Protein AF-0000000072552944 (afdb_homodimer)

Foldseek 3Di:
DDLDFDDQAFFDPVLPPVLLVVLVVVLVVLLVVLVVLLVVQAFPFQCPPPHVDNPDGNLNSLLVSLQSSLVSLLRLLQQLLFLLLVVCVVVDDDPVLSVVSVVCLVPLVVCVVCVVSNDLSSVLSVLSVVLNVVLSVLSSVQKDKDKDKDDQDKDKKKFFAFDQADFFQAFFFWQAFQAGDDTDPLLVVLVVCVVVVPFDFGDMPQAQWKKKFKHKYKFWFKDKDKDKDWAAQPPADQVVFDKDWAWWWAKDADGDQDCVRQFKIKIWIWHFAFQDNTDIIMIMIMIIGIFIFMWTWMAHNRTIDTDQDDPVDGRGDGGDDDDGSVRAWDDDSHVGTIGGRCNRVSVVLRQAAGKIWMWHQDDPDPARTDIDIDHDNVPVQWPDDPVCPRHSRTGGDDCVSVSRRSRVSSRVSSSSSVLPDDPPDPRDIDITMIGIMHIGIGMHGRVVSSCVSVVSSVVSVVSSCVSNPPSSVGSDHTHPDPQLVCLCVPPPQQVSHHSPDDSVVSCVVVVVFDKDWAWFDPDDPPPPCPPPPPPDDPDPDPDDDDDDDDDPPDPPPPPCPVPVPQTDIDIDGPVGHDHHDPPDGD/DDLDFDDQAFFDVVLPPVLLVVLVVVLVVLLVVLVVLLVVQAFPFQCPPPHVDNPDGNLNSLLVSLQSSLVSLLRLLQQLLFLLLVVCVVVDDDPVLSVVSVVCLVPLVVCVVCVVSNDLSSVLSVLSVVLNVVLSVLSSVQKDKDKDKDDQDKDKKKFFAFDQADFFQAFFFWQAFQAGDDTDPLLVVLVVCVVVVPFDFGDMPQAQWKKKFKHKYKFWFKDKDKDKDWAAPPPADQVVFDKDWAWWWAKDADGDQDCVRAFKIKIWIWHFAFQDNTDIIMIMIMIIGIFIFMWTWMAHNRTIDTDQDDPVDGGGDGGDDDDGSVRAWDDDSHVGTIGGRCNRVSVVLRQAAGKIWMWHQDDPDPARTDIDIDHDNVPVQWPDDPVCPRHSRTGGDDCVSVSRRSRVSSRVSSSSSVLPDDPPPPRDIDITMIGIMHIGIGMHGRVVSSCVSVVSSVVSVVSSCVSNPPSSVGSDHTHPDPQLVCLCVPPPQQVPHHSPDDSVVSCVVVVVFDKDWAWFAPDDPPPPCPPPPPPDDDDPDPPDDDDDDDPDPPPPPPPCPVPVPQTDIDIDGPVGHDHHDPPDGD

Secondary structure (DSSP, 8-state):
---PPPB----TTTT--HHHHHHHHHHHHHHHHHHHHHHHHBT-BTTTSS-S-TT--HHHHHHHHHHHHHHHHHHHHHHHHHHHHHHHHHH-EEHHHHHHHHHHHH-TTHHHH-GGG--HHHHHHHHHHHHHHHHHHHHHHTEEEEEEEEEEEEEEEEEEPPPSS--TTSSEEESSTTS--EE-HHHHHHHHHHHHTPPEE---S--SSEEEEEEEEEEEEEEEEEEEEEEEGGG--GGGT-EEEEEEEEEE----SSHHHHTEEEEEEEE--S--SEEEEEEEEEEEEEEEEEEEEEEETTEEEEPPPPTT---EEEE---S-GGGTEEEETTTEEEEESSHHHHHHHHHHH-EEEEEEEPSSSSSSEEEEEESSHHHHTB---GGGTTSTT--B---HHHHHHHHHHHHHHHHHHHHHSBTB----EEEEEEEEEEEEEEEEE-HHHHHHHHHHHHHHHHHHHHHTTTGGG-SS-----HHHHHHHTT-GGG-SS-TT--HHHHHHHHTT-EEEEEEE------------------------------------------------EEEEEGGGEEPPPTT-B-/---PPPB----TTTT--HHHHHHHHHHHHHHHHHHHHHHHHBT-BTTTSS-S-TT--HHHHHHHHHHHHHHHHHHHHHHHHHHHHHHHHHH-EEHHHHHHHHHHHH-TTHHHH-GGG--HHHHHHHHHHHHHHHHHHHHHHTEEEEEEEEEEEEEEEEEEPPPSS--TTSSEEESSSSS--EE-HHHHHHHHHHHHTPPEE---S--SSEEEEEEEEEEEEEEEEEEEEEEEGGG--GGGT-EEEEEEEEEE----SSHHHHSEEEEEEEE--S--SEEEEEEEEEEEEEEEEEEEEEEETTEEEEPPPPTT---EEEE---S-GGGTEEEETTTEEEEESSHHHHHHHHHHH-EEEEEEE-SSSSSSEEEEEESSHHHHTB---GGGTTSTT--B---HHHHHHHHHHHHHHHHHHHHHSBTB----EEEEEEEEEEEEEEEEE-HHHHHHHHHHHHHHHHHHHHHTTTGGG-SS-----HHHHHHHTT-GGG-SS-TT--HHHHHHHHTT-EEEEEEE------------------------------------------------EEEEEGGGEEPPPTT-B-

Solvent-accessible surface area (backbone atoms only — not comparable to full-atom values): 61539 Å² total; per-residue (Å²): 131,80,86,67,46,39,55,33,51,55,27,67,78,83,37,48,64,59,68,39,54,51,23,51,50,51,29,53,50,42,52,50,49,52,52,48,51,44,62,68,38,43,76,29,41,62,66,50,39,81,38,73,47,89,78,54,38,67,62,28,50,51,26,36,50,41,35,50,32,43,49,27,51,50,53,23,39,55,51,16,48,27,48,36,51,53,51,43,33,52,72,42,40,40,47,42,56,58,50,47,60,58,46,33,78,77,36,60,70,54,47,74,76,42,60,90,72,63,46,71,68,52,52,49,52,51,50,50,54,49,46,56,32,45,37,39,21,37,47,41,63,16,52,40,80,40,82,42,76,44,68,78,43,81,45,77,36,43,34,65,61,44,50,51,63,74,57,22,60,38,15,10,29,4,35,51,39,52,55,61,31,37,43,24,63,71,36,18,51,41,48,44,35,57,75,66,56,50,78,43,70,57,79,52,67,50,66,78,26,34,33,38,36,70,46,63,24,31,36,62,37,78,50,73,46,81,47,75,44,79,50,56,62,82,74,58,43,58,92,72,64,41,67,47,75,49,33,34,32,40,59,48,68,57,64,47,102,35,47,88,37,55,50,41,39,35,40,38,38,37,30,22,70,50,55,52,51,58,51,65,26,47,30,40,43,29,41,34,32,44,11,25,21,54,43,48,34,38,34,46,67,41,34,52,43,74,57,80,70,54,92,85,58,84,45,62,75,45,75,60,82,75,92,46,41,67,61,40,20,44,76,31,51,83,32,27,50,21,22,19,34,50,43,26,57,48,50,55,48,29,71,54,38,34,17,37,32,34,41,25,61,38,82,87,37,84,30,63,25,34,39,49,40,41,48,59,41,56,26,54,34,44,69,44,54,80,89,27,62,34,42,66,39,42,26,30,55,83,58,63,61,59,54,50,45,49,50,48,49,54,35,45,48,45,34,50,48,58,43,64,35,91,83,46,67,76,75,49,69,40,81,36,72,22,41,34,34,34,75,42,52,20,32,42,61,36,62,67,35,43,51,50,32,51,46,53,50,48,52,50,50,53,47,33,54,58,34,42,64,68,46,37,74,35,37,59,89,75,65,76,46,36,64,42,51,13,38,32,33,50,9,64,82,59,60,69,66,40,52,57,53,50,56,66,60,40,34,72,74,48,28,81,44,49,28,18,39,15,32,57,57,85,72,76,74,75,66,82,68,71,72,78,69,73,76,81,71,83,77,83,81,78,86,72,88,81,75,84,78,75,77,83,71,78,74,66,84,65,79,69,74,66,76,73,75,78,53,38,44,30,45,37,46,49,90,44,32,41,80,69,57,77,71,45,54,26,130,80,88,67,46,38,54,33,51,54,26,66,77,84,36,48,64,59,66,39,54,52,24,51,51,50,30,53,50,43,53,51,49,52,53,47,51,46,61,67,38,43,75,30,40,62,67,51,39,80,38,74,48,88,78,54,37,68,65,27,52,50,24,35,49,39,36,50,33,44,49,27,51,50,54,23,40,55,51,17,49,28,47,37,51,52,52,43,35,52,72,42,38,39,48,43,55,57,51,48,60,58,44,34,79,77,37,58,68,54,46,74,75,42,62,92,72,62,47,71,68,51,52,49,51,51,49,50,54,49,45,58,32,46,37,40,20,36,45,42,63,16,52,43,80,41,81,42,77,42,68,78,45,79,45,77,36,44,34,65,60,44,50,52,63,74,58,23,62,37,14,10,28,4,34,51,38,56,54,59,32,37,41,25,62,70,36,18,50,40,48,45,37,55,76,67,56,49,80,42,69,59,80,52,66,50,67,80,26,33,33,38,37,70,46,63,24,31,37,63,36,78,50,73,47,81,47,73,46,79,49,58,61,83,74,58,42,58,92,72,65,42,69,47,77,49,32,34,32,40,58,50,68,60,64,48,101,34,47,88,36,54,52,43,39,35,39,38,38,36,30,22,70,51,57,51,52,57,51,66,26,46,31,41,43,31,42,34,31,45,12,26,22,54,43,48,35,37,34,46,68,41,34,52,43,74,58,80,68,53,92,85,57,82,47,62,74,45,74,61,83,73,92,47,41,68,61,40,20,43,75,30,50,84,31,26,50,23,22,19,34,50,43,26,56,47,51,54,48,28,71,54,39,33,18,36,30,32,40,24,60,38,83,85,38,83,30,64,24,33,38,50,39,42,50,59,40,56,27,51,34,44,69,45,55,79,89,26,61,34,43,65,41,44,26,30,56,84,59,62,60,59,54,51,44,49,49,49,50,52,35,45,47,44,34,50,48,58,43,62,36,91,84,46,66,75,74,48,68,39,82,37,70,21,42,32,34,33,75,43,54,21,32,42,60,36,65,66,36,42,50,50,34,51,47,53,50,47,52,50,49,52,48,34,54,58,34,42,63,68,46,36,75,34,37,61,89,77,66,75,45,36,63,41,51,13,37,33,34,49,9,63,84,59,61,69,65,42,50,59,52,49,55,67,59,41,32,71,73,47,30,83,42,47,28,18,39,16,31,58,58,90,73,75,75,76,66,80,67,72,71,77,70,71,79,80,74,81,78,80,78,78,80,71,89,82,74,85,76,78,75,83,70,79,78,66,83,66,78,66,73,64,75,71,75,77,53,38,43,32,45,38,47,50,91,44,32,41,79,70,57,78,71,44,55,27

Organism: Hypocrea jecorina (strain QM6a) (NCBI:txid431241)

InterPro domains:
  IPR021514 Protein of unknown function DUF3176 [PF11374] (36-143)

Structure (mmCIF, N/CA/C/O backbone):
data_AF-0000000072552944-model_v1
#
loop_
_entity.id
_entity.type
_entity.pdbx_description
1 polymer 'Predicted protein'
#
loop_
_atom_site.group_PDB
_atom_site.id
_atom_site.type_symbol
_atom_site.label_atom_id
_atom_site.label_alt_id
_atom_site.label_comp_id
_atom_site.label_asym_id
_atom_site.label_entity_id
_atom_site.label_seq_id
_atom_site.pdbx_PDB_ins_code
_atom_site.Cartn_x
_atom_site.Cartn_y
_atom_site.Cartn_z
_atom_site.occupancy
_atom_site.B_iso_or_equiv
_atom_site.auth_seq_id
_atom_site.auth_comp_id
_atom_site.auth_asym_id
_atom_site.auth_atom_id
_atom_site.pdbx_PDB_model_num
ATOM 1 N N . MET A 1 1 ? 17.531 75.188 23.922 1 30.64 1 MET A N 1
ATOM 2 C CA . MET A 1 1 ? 16.5 74.688 23.031 1 30.64 1 MET A CA 1
ATOM 3 C C . MET A 1 1 ? 15.266 75.562 23.047 1 30.64 1 MET A C 1
ATOM 5 O O . MET A 1 1 ? 14.688 75.812 24.109 1 30.64 1 MET A O 1
ATOM 9 N N . SER A 1 2 ? 15.227 76.438 22.25 1 36.94 2 SER A N 1
ATOM 10 C CA . SER A 1 2 ? 14.32 77.562 22.094 1 36.94 2 SER A CA 1
ATOM 11 C C . SER A 1 2 ? 12.867 77.125 22.188 1 36.94 2 SER A C 1
ATOM 13 O O . SER A 1 2 ? 12.516 76 21.75 1 36.94 2 SER A O 1
ATOM 15 N N . ILE A 1 3 ? 12.094 77.562 23.156 1 46.94 3 ILE A N 1
ATOM 16 C CA . ILE A 1 3 ? 10.695 77.562 23.562 1 46.94 3 ILE A CA 1
ATOM 17 C C . ILE A 1 3 ? 9.812 77.812 22.328 1 46.94 3 ILE A C 1
ATOM 19 O O . ILE A 1 3 ? 8.672 78.25 22.453 1 46.94 3 ILE A O 1
ATOM 23 N N . ASP A 1 4 ? 10.234 77.75 21.094 1 53.94 4 ASP A N 1
ATOM 24 C CA . ASP A 1 4 ? 9.445 78.25 19.969 1 53.94 4 ASP A CA 1
ATOM 25 C C . ASP A 1 4 ? 8.336 77.25 19.625 1 53.94 4 ASP A C 1
ATOM 27 O O . ASP A 1 4 ? 8.477 76.062 19.844 1 53.94 4 ASP A O 1
ATOM 31 N N . GLY A 1 5 ? 7.043 77.562 19.422 1 71.69 5 GLY A N 1
ATOM 32 C CA . GLY A 1 5 ? 5.82 76.875 19.047 1 71.69 5 GLY A CA 1
ATOM 33 C C . GLY A 1 5 ? 5.984 76 17.812 1 71.69 5 GLY A C 1
ATOM 34 O O . GLY A 1 5 ? 6.812 76.312 16.953 1 71.69 5 GLY A O 1
ATOM 35 N N . ILE A 1 6 ? 5.633 74.625 17.766 1 78.44 6 ILE A N 1
ATOM 36 C CA . ILE A 1 6 ? 5.637 73.75 16.641 1 78.44 6 ILE A CA 1
ATOM 37 C C . ILE A 1 6 ? 4.402 74 15.766 1 78.44 6 ILE A C 1
ATOM 39 O O . ILE A 1 6 ? 3.283 74.062 16.281 1 78.44 6 ILE A O 1
ATOM 43 N N . PRO A 1 7 ? 4.664 74.25 14.477 1 82.06 7 PRO A N 1
ATOM 44 C CA . PRO A 1 7 ? 3.527 74.562 13.602 1 82.06 7 PRO A CA 1
ATOM 45 C C . PRO A 1 7 ? 2.684 73.312 13.289 1 82.06 7 PRO A C 1
ATOM 47 O O . PRO A 1 7 ? 3.195 72.188 13.305 1 82.06 7 PRO A O 1
ATOM 50 N N . TRP A 1 8 ? 1.377 73.562 13.164 1 86.62 8 TRP A N 1
ATOM 51 C CA . TRP A 1 8 ? 0.45 72.562 12.656 1 86.62 8 TRP A CA 1
ATOM 52 C C . TRP A 1 8 ? 0.541 72.438 11.141 1 86.62 8 TRP A C 1
ATOM 54 O O . TRP A 1 8 ? 0.13 73.312 10.422 1 86.62 8 TRP A O 1
ATOM 64 N N . GLN A 1 9 ? 1.118 71.312 10.617 1 86.12 9 GL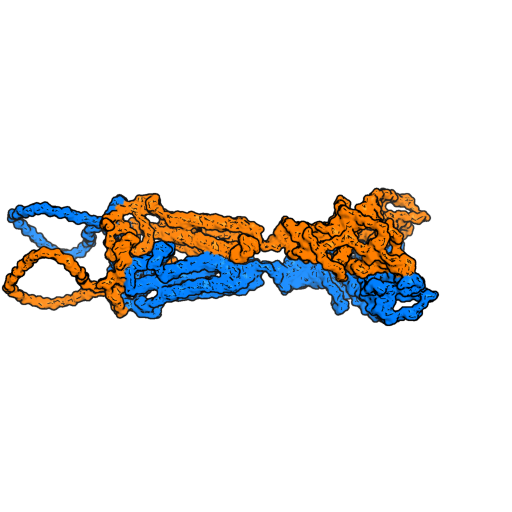N A N 1
ATOM 65 C CA . GLN A 1 9 ? 1.342 71.188 9.18 1 86.12 9 GLN A CA 1
ATOM 66 C C . GLN A 1 9 ? 0.601 70 8.625 1 86.12 9 GLN A C 1
ATOM 68 O O . GLN A 1 9 ? 1.136 68.875 8.609 1 86.12 9 GLN A O 1
ATOM 73 N N . PRO A 1 10 ? -0.652 70.312 8.047 1 85.81 10 PRO A N 1
ATOM 74 C CA . PRO A 1 10 ? -1.352 69.25 7.379 1 85.81 10 PRO A CA 1
ATOM 75 C C . PRO A 1 10 ? -0.775 68.938 5.996 1 85.81 10 PRO A C 1
ATOM 77 O O . PRO A 1 10 ? -0.087 69.75 5.406 1 85.81 10 PRO A O 1
ATOM 80 N N . GLY A 1 11 ? -0.59 67.688 5.598 1 84.5 11 GLY A N 1
ATOM 81 C CA . GLY A 1 11 ? -0.086 67.312 4.285 1 84.5 11 GLY A CA 1
ATOM 82 C C . GLY A 1 11 ? -0.27 65.812 3.975 1 84.5 11 GLY A C 1
ATOM 83 O O . GLY A 1 11 ? -0.297 65 4.883 1 84.5 11 GLY A O 1
ATOM 84 N N . LEU A 1 12 ? -0.442 65.625 2.75 1 85.44 12 LEU A N 1
ATOM 85 C CA . LEU A 1 12 ? -0.64 64.25 2.271 1 85.44 12 LEU A CA 1
ATOM 86 C C . LEU A 1 12 ? 0.637 63.406 2.422 1 85.44 12 LEU A C 1
ATOM 88 O O . LEU A 1 12 ? 0.595 62.281 2.885 1 85.44 12 LEU A O 1
ATOM 92 N N . TRP A 1 13 ? 1.773 63.938 2.115 1 84.31 13 TRP A N 1
ATOM 93 C CA . TRP A 1 13 ? 3.021 63.188 2.117 1 84.31 13 TRP A CA 1
ATOM 94 C C . TRP A 1 13 ? 3.748 63.344 3.449 1 84.31 13 TRP A C 1
ATOM 96 O O . TRP A 1 13 ? 4.422 62.406 3.904 1 84.31 13 TRP A O 1
ATOM 106 N N . LYS A 1 14 ? 3.588 64.438 4.145 1 81.38 14 LYS A N 1
ATOM 107 C CA . LYS A 1 14 ? 4.32 64.688 5.383 1 81.38 14 LYS A CA 1
ATOM 108 C C . LYS A 1 14 ? 3.711 63.938 6.551 1 81.38 14 LYS A C 1
ATOM 110 O O . LYS A 1 14 ? 4.426 63.5 7.449 1 81.38 14 LYS A O 1
ATOM 115 N N . GLN A 1 15 ? 2.391 63.688 6.414 1 85.56 15 GLN A N 1
ATOM 116 C CA . GLN A 1 15 ? 1.74 63 7.531 1 85.56 15 GLN A CA 1
ATOM 117 C C . GLN A 1 15 ? 1.237 61.625 7.117 1 85.56 15 GLN A C 1
ATOM 119 O O . GLN A 1 15 ? 0.345 61.062 7.758 1 85.56 15 GLN A O 1
ATOM 124 N N . ALA A 1 16 ? 1.884 61.125 6.027 1 87.81 16 ALA A N 1
ATOM 125 C CA . ALA A 1 16 ? 1.456 59.812 5.578 1 87.81 16 ALA A CA 1
ATOM 126 C C . ALA A 1 16 ? 1.763 58.75 6.629 1 87.81 16 ALA A C 1
ATOM 128 O O . ALA A 1 16 ? 2.824 58.75 7.258 1 87.81 16 ALA A O 1
ATOM 129 N N . PRO A 1 17 ? 0.76 57.906 6.926 1 89.69 17 PRO A N 1
ATOM 130 C CA . PRO A 1 17 ? 1.001 56.844 7.895 1 89.69 17 PRO A CA 1
ATOM 131 C C . PRO A 1 17 ? 1.959 55.781 7.371 1 89.69 17 PRO A C 1
ATOM 133 O O . PRO A 1 17 ? 1.526 54.688 7 1 89.69 17 PRO A O 1
ATOM 136 N N . TRP A 1 18 ? 3.232 55.969 7.457 1 88.75 18 TRP A N 1
ATOM 137 C CA . TRP A 1 18 ? 4.266 55.094 6.898 1 88.75 18 TRP A CA 1
ATOM 138 C C . TRP A 1 18 ? 4.289 53.75 7.609 1 88.75 18 TRP A C 1
ATOM 140 O O . TRP A 1 18 ? 4.621 52.719 7.008 1 88.75 18 TRP A O 1
ATOM 150 N N . ARG A 1 19 ? 3.979 53.625 8.828 1 87.69 19 ARG A N 1
ATOM 151 C CA . ARG A 1 19 ? 3.924 52.344 9.562 1 87.69 19 ARG A CA 1
ATOM 152 C C . ARG A 1 19 ? 2.809 51.469 9.023 1 87.69 19 ARG A C 1
ATOM 154 O O . ARG A 1 19 ? 2.977 50.25 8.922 1 87.69 19 ARG A O 1
ATOM 161 N N . THR A 1 20 ? 1.733 52.094 8.742 1 92.94 20 THR A N 1
ATOM 162 C CA . THR A 1 20 ? 0.617 51.344 8.188 1 92.94 20 THR A CA 1
ATOM 163 C C . THR A 1 20 ? 0.942 50.875 6.773 1 92.94 20 THR A C 1
ATOM 165 O O . THR A 1 20 ? 0.685 49.719 6.434 1 92.94 20 THR A O 1
ATOM 168 N N . ILE A 1 21 ? 1.557 51.688 5.977 1 93.94 21 ILE A N 1
ATOM 169 C CA . ILE A 1 21 ? 1.894 51.344 4.602 1 93.94 21 ILE A CA 1
ATOM 170 C C . ILE A 1 21 ? 2.939 50.219 4.602 1 93.94 21 ILE A C 1
ATOM 172 O O . ILE A 1 21 ? 2.826 49.25 3.846 1 93.94 21 ILE A O 1
ATOM 176 N N . ALA A 1 22 ? 3.877 50.312 5.441 1 94.19 22 ALA A N 1
ATOM 177 C CA . ALA A 1 22 ? 4.914 49.312 5.535 1 94.19 22 ALA A CA 1
ATOM 178 C C . ALA A 1 22 ? 4.336 47.969 6.016 1 94.19 22 ALA A C 1
ATOM 180 O O . ALA A 1 22 ? 4.734 46.906 5.543 1 94.19 22 ALA A O 1
ATOM 181 N N . SER A 1 23 ? 3.443 48 6.957 1 95.06 23 SER A N 1
ATOM 182 C CA . SER A 1 23 ? 2.828 46.781 7.477 1 95.06 23 SER A CA 1
ATOM 183 C C . SER A 1 23 ? 1.952 46.125 6.422 1 95.06 23 SER A C 1
ATOM 185 O O . SER A 1 23 ? 1.919 44.906 6.328 1 95.06 23 SER A O 1
ATOM 187 N N . LEU A 1 24 ? 1.271 46.938 5.676 1 96.5 24 LEU A N 1
ATOM 188 C CA . LEU A 1 24 ? 0.428 46.375 4.625 1 96.5 24 LEU A CA 1
ATOM 189 C C . LEU A 1 24 ? 1.276 45.781 3.506 1 96.5 24 LEU A C 1
ATOM 191 O O . LEU A 1 24 ? 0.912 44.75 2.916 1 96.5 24 LEU A O 1
ATOM 195 N N . ALA A 1 25 ? 2.389 46.406 3.221 1 96.88 25 ALA A N 1
ATOM 196 C CA . ALA A 1 25 ? 3.312 45.844 2.236 1 96.88 25 ALA A CA 1
ATOM 197 C C . ALA A 1 25 ? 3.898 44.531 2.723 1 96.88 25 ALA A C 1
ATOM 199 O O . ALA A 1 25 ? 4.004 43.562 1.956 1 96.88 25 ALA A O 1
ATOM 200 N N . ALA A 1 26 ? 4.254 44.5 3.969 1 96.5 26 ALA A N 1
ATOM 201 C CA . ALA A 1 26 ? 4.785 43.25 4.551 1 96.5 26 ALA A CA 1
ATOM 202 C C . ALA A 1 26 ? 3.734 42.156 4.547 1 96.5 26 ALA A C 1
ATOM 204 O O . ALA A 1 26 ? 4.059 40.969 4.34 1 96.5 26 ALA A O 1
ATOM 205 N N . TRP A 1 27 ? 2.527 42.5 4.816 1 97.12 27 TRP A N 1
ATOM 206 C CA . TRP A 1 27 ? 1.42 41.562 4.762 1 97.12 27 TRP A CA 1
ATOM 207 C C . TRP A 1 27 ? 1.268 41 3.357 1 97.12 27 TRP A C 1
ATOM 209 O O . TRP A 1 27 ? 1.083 39.781 3.195 1 97.12 27 TRP A O 1
ATOM 219 N N . THR A 1 28 ? 1.385 41.812 2.312 1 97.38 28 THR A N 1
ATOM 220 C CA . THR A 1 28 ? 1.264 41.344 0.934 1 97.38 28 THR A CA 1
ATOM 221 C C . THR A 1 28 ? 2.404 40.406 0.577 1 97.38 28 THR A C 1
ATOM 223 O O . THR A 1 28 ? 2.191 39.375 -0.1 1 97.38 28 THR A O 1
ATOM 226 N N . VAL A 1 29 ? 3.551 40.688 1.098 1 97.25 29 VAL A N 1
ATOM 227 C CA . VAL A 1 29 ? 4.707 39.844 0.845 1 97.25 29 VAL A CA 1
ATOM 228 C C . VAL A 1 29 ? 4.52 38.5 1.538 1 97.25 29 VAL A C 1
ATOM 230 O O . VAL A 1 29 ? 4.84 37.438 0.97 1 97.25 29 VAL A O 1
ATOM 233 N N . THR A 1 30 ? 4.004 38.531 2.68 1 97 30 THR A N 1
ATOM 234 C CA . THR A 1 30 ? 3.783 37.281 3.414 1 97 30 THR A CA 1
ATOM 235 C C . THR A 1 30 ? 2.736 36.406 2.717 1 97 30 THR A C 1
ATOM 237 O O . THR A 1 30 ? 2.863 35.188 2.676 1 97 30 THR A O 1
ATOM 240 N N . CYS A 1 31 ? 1.723 37.094 2.244 1 96.69 31 CYS A N 1
ATOM 241 C CA . CYS A 1 31 ? 0.719 36.344 1.49 1 96.69 31 CYS A CA 1
ATOM 242 C C . CYS A 1 31 ? 1.327 35.719 0.24 1 96.69 31 CYS A C 1
ATOM 244 O O . CYS A 1 31 ? 1.007 34.594 -0.109 1 96.69 31 CYS A O 1
ATOM 246 N N . GLY A 1 32 ? 2.186 36.438 -0.37 1 96.56 32 GLY A N 1
ATOM 247 C CA . GLY A 1 32 ? 2.896 35.875 -1.511 1 96.56 32 GLY A CA 1
ATOM 248 C C . GLY A 1 32 ? 3.777 34.719 -1.146 1 96.56 32 GLY A C 1
ATOM 249 O O . GLY A 1 32 ? 3.848 33.719 -1.89 1 96.56 32 GLY A O 1
ATOM 250 N N . MET A 1 33 ? 4.391 34.781 -0.001 1 96.75 33 MET A N 1
ATOM 251 C CA . MET A 1 33 ? 5.238 33.719 0.47 1 96.75 33 MET A CA 1
ATOM 252 C C . MET A 1 33 ? 4.406 32.469 0.771 1 96.75 33 MET A C 1
ATOM 254 O O . MET A 1 33 ? 4.848 31.344 0.514 1 96.75 33 MET A O 1
ATOM 258 N N . ILE A 1 34 ? 3.279 32.656 1.345 1 96.75 34 ILE A N 1
ATOM 259 C CA . ILE A 1 34 ? 2.385 31.547 1.619 1 96.75 34 ILE A CA 1
ATOM 260 C C . ILE A 1 34 ? 1.989 30.859 0.31 1 96.75 34 ILE A C 1
ATOM 262 O O . ILE A 1 34 ? 2.012 29.641 0.208 1 96.75 34 ILE A O 1
ATOM 266 N N . ALA A 1 35 ? 1.666 31.672 -0.654 1 96.62 35 ALA A N 1
ATOM 267 C CA . ALA A 1 35 ? 1.312 31.141 -1.967 1 96.62 35 ALA A CA 1
ATOM 268 C C . ALA A 1 35 ? 2.48 30.375 -2.58 1 96.62 35 ALA A C 1
ATOM 270 O O . ALA A 1 35 ? 2.287 29.312 -3.197 1 96.62 35 ALA A O 1
ATOM 271 N N . LEU A 1 36 ? 3.627 30.859 -2.365 1 95.94 36 LEU A N 1
ATOM 272 C CA . LEU A 1 36 ? 4.82 30.203 -2.893 1 95.94 36 LEU A CA 1
ATOM 273 C C . LEU A 1 36 ? 5.047 28.859 -2.213 1 95.94 36 LEU A C 1
ATOM 275 O O . LEU A 1 36 ? 5.418 27.875 -2.867 1 95.94 36 LEU A O 1
ATOM 279 N N . VAL A 1 37 ? 4.859 28.781 -0.997 1 94.31 37 VAL A N 1
ATOM 280 C CA . VAL A 1 37 ? 5.035 27.547 -0.247 1 94.31 37 VAL A CA 1
ATOM 281 C C . VAL A 1 37 ? 4.02 26.5 -0.725 1 94.31 37 VAL A C 1
ATOM 283 O O . VAL A 1 37 ? 4.363 25.328 -0.91 1 94.31 37 VAL A O 1
ATOM 286 N N . LEU A 1 38 ? 2.799 26.938 -0.914 1 95.19 38 LEU A N 1
ATOM 287 C CA . LEU A 1 38 ? 1.758 26.031 -1.376 1 95.19 38 LEU A CA 1
ATOM 288 C C . LEU A 1 38 ? 2.062 25.516 -2.783 1 95.19 38 LEU A C 1
ATOM 290 O O . LEU A 1 38 ? 1.897 24.328 -3.072 1 95.19 38 LEU A O 1
ATOM 294 N N . ALA A 1 39 ? 2.582 26.375 -3.611 1 94.81 39 ALA A N 1
ATOM 295 C CA . ALA A 1 39 ? 2.881 26.016 -4.992 1 94.81 39 ALA A CA 1
ATOM 296 C C . ALA A 1 39 ? 4.098 25.094 -5.059 1 94.81 39 ALA A C 1
ATOM 298 O O . ALA A 1 39 ? 4.109 24.125 -5.816 1 94.81 39 ALA A O 1
ATOM 299 N N . MET A 1 40 ? 5.055 25.375 -4.266 1 92.94 40 MET A N 1
ATOM 300 C CA . MET A 1 40 ? 6.293 24.594 -4.309 1 92.94 40 MET A CA 1
ATOM 301 C C . MET A 1 40 ? 6.113 23.25 -3.611 1 92.94 40 MET A C 1
ATOM 303 O O . MET A 1 40 ? 6.805 22.281 -3.936 1 92.94 40 MET A O 1
ATOM 307 N N . SER A 1 41 ? 5.254 23.172 -2.713 1 91.81 41 SER A N 1
ATOM 308 C CA . SER A 1 41 ? 5.066 21.953 -1.948 1 91.81 41 SER A CA 1
ATOM 309 C C . SER A 1 41 ? 4.117 20.984 -2.664 1 91.81 41 SER A C 1
ATOM 311 O O . SER A 1 41 ? 4.082 19.797 -2.354 1 91.81 41 SER A O 1
ATOM 313 N N . GLU A 1 42 ? 3.455 21.469 -3.611 1 91.62 42 GLU A N 1
ATOM 314 C CA . GLU A 1 42 ? 2.471 20.641 -4.305 1 91.62 42 GLU A CA 1
ATOM 315 C C . GLU A 1 42 ? 3.133 19.438 -4.969 1 91.62 42 GLU A C 1
ATOM 317 O O . GLU A 1 42 ? 4.129 19.578 -5.68 1 91.62 42 GLU A O 1
ATOM 322 N N . ASP A 1 43 ? 2.711 18.297 -4.637 1 88.19 43 ASP A N 1
ATOM 323 C CA . ASP A 1 43 ? 3.115 17.016 -5.219 1 88.19 43 ASP A CA 1
ATOM 324 C C . ASP A 1 43 ? 4.504 16.609 -4.73 1 88.19 43 ASP A C 1
ATOM 326 O O . ASP A 1 43 ? 5.145 15.734 -5.324 1 88.19 43 ASP A O 1
ATOM 330 N N . LYS A 1 44 ? 4.934 17.312 -3.67 1 87.62 44 LYS A N 1
ATOM 331 C CA . LYS A 1 44 ? 6.203 16.922 -3.064 1 87.62 44 LYS A CA 1
ATOM 332 C C . LYS A 1 44 ? 5.98 16.031 -1.847 1 87.62 44 LYS A C 1
ATOM 334 O O . LYS A 1 44 ? 4.969 16.156 -1.154 1 87.62 44 LYS A O 1
ATOM 339 N N . GLU A 1 45 ? 6.984 15.25 -1.638 1 86 45 GLU A N 1
ATOM 340 C CA . GLU A 1 45 ? 6.871 14.305 -0.533 1 86 45 GLU A CA 1
ATOM 341 C C . GLU A 1 45 ? 7.07 15 0.812 1 86 45 GLU A C 1
ATOM 343 O O . GLU A 1 45 ? 7.91 15.891 0.938 1 86 45 GLU A O 1
ATOM 348 N N . THR A 1 46 ? 6.297 14.445 1.806 1 82.12 46 THR A N 1
ATOM 349 C CA . THR A 1 46 ? 6.324 15.062 3.129 1 82.12 46 THR A CA 1
ATOM 350 C C . THR A 1 46 ? 7.688 14.867 3.787 1 82.12 46 THR A C 1
ATOM 352 O O . THR A 1 46 ? 8.094 15.672 4.625 1 82.12 46 THR A O 1
ATOM 355 N N . ASN A 1 47 ? 8.398 13.867 3.428 1 75.56 47 ASN A N 1
ATOM 356 C CA . ASN A 1 47 ? 9.695 13.586 4.047 1 75.56 47 ASN A CA 1
ATOM 357 C C . ASN A 1 47 ? 10.82 14.336 3.348 1 75.56 47 ASN A C 1
ATOM 359 O O . ASN A 1 47 ? 11.914 14.484 3.902 1 75.56 47 ASN A O 1
ATOM 363 N N . HIS A 1 48 ? 10.531 14.945 2.236 1 75.88 48 HIS A N 1
ATOM 364 C CA . HIS A 1 48 ? 11.617 15.547 1.47 1 75.88 48 HIS A CA 1
ATOM 365 C C . HIS A 1 48 ? 11.484 17.062 1.416 1 75.88 48 HIS A C 1
ATOM 367 O O . HIS A 1 48 ? 12.484 17.781 1.283 1 75.88 48 HIS A O 1
ATOM 373 N N . TRP A 1 49 ? 10.297 17.5 1.387 1 76.94 49 TRP A N 1
ATOM 374 C CA . TRP A 1 49 ? 10.094 18.938 1.264 1 76.94 49 TRP A CA 1
ATOM 375 C C . TRP A 1 49 ? 9.625 19.547 2.586 1 76.94 49 TRP A C 1
ATOM 377 O O . TRP A 1 49 ? 8.727 19 3.234 1 76.94 49 TRP A O 1
ATOM 387 N N . PRO A 1 50 ? 10.172 20.688 2.928 1 68.38 50 PRO A N 1
ATOM 388 C CA . PRO A 1 50 ? 11.227 21.469 2.273 1 68.38 50 PRO A CA 1
ATOM 389 C C . PRO A 1 50 ? 12.625 20.922 2.564 1 68.38 50 PRO A C 1
ATOM 391 O O . PRO A 1 50 ? 13.547 21.156 1.781 1 68.38 50 PRO A O 1
ATOM 394 N N . THR A 1 51 ? 12.812 20.453 3.775 1 68.19 51 THR A N 1
ATOM 395 C CA . THR A 1 51 ? 14.078 19.844 4.133 1 68.19 51 THR A CA 1
ATOM 396 C C . THR A 1 51 ? 13.867 18.406 4.613 1 68.19 51 THR A C 1
ATOM 398 O O . THR A 1 51 ? 12.742 18 4.891 1 68.19 51 THR A O 1
ATOM 401 N N . HIS A 1 52 ? 14.914 17.688 4.469 1 64.25 52 HIS A N 1
ATOM 402 C CA . HIS A 1 52 ? 14.875 16.328 4.977 1 64.25 52 HIS A CA 1
ATOM 403 C C . HIS A 1 52 ? 14.656 16.297 6.484 1 64.25 52 HIS A C 1
ATOM 405 O O . HIS A 1 52 ? 14.43 15.234 7.07 1 64.25 52 HIS A O 1
ATOM 411 N N . ASN A 1 53 ? 14.672 17.578 6.859 1 60.56 53 ASN A N 1
ATOM 412 C CA . ASN A 1 53 ? 14.492 17.656 8.305 1 60.56 53 ASN A CA 1
ATOM 413 C C . ASN A 1 53 ? 13.016 17.594 8.688 1 60.56 53 ASN A C 1
ATOM 415 O O . ASN A 1 53 ? 12.188 18.297 8.102 1 60.56 53 ASN A O 1
ATOM 419 N N . LYS A 1 54 ? 12.656 16.719 9.516 1 64.56 54 LYS A N 1
ATOM 420 C CA . LYS A 1 54 ? 11.312 16.359 9.977 1 64.56 54 LYS A CA 1
ATOM 421 C C . LYS A 1 54 ? 10.695 17.5 10.789 1 64.56 54 LYS A C 1
ATOM 423 O O . LYS A 1 54 ? 9.492 17.469 11.086 1 64.56 54 LYS A O 1
ATOM 428 N N . TYR A 1 55 ? 11.484 18.609 10.859 1 71.81 55 TYR A N 1
ATOM 429 C CA . TYR A 1 55 ? 10.977 19.594 11.797 1 71.81 55 TYR A CA 1
ATOM 430 C C . TYR A 1 55 ? 10.219 20.703 11.07 1 71.81 55 TYR A C 1
ATOM 432 O O . TYR A 1 55 ? 9.336 21.344 11.648 1 71.81 55 TYR A O 1
ATOM 440 N N . PHE A 1 56 ? 10.547 20.938 9.797 1 82.5 56 PHE A N 1
ATOM 441 C CA . PHE A 1 56 ? 9.859 21.984 9.055 1 82.5 56 PHE A CA 1
ATOM 442 C C . PHE A 1 56 ? 8.914 21.391 8.023 1 82.5 56 PHE A C 1
ATOM 444 O O . PHE A 1 56 ? 9.328 21.094 6.898 1 82.5 56 PHE A O 1
ATOM 451 N N . THR A 1 57 ? 7.688 21.297 8.453 1 88.06 57 THR A N 1
ATOM 452 C CA . THR A 1 57 ? 6.652 20.781 7.562 1 88.06 57 THR A CA 1
ATOM 453 C C . THR A 1 57 ? 5.777 21.922 7.043 1 88.06 57 THR A C 1
ATOM 455 O O . THR A 1 57 ? 5.883 23.062 7.504 1 88.06 57 THR A O 1
ATOM 458 N N . VAL A 1 58 ? 5.043 21.641 6.055 1 90.69 58 VAL A N 1
ATOM 459 C CA . VAL A 1 58 ? 4.215 22.672 5.414 1 90.69 58 VAL A CA 1
ATOM 460 C C . VAL A 1 58 ? 3.215 23.234 6.422 1 90.69 58 VAL A C 1
ATOM 462 O O . VAL A 1 58 ? 3.051 24.438 6.535 1 90.69 58 VAL A O 1
ATOM 465 N N . PRO A 1 59 ? 2.598 22.375 7.312 1 89.44 59 PRO A N 1
ATOM 466 C CA . PRO A 1 59 ? 1.687 22.938 8.312 1 89.44 59 PRO A CA 1
ATOM 467 C C . PRO A 1 59 ? 2.393 23.875 9.297 1 89.44 59 PRO A C 1
ATOM 469 O O . PRO A 1 59 ? 1.817 24.875 9.719 1 89.44 59 PRO A O 1
ATOM 472 N N . VAL A 1 60 ? 3.615 23.578 9.625 1 90.44 60 VAL A N 1
ATOM 473 C CA . VAL A 1 60 ? 4.395 24.422 10.523 1 90.44 60 VAL A CA 1
ATOM 474 C C . VAL A 1 60 ? 4.691 25.766 9.844 1 90.44 60 VAL A C 1
ATOM 476 O O . VAL A 1 60 ? 4.508 26.828 10.445 1 90.44 60 VAL A O 1
ATOM 479 N N . LEU A 1 61 ? 5.062 25.734 8.594 1 92.44 61 LEU A N 1
ATOM 480 C CA . LEU A 1 61 ? 5.379 26.938 7.848 1 92.44 61 LEU A CA 1
ATOM 481 C C . LEU A 1 61 ? 4.133 27.797 7.645 1 92.44 61 LEU A C 1
ATOM 483 O O . LEU A 1 61 ? 4.188 29.016 7.766 1 92.44 61 LEU A O 1
ATOM 487 N N . LEU A 1 62 ? 3.066 27.156 7.359 1 93.81 62 LEU A N 1
ATOM 488 C CA . LEU A 1 62 ? 1.818 27.891 7.164 1 93.81 62 LEU A CA 1
ATOM 489 C C . LEU A 1 62 ? 1.367 28.547 8.461 1 93.81 62 LEU A C 1
ATOM 491 O O . LEU A 1 62 ? 0.853 29.672 8.445 1 93.81 62 LEU A O 1
ATOM 495 N N . SER A 1 63 ? 1.584 27.844 9.562 1 92.75 63 SER A N 1
ATOM 496 C CA . SER A 1 63 ? 1.219 28.406 10.859 1 92.75 63 SER A CA 1
ATOM 497 C C . SER A 1 63 ? 2.092 29.609 11.195 1 92.75 63 SER A C 1
ATOM 499 O O . SER A 1 63 ? 1.59 30.641 11.648 1 92.75 63 SER A O 1
ATOM 501 N N . LEU A 1 64 ? 3.32 29.516 10.93 1 93.19 64 LEU A N 1
ATOM 502 C CA . LEU A 1 64 ? 4.25 30.609 11.203 1 93.19 64 LEU A CA 1
ATOM 503 C C . LEU A 1 64 ? 3.947 31.812 10.32 1 93.19 64 LEU A C 1
ATOM 505 O O . LEU A 1 64 ? 3.838 32.938 10.812 1 93.19 64 LEU A O 1
ATOM 509 N N . MET A 1 65 ? 3.77 31.641 9.102 1 95.06 65 MET A N 1
ATOM 510 C CA . MET A 1 65 ? 3.518 32.719 8.164 1 95.06 65 MET A CA 1
ATOM 511 C C . MET A 1 65 ? 2.137 33.312 8.391 1 95.06 65 MET A C 1
ATOM 513 O O . MET A 1 65 ? 1.95 34.531 8.234 1 95.06 65 MET A O 1
ATOM 517 N N . GLY A 1 66 ? 1.215 32.438 8.703 1 94.12 66 GLY A N 1
ATOM 518 C CA . GLY A 1 66 ? -0.099 32.938 9.047 1 94.12 66 GLY A CA 1
ATOM 519 C C . GLY A 1 66 ? -0.082 33.844 10.266 1 94.12 66 GLY A C 1
ATOM 520 O O . GLY A 1 66 ? -0.71 34.906 10.258 1 94.12 66 GLY A O 1
ATOM 521 N N . ALA A 1 67 ? 0.688 33.406 11.242 1 93.62 67 ALA A N 1
ATOM 522 C CA . ALA A 1 67 ? 0.807 34.219 12.453 1 93.62 67 ALA A CA 1
ATOM 523 C C . ALA A 1 67 ? 1.509 35.531 12.164 1 93.62 67 ALA A C 1
ATOM 525 O O . ALA A 1 67 ? 1.121 36.594 12.695 1 93.62 67 ALA A O 1
ATOM 526 N N . VAL A 1 68 ? 2.441 35.562 11.344 1 94.31 68 VAL A N 1
ATOM 527 C CA . VAL A 1 68 ? 3.18 36.781 10.977 1 94.31 68 VAL A CA 1
ATOM 528 C C . VAL A 1 68 ? 2.277 37.719 10.18 1 94.31 68 VAL A C 1
ATOM 530 O O . VAL A 1 68 ? 2.303 38.938 10.375 1 94.31 68 VAL A O 1
ATOM 533 N N . ALA A 1 69 ? 1.521 37.188 9.297 1 95.94 69 ALA A N 1
ATOM 534 C CA . ALA A 1 69 ? 0.588 38 8.523 1 95.94 69 ALA A CA 1
ATOM 535 C C . ALA A 1 69 ? -0.406 38.688 9.438 1 95.94 69 ALA A C 1
ATOM 537 O O . ALA A 1 69 ? -0.658 39.906 9.273 1 95.94 69 ALA A O 1
ATOM 538 N N . VAL A 1 70 ? -0.856 37.969 10.398 1 94.06 70 VAL A N 1
ATOM 539 C CA . VAL A 1 70 ? -1.832 38.531 11.32 1 94.06 70 VAL A CA 1
ATOM 540 C C . VAL A 1 70 ? -1.163 39.594 12.188 1 94.06 70 VAL A C 1
ATOM 542 O O . VAL A 1 70 ? -1.783 40.594 12.539 1 94.06 70 VAL A O 1
ATOM 545 N N . LEU A 1 71 ? 0.037 39.375 12.516 1 91.94 71 LEU A N 1
ATOM 546 C CA . LEU A 1 71 ? 0.78 40.375 13.297 1 91.94 71 LEU A CA 1
ATOM 547 C C . LEU A 1 71 ? 0.919 41.688 12.539 1 91.94 71 LEU A C 1
ATOM 549 O O . LEU A 1 71 ? 0.724 42.75 13.109 1 91.94 71 LEU A O 1
ATOM 553 N N . PHE A 1 72 ? 1.19 41.656 11.312 1 94.81 72 PHE A N 1
ATOM 554 C CA . PHE A 1 72 ? 1.311 42.875 10.508 1 94.81 72 PHE A CA 1
ATOM 555 C C . PHE A 1 72 ? -0.032 43.562 10.398 1 94.81 72 PHE A C 1
ATOM 557 O O . PHE A 1 72 ? -0.094 44.812 10.445 1 94.81 72 PHE A O 1
ATOM 564 N N . LEU A 1 73 ? -1.044 42.844 10.273 1 95.12 73 LEU A N 1
ATOM 565 C CA . LEU A 1 73 ? -2.373 43.438 10.203 1 95.12 73 LEU A CA 1
ATOM 566 C C . LEU A 1 73 ? -2.756 44.094 11.531 1 95.12 73 LEU A C 1
ATOM 568 O O . LEU A 1 73 ? -3.418 45.125 11.555 1 95.12 73 LEU A O 1
ATOM 572 N N . SER A 1 74 ? -2.283 43.438 12.594 1 91.38 74 SER A N 1
ATOM 573 C CA . SER A 1 74 ? -2.586 43.969 13.906 1 91.38 74 SER A CA 1
ATOM 574 C C . SER A 1 74 ? -1.876 45.312 14.125 1 91.38 74 SER A C 1
ATOM 576 O O . SER A 1 74 ? -2.447 46.25 14.703 1 91.38 74 SER A O 1
ATOM 578 N N . VAL A 1 75 ? -0.726 45.438 13.656 1 89.94 75 VAL A N 1
ATOM 579 C CA . VAL A 1 75 ? 0.025 46.656 13.766 1 89.94 75 VAL A CA 1
ATOM 580 C C . VAL A 1 75 ? -0.634 47.75 12.906 1 89.94 75 VAL A C 1
ATOM 582 O O . VAL A 1 75 ? -0.793 48.875 13.352 1 89.94 75 VAL A O 1
ATOM 585 N N . ALA A 1 76 ? -1.005 47.375 11.742 1 93.5 76 ALA A N 1
ATOM 586 C CA . ALA A 1 76 ? -1.685 48.312 10.859 1 93.5 76 ALA A CA 1
ATOM 587 C C . ALA A 1 76 ? -3.018 48.781 11.453 1 93.5 76 ALA A C 1
ATOM 589 O O . ALA A 1 76 ? -3.385 49.938 11.359 1 93.5 76 ALA A O 1
ATOM 590 N N . ASN A 1 77 ? -3.668 47.875 12.039 1 92.06 77 ASN A N 1
ATOM 591 C CA . ASN A 1 77 ? -4.957 48.188 12.648 1 92.06 77 ASN A CA 1
ATOM 592 C C . ASN A 1 77 ? -4.797 49.156 13.828 1 92.06 77 ASN A C 1
ATOM 594 O O . ASN A 1 77 ? -5.621 50.062 14.023 1 92.06 77 ASN A O 1
ATOM 598 N N . ALA A 1 78 ? -3.797 48.938 14.656 1 89.12 78 ALA A N 1
ATOM 599 C CA . ALA A 1 78 ? -3.545 49.781 15.805 1 89.12 78 ALA A CA 1
ATOM 600 C C . ALA A 1 78 ? -3.285 51.219 15.359 1 89.12 78 ALA A C 1
ATOM 602 O O . ALA A 1 78 ? -3.77 52.188 15.977 1 89.12 78 ALA A O 1
ATOM 603 N N . GLU A 1 79 ? -2.578 51.375 14.312 1 90.12 79 GLU A N 1
ATOM 604 C CA . GLU A 1 79 ? -2.32 52.719 13.781 1 90.12 79 GLU A CA 1
ATOM 605 C C . GLU A 1 79 ? -3.58 53.312 13.164 1 90.12 79 GLU A C 1
ATOM 607 O O . GLU A 1 79 ? -3.803 54.531 13.25 1 90.12 79 GLU A O 1
ATOM 612 N N . GLY A 1 80 ? -4.293 52.469 12.539 1 90.81 80 GLY A N 1
ATOM 613 C CA . GLY A 1 80 ? -5.559 52.938 12 1 90.81 80 GLY A CA 1
ATOM 614 C C . GLY A 1 80 ? -6.504 53.469 13.07 1 90.81 80 GLY A C 1
ATOM 615 O O . GLY A 1 80 ? -7.184 54.469 12.867 1 90.81 80 GLY A O 1
ATOM 616 N N . PHE A 1 81 ? -6.492 52.875 14.18 1 91.56 81 PHE A N 1
ATOM 617 C CA . PHE A 1 81 ? -7.309 53.312 15.297 1 91.56 81 PHE A CA 1
ATOM 618 C C . PHE A 1 81 ? -6.852 54.688 15.789 1 91.56 81 PHE A C 1
ATOM 620 O O . PHE A 1 81 ? -7.676 55.531 16.109 1 91.56 81 PHE A O 1
ATOM 627 N N . ALA A 1 82 ? -5.562 54.844 15.875 1 90.56 82 ALA A N 1
ATOM 628 C CA . ALA A 1 82 ? -5.004 56.094 16.344 1 90.56 82 ALA A CA 1
ATOM 629 C C . ALA A 1 82 ? -5.41 57.25 15.43 1 90.56 82 ALA A C 1
ATOM 631 O O . ALA A 1 82 ? -5.859 58.312 15.898 1 90.56 82 ALA A O 1
ATOM 632 N N . ILE A 1 83 ? -5.32 57.062 14.211 1 92 83 ILE A N 1
ATOM 633 C CA . ILE A 1 83 ? -5.637 58.094 13.242 1 92 83 ILE A CA 1
ATOM 634 C C . ILE A 1 83 ? -7.133 58.406 13.289 1 92 83 ILE A C 1
ATOM 636 O O . ILE A 1 83 ? -7.535 59.562 13.312 1 92 83 ILE A O 1
ATOM 640 N N . SER A 1 84 ? -7.918 57.375 13.336 1 92.56 84 SER A N 1
ATOM 641 C CA . SER A 1 84 ? -9.367 57.562 13.367 1 92.56 84 SER A CA 1
ATOM 642 C C . SER A 1 84 ? -9.805 58.281 14.633 1 92.56 84 SER A C 1
ATOM 644 O O . SER A 1 84 ? -10.711 59.125 14.594 1 92.56 84 SER A O 1
ATOM 646 N N . TRP A 1 85 ? -9.195 57.969 15.727 1 92.44 85 TRP A N 1
ATOM 647 C CA . TRP A 1 85 ? -9.531 58.594 17 1 92.44 85 TRP A CA 1
ATOM 648 C C . TRP A 1 85 ? -9.219 60.094 16.953 1 92.44 85 TRP A C 1
ATOM 650 O O . TRP A 1 85 ? -10.047 60.906 17.359 1 92.44 85 TRP A O 1
ATOM 660 N N . TRP A 1 86 ? -8.062 60.5 16.469 1 92.06 86 TRP A N 1
ATOM 661 C CA . TRP A 1 86 ? -7.652 61.875 16.422 1 92.06 86 TRP A CA 1
ATOM 662 C C . TRP A 1 86 ? -8.469 62.656 15.398 1 92.06 86 TRP A C 1
ATOM 664 O O . TRP A 1 86 ? -8.766 63.844 15.594 1 92.06 86 TRP A O 1
ATOM 674 N N . LEU A 1 87 ? -8.844 62.062 14.336 1 92.06 87 LEU A N 1
ATOM 675 C CA . LEU A 1 87 ? -9.703 62.719 13.359 1 92.06 87 LEU A CA 1
ATOM 676 C C . LEU A 1 87 ? -11.078 63 13.945 1 92.06 87 LEU A C 1
ATOM 678 O O . LEU A 1 87 ? -11.664 64.062 13.695 1 92.06 87 LEU A O 1
ATOM 682 N N . LYS A 1 88 ? -11.516 62.094 14.672 1 91.62 88 LYS A N 1
ATOM 683 C CA . LYS A 1 88 ? -12.797 62.281 15.344 1 91.62 88 LYS A CA 1
ATOM 684 C C . LYS A 1 88 ? -12.703 63.406 16.375 1 91.62 88 LYS A C 1
ATOM 686 O O . LYS A 1 88 ? -13.641 64.188 16.547 1 91.62 88 LYS A O 1
ATOM 691 N N . ALA A 1 89 ? -11.586 63.438 17.078 1 91.94 89 ALA A N 1
ATOM 692 C CA . ALA A 1 89 ? -11.352 64.5 18.062 1 91.94 89 ALA A CA 1
ATOM 693 C C . ALA A 1 89 ? -11.266 65.875 17.406 1 91.94 89 ALA A C 1
ATOM 695 O O . ALA A 1 89 ? -11.703 66.875 17.969 1 91.94 89 ALA A O 1
ATOM 696 N N . LEU A 1 90 ? -10.758 65.938 16.203 1 91.19 90 LEU A N 1
ATOM 697 C CA . LEU A 1 90 ? -10.633 67.188 15.469 1 91.19 90 LEU A CA 1
ATOM 698 C C . LEU A 1 90 ? -11.992 67.625 14.977 1 91.19 90 LEU A C 1
ATOM 700 O O . LEU A 1 90 ? -12.242 68.875 14.93 1 91.19 90 LEU A O 1
ATOM 704 N N . LYS A 1 91 ? -12.758 66.812 14.555 1 90 91 LYS A N 1
ATOM 705 C CA . LYS A 1 91 ? -14.094 67.125 14.07 1 90 91 LYS A CA 1
ATOM 706 C C . LYS A 1 91 ? -15.023 67.5 15.227 1 90 91 LYS A C 1
ATOM 708 O O . LYS A 1 91 ? -15.914 68.312 15.07 1 90 91 LYS A O 1
ATOM 713 N N . GLY A 1 92 ? -14.836 66.938 16.359 1 90.56 92 GLY A N 1
ATOM 714 C CA . GLY A 1 92 ? -15.672 67.188 17.516 1 90.56 92 GLY A CA 1
ATOM 715 C C . GLY A 1 92 ? -16.703 66.125 17.734 1 90.56 92 GLY A C 1
ATOM 716 O O . GLY A 1 92 ? -17.375 65.688 16.797 1 90.56 92 GLY A O 1
ATOM 717 N N . THR A 1 93 ? -16.688 65.625 18.859 1 90.06 93 THR A N 1
ATOM 718 C CA . THR A 1 93 ? -17.641 64.562 19.203 1 90.06 93 THR A CA 1
ATOM 719 C C . THR A 1 93 ? -17.906 64.562 20.719 1 90.06 93 THR A C 1
ATOM 721 O O . THR A 1 93 ? -17.359 65.375 21.453 1 90.06 93 THR A O 1
ATOM 724 N N . LYS A 1 94 ? -18.766 63.656 21.062 1 89.75 94 LYS A N 1
ATOM 725 C CA . LYS A 1 94 ? -19.047 63.531 22.5 1 89.75 94 LYS A CA 1
ATOM 726 C C . LYS A 1 94 ? -17.891 62.844 23.219 1 89.75 94 LYS A C 1
ATOM 728 O O . LYS A 1 94 ? -17.25 61.938 22.688 1 89.75 94 LYS A O 1
ATOM 733 N N . ILE A 1 95 ? -17.609 63.312 24.375 1 88.69 95 ILE A N 1
ATOM 734 C CA . ILE A 1 95 ? -16.5 62.781 25.172 1 88.69 95 ILE A CA 1
ATOM 735 C C . ILE A 1 95 ? -16.734 61.312 25.438 1 88.69 95 ILE A C 1
ATOM 737 O O . ILE A 1 95 ? -15.773 60.531 25.484 1 88.69 95 ILE A O 1
ATOM 741 N N . LYS A 1 96 ? -17.938 60.875 25.562 1 86.38 96 LYS A N 1
ATOM 742 C CA . LYS A 1 96 ? -18.266 59.469 25.812 1 86.38 96 LYS A CA 1
ATOM 743 C C . LYS A 1 96 ? -17.891 58.594 24.609 1 86.38 96 LYS A C 1
ATOM 745 O O . LYS A 1 96 ? -17.453 57.469 24.766 1 86.38 96 LYS A O 1
ATOM 750 N N . GLU A 1 97 ? -18.016 59.156 23.453 1 88.31 97 GLU A N 1
ATOM 751 C CA . GLU A 1 97 ? -17.672 58.406 22.234 1 88.31 97 GLU A CA 1
ATOM 752 C C . GLU A 1 97 ? -16.156 58.281 22.094 1 88.31 97 GLU A C 1
ATOM 754 O O . GLU A 1 97 ? -15.664 57.25 21.625 1 88.31 97 GLU A O 1
ATOM 759 N N . LEU A 1 98 ? -15.461 59.281 22.453 1 89.62 98 LEU A N 1
ATOM 760 C CA . LEU A 1 98 ? -14 59.219 22.391 1 89.62 98 LEU A CA 1
ATOM 761 C C . LEU A 1 98 ? -13.461 58.219 23.391 1 89.62 98 LEU A C 1
ATOM 763 O O . LEU A 1 98 ? -12.492 57.5 23.109 1 89.62 98 LEU A O 1
ATOM 767 N N . HIS A 1 99 ? -14.055 58.188 24.5 1 88.56 99 HIS A N 1
ATOM 768 C CA . HIS A 1 99 ? -13.633 57.219 25.5 1 88.56 99 HIS A CA 1
ATOM 769 C C . HIS A 1 99 ? -13.984 55.812 25.078 1 88.56 99 HIS A C 1
ATOM 771 O O . HIS A 1 99 ? -13.219 54.875 25.312 1 88.56 99 HIS A O 1
ATOM 777 N N . TYR A 1 100 ? -15.109 55.656 24.516 1 87.12 100 TYR A N 1
ATOM 778 C CA . TYR A 1 100 ? -15.547 54.375 24.031 1 87.12 100 TYR A CA 1
ATOM 779 C C . TYR A 1 100 ? -14.57 53.812 23 1 87.12 100 TYR A C 1
ATOM 781 O O . TYR A 1 100 ? -14.258 52.625 23.016 1 87.12 100 TYR A O 1
ATOM 789 N N . ASP A 1 101 ? -14.109 54.625 22.078 1 88.31 101 ASP A N 1
ATOM 790 C CA . ASP A 1 101 ? -13.18 54.188 21.047 1 88.31 101 ASP A CA 1
ATOM 791 C C . ASP A 1 101 ? -11.875 53.688 21.656 1 88.31 101 ASP A C 1
ATOM 793 O O . ASP A 1 101 ? -11.258 52.781 21.141 1 88.31 101 ASP A O 1
ATOM 797 N N . LEU A 1 102 ? -11.484 54.281 22.75 1 87.62 102 LEU A N 1
ATOM 798 C CA . LEU A 1 102 ? -10.25 53.875 23.406 1 87.62 102 LEU A CA 1
ATOM 799 C C . LEU A 1 102 ? -10.469 52.594 24.203 1 87.62 102 LEU A C 1
ATOM 801 O O . LEU A 1 102 ? -9.586 51.719 24.25 1 87.62 102 LEU A O 1
ATOM 805 N N . GLU A 1 103 ? -11.602 52.438 24.75 1 83.75 103 GLU A N 1
ATOM 806 C CA . GLU A 1 103 ? -11.914 51.281 25.562 1 83.75 103 GLU A CA 1
ATOM 807 C C . GLU A 1 103 ? -12.062 50.031 24.688 1 83.75 103 GLU A C 1
ATOM 809 O O . GLU A 1 103 ? -11.711 48.938 25.109 1 83.75 103 GLU A O 1
ATOM 814 N N . ILE A 1 104 ? -12.578 50.156 23.531 1 82.81 104 ILE A N 1
ATOM 815 C CA . ILE A 1 104 ? -12.836 49.031 22.641 1 82.81 104 ILE A CA 1
ATOM 816 C C . ILE A 1 104 ? -11.508 48.438 22.172 1 82.81 104 ILE A C 1
ATOM 818 O O . ILE A 1 104 ? -11.414 47.219 21.938 1 82.81 104 ILE A O 1
ATOM 822 N N . THR A 1 105 ? -10.469 49.25 22.016 1 76.31 105 THR A N 1
ATOM 823 C CA . THR A 1 105 ? -9.172 48.781 21.562 1 76.31 105 THR A CA 1
ATOM 824 C C . THR A 1 105 ? -8.547 47.844 22.609 1 76.31 105 THR A C 1
ATOM 826 O O . THR A 1 105 ? -7.781 46.938 22.266 1 76.31 105 THR A O 1
ATOM 829 N N . SER A 1 106 ? -8.961 48.031 23.875 1 73.56 106 SER A N 1
ATOM 830 C CA . SER A 1 106 ? -8.406 47.219 24.953 1 73.56 106 SER A CA 1
ATOM 831 C C . SER A 1 106 ? -9.328 46.031 25.281 1 73.56 106 SER A C 1
ATOM 833 O O . SER A 1 106 ? -8.852 44.938 25.609 1 73.56 106 SER A O 1
ATOM 835 N N . ASN A 1 107 ? -10.609 46.344 25.234 1 75.88 107 ASN A N 1
ATOM 836 C CA . ASN A 1 107 ? -11.609 45.344 25.547 1 75.88 107 ASN A CA 1
ATOM 837 C C . ASN A 1 107 ? -12.766 45.375 24.547 1 75.88 107 ASN A C 1
ATOM 839 O O . ASN A 1 107 ? -13.734 46.094 24.734 1 75.88 107 ASN A O 1
ATOM 843 N N . VAL A 1 108 ? -12.695 44.438 23.641 1 70.38 108 VAL A N 1
ATOM 844 C CA . VAL A 1 108 ? -13.68 44.438 22.562 1 70.38 108 VAL A CA 1
ATOM 845 C C . VAL A 1 108 ? -15.031 43.969 23.09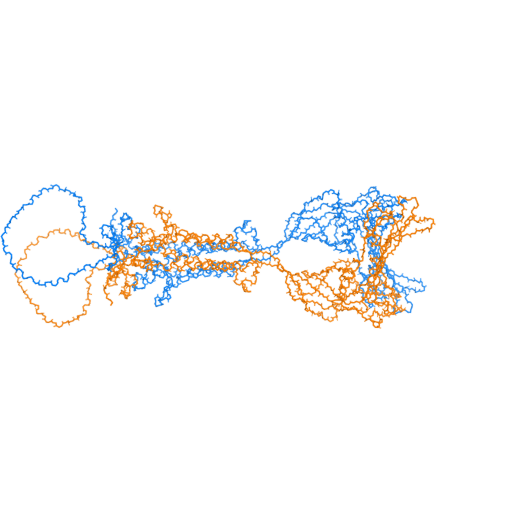4 1 70.38 108 VAL A C 1
ATOM 847 O O . VAL A 1 108 ? -16.078 44.344 22.547 1 70.38 108 VAL A O 1
ATOM 850 N N . LEU A 1 109 ? -15.047 43.312 24.234 1 72.19 109 LEU A N 1
ATOM 851 C CA . LEU A 1 109 ? -16.297 42.781 24.766 1 72.19 109 LEU A CA 1
ATOM 852 C C . LEU A 1 109 ? -17.219 43.906 25.234 1 72.19 109 LEU A C 1
ATOM 854 O O . LEU A 1 109 ? -18.422 43.719 25.344 1 72.19 109 LEU A O 1
ATOM 858 N N . ILE A 1 110 ? -16.594 45.062 25.469 1 71.06 110 ILE A N 1
ATOM 859 C CA . ILE A 1 110 ? -17.375 46.219 25.938 1 71.06 110 ILE A CA 1
ATOM 860 C C . ILE A 1 110 ? -18.297 46.688 24.812 1 71.06 110 ILE A C 1
ATOM 862 O O . ILE A 1 110 ? -19.344 47.281 25.062 1 71.06 110 ILE A O 1
ATOM 866 N N . GLY A 1 111 ? -17.969 46.344 23.594 1 67.62 111 GLY A N 1
ATOM 867 C CA . GLY A 1 111 ? -18.797 46.688 22.453 1 67.62 111 GLY A CA 1
ATOM 868 C C . GLY A 1 111 ? -20.172 46.062 22.484 1 67.62 111 GLY A C 1
ATOM 869 O O . GLY A 1 111 ? -21.156 46.656 22.062 1 67.62 111 GLY A O 1
ATOM 870 N N . PHE A 1 112 ? -20.172 44.938 23.125 1 70.94 112 PHE A N 1
ATOM 871 C CA . PHE A 1 112 ? -21.453 44.219 23.172 1 70.94 112 PHE A CA 1
ATOM 872 C C . PHE A 1 112 ? -22.312 44.75 24.312 1 70.94 112 PHE A C 1
ATOM 874 O O . PHE A 1 112 ? -23.531 44.625 24.281 1 70.94 112 PHE A O 1
ATOM 881 N N . SER A 1 113 ? -21.656 45.375 25.266 1 74.38 113 SER A N 1
ATOM 882 C CA . SER A 1 113 ? -22.391 45.844 26.438 1 74.38 113 SER A CA 1
ATOM 883 C C . SER A 1 113 ? -22.984 47.25 26.156 1 74.38 113 SER A C 1
ATOM 885 O O . SER A 1 113 ? -23.969 47.625 26.797 1 74.38 113 SER A O 1
ATOM 887 N N . ARG A 1 114 ? -22.406 48.031 25.266 1 79.12 114 ARG A N 1
ATOM 888 C CA . ARG A 1 114 ? -22.922 49.344 24.906 1 79.12 114 ARG A CA 1
ATOM 889 C C . ARG A 1 114 ? -23.172 49.469 23.406 1 79.12 114 ARG A C 1
ATOM 891 O O . ARG A 1 114 ? -22.422 50.125 22.703 1 79.12 114 ARG A O 1
ATOM 898 N N . PRO A 1 115 ? -24.25 48.938 22.906 1 78.94 115 PRO A N 1
ATOM 899 C CA . PRO A 1 115 ? -24.5 48.875 21.453 1 78.94 115 PRO A CA 1
ATOM 900 C C . PRO A 1 115 ? -24.797 50.25 20.844 1 78.94 115 PRO A C 1
ATOM 902 O O . PRO A 1 115 ? -24.578 50.438 19.656 1 78.94 115 PRO A O 1
ATOM 905 N N . LYS A 1 116 ? -25.234 51.219 21.672 1 78.81 116 LYS A N 1
ATOM 906 C CA . LYS A 1 116 ? -25.578 52.531 21.141 1 78.81 116 LYS A CA 1
ATOM 907 C C . LYS A 1 116 ? -24.344 53.281 20.672 1 78.81 116 LYS A C 1
ATOM 909 O O . LYS A 1 116 ? -24.438 54.188 19.844 1 78.81 116 LYS A O 1
ATOM 914 N N . LEU A 1 117 ? -23.219 52.875 21.141 1 80.44 117 LEU A N 1
ATOM 915 C CA . LEU A 1 117 ? -21.984 53.562 20.781 1 80.44 117 LEU A CA 1
ATOM 916 C C . LEU A 1 117 ? -21.172 52.781 19.766 1 80.44 117 LEU A C 1
ATOM 918 O O . LEU A 1 117 ? -20.062 53.156 19.406 1 80.44 117 LEU A O 1
ATOM 922 N N . PHE A 1 118 ? -21.922 51.75 19.141 1 79.25 118 PHE A N 1
ATOM 923 C CA . PHE A 1 118 ? -21.234 50.844 18.219 1 79.25 118 PHE A CA 1
ATOM 924 C C . PHE A 1 118 ? -20.906 51.562 16.906 1 79.25 118 PHE A C 1
ATOM 926 O O . PHE A 1 118 ? -21.781 52.156 16.297 1 79.25 118 PHE A O 1
ATOM 933 N N . ASN A 1 119 ? -19.578 51.625 16.562 1 85.62 119 ASN A N 1
ATOM 934 C CA . ASN A 1 119 ? -19.109 52.375 15.398 1 85.62 119 ASN A CA 1
ATOM 935 C C . ASN A 1 119 ? -18.141 51.562 14.562 1 85.62 119 ASN A C 1
ATOM 937 O O . ASN A 1 119 ? -18 50.344 14.773 1 85.62 119 ASN A O 1
ATOM 941 N N . TRP A 1 120 ? -17.5 52.219 13.664 1 83.69 120 TRP A N 1
ATOM 942 C CA . TRP A 1 120 ? -16.609 51.562 12.719 1 83.69 120 TRP A CA 1
ATOM 943 C C . TRP A 1 120 ? -15.336 51.062 13.414 1 83.69 120 TRP A C 1
ATOM 945 O O . TRP A 1 120 ? -14.758 50.062 13.016 1 83.69 120 TRP A O 1
ATOM 955 N N . VAL A 1 121 ? -14.992 51.688 14.461 1 86.81 121 VAL A N 1
ATOM 956 C CA . VAL A 1 121 ? -13.82 51.281 15.211 1 86.81 121 VAL A CA 1
ATOM 957 C C . VAL A 1 121 ? -14.102 49.938 15.922 1 86.81 121 VAL A C 1
ATOM 959 O O . VAL A 1 121 ? -13.242 49.062 15.961 1 86.81 121 VAL A O 1
ATOM 962 N N . ALA A 1 122 ? -15.305 49.781 16.406 1 88 122 ALA A N 1
ATOM 963 C CA . ALA A 1 122 ? -15.703 48.531 17.078 1 88 122 ALA A CA 1
ATOM 964 C C . ALA A 1 122 ? -15.766 47.375 16.094 1 88 122 ALA A C 1
ATOM 966 O O . ALA A 1 122 ? -15.336 46.281 16.406 1 88 122 ALA A O 1
ATOM 967 N N . ILE A 1 123 ? -16.25 47.625 14.914 1 88.5 123 ILE A N 1
ATOM 968 C CA . ILE A 1 123 ? -16.344 46.594 13.891 1 88.5 123 ILE A CA 1
ATOM 969 C C . ILE A 1 123 ? -14.945 46.156 13.469 1 88.5 123 ILE A C 1
ATOM 971 O O . ILE A 1 123 ? -14.688 44.969 13.312 1 88.5 123 ILE A O 1
ATOM 975 N N . SER A 1 124 ? -14.109 47.094 13.25 1 90.25 124 SER A N 1
ATOM 976 C CA . SER A 1 124 ? -12.742 46.781 12.852 1 90.25 124 SER A CA 1
ATOM 977 C C . SER A 1 124 ? -12.031 45.969 13.922 1 90.25 124 SER A C 1
ATOM 979 O O . SER A 1 124 ? -11.281 45.031 13.609 1 90.25 124 SER A O 1
ATOM 981 N N . ALA A 1 125 ? -12.281 46.281 15.18 1 90.06 125 ALA A N 1
ATOM 982 C CA . ALA A 1 125 ? -11.672 45.531 16.266 1 90.06 125 ALA A CA 1
ATOM 983 C C . ALA A 1 125 ? -12.211 44.094 16.312 1 90.06 125 ALA A C 1
ATOM 985 O O . ALA A 1 125 ? -11.453 43.156 16.531 1 90.06 125 ALA A O 1
ATOM 986 N N . LEU A 1 126 ? -13.445 43.969 16.078 1 89.12 126 LEU A N 1
ATOM 987 C CA . LEU A 1 126 ? -14.07 42.625 16.078 1 89.12 126 LEU A CA 1
ATOM 988 C C . LEU A 1 126 ? -13.531 41.781 14.914 1 89.12 126 LEU A C 1
ATOM 990 O O . LEU A 1 126 ? -13.211 40.625 15.094 1 89.12 126 LEU A O 1
ATOM 994 N N . ILE A 1 127 ? -13.43 42.344 13.758 1 91.44 127 ILE A N 1
ATOM 995 C CA . ILE A 1 127 ? -12.93 41.656 12.586 1 91.44 127 ILE A CA 1
ATOM 996 C C . ILE A 1 127 ? -11.477 41.25 12.805 1 91.44 127 ILE A C 1
ATOM 998 O O . ILE A 1 127 ? -11.047 40.156 12.375 1 91.44 127 ILE A O 1
ATOM 1002 N N . SER A 1 128 ? -10.742 42.094 13.453 1 91.62 128 SER A N 1
ATOM 1003 C CA . SER A 1 128 ? -9.336 41.781 13.711 1 91.62 128 SER A CA 1
ATOM 1004 C C . SER A 1 128 ? -9.195 40.562 14.594 1 91.62 128 SER A C 1
ATOM 1006 O O . SER A 1 128 ? -8.305 39.719 14.375 1 91.62 128 SER A O 1
ATOM 1008 N N . ILE A 1 129 ? -10.047 40.375 15.586 1 90 129 ILE A N 1
ATOM 1009 C CA . ILE A 1 129 ? -9.992 39.219 16.469 1 90 129 ILE A CA 1
ATOM 1010 C C . ILE A 1 129 ? -10.406 37.969 15.703 1 90 129 ILE A C 1
ATOM 1012 O O . ILE A 1 129 ? -9.758 36.938 15.812 1 90 129 ILE A O 1
ATOM 1016 N N . ILE A 1 130 ? -11.367 38.094 14.891 1 91.25 130 ILE A N 1
ATOM 1017 C CA . ILE A 1 130 ? -11.867 36.969 14.117 1 91.25 130 ILE A CA 1
ATOM 1018 C C . ILE A 1 130 ? -10.797 36.5 13.125 1 91.25 130 ILE A C 1
ATOM 1020 O O . ILE A 1 130 ? -10.523 35.312 13 1 91.25 130 ILE A O 1
ATOM 1024 N N . VAL A 1 131 ? -10.234 37.469 12.453 1 93.81 131 VAL A N 1
ATOM 1025 C CA . VAL A 1 131 ? -9.188 37.156 11.484 1 93.81 131 VAL A CA 1
ATOM 1026 C C . VAL A 1 131 ? -7.992 36.531 12.203 1 93.81 131 VAL A C 1
ATOM 1028 O O . VAL A 1 131 ? -7.391 35.562 11.711 1 93.81 131 VAL A O 1
ATOM 1031 N N . GLY A 1 132 ? -7.676 36.969 13.344 1 91.19 132 GLY A N 1
ATOM 1032 C CA . GLY A 1 132 ? -6.562 36.438 14.117 1 91.19 132 GLY A CA 1
ATOM 1033 C C . GLY A 1 132 ? -6.758 34.969 14.5 1 91.19 132 GLY A C 1
ATOM 1034 O O . GLY A 1 132 ? -5.797 34.219 14.523 1 91.19 132 GLY A O 1
ATOM 1035 N N . ILE A 1 133 ? -7.965 34.531 14.656 1 90.5 133 ILE A N 1
ATOM 1036 C CA . ILE A 1 133 ? -8.258 33.188 15.094 1 90.5 133 ILE A CA 1
ATOM 1037 C C . ILE A 1 133 ? -8.492 32.281 13.883 1 90.5 133 ILE A C 1
ATOM 1039 O O . ILE A 1 133 ? -8 31.156 13.836 1 90.5 133 ILE A O 1
ATOM 1043 N N . ALA A 1 134 ? -9.133 32.812 12.867 1 92.06 134 ALA A N 1
ATOM 1044 C CA . ALA A 1 134 ? -9.664 31.984 11.781 1 92.06 134 ALA A CA 1
ATOM 1045 C C . ALA A 1 134 ? -8.602 31.75 10.703 1 92.06 134 ALA A C 1
ATOM 1047 O O . ALA A 1 134 ? -8.594 30.703 10.039 1 92.06 134 ALA A O 1
ATOM 1048 N N . VAL A 1 135 ? -7.727 32.688 10.531 1 93.81 135 VAL A N 1
ATOM 1049 C CA . VAL A 1 135 ? -6.809 32.625 9.406 1 93.81 135 VAL A CA 1
ATOM 1050 C C . VAL A 1 135 ? -5.906 31.406 9.547 1 93.81 135 VAL A C 1
ATOM 1052 O O . VAL A 1 135 ? -5.703 30.656 8.586 1 93.81 135 VAL A O 1
ATOM 1055 N N . GLY A 1 136 ? -5.422 31.141 10.75 1 91.75 136 GLY A N 1
ATOM 1056 C CA . GLY A 1 136 ? -4.574 29.969 10.953 1 91.75 136 GLY A CA 1
ATOM 1057 C C . GLY A 1 136 ? -5.27 28.672 10.641 1 91.75 136 GLY A C 1
ATOM 1058 O O . GLY A 1 136 ? -4.688 27.781 10.008 1 91.75 136 GLY A O 1
ATOM 1059 N N . ALA A 1 137 ? -6.496 28.562 11.008 1 91.94 137 ALA A N 1
ATOM 1060 C CA . ALA A 1 137 ? -7.27 27.344 10.812 1 91.94 137 ALA A CA 1
ATOM 1061 C C . ALA A 1 137 ? -7.586 27.125 9.336 1 91.94 137 ALA A C 1
ATOM 1063 O O . ALA A 1 137 ? -7.477 26 8.828 1 91.94 137 ALA A O 1
ATOM 1064 N N . VAL A 1 138 ? -7.949 28.172 8.633 1 94.06 138 VAL A N 1
ATOM 1065 C CA . VAL A 1 138 ? -8.328 28.062 7.223 1 94.06 138 VAL A CA 1
ATOM 1066 C C . VAL A 1 138 ? -7.098 27.734 6.383 1 94.06 138 VAL A C 1
ATOM 1068 O O . VAL A 1 138 ? -7.176 26.969 5.422 1 94.06 138 VAL A O 1
ATOM 1071 N N . LEU A 1 139 ? -5.988 28.328 6.762 1 94.56 139 LEU A N 1
ATOM 1072 C CA . LEU A 1 139 ? -4.758 28.078 6.02 1 94.56 139 LEU A CA 1
ATOM 1073 C C . LEU A 1 139 ? -4.328 26.625 6.168 1 94.56 139 LEU A C 1
ATOM 1075 O O . LEU A 1 139 ? -3.734 26.047 5.25 1 94.56 139 LEU A O 1
ATOM 1079 N N . GLN A 1 140 ? -4.645 26.094 7.285 1 92 140 GLN A N 1
ATOM 1080 C CA . GLN A 1 140 ? -4.273 24.688 7.496 1 92 140 GLN A CA 1
ATOM 1081 C C . GLN A 1 140 ? -5.074 23.766 6.59 1 92 140 GLN A C 1
ATOM 1083 O O . GLN A 1 140 ? -4.602 22.688 6.215 1 92 140 GLN A O 1
ATOM 1088 N N . LYS A 1 141 ? -6.172 24.172 6.16 1 91.69 141 LYS A N 1
ATOM 1089 C CA . LYS A 1 141 ? -6.988 23.391 5.246 1 91.69 141 LYS A CA 1
ATOM 1090 C C . LYS A 1 141 ? -6.5 23.531 3.807 1 91.69 141 LYS A C 1
ATOM 1092 O O . LYS A 1 141 ? -6.867 22.734 2.939 1 91.69 141 LYS A O 1
ATOM 1097 N N . ALA A 1 142 ? -5.637 24.406 3.604 1 93.06 142 ALA A N 1
ATOM 1098 C CA . ALA A 1 142 ? -5.137 24.641 2.254 1 93.06 142 ALA A CA 1
ATOM 1099 C C . ALA A 1 142 ? -4.094 23.594 1.86 1 93.06 142 ALA A C 1
ATOM 1101 O O . ALA A 1 142 ? -3.766 23.453 0.681 1 93.06 142 ALA A O 1
ATOM 1102 N N . SER A 1 143 ? -3.639 22.891 2.807 1 90.06 143 SER A N 1
ATOM 1103 C CA . SER A 1 143 ? -2.676 21.828 2.51 1 90.06 143 SER A CA 1
ATOM 1104 C C . SER A 1 143 ? -3.096 20.516 3.135 1 90.06 143 SER A C 1
ATOM 1106 O O . SER A 1 143 ? -3.412 20.453 4.324 1 90.06 143 SER A O 1
ATOM 1108 N N . GLU A 1 144 ? -3.17 19.547 2.297 1 85.5 144 GLU A N 1
ATOM 1109 C CA . GLU A 1 144 ? -3.535 18.203 2.764 1 85.5 144 GLU A CA 1
ATOM 1110 C C . GLU A 1 144 ? -2.52 17.172 2.309 1 85.5 144 GLU A C 1
ATOM 1112 O O . GLU A 1 144 ? -1.799 17.375 1.331 1 85.5 144 GLU A O 1
ATOM 1117 N N . THR A 1 145 ? -2.441 16.125 3.117 1 82.69 145 THR A N 1
ATOM 1118 C CA . THR A 1 145 ? -1.553 15.023 2.74 1 82.69 145 THR A CA 1
ATOM 1119 C C . THR A 1 145 ? -2.344 13.875 2.129 1 82.69 145 THR A C 1
ATOM 1121 O O . THR A 1 145 ? -3.369 13.461 2.674 1 82.69 145 THR A O 1
ATOM 1124 N N . VAL A 1 146 ? -1.886 13.531 0.915 1 82.38 146 VAL A N 1
ATOM 1125 C CA . VAL A 1 146 ? -2.553 12.438 0.205 1 82.38 146 VAL A CA 1
ATOM 1126 C C . VAL A 1 146 ? -1.526 11.398 -0.222 1 82.38 146 VAL A C 1
ATOM 1128 O O . VAL A 1 146 ? -0.331 11.688 -0.307 1 82.38 146 VAL A O 1
ATOM 1131 N N . THR A 1 147 ? -2.076 10.227 -0.416 1 80.81 147 THR A N 1
ATOM 1132 C CA . THR A 1 147 ? -1.226 9.156 -0.932 1 80.81 147 THR A CA 1
ATOM 1133 C C . THR A 1 147 ? -1.176 9.195 -2.457 1 80.81 147 THR A C 1
ATOM 1135 O O . THR A 1 147 ? -2.211 9.328 -3.113 1 80.81 147 THR A O 1
ATOM 1138 N N . LYS A 1 148 ? 0.025 9.203 -3.023 1 82.81 148 LYS A N 1
ATOM 1139 C CA . LYS A 1 148 ? 0.198 9.211 -4.473 1 82.81 148 LYS A CA 1
ATOM 1140 C C . LYS A 1 148 ? 1.344 8.297 -4.895 1 82.81 148 LYS A C 1
ATOM 1142 O O . LYS A 1 148 ? 2.262 8.039 -4.113 1 82.81 148 LYS A O 1
ATOM 1147 N N . THR A 1 149 ? 1.156 7.707 -6.117 1 84.75 149 THR A N 1
ATOM 1148 C CA . THR A 1 149 ? 2.234 6.918 -6.703 1 84.75 149 THR A CA 1
ATOM 1149 C C . THR A 1 149 ? 3.314 7.824 -7.285 1 84.75 149 THR A C 1
ATOM 1151 O O . THR A 1 149 ? 3.023 8.695 -8.109 1 84.75 149 THR A O 1
ATOM 1154 N N . ILE A 1 150 ? 4.465 7.695 -6.758 1 84.38 150 ILE A N 1
ATOM 1155 C CA . ILE A 1 150 ? 5.598 8.492 -7.211 1 84.38 150 ILE A CA 1
ATOM 1156 C C . ILE A 1 150 ? 6.41 7.703 -8.234 1 84.38 150 ILE A C 1
ATOM 1158 O O . ILE A 1 150 ? 6.797 6.562 -7.98 1 84.38 150 ILE A O 1
ATOM 1162 N N . GLY A 1 151 ? 6.73 8.445 -9.375 1 82.38 151 GLY A N 1
ATOM 1163 C CA . GLY A 1 151 ? 7.48 7.781 -10.43 1 82.38 151 GLY A CA 1
ATOM 1164 C C . GLY A 1 151 ? 6.688 7.602 -11.711 1 82.38 151 GLY A C 1
ATOM 1165 O O . GLY A 1 151 ? 5.559 8.078 -11.812 1 82.38 151 GLY A O 1
ATOM 1166 N N . PRO A 1 152 ? 7.316 6.922 -12.664 1 89.06 152 PRO A N 1
ATOM 1167 C CA . PRO A 1 152 ? 8.555 6.133 -12.664 1 89.06 152 PRO A CA 1
ATOM 1168 C C . PRO A 1 152 ? 9.805 7 -12.781 1 89.06 152 PRO A C 1
ATOM 1170 O O . PRO A 1 152 ? 9.789 8.023 -13.469 1 89.06 152 PRO A O 1
ATOM 1173 N N . TYR A 1 153 ? 10.852 6.766 -11.922 1 89.62 153 TYR A N 1
ATOM 1174 C CA . TYR A 1 153 ? 12.164 7.398 -12.031 1 89.62 153 TYR A CA 1
ATOM 1175 C C . TYR A 1 153 ? 13.273 6.352 -12.07 1 89.62 153 TYR A C 1
ATOM 1177 O O . TYR A 1 153 ? 13.055 5.195 -11.703 1 89.62 153 TYR A O 1
ATOM 1185 N N . THR A 1 154 ? 14.469 6.664 -12.633 1 92.62 154 THR A N 1
ATOM 1186 C CA . THR A 1 154 ? 15.57 5.719 -12.773 1 92.62 154 THR A CA 1
ATOM 1187 C C . THR A 1 154 ? 16.469 5.738 -11.539 1 92.62 154 THR A C 1
ATOM 1189 O O . THR A 1 154 ? 16.781 6.809 -11.016 1 92.62 154 THR A O 1
ATOM 1192 N N . ASP A 1 155 ? 16.656 4.68 -10.953 1 91.12 155 ASP A N 1
ATOM 1193 C CA . ASP A 1 155 ? 17.578 4.531 -9.828 1 91.12 155 ASP A CA 1
ATOM 1194 C C . ASP A 1 155 ? 18.328 3.207 -9.898 1 91.12 155 ASP A C 1
ATOM 1196 O O . ASP A 1 155 ? 18.109 2.406 -10.812 1 91.12 155 ASP A O 1
ATOM 1200 N N . ILE A 1 156 ? 19.344 3.031 -9.039 1 92.25 156 ILE A N 1
ATOM 1201 C CA . ILE A 1 156 ? 20.188 1.84 -9.031 1 92.25 156 ILE A CA 1
ATOM 1202 C C . ILE A 1 156 ? 19.688 0.86 -7.973 1 92.25 156 ILE A C 1
ATOM 1204 O O . ILE A 1 156 ? 19.375 1.257 -6.848 1 92.25 156 ILE A O 1
ATOM 1208 N N . VAL A 1 157 ? 19.484 -0.292 -8.406 1 91.19 157 VAL A N 1
ATOM 1209 C CA . VAL A 1 157 ? 19.094 -1.358 -7.496 1 91.19 157 VAL A CA 1
ATOM 1210 C C . VAL A 1 157 ? 20.141 -2.465 -7.496 1 91.19 157 VAL A C 1
ATOM 1212 O O . VAL A 1 157 ? 20.719 -2.777 -8.539 1 91.19 157 VAL A O 1
ATOM 1215 N N . ASN A 1 158 ? 20.375 -2.98 -6.352 1 91.25 158 ASN A N 1
ATOM 1216 C CA . ASN A 1 158 ? 21.297 -4.109 -6.219 1 91.25 158 ASN A CA 1
ATOM 1217 C C . ASN A 1 158 ? 20.578 -5.441 -6.402 1 91.25 158 ASN A C 1
ATOM 1219 O O . ASN A 1 158 ? 19.609 -5.738 -5.688 1 91.25 158 ASN A O 1
ATOM 1223 N N . VAL A 1 159 ? 21.047 -6.191 -7.375 1 89.62 159 VAL A N 1
ATOM 1224 C CA . VAL A 1 159 ? 20.484 -7.512 -7.633 1 89.62 159 VAL A CA 1
ATOM 1225 C C . VAL A 1 159 ? 21.609 -8.547 -7.68 1 89.62 159 VAL A C 1
ATOM 1227 O O . VAL A 1 159 ? 22.766 -8.219 -7.945 1 89.62 159 VAL A O 1
ATOM 1230 N N . PRO A 1 160 ? 21.234 -9.789 -7.328 1 88.94 160 PRO A N 1
ATOM 1231 C CA . PRO A 1 160 ? 22.25 -10.836 -7.391 1 88.94 160 PRO A CA 1
ATOM 1232 C C . PRO A 1 160 ? 22.734 -11.102 -8.812 1 88.94 160 PRO A C 1
ATOM 1234 O O . PRO A 1 160 ? 21.984 -10.953 -9.773 1 88.94 160 PRO A O 1
ATOM 1237 N N . ILE A 1 161 ? 24.047 -11.508 -8.891 1 85.69 161 ILE A N 1
ATOM 1238 C CA . ILE A 1 161 ? 24.625 -11.898 -10.18 1 85.69 161 ILE A CA 1
ATOM 1239 C C . ILE A 1 161 ? 24.312 -13.375 -10.445 1 85.69 161 ILE A C 1
ATOM 1241 O O . ILE A 1 161 ? 24.656 -14.234 -9.625 1 85.69 161 ILE A O 1
ATOM 1245 N N . LEU A 1 162 ? 23.625 -13.562 -11.508 1 87.38 162 LEU A N 1
ATOM 1246 C CA . LEU A 1 162 ? 23.328 -14.938 -11.891 1 87.38 162 LEU A CA 1
ATOM 1247 C C . LEU A 1 162 ? 24.391 -15.484 -12.844 1 87.38 162 LEU A C 1
ATOM 1249 O O . LEU A 1 162 ? 24.875 -14.758 -13.711 1 87.38 162 LEU A O 1
ATOM 1253 N N . ASN A 1 163 ? 24.703 -16.688 -12.578 1 81.62 163 ASN A N 1
ATOM 1254 C CA . ASN A 1 163 ? 25.594 -17.344 -13.539 1 81.62 163 ASN A CA 1
ATOM 1255 C C . ASN A 1 163 ? 24.938 -17.484 -14.906 1 81.62 163 ASN A C 1
ATOM 1257 O O . ASN A 1 163 ? 23.719 -17.719 -14.992 1 81.62 163 ASN A O 1
ATOM 1261 N N . THR A 1 164 ? 25.781 -17.422 -15.883 1 82.19 164 THR A N 1
ATOM 1262 C CA . THR A 1 164 ? 25.219 -17.5 -17.234 1 82.19 164 THR A CA 1
ATOM 1263 C C . THR A 1 164 ? 25.062 -18.969 -17.656 1 82.19 164 THR A C 1
ATOM 1265 O O . THR A 1 164 ? 24.438 -19.25 -18.688 1 82.19 164 THR A O 1
ATOM 1268 N N . THR A 1 165 ? 25.641 -19.844 -16.812 1 87.81 165 THR A N 1
ATOM 1269 C CA . THR A 1 165 ? 25.469 -21.266 -17.094 1 87.81 165 THR A CA 1
ATOM 1270 C C . THR A 1 165 ? 25.125 -22.031 -15.828 1 87.81 165 THR A C 1
ATOM 1272 O O . THR A 1 165 ? 25.484 -21.625 -14.727 1 87.81 165 THR A O 1
ATOM 1275 N N . LEU A 1 166 ? 24.422 -23.094 -16.047 1 92.19 166 LEU A N 1
ATOM 1276 C CA . LEU A 1 166 ? 24.094 -23.969 -14.938 1 92.19 166 LEU A CA 1
ATOM 1277 C C . LEU A 1 166 ? 25.172 -25.031 -14.742 1 92.19 166 LEU A C 1
ATOM 1279 O O . LEU A 1 166 ? 25.953 -25.297 -15.648 1 92.19 166 LEU A O 1
ATOM 1283 N N . PRO A 1 167 ? 25.234 -25.562 -13.539 1 91 167 PRO A N 1
ATOM 1284 C CA . PRO A 1 167 ? 26.188 -26.672 -13.328 1 91 167 PRO A CA 1
ATOM 1285 C C . PRO A 1 167 ? 25.891 -27.875 -14.203 1 91 167 PRO A C 1
ATOM 1287 O O . PRO A 1 167 ? 24.734 -28.109 -14.562 1 91 167 PRO A O 1
ATOM 1290 N N . SER A 1 168 ? 26.875 -28.688 -14.523 1 91 168 SER A N 1
ATOM 1291 C CA . SER A 1 168 ? 26.75 -29.828 -15.43 1 91 168 SER A CA 1
ATOM 1292 C C . SER A 1 168 ? 25.828 -30.906 -14.859 1 91 168 SER A C 1
ATOM 1294 O O . SER A 1 168 ? 25.203 -31.656 -15.609 1 91 168 SER A O 1
ATOM 1296 N N . ASN A 1 169 ? 25.703 -31.016 -13.594 1 89.94 169 ASN A N 1
ATOM 1297 C CA . ASN A 1 169 ? 24.859 -32 -12.945 1 89.94 169 ASN A CA 1
ATOM 1298 C C . ASN A 1 169 ? 23.641 -31.359 -12.289 1 89.94 169 ASN A C 1
ATOM 1300 O O . ASN A 1 169 ? 23.234 -31.766 -11.203 1 89.94 169 ASN A O 1
ATOM 1304 N N . PHE A 1 170 ? 23.094 -30.484 -12.945 1 92.06 170 PHE A N 1
ATOM 1305 C CA . PHE A 1 170 ? 22.109 -29.641 -12.266 1 92.06 170 PHE A CA 1
ATOM 1306 C C . PHE A 1 170 ? 20.75 -30.328 -12.234 1 92.06 170 PHE A C 1
ATOM 1308 O O . PHE A 1 170 ? 20.062 -30.312 -11.211 1 92.06 170 PHE A O 1
ATOM 1315 N N . SER A 1 171 ? 20.328 -30.953 -13.328 1 93.56 171 SER A N 1
ATOM 1316 C CA . SER A 1 171 ? 18.891 -31.141 -13.414 1 93.56 171 SER A CA 1
ATOM 1317 C C . SER A 1 171 ? 18.547 -32.625 -13.469 1 93.56 171 SER A C 1
ATOM 1319 O O . SER A 1 171 ? 17.672 -33.094 -12.727 1 93.56 171 SER A O 1
ATOM 1321 N N . GLY A 1 172 ? 19.266 -33.438 -14.273 1 92.5 172 GLY A N 1
ATOM 1322 C CA . GLY A 1 172 ? 18.781 -34.812 -14.523 1 92.5 172 GLY A CA 1
ATOM 1323 C C . GLY A 1 172 ? 19.719 -35.875 -14 1 92.5 172 GLY A C 1
ATOM 1324 O O . GLY A 1 172 ? 20.938 -35.719 -14.07 1 92.5 172 GLY A O 1
ATOM 1325 N N . TRP A 1 173 ? 19.094 -36.969 -13.484 1 90.5 173 TRP A N 1
ATOM 1326 C CA . TRP A 1 173 ? 19.797 -38.188 -13.039 1 90.5 173 TRP A CA 1
ATOM 1327 C C . TRP A 1 173 ? 19.219 -39.406 -13.703 1 90.5 173 TRP A C 1
ATOM 1329 O O . TRP A 1 173 ? 18.016 -39.656 -13.641 1 90.5 173 TRP A O 1
ATOM 1339 N N . ALA A 1 174 ? 20.109 -40.062 -14.352 1 86.19 174 ALA A N 1
ATOM 1340 C CA . ALA A 1 174 ? 19.688 -41.312 -14.984 1 86.19 174 ALA A CA 1
ATOM 1341 C C . ALA A 1 174 ? 20.156 -42.5 -14.172 1 86.19 174 ALA A C 1
ATOM 1343 O O . ALA A 1 174 ? 21.344 -42.688 -13.914 1 86.19 174 ALA A O 1
ATOM 1344 N N . GLY A 1 175 ? 19.172 -43.281 -13.688 1 75.75 175 GLY A N 1
ATOM 1345 C CA . GLY A 1 175 ? 19.516 -44.5 -12.945 1 75.75 175 GLY A CA 1
ATOM 1346 C C . GLY A 1 175 ? 20.078 -45.594 -13.812 1 75.75 175 GLY A C 1
ATOM 1347 O O . GLY A 1 175 ? 20.906 -46.375 -13.359 1 75.75 175 GLY A O 1
ATOM 1348 N N . SER A 1 176 ? 19.469 -45.719 -14.922 1 74.38 176 SER A N 1
ATOM 1349 C CA . SER A 1 176 ? 19.953 -46.656 -15.922 1 74.38 176 SER A CA 1
ATOM 1350 C C . SER A 1 176 ? 19.875 -46.094 -17.328 1 74.38 176 SER A C 1
ATOM 1352 O O . SER A 1 176 ? 18.875 -45.438 -17.688 1 74.38 176 SER A O 1
ATOM 1354 N N . GLY A 1 177 ? 20.969 -46.219 -17.984 1 75.25 177 GLY A N 1
ATOM 1355 C CA . GLY A 1 177 ? 20.969 -45.688 -19.328 1 75.25 177 GLY A CA 1
ATOM 1356 C C . GLY A 1 177 ? 21.141 -44.156 -19.375 1 75.25 177 GLY A C 1
ATOM 1357 O O . GLY A 1 177 ? 21.859 -43.594 -18.547 1 75.25 177 GLY A O 1
ATOM 1358 N N . THR A 1 178 ? 20.516 -43.625 -20.422 1 78.81 178 THR A N 1
ATOM 1359 C CA . THR A 1 178 ? 20.719 -42.188 -20.609 1 78.81 178 THR A CA 1
ATOM 1360 C C . THR A 1 178 ? 19.422 -41.406 -20.328 1 78.81 178 THR A C 1
ATOM 1362 O O . THR A 1 178 ? 19.438 -40.188 -20.219 1 78.81 178 THR A O 1
ATOM 1365 N N . GLU A 1 179 ? 18.391 -42.188 -20.094 1 81.62 179 GLU A N 1
ATOM 1366 C CA . GLU A 1 179 ? 17.109 -41.5 -19.891 1 81.62 179 GLU A CA 1
ATOM 1367 C C . GLU A 1 179 ? 16.953 -41.031 -18.438 1 81.62 179 GLU A C 1
ATOM 1369 O O . GLU A 1 179 ? 17.234 -41.781 -17.516 1 81.62 179 GLU A O 1
ATOM 1374 N N . THR A 1 180 ? 16.531 -39.781 -18.312 1 87.69 180 THR A N 1
ATOM 1375 C CA . THR A 1 180 ? 16.375 -39.188 -16.984 1 87.69 180 THR A CA 1
ATOM 1376 C C . THR A 1 180 ? 15.289 -39.938 -16.203 1 87.69 180 THR A C 1
ATOM 1378 O O . THR A 1 180 ? 14.156 -40.031 -16.656 1 87.69 180 THR A O 1
ATOM 1381 N N . SER A 1 181 ? 15.664 -40.406 -15.055 1 86.75 181 SER A N 1
ATOM 1382 C CA . SER A 1 181 ? 14.711 -41.125 -14.195 1 86.75 181 SER A CA 1
ATOM 1383 C C . SER A 1 181 ? 14.273 -40.219 -13.031 1 86.75 181 SER A C 1
ATOM 1385 O O . SER A 1 181 ? 13.102 -40.219 -12.648 1 86.75 181 SER A O 1
ATOM 1387 N N . LEU A 1 182 ? 15.242 -39.5 -12.516 1 91.69 182 LEU A N 1
ATOM 1388 C CA . LEU A 1 182 ? 14.969 -38.625 -11.383 1 91.69 182 LEU A CA 1
ATOM 1389 C C . LEU A 1 182 ? 15.602 -37.25 -11.594 1 91.69 182 LEU A C 1
ATOM 1391 O O . LEU A 1 182 ? 16.531 -37.094 -12.383 1 91.69 182 LEU A O 1
ATOM 1395 N N . LEU A 1 183 ? 15.016 -36.375 -10.898 1 93.88 183 LEU A N 1
ATOM 1396 C CA . LEU A 1 183 ? 15.562 -35.031 -10.922 1 93.88 183 LEU A CA 1
ATOM 1397 C C . LEU A 1 183 ? 16.578 -34.844 -9.797 1 93.88 183 LEU A C 1
ATOM 1399 O O . LEU A 1 183 ? 16.453 -35.438 -8.727 1 93.88 183 LEU A O 1
ATOM 1403 N N . MET A 1 184 ? 17.5 -34 -10.148 1 92.81 184 MET A N 1
ATOM 1404 C CA . MET A 1 184 ? 18.438 -33.625 -9.102 1 92.81 184 MET A CA 1
ATOM 1405 C C . MET A 1 184 ? 17.75 -32.844 -7.996 1 92.81 184 MET A C 1
ATOM 1407 O O . MET A 1 184 ? 16.797 -32.125 -8.258 1 92.81 184 MET A O 1
ATOM 1411 N N . PRO A 1 185 ? 18.203 -32.906 -6.77 1 88.75 185 PRO A N 1
ATOM 1412 C CA . PRO A 1 185 ? 17.5 -32.312 -5.637 1 88.75 185 PRO A CA 1
ATOM 1413 C C . PRO A 1 185 ? 17.281 -30.812 -5.824 1 88.75 185 PRO A C 1
ATOM 1415 O O . PRO A 1 185 ? 16.188 -30.297 -5.551 1 88.75 185 PRO A O 1
ATOM 1418 N N . THR A 1 186 ? 18.266 -30.094 -6.281 1 90.19 186 THR A N 1
ATOM 1419 C CA . THR A 1 186 ? 18.125 -28.656 -6.465 1 90.19 186 THR A CA 1
ATOM 1420 C C . THR A 1 186 ? 17.047 -28.344 -7.5 1 90.19 186 THR A C 1
ATOM 1422 O O . THR A 1 186 ? 16.219 -27.469 -7.293 1 90.19 186 THR A O 1
ATOM 1425 N N . PHE A 1 187 ? 17.078 -29.078 -8.531 1 93.88 187 PHE A N 1
ATOM 1426 C CA . PHE A 1 187 ? 16.109 -28.828 -9.57 1 93.88 187 PHE A CA 1
ATOM 1427 C C . PHE A 1 187 ? 14.727 -29.328 -9.156 1 93.88 187 PHE A C 1
ATOM 1429 O O . PHE A 1 187 ? 13.703 -28.75 -9.539 1 93.88 187 PHE A O 1
ATOM 1436 N N . ALA A 1 188 ? 14.672 -30.359 -8.445 1 92 188 ALA A N 1
ATOM 1437 C CA . ALA A 1 188 ? 13.391 -30.859 -7.945 1 92 188 ALA A CA 1
ATOM 1438 C C . ALA A 1 188 ? 12.695 -29.781 -7.105 1 92 188 ALA A C 1
ATOM 1440 O O . ALA A 1 188 ? 11.477 -29.625 -7.195 1 92 188 ALA A O 1
ATOM 1441 N N . GLU A 1 189 ? 13.484 -29.172 -6.344 1 89.12 189 GLU A N 1
ATOM 1442 C CA . GLU A 1 189 ? 12.922 -28.094 -5.543 1 89.12 189 GLU A CA 1
ATOM 1443 C C . GLU A 1 189 ? 12.445 -26.938 -6.43 1 89.12 189 GLU A C 1
ATOM 1445 O O . GLU A 1 189 ? 11.383 -26.359 -6.18 1 89.12 189 GLU A O 1
ATOM 1450 N N . VAL A 1 190 ? 13.242 -26.625 -7.395 1 92.5 190 VAL A N 1
ATOM 1451 C CA . VAL A 1 190 ? 12.859 -25.578 -8.344 1 92.5 190 VAL A CA 1
ATOM 1452 C C . VAL A 1 190 ? 11.539 -25.953 -9.016 1 92.5 190 VAL A C 1
ATOM 1454 O O . VAL A 1 190 ? 10.625 -25.141 -9.102 1 92.5 190 VAL A O 1
ATOM 1457 N N . TYR A 1 191 ? 11.477 -27.141 -9.453 1 92.31 191 TYR A N 1
ATOM 1458 C CA . TYR A 1 191 ? 10.266 -27.594 -10.133 1 92.31 191 TYR A CA 1
ATOM 1459 C C . TYR A 1 191 ? 9.07 -27.578 -9.18 1 92.31 191 TYR A C 1
ATOM 1461 O O . TYR A 1 191 ? 7.957 -27.234 -9.578 1 92.31 191 TYR A O 1
ATOM 1469 N N . ARG A 1 192 ? 9.328 -27.984 -7.984 1 85.44 192 ARG A N 1
ATOM 1470 C CA . ARG A 1 192 ? 8.25 -27.938 -6.996 1 85.44 192 ARG A CA 1
ATOM 1471 C C . ARG A 1 192 ? 7.73 -26.516 -6.816 1 85.44 192 ARG A C 1
ATOM 1473 O O . ARG A 1 192 ? 6.516 -26.297 -6.785 1 85.44 192 ARG A O 1
ATOM 1480 N N . GLN A 1 193 ? 8.633 -25.641 -6.715 1 84.88 193 GLN A N 1
ATOM 1481 C CA . GLN A 1 193 ? 8.242 -24.234 -6.582 1 84.88 193 GLN A CA 1
ATOM 1482 C C . GLN A 1 193 ? 7.512 -23.75 -7.828 1 84.88 193 GLN A C 1
ATOM 1484 O O . GLN A 1 193 ? 6.555 -22.969 -7.73 1 84.88 193 GLN A O 1
ATOM 1489 N N . TYR A 1 194 ? 8.023 -24.172 -8.867 1 87.44 194 TYR A N 1
ATOM 1490 C CA . TYR A 1 194 ? 7.41 -23.797 -10.141 1 87.44 194 TYR A CA 1
ATOM 1491 C C . TYR A 1 194 ? 6.004 -24.375 -10.25 1 87.44 194 TYR A C 1
ATOM 1493 O O . TYR A 1 194 ? 5.066 -23.656 -10.625 1 87.44 194 TYR A O 1
ATOM 1501 N N . SER A 1 195 ? 5.977 -25.625 -9.953 1 79 195 SER A N 1
ATOM 1502 C CA . SER A 1 195 ? 4.695 -26.312 -10.062 1 79 195 SER A CA 1
ATOM 1503 C C . SER A 1 195 ? 3.686 -25.75 -9.062 1 79 195 SER A C 1
ATOM 1505 O O . SER A 1 195 ? 2.49 -25.703 -9.352 1 79 195 SER A O 1
ATOM 1507 N N . ASN A 1 196 ? 4.262 -25.312 -7.91 1 69.62 196 ASN A N 1
ATOM 1508 C CA . ASN A 1 196 ? 3.391 -24.734 -6.891 1 69.62 196 ASN A CA 1
ATOM 1509 C C . ASN A 1 196 ? 3.191 -23.234 -7.109 1 69.62 196 ASN A C 1
ATOM 1511 O O . ASN A 1 196 ? 2.438 -22.594 -6.379 1 69.62 196 ASN A O 1
ATOM 1515 N N . ARG A 1 197 ? 3.951 -22.688 -8.062 1 70.69 197 ARG A N 1
ATOM 1516 C CA . ARG A 1 197 ? 3.924 -21.266 -8.406 1 70.69 197 ARG A CA 1
ATOM 1517 C C . ARG A 1 197 ? 4.246 -20.406 -7.191 1 70.69 197 ARG A C 1
ATOM 1519 O O . ARG A 1 197 ? 3.555 -19.422 -6.926 1 70.69 197 ARG A O 1
ATOM 1526 N N . SER A 1 198 ? 5.117 -20.953 -6.555 1 75.81 198 SER A N 1
ATOM 1527 C CA . SER A 1 198 ? 5.598 -20.156 -5.434 1 75.81 198 SER A CA 1
ATOM 1528 C C . SER A 1 198 ? 6.137 -18.812 -5.902 1 75.81 198 SER A C 1
ATOM 1530 O O . SER A 1 198 ? 6.641 -18.688 -7.02 1 75.81 198 SER A O 1
ATOM 1532 N N . VAL A 1 199 ? 5.844 -17.875 -5.078 1 81.12 199 VAL A N 1
ATOM 1533 C CA . VAL A 1 199 ? 6.367 -16.547 -5.387 1 81.12 199 VAL A CA 1
ATOM 1534 C C . VAL A 1 199 ? 7.887 -16.609 -5.527 1 81.12 199 VAL A C 1
ATOM 1536 O O . VAL A 1 199 ? 8.562 -17.25 -4.727 1 81.12 199 VAL A O 1
ATOM 1539 N N . ILE A 1 200 ? 8.258 -16.031 -6.633 1 88.25 200 ILE A N 1
ATOM 1540 C CA . ILE A 1 200 ? 9.695 -15.945 -6.82 1 88.25 200 ILE A CA 1
ATOM 1541 C C . ILE A 1 200 ? 10.25 -14.789 -5.988 1 88.25 200 ILE A C 1
ATOM 1543 O O . ILE A 1 200 ? 9.773 -13.656 -6.094 1 88.25 200 ILE A O 1
ATOM 1547 N N . THR A 1 201 ? 11.164 -15.094 -5.086 1 87.25 201 THR A N 1
ATOM 1548 C CA . THR A 1 201 ? 11.781 -14.055 -4.262 1 87.25 201 THR A CA 1
ATOM 1549 C C . THR A 1 201 ? 13.281 -13.977 -4.523 1 87.25 201 THR A C 1
ATOM 1551 O O . THR A 1 201 ? 13.914 -14.984 -4.84 1 87.25 201 THR A O 1
ATOM 1554 N N . MET A 1 202 ? 13.727 -12.844 -4.566 1 86.62 202 MET A N 1
ATOM 1555 C CA . MET A 1 202 ? 15.156 -12.57 -4.707 1 86.62 202 MET A CA 1
ATOM 1556 C C . MET A 1 202 ? 15.594 -11.469 -3.752 1 86.62 202 MET A C 1
ATOM 1558 O O . MET A 1 202 ? 14.883 -10.484 -3.566 1 86.62 202 MET A O 1
ATOM 1562 N N . PRO A 1 203 ? 16.688 -11.75 -3.102 1 84.56 203 PRO A N 1
ATOM 1563 C CA . PRO A 1 203 ? 17.203 -10.648 -2.287 1 84.56 203 PRO A CA 1
ATOM 1564 C C . PRO A 1 203 ? 17.594 -9.43 -3.121 1 84.56 203 PRO A C 1
ATOM 1566 O O . PRO A 1 203 ? 18.328 -9.555 -4.105 1 84.56 203 PRO A O 1
ATOM 1569 N N . SER A 1 204 ? 16.953 -8.406 -2.904 1 88.06 204 SER A N 1
ATOM 1570 C CA . SER A 1 204 ? 17.25 -7.16 -3.602 1 88.06 204 SER A CA 1
ATOM 1571 C C . SER A 1 204 ? 17.062 -5.953 -2.691 1 88.06 204 SER A C 1
ATOM 1573 O O . SER A 1 204 ? 16.578 -6.086 -1.569 1 88.06 204 SER A O 1
ATOM 1575 N N . SER A 1 205 ? 17.594 -4.793 -3.211 1 87.12 205 SER A N 1
ATOM 1576 C CA . SER A 1 205 ? 17.422 -3.551 -2.461 1 87.12 205 SER A CA 1
ATOM 1577 C C . SER A 1 205 ? 16.078 -2.906 -2.754 1 87.12 205 SER A C 1
ATOM 1579 O O . SER A 1 205 ? 15.75 -1.85 -2.207 1 87.12 205 SER A O 1
ATOM 1581 N N . CYS A 1 206 ? 15.359 -3.543 -3.615 1 87.12 206 CYS A N 1
ATOM 1582 C CA . CYS A 1 206 ? 14.031 -3.035 -3.941 1 87.12 206 CYS A CA 1
ATOM 1583 C C . CYS A 1 206 ? 13.031 -3.387 -2.846 1 87.12 206 CYS A C 1
ATOM 1585 O O . CYS A 1 206 ? 12.352 -4.41 -2.926 1 87.12 206 CYS A O 1
ATOM 1587 N N . VAL A 1 207 ? 12.977 -2.562 -1.85 1 81 207 VAL A N 1
ATOM 1588 C CA . VAL A 1 207 ? 12.086 -2.828 -0.721 1 81 207 VAL A CA 1
ATOM 1589 C C . VAL A 1 207 ? 10.984 -1.775 -0.67 1 81 207 VAL A C 1
ATOM 1591 O O . VAL A 1 207 ? 11.258 -0.576 -0.766 1 81 207 VAL A O 1
ATOM 1594 N N . ASN A 1 208 ? 9.68 -2.109 -0.592 1 76.69 208 ASN A N 1
ATOM 1595 C CA . ASN A 1 208 ? 8.508 -1.248 -0.492 1 76.69 208 ASN A CA 1
ATOM 1596 C C . ASN A 1 208 ? 8.352 -0.371 -1.729 1 76.69 208 ASN A C 1
ATOM 1598 O O . ASN A 1 208 ? 7.945 0.79 -1.626 1 76.69 208 ASN A O 1
ATOM 1602 N N . GLN A 1 209 ? 8.938 -0.875 -2.789 1 86.62 209 GLN A N 1
ATOM 1603 C CA . GLN A 1 209 ? 8.836 -0.207 -4.082 1 86.62 209 GLN A CA 1
ATOM 1604 C C . GLN A 1 209 ? 8.695 -1.22 -5.215 1 86.62 209 GLN A C 1
ATOM 1606 O O . GLN A 1 209 ? 8.766 -2.43 -4.984 1 86.62 209 GLN A O 1
ATOM 1611 N N . THR A 1 210 ? 8.289 -0.771 -6.352 1 89.56 210 THR A N 1
ATOM 1612 C CA . THR A 1 210 ? 8.258 -1.59 -7.559 1 89.56 210 THR A CA 1
ATOM 1613 C C . THR A 1 210 ? 9.398 -1.219 -8.5 1 89.56 210 THR A C 1
ATOM 1615 O O . THR A 1 210 ? 9.555 -0.052 -8.859 1 89.56 210 THR A O 1
ATOM 1618 N N . CYS A 1 211 ? 10.188 -2.139 -8.82 1 93.94 211 CYS A N 1
ATOM 1619 C CA . CYS A 1 211 ? 11.367 -1.924 -9.656 1 93.94 211 CYS A CA 1
ATOM 1620 C C . CYS A 1 211 ? 11.266 -2.707 -10.961 1 93.94 211 CYS A C 1
ATOM 1622 O O . CYS A 1 211 ? 10.977 -3.906 -10.945 1 93.94 211 CYS A O 1
ATOM 1624 N N . TRP A 1 212 ? 11.445 -2.057 -12.07 1 94.12 212 TRP A N 1
ATOM 1625 C CA . TRP A 1 212 ? 11.57 -2.701 -13.375 1 94.12 212 TRP A CA 1
ATOM 1626 C C . TRP A 1 212 ? 13.023 -2.74 -13.828 1 94.12 212 TRP A C 1
ATOM 1628 O O . TRP A 1 212 ? 13.688 -1.703 -13.906 1 94.12 212 TRP A O 1
ATOM 1638 N N . LEU A 1 213 ? 13.516 -3.85 -13.984 1 93.44 213 LEU A N 1
ATOM 1639 C CA . LEU A 1 213 ? 14.922 -3.947 -14.375 1 93.44 213 LEU A CA 1
ATOM 1640 C C . LEU A 1 213 ? 15.133 -5.109 -15.344 1 93.44 213 LEU A C 1
ATOM 1642 O O . LEU A 1 213 ? 14.25 -5.961 -15.5 1 93.44 213 LEU A O 1
ATOM 1646 N N . ARG A 1 214 ? 16.328 -5.051 -16.031 1 92.81 214 ARG A N 1
ATOM 1647 C CA . ARG A 1 214 ? 16.812 -6.094 -16.938 1 92.81 214 ARG A CA 1
ATOM 1648 C C . ARG A 1 214 ? 18.094 -6.723 -16.406 1 92.81 214 ARG A C 1
ATOM 1650 O O . ARG A 1 214 ? 19.031 -6.012 -16.031 1 92.81 214 ARG A O 1
ATOM 1657 N N . MET A 1 215 ? 18.062 -8.086 -16.312 1 91.31 215 MET A N 1
ATOM 1658 C CA . MET A 1 215 ? 19.266 -8.734 -15.82 1 91.31 215 MET A CA 1
ATOM 1659 C C . MET A 1 215 ? 19.625 -9.945 -16.672 1 91.31 215 MET A C 1
ATOM 1661 O O . MET A 1 215 ? 18.75 -10.664 -17.141 1 91.31 215 MET A O 1
ATOM 1665 N N . PRO A 1 216 ? 20.922 -10.164 -16.828 1 92.75 216 PRO A N 1
ATOM 1666 C CA . PRO A 1 216 ? 21.344 -11.344 -17.578 1 92.75 216 PRO A CA 1
ATOM 1667 C C . PRO A 1 216 ? 21.297 -12.625 -16.734 1 92.75 216 PRO A C 1
ATOM 1669 O O . PRO A 1 216 ? 21.484 -12.578 -15.523 1 92.75 216 PRO A O 1
ATOM 1672 N N . GLY A 1 217 ? 21.016 -13.633 -17.328 1 93.06 217 GLY A N 1
ATOM 1673 C CA . GLY A 1 217 ? 20.969 -14.953 -16.719 1 93.06 217 GLY A CA 1
ATOM 1674 C C . GLY A 1 217 ? 21.047 -16.078 -17.734 1 93.06 217 GLY A C 1
ATOM 1675 O O . GLY A 1 217 ? 21.125 -15.836 -18.938 1 93.06 217 GLY A O 1
ATOM 1676 N N . PRO A 1 218 ? 21.109 -17.281 -17.188 1 94.69 218 PRO A N 1
ATOM 1677 C CA . PRO A 1 218 ? 21.109 -18.422 -18.125 1 94.69 218 PRO A CA 1
ATOM 1678 C C . PRO A 1 218 ? 19.75 -18.656 -18.766 1 94.69 218 PRO A C 1
ATOM 1680 O O . PRO A 1 218 ? 18.719 -18.469 -18.125 1 94.69 218 PRO A O 1
ATOM 1683 N N . GLY A 1 219 ? 19.75 -18.938 -20 1 94.31 219 GLY A N 1
ATOM 1684 C CA . GLY A 1 219 ? 18.547 -19.234 -20.766 1 94.31 219 GLY A CA 1
ATOM 1685 C C . GLY A 1 219 ? 18.844 -19.906 -22.094 1 94.31 219 GLY A C 1
ATOM 1686 O O . GLY A 1 219 ? 19.797 -20.703 -22.188 1 94.31 219 GLY A O 1
ATOM 1687 N N . PHE A 1 220 ? 17.891 -19.734 -22.984 1 94.12 220 PHE A N 1
ATOM 1688 C CA . PHE A 1 220 ? 18.047 -20.375 -24.281 1 94.12 220 PHE A CA 1
ATOM 1689 C C . PHE A 1 220 ? 17.906 -19.375 -25.406 1 94.12 220 PHE A C 1
ATOM 1691 O O . PHE A 1 220 ? 17.094 -18.438 -25.328 1 94.12 220 PHE A O 1
ATOM 1698 N N . ASP A 1 221 ? 18.781 -19.625 -26.391 1 94.06 221 ASP A N 1
ATOM 1699 C CA . ASP A 1 221 ? 18.562 -18.984 -27.688 1 94.06 221 ASP A CA 1
ATOM 1700 C C . ASP A 1 221 ? 17.562 -19.766 -28.516 1 94.06 221 ASP A C 1
ATOM 1702 O O . ASP A 1 221 ? 17.75 -20.969 -28.75 1 94.06 221 ASP A O 1
ATOM 1706 N N . ILE A 1 222 ? 16.547 -19.094 -28.969 1 93.25 222 ILE A N 1
ATOM 1707 C CA . ILE A 1 222 ? 15.461 -19.797 -29.656 1 93.25 222 ILE A CA 1
ATOM 1708 C C . ILE A 1 222 ? 15.445 -19.422 -31.125 1 93.25 222 ILE A C 1
ATOM 1710 O O . ILE A 1 222 ? 15.367 -18.25 -31.484 1 93.25 222 ILE A O 1
ATOM 1714 N N . SER A 1 223 ? 15.617 -20.453 -31.953 1 92.19 223 SER A N 1
ATOM 1715 C CA . SER A 1 223 ? 15.477 -20.312 -33.406 1 92.19 223 SER A CA 1
ATOM 1716 C C . SER A 1 223 ? 14.391 -21.234 -33.938 1 92.19 223 SER A C 1
ATOM 1718 O O . SER A 1 223 ? 14.484 -22.453 -33.812 1 92.19 223 SER A O 1
ATOM 1720 N N . CYS A 1 224 ? 13.367 -20.578 -34.531 1 93 224 CYS A N 1
ATOM 1721 C CA . CYS A 1 224 ? 12.242 -21.375 -35 1 93 224 CYS A CA 1
ATOM 1722 C C . CYS A 1 224 ? 12.133 -21.328 -36.531 1 93 224 CYS A C 1
ATOM 1724 O O . CYS A 1 224 ? 12.383 -20.281 -37.125 1 93 224 CYS A O 1
ATOM 1726 N N . THR A 1 225 ? 11.836 -22.453 -37.094 1 94.88 225 THR A N 1
ATOM 1727 C CA . THR A 1 225 ? 11.508 -22.562 -38.5 1 94.88 225 THR A CA 1
ATOM 1728 C C . THR A 1 225 ? 10.055 -22.969 -38.688 1 94.88 225 THR A C 1
ATOM 1730 O O . THR A 1 225 ? 9.555 -23.859 -38 1 94.88 225 THR A O 1
ATOM 1733 N N . ASP A 1 226 ? 9.414 -22.281 -39.656 1 94.5 226 ASP A N 1
ATOM 1734 C CA . ASP A 1 226 ? 7.996 -22.547 -39.906 1 94.5 226 ASP A CA 1
ATOM 1735 C C . ASP A 1 226 ? 7.785 -23.297 -41.219 1 94.5 226 ASP A C 1
ATOM 1737 O O . ASP A 1 226 ? 8.492 -23.062 -42.188 1 94.5 226 ASP A O 1
ATOM 1741 N N . SER A 1 227 ? 6.965 -24.281 -41.125 1 96.31 227 SER A N 1
ATOM 1742 C CA . SER A 1 227 ? 6.543 -25.031 -42.281 1 96.31 227 SER A CA 1
ATOM 1743 C C . SER A 1 227 ? 5.047 -25.312 -42.25 1 96.31 227 SER A C 1
ATOM 1745 O O . SER A 1 227 ? 4.371 -25 -41.281 1 96.31 227 SER A O 1
ATOM 1747 N N . VAL A 1 228 ? 4.559 -25.734 -43.406 1 96.5 228 VAL A N 1
ATOM 1748 C CA . VAL A 1 228 ? 3.139 -26.047 -43.5 1 96.5 228 VAL A CA 1
ATOM 1749 C C . VAL A 1 228 ? 2.957 -27.5 -43.906 1 96.5 228 VAL A C 1
ATOM 1751 O O . VAL A 1 228 ? 3.791 -28.062 -44.625 1 96.5 228 VAL A O 1
ATOM 1754 N N . VAL A 1 229 ? 1.968 -28.125 -43.375 1 96.19 229 VAL A N 1
ATOM 1755 C CA . VAL A 1 229 ? 1.608 -29.5 -43.719 1 96.19 229 VAL A CA 1
ATOM 1756 C C . VAL A 1 229 ? 0.17 -29.547 -44.219 1 96.19 229 VAL A C 1
ATOM 1758 O O . VAL A 1 229 ? -0.755 -29.109 -43.531 1 96.19 229 VAL A O 1
ATOM 1761 N N . ASP A 1 230 ? -0.005 -30.188 -45.375 1 95.25 230 ASP A N 1
ATOM 1762 C CA . ASP A 1 230 ? -1.338 -30.281 -45.969 1 95.25 230 ASP A CA 1
ATOM 1763 C C . ASP A 1 230 ? -2.168 -31.375 -45.312 1 95.25 230 ASP A C 1
ATOM 1765 O O . ASP A 1 230 ? -1.63 -32.406 -44.875 1 95.25 230 ASP A O 1
ATOM 1769 N N . TYR A 1 231 ? -3.418 -31.094 -45.156 1 94.31 231 TYR A N 1
ATOM 1770 C CA . TYR A 1 231 ? -4.363 -32.094 -44.688 1 94.31 231 TYR A CA 1
ATOM 1771 C C . TYR A 1 231 ? -5.633 -32.094 -45.531 1 94.31 231 TYR A C 1
ATOM 1773 O O . TYR A 1 231 ? -6.016 -31.047 -46.094 1 94.31 231 TYR A O 1
ATOM 1781 N N . ASP A 1 232 ? -6.27 -33.344 -45.719 1 93.56 232 ASP A N 1
ATOM 1782 C CA . ASP A 1 232 ? -7.516 -33.5 -46.469 1 93.56 232 ASP A CA 1
ATOM 1783 C C . ASP A 1 232 ? -8.367 -34.625 -45.875 1 93.56 232 ASP A C 1
ATOM 1785 O O . ASP A 1 232 ? -8.094 -35.812 -46.094 1 93.56 232 ASP A O 1
ATOM 1789 N N . PHE A 1 233 ? -9.391 -34.219 -45.156 1 93.12 233 PHE A N 1
ATOM 1790 C CA . PHE A 1 233 ? -10.266 -35.156 -44.5 1 93.12 233 PHE A CA 1
ATOM 1791 C C . PHE A 1 233 ? -11.148 -35.875 -45.5 1 93.12 233 PHE A C 1
ATOM 1793 O O . PHE A 1 233 ? -11.688 -36.969 -45.219 1 93.12 233 PHE A O 1
ATOM 1800 N N . THR A 1 234 ? -11.312 -35.344 -46.656 1 88.56 234 THR A N 1
ATOM 1801 C CA . THR A 1 234 ? -12.203 -35.906 -47.656 1 88.56 234 THR A CA 1
ATOM 1802 C C . THR A 1 234 ? -11.57 -37.156 -48.312 1 88.56 234 THR A C 1
ATOM 1804 O O . THR A 1 234 ? -12.273 -37.969 -48.875 1 88.56 234 THR A O 1
ATOM 1807 N N . LYS A 1 235 ? -10.359 -37.219 -48.219 1 88.44 235 LYS A N 1
ATOM 1808 C CA . LYS A 1 235 ? -9.664 -38.344 -48.844 1 88.44 235 LYS A CA 1
ATOM 1809 C C . LYS A 1 235 ? -9.461 -39.5 -47.875 1 88.44 235 LYS A C 1
ATOM 1811 O O . LYS A 1 235 ? -8.883 -40.531 -48.25 1 88.44 235 LYS A O 1
ATOM 1816 N N . MET A 1 236 ? -9.914 -39.344 -46.688 1 88.06 236 MET A N 1
ATOM 1817 C CA . MET A 1 236 ? -9.719 -40.375 -45.688 1 88.06 236 MET A CA 1
ATOM 1818 C C . MET A 1 236 ? -10.656 -41.531 -45.938 1 88.06 236 MET A C 1
ATOM 1820 O O . MET A 1 236 ? -11.789 -41.375 -46.406 1 88.06 236 MET A O 1
ATOM 1824 N N . ALA A 1 237 ? -10.086 -42.75 -45.719 1 78.94 237 ALA A N 1
ATOM 1825 C CA . ALA A 1 237 ? -10.883 -43.969 -45.812 1 78.94 237 ALA A CA 1
ATOM 1826 C C . ALA A 1 237 ? -10.742 -44.812 -44.562 1 78.94 237 ALA A C 1
ATOM 1828 O O . ALA A 1 237 ? -9.633 -45.062 -44.094 1 78.94 237 ALA A O 1
ATOM 1829 N N . ALA A 1 238 ? -11.859 -45.188 -43.938 1 74 238 ALA A N 1
ATOM 1830 C CA . ALA A 1 238 ? -11.859 -46 -42.719 1 74 238 ALA A CA 1
ATOM 1831 C C . ALA A 1 238 ? -11.148 -47.312 -42.969 1 74 238 ALA A C 1
ATOM 1833 O O . ALA A 1 238 ? -10.422 -47.781 -42.062 1 74 238 ALA A O 1
ATOM 1834 N N . ALA A 1 239 ? -11.359 -47.875 -44.062 1 69.94 239 ALA A N 1
ATOM 1835 C CA . ALA A 1 239 ? -10.82 -49.188 -44.406 1 69.94 239 ALA A CA 1
ATOM 1836 C C . ALA A 1 239 ? -9.289 -49.188 -44.375 1 69.94 239 ALA A C 1
ATOM 1838 O O . ALA A 1 239 ? -8.664 -50.219 -44.094 1 69.94 239 ALA A O 1
ATOM 1839 N N . ARG A 1 240 ? -8.727 -48.031 -44.562 1 71.94 240 ARG A N 1
ATOM 1840 C CA . ARG A 1 240 ? -7.27 -47.938 -44.625 1 71.94 240 ARG A CA 1
ATOM 1841 C C . ARG A 1 240 ? -6.68 -47.594 -43.25 1 71.94 240 ARG A C 1
ATOM 1843 O O . ARG A 1 240 ? -5.461 -47.594 -43.094 1 71.94 240 ARG A O 1
ATOM 1850 N N . GLY A 1 241 ? -7.559 -47.438 -42.344 1 76.56 241 GLY A N 1
ATOM 1851 C CA . GLY A 1 241 ? -7.07 -47.031 -41.062 1 76.56 241 GLY A CA 1
ATOM 1852 C C . GLY A 1 241 ? -6.398 -45.656 -41.062 1 76.56 241 GLY A C 1
ATOM 1853 O O . GLY A 1 241 ? -5.461 -45.406 -40.312 1 76.56 241 GLY A O 1
ATOM 1854 N N . ASP A 1 242 ? -6.922 -44.844 -41.969 1 85.75 242 ASP A N 1
ATOM 1855 C CA . ASP A 1 242 ? -6.312 -43.531 -42.125 1 85.75 242 ASP A CA 1
ATOM 1856 C C . ASP A 1 242 ? -6.5 -42.688 -40.875 1 85.75 242 ASP A C 1
ATOM 1858 O O . ASP A 1 242 ? -7.551 -42.719 -40.25 1 85.75 242 ASP A O 1
ATOM 1862 N N . LYS A 1 243 ? -5.355 -42.062 -40.438 1 92.12 243 LYS A N 1
ATOM 1863 C CA . LYS A 1 243 ? -5.414 -41.125 -39.344 1 92.12 243 LYS A CA 1
ATOM 1864 C C . LYS A 1 243 ? -4.715 -39.812 -39.688 1 92.12 243 LYS A C 1
ATOM 1866 O O . LYS A 1 243 ? -3.734 -39.812 -40.438 1 92.12 243 LYS A O 1
ATOM 1871 N N . ILE A 1 244 ? -5.309 -38.719 -39.281 1 94.19 244 ILE A N 1
ATOM 1872 C CA . ILE A 1 244 ? -4.691 -37.406 -39.469 1 94.19 244 ILE A CA 1
ATOM 1873 C C . ILE A 1 244 ? -4.352 -36.781 -38.094 1 94.19 244 ILE A C 1
ATOM 1875 O O . ILE A 1 244 ? -5.199 -36.75 -37.188 1 94.19 244 ILE A O 1
ATOM 1879 N N . THR A 1 245 ? -3.098 -36.469 -37.938 1 95.94 245 THR A N 1
ATOM 1880 C CA . THR A 1 245 ? -2.674 -35.75 -36.75 1 95.94 245 THR A CA 1
ATOM 1881 C C . THR A 1 245 ? -2.994 -34.25 -36.844 1 95.94 245 THR A C 1
ATOM 1883 O O . THR A 1 245 ? -2.471 -33.562 -37.719 1 95.94 245 THR A O 1
ATOM 1886 N N . THR A 1 246 ? -3.875 -33.75 -35.969 1 96.06 246 THR A N 1
ATOM 1887 C CA . THR A 1 246 ? -4.32 -32.375 -36.031 1 96.06 246 THR A CA 1
ATOM 1888 C C . THR A 1 246 ? -3.58 -31.5 -35.031 1 96.06 246 THR A C 1
ATOM 1890 O O . THR A 1 246 ? -3.58 -30.266 -35.156 1 96.06 246 THR A O 1
ATOM 1893 N N . PHE A 1 247 ? -3.035 -32.094 -34.062 1 97.06 247 PHE A N 1
ATOM 1894 C CA . PHE A 1 247 ? -2.266 -31.375 -33.031 1 97.06 247 PHE A CA 1
ATOM 1895 C C . PHE A 1 247 ? -1.148 -32.25 -32.469 1 97.06 247 PHE A C 1
ATOM 1897 O O . PHE A 1 247 ? -1.375 -33.406 -32.125 1 97.06 247 PHE A O 1
ATOM 1904 N N . ARG A 1 248 ? 0.022 -31.719 -32.406 1 97.62 248 ARG A N 1
ATOM 1905 C CA . ARG A 1 248 ? 1.157 -32.438 -31.812 1 97.62 248 ARG A CA 1
ATOM 1906 C C . ARG A 1 248 ? 2.191 -31.469 -31.266 1 97.62 248 ARG A C 1
ATOM 1908 O O . ARG A 1 248 ? 2.588 -30.516 -31.953 1 97.62 248 ARG A O 1
ATOM 1915 N N . THR A 1 249 ? 2.494 -31.625 -30.047 1 97.19 249 THR A N 1
ATOM 1916 C CA . THR A 1 249 ? 3.619 -30.938 -29.422 1 97.19 249 THR A CA 1
ATOM 1917 C C . THR A 1 249 ? 4.621 -31.938 -28.844 1 97.19 249 THR A C 1
ATOM 1919 O O . THR A 1 249 ? 4.23 -32.938 -28.266 1 97.19 249 THR A O 1
ATOM 1922 N N . SER A 1 250 ? 5.836 -31.719 -29.094 1 96.31 250 SER A N 1
ATOM 1923 C CA . SER A 1 250 ? 6.859 -32.625 -28.578 1 96.31 250 SER A CA 1
ATOM 1924 C C . SER A 1 250 ? 8.133 -31.875 -28.219 1 96.31 250 SER A C 1
ATOM 1926 O O . SER A 1 250 ? 8.5 -30.906 -28.906 1 96.31 250 SER A O 1
ATOM 1928 N N . VAL A 1 251 ? 8.633 -32.219 -27.125 1 95.19 251 VAL A N 1
ATOM 1929 C CA . VAL A 1 251 ? 9.969 -31.797 -26.703 1 95.19 251 VAL A CA 1
ATOM 1930 C C . VAL A 1 251 ? 10.961 -32.938 -26.922 1 95.19 251 VAL A C 1
ATOM 1932 O O . VAL A 1 251 ? 10.82 -34 -26.328 1 95.19 251 VAL A O 1
ATOM 1935 N N . ASP A 1 252 ? 11.891 -32.688 -27.75 1 93.12 252 ASP A N 1
ATOM 1936 C CA . ASP A 1 252 ? 12.867 -33.719 -28.078 1 93.12 252 ASP A CA 1
ATOM 1937 C C . ASP A 1 252 ? 14.227 -33.406 -27.469 1 93.12 252 ASP A C 1
ATOM 1939 O O . ASP A 1 252 ? 14.797 -32.344 -27.719 1 93.12 252 ASP A O 1
ATOM 1943 N N . TRP A 1 253 ? 14.656 -34.281 -26.609 1 90.56 253 TRP A N 1
ATOM 1944 C CA . TRP A 1 253 ? 15.977 -34.25 -26 1 90.56 253 TRP A CA 1
ATOM 1945 C C . TRP A 1 253 ? 16.562 -35.656 -25.859 1 90.56 253 TRP A C 1
ATOM 1947 O O . TRP A 1 253 ? 15.945 -36.5 -25.219 1 90.56 253 TRP A O 1
ATOM 1957 N N . GLU A 1 254 ? 17.625 -35.969 -26.516 1 80.12 254 GLU A N 1
ATOM 1958 C CA . GLU A 1 254 ? 18.25 -37.281 -26.469 1 80.12 254 GLU A CA 1
ATOM 1959 C C . GLU A 1 254 ? 19.547 -37.25 -25.672 1 80.12 254 GLU A C 1
ATOM 1961 O O . GLU A 1 254 ? 20.562 -36.688 -26.125 1 80.12 254 GLU A O 1
ATOM 1966 N N . PRO A 1 255 ? 19.422 -37.844 -24.453 1 82.56 255 PRO A N 1
ATOM 1967 C CA . PRO A 1 255 ? 20.656 -37.812 -23.656 1 82.56 255 PRO A CA 1
ATOM 1968 C C . PRO A 1 255 ? 21.719 -38.75 -24.188 1 82.56 255 PRO A C 1
ATOM 1970 O O . PRO A 1 255 ? 21.5 -39.969 -24.281 1 82.56 255 PRO A O 1
ATOM 1973 N N . SER A 1 256 ? 22.781 -38.25 -24.906 1 82.38 256 SER A N 1
ATOM 1974 C CA . SER A 1 256 ? 23.969 -39 -25.328 1 82.38 256 SER A CA 1
ATOM 1975 C C . SER A 1 256 ? 25.25 -38.281 -24.953 1 82.38 256 SER A C 1
ATOM 1977 O O . SER A 1 256 ? 25.25 -37.062 -24.75 1 82.38 256 SER A O 1
ATOM 1979 N N . GLN A 1 257 ? 26.25 -39.219 -24.797 1 83.31 257 GLN A N 1
ATOM 1980 C CA . GLN A 1 257 ? 27.531 -38.656 -24.391 1 83.31 257 GLN A CA 1
ATOM 1981 C C . GLN A 1 257 ? 28.188 -37.906 -25.562 1 83.31 257 GLN A C 1
ATOM 1983 O O . GLN A 1 257 ? 29.141 -38.375 -26.156 1 83.31 257 GLN A O 1
ATOM 1988 N N . GLY A 1 258 ? 27.672 -36.781 -25.859 1 85.88 258 GLY A N 1
ATOM 1989 C CA . GLY A 1 258 ? 28.172 -35.906 -26.906 1 85.88 258 GLY A CA 1
ATOM 1990 C C . GLY A 1 258 ? 27.656 -34.469 -26.781 1 85.88 258 GLY A C 1
ATOM 1991 O O . GLY A 1 258 ? 26.5 -34.25 -26.391 1 85.88 258 GLY A O 1
ATOM 1992 N N . VAL A 1 259 ? 28.531 -33.594 -27.062 1 88.44 259 VAL A N 1
ATOM 1993 C CA . VAL A 1 259 ? 28.203 -32.188 -26.953 1 88.44 259 VAL A CA 1
ATOM 1994 C C . VAL A 1 259 ? 27.047 -31.844 -27.906 1 88.44 259 VAL A C 1
ATOM 1996 O O . VAL A 1 259 ? 26.156 -31.078 -27.547 1 88.44 259 VAL A O 1
ATOM 1999 N N . GLU A 1 260 ? 26.984 -32.5 -29.062 1 85.31 260 GLU A N 1
ATOM 2000 C CA . GLU A 1 260 ? 26 -32.188 -30.109 1 85.31 260 GLU A CA 1
ATOM 2001 C C . GLU A 1 260 ? 24.594 -32.594 -29.672 1 85.31 260 GLU A C 1
ATOM 2003 O O . GLU A 1 260 ? 23.609 -32.062 -30.172 1 85.31 260 GLU A O 1
ATOM 2008 N N . PHE A 1 261 ? 24.531 -33.438 -28.703 1 85.5 261 PHE A N 1
ATOM 2009 C CA . PHE A 1 261 ? 23.219 -33.938 -28.266 1 85.5 261 PHE A CA 1
ATOM 2010 C C . PHE A 1 261 ? 22.781 -33.25 -26.984 1 85.5 261 PHE A C 1
ATOM 2012 O O . PHE A 1 261 ? 21.594 -32.969 -26.797 1 85.5 261 PHE A O 1
ATOM 2019 N N . LEU A 1 262 ? 23.734 -32.844 -26.188 1 89.5 262 LEU A N 1
ATOM 2020 C CA . LEU A 1 262 ? 23.422 -32.375 -24.828 1 89.5 262 LEU A CA 1
ATOM 2021 C C . LEU A 1 262 ? 23.25 -30.875 -24.797 1 89.5 262 LEU A C 1
ATOM 2023 O O . LEU A 1 262 ? 22.672 -30.328 -23.844 1 89.5 262 LEU A O 1
ATOM 2027 N N . ASN A 1 263 ? 23.641 -30.219 -25.844 1 88.25 263 ASN A N 1
ATOM 2028 C CA . ASN A 1 263 ? 23.734 -28.766 -25.75 1 88.25 263 ASN A CA 1
ATOM 2029 C C . ASN A 1 263 ? 22.469 -28.078 -26.25 1 88.25 263 ASN A C 1
ATOM 2031 O O . ASN A 1 263 ? 22.359 -26.859 -26.219 1 88.25 263 ASN A O 1
ATOM 2035 N N . HIS A 1 264 ? 21.5 -28.875 -26.75 1 91.31 264 HIS A N 1
ATOM 2036 C CA . HIS A 1 264 ? 20.297 -28.25 -27.266 1 91.31 264 HIS A CA 1
ATOM 2037 C C . HIS A 1 264 ? 19.062 -29.141 -27.078 1 91.31 264 HIS A C 1
ATOM 2039 O O . HIS A 1 264 ? 19.203 -30.328 -26.812 1 91.31 264 HIS A O 1
ATOM 2045 N N . MET A 1 265 ? 17.906 -28.484 -27.094 1 93.81 265 MET A N 1
ATOM 2046 C CA . MET A 1 265 ? 16.609 -29.141 -27.109 1 93.81 265 MET A CA 1
ATOM 2047 C C . MET A 1 265 ? 15.758 -28.641 -28.281 1 93.81 265 MET A C 1
ATOM 2049 O O . MET A 1 265 ? 15.898 -27.5 -28.719 1 93.81 265 MET A O 1
ATOM 2053 N N . ASN A 1 266 ? 14.922 -29.562 -28.75 1 95.69 266 ASN A N 1
ATOM 2054 C CA . ASN A 1 266 ? 14.078 -29.188 -29.891 1 95.69 266 ASN A CA 1
ATOM 2055 C C . ASN A 1 266 ? 12.594 -29.25 -29.531 1 95.69 266 ASN A C 1
ATOM 2057 O O . ASN A 1 266 ? 12.148 -30.203 -28.875 1 95.69 266 ASN A O 1
ATOM 2061 N N . PHE A 1 267 ? 11.898 -28.172 -29.922 1 96.31 267 PHE A N 1
ATOM 2062 C CA . PHE A 1 267 ? 10.445 -28.141 -29.828 1 96.31 267 PHE A CA 1
ATOM 2063 C C . PHE A 1 267 ? 9.805 -28.328 -31.188 1 96.31 267 PHE A C 1
ATOM 2065 O O . PHE A 1 267 ? 10.227 -27.719 -32.188 1 96.31 267 PHE A O 1
ATOM 2072 N N . SER A 1 268 ? 8.906 -29.219 -31.234 1 97 268 SER A N 1
ATOM 2073 C CA . SER A 1 268 ? 8.109 -29.391 -32.438 1 97 268 SER A CA 1
ATOM 2074 C C . SER A 1 268 ? 6.621 -29.188 -32.156 1 97 268 SER A C 1
ATOM 2076 O O . SER A 1 268 ? 6.074 -29.797 -31.234 1 97 268 SER A O 1
ATOM 2078 N N . VAL A 1 269 ? 6.047 -28.281 -32.906 1 97.19 269 VAL A N 1
ATOM 2079 C CA . VAL A 1 269 ? 4.637 -27.969 -32.719 1 97.19 269 VAL A CA 1
ATOM 2080 C C . VAL A 1 269 ? 3.895 -28.078 -34.062 1 97.19 269 VAL A C 1
ATOM 2082 O O . VAL A 1 269 ? 4.336 -27.531 -35.062 1 97.19 269 VAL A O 1
ATOM 2085 N N . LEU A 1 270 ? 2.889 -28.844 -34.094 1 98.06 270 LEU A N 1
ATOM 2086 C CA . LEU A 1 270 ? 1.951 -28.969 -35.219 1 98.06 270 LEU A CA 1
ATOM 2087 C C . LEU A 1 270 ? 0.522 -28.703 -34.75 1 98.06 270 LEU A C 1
ATOM 2089 O O . LEU A 1 270 ? 0.068 -29.281 -33.75 1 98.06 270 LEU A O 1
ATOM 2093 N N . TYR A 1 271 ? -0.145 -27.734 -35.406 1 97.62 271 TYR A N 1
ATOM 2094 C CA . TYR A 1 271 ? -1.522 -27.484 -35 1 97.62 271 TYR A CA 1
ATOM 2095 C C . TYR A 1 271 ? -2.369 -27.047 -36.219 1 97.62 271 TYR A C 1
ATOM 2097 O O . TYR A 1 271 ? -1.846 -26.531 -37.188 1 97.62 271 TYR A O 1
ATOM 2105 N N . LYS A 1 272 ? -3.578 -27.359 -36.094 1 97.5 272 LYS A N 1
ATOM 2106 C CA . LYS A 1 272 ? -4.574 -26.938 -37.062 1 97.5 272 LYS A CA 1
ATOM 2107 C C . LYS A 1 272 ? -5.242 -25.625 -36.656 1 97.5 272 LYS A C 1
ATOM 2109 O O . LYS A 1 272 ? -6.078 -25.609 -35.75 1 97.5 272 LYS A O 1
ATOM 2114 N N . PRO A 1 273 ? -5.02 -24.516 -37.438 1 95.38 273 PRO A N 1
ATOM 2115 C CA . PRO A 1 273 ? -5.516 -23.203 -37 1 95.38 273 PRO A CA 1
ATOM 2116 C C . PRO A 1 273 ? -6.922 -22.906 -37.531 1 95.38 273 PRO A C 1
ATOM 2118 O O . PRO A 1 273 ? -7.625 -22.062 -36.969 1 95.38 273 PRO A O 1
ATOM 2121 N N . THR A 1 274 ? -7.367 -23.641 -38.594 1 95 274 THR A N 1
ATOM 2122 C CA . THR A 1 274 ? -8.641 -23.297 -39.219 1 95 274 THR A CA 1
ATOM 2123 C C . THR A 1 274 ? -9.648 -24.422 -39.062 1 95 274 THR A C 1
ATOM 2125 O O . THR A 1 274 ? -9.258 -25.578 -38.875 1 95 274 THR A O 1
ATOM 2128 N N . ASN A 1 275 ? -10.945 -24.078 -39.156 1 94.69 275 ASN A N 1
ATOM 2129 C CA . ASN A 1 275 ? -12.008 -25.062 -39 1 94.69 275 ASN A CA 1
ATOM 2130 C C . ASN A 1 275 ? -12.359 -25.75 -40.344 1 94.69 275 ASN A C 1
ATOM 2132 O O . ASN A 1 275 ? -13.328 -26.5 -40.406 1 94.69 275 ASN A O 1
ATOM 2136 N N . ALA A 1 276 ? -11.531 -25.547 -41.281 1 94.94 276 ALA A N 1
ATOM 2137 C CA . ALA A 1 276 ? -11.789 -26.156 -42.594 1 94.94 276 ALA A CA 1
ATOM 2138 C C . ALA A 1 276 ? -11.383 -27.641 -42.594 1 94.94 276 ALA A C 1
ATOM 2140 O O . ALA A 1 276 ? -10.469 -28.031 -41.875 1 94.94 276 ALA A O 1
ATOM 2141 N N . CYS A 1 277 ? -12.109 -28.422 -43.375 1 95.06 277 CYS A N 1
ATOM 2142 C CA . CYS A 1 277 ? -11.836 -29.844 -43.469 1 95.06 277 CYS A CA 1
ATOM 2143 C C . CYS A 1 277 ? -10.711 -30.141 -44.438 1 95.06 277 CYS A C 1
ATOM 2145 O O . CYS A 1 277 ? -10.227 -31.266 -44.531 1 95.06 277 CYS A O 1
ATOM 2147 N N . THR A 1 278 ? -10.445 -29.156 -45.25 1 95.31 278 THR A N 1
ATOM 2148 C CA . THR A 1 278 ? -9.273 -29.203 -46.094 1 95.31 278 THR A CA 1
ATOM 2149 C C . THR A 1 278 ? -8.461 -27.922 -45.969 1 95.31 278 THR A C 1
ATOM 2151 O O . THR A 1 278 ? -9.023 -26.828 -45.844 1 95.31 278 THR A O 1
ATOM 2154 N N . GLY A 1 279 ? -7.102 -28.109 -45.812 1 94.94 279 GLY A N 1
ATOM 2155 C CA . GLY A 1 279 ? -6.266 -26.922 -45.656 1 94.94 279 GLY A CA 1
ATOM 2156 C C . GLY A 1 279 ? -4.836 -27.25 -45.281 1 94.94 279 GLY A C 1
ATOM 2157 O O . GLY A 1 279 ? -4.289 -28.281 -45.688 1 94.94 279 GLY A O 1
ATOM 2158 N N . GLN A 1 280 ? -4.281 -26.281 -44.594 1 95.94 280 GLN A N 1
ATOM 2159 C CA . GLN A 1 280 ? -2.885 -26.438 -44.188 1 95.94 280 GLN A CA 1
ATOM 2160 C C . GLN A 1 280 ? -2.717 -26.234 -42.688 1 95.94 280 GLN A C 1
ATOM 2162 O O . GLN A 1 280 ? -3.307 -25.328 -42.094 1 95.94 280 GLN A O 1
ATOM 2167 N N . MET A 1 281 ? -1.954 -27.172 -42.156 1 97 281 MET A N 1
ATOM 2168 C CA . MET A 1 281 ? -1.552 -27.031 -40.75 1 97 281 MET A CA 1
ATOM 2169 C C . MET A 1 281 ? -0.215 -26.312 -40.625 1 97 281 MET A C 1
ATOM 2171 O O . MET A 1 281 ? 0.569 -26.297 -41.594 1 97 281 MET A O 1
ATOM 2175 N N . ILE A 1 282 ? -0.034 -25.688 -39.531 1 97.31 282 ILE A N 1
ATOM 2176 C CA . ILE A 1 282 ? 1.206 -24.953 -39.312 1 97.31 282 ILE A CA 1
ATOM 2177 C C . ILE A 1 282 ? 2.135 -25.781 -38.406 1 97.31 282 ILE A C 1
ATOM 2179 O O . ILE A 1 282 ? 1.71 -26.312 -37.375 1 97.31 282 ILE A O 1
ATOM 2183 N N . GLN A 1 283 ? 3.34 -25.984 -38.844 1 97.25 283 GLN A N 1
ATOM 2184 C CA . GLN A 1 283 ? 4.359 -26.703 -38.062 1 97.25 283 GLN A CA 1
ATOM 2185 C C . GLN A 1 283 ? 5.539 -25.797 -37.75 1 97.25 283 GLN A C 1
ATOM 2187 O O . GLN A 1 283 ? 6.086 -25.125 -38.625 1 97.25 283 GLN A O 1
ATOM 2192 N N . HIS A 1 284 ? 5.816 -25.703 -36.469 1 96.12 284 HIS A N 1
ATOM 2193 C CA . HIS A 1 284 ? 6.992 -24.984 -36 1 96.12 284 HIS A CA 1
ATOM 2194 C C . HIS A 1 284 ? 8.047 -25.953 -35.469 1 96.12 284 HIS A C 1
ATOM 2196 O O . HIS A 1 284 ? 7.723 -26.891 -34.75 1 96.12 284 HIS A O 1
ATOM 2202 N N . ASN A 1 285 ? 9.203 -25.812 -35.875 1 96.44 285 ASN A N 1
ATOM 2203 C CA . ASN A 1 285 ? 10.352 -26.484 -35.281 1 96.44 285 ASN A CA 1
ATOM 2204 C C . ASN A 1 285 ? 11.352 -25.5 -34.688 1 96.44 285 ASN A C 1
ATOM 2206 O O . ASN A 1 285 ? 11.969 -24.719 -35.438 1 96.44 285 ASN A O 1
ATOM 2210 N N . CYS A 1 286 ? 11.422 -25.531 -33.406 1 95.19 286 CYS A N 1
ATOM 2211 C CA . CYS A 1 286 ? 12.289 -24.578 -32.719 1 95.19 286 CYS A CA 1
ATOM 2212 C C . CYS A 1 286 ? 13.461 -25.297 -32.062 1 95.19 286 CYS A C 1
ATOM 2214 O O . CYS A 1 286 ? 13.289 -26.375 -31.469 1 95.19 286 CYS A O 1
ATOM 2216 N N . THR A 1 287 ? 14.625 -24.766 -32.188 1 95 287 THR A N 1
ATOM 2217 C CA . THR A 1 287 ? 15.82 -25.25 -31.516 1 95 287 THR A CA 1
ATOM 2218 C C . THR A 1 287 ? 16.234 -24.328 -30.375 1 95 287 THR A C 1
ATOM 2220 O O . THR A 1 287 ? 16.391 -23.109 -30.594 1 95 287 THR A O 1
ATOM 2223 N N . LEU A 1 288 ? 16.344 -24.906 -29.188 1 95.25 288 LEU A N 1
ATOM 2224 C CA . LEU A 1 288 ? 16.766 -24.156 -28 1 95.25 288 LEU A CA 1
ATOM 2225 C C . LEU A 1 288 ? 18.234 -24.453 -27.656 1 95.25 288 LEU A C 1
ATOM 2227 O O . LEU A 1 288 ? 18.547 -25.578 -27.234 1 95.25 288 LEU A O 1
ATOM 2231 N N . ARG A 1 289 ? 19.094 -23.469 -27.781 1 94.56 289 ARG A N 1
ATOM 2232 C CA . ARG A 1 289 ? 20.516 -23.594 -27.453 1 94.56 289 ARG A CA 1
ATOM 2233 C C . ARG A 1 289 ? 20.859 -22.797 -26.188 1 94.56 289 ARG A C 1
ATOM 2235 O O . ARG A 1 289 ? 20.359 -21.688 -25.984 1 94.56 289 ARG A O 1
ATOM 2242 N N . ALA A 1 290 ? 21.688 -23.469 -25.375 1 93.88 290 ALA A N 1
ATOM 2243 C CA . ALA A 1 290 ? 22.094 -22.797 -24.141 1 93.88 290 ALA A CA 1
ATOM 2244 C C . ALA A 1 290 ? 22.734 -21.453 -24.453 1 93.88 290 ALA A C 1
ATOM 2246 O O . ALA A 1 290 ? 23.562 -21.344 -25.344 1 93.88 290 ALA A O 1
ATOM 2247 N N . ALA A 1 291 ? 22.219 -20.406 -23.75 1 95.31 291 ALA A N 1
ATOM 2248 C CA . ALA A 1 291 ? 22.734 -19.062 -23.969 1 95.31 291 ALA A CA 1
ATOM 2249 C C . ALA A 1 291 ? 22.531 -18.188 -22.734 1 95.31 291 ALA A C 1
ATOM 2251 O O . ALA A 1 291 ? 21.812 -18.562 -21.812 1 95.31 291 ALA A O 1
ATOM 2252 N N . ALA A 1 292 ? 23.328 -17.188 -22.75 1 95.19 292 ALA A N 1
ATOM 2253 C CA . ALA A 1 292 ? 23.047 -16.094 -21.812 1 95.19 292 ALA A CA 1
ATOM 2254 C C . ALA A 1 292 ? 21.984 -15.148 -22.375 1 95.19 292 ALA A C 1
ATOM 2256 O O . ALA A 1 292 ? 22.094 -14.688 -23.516 1 95.19 292 ALA A O 1
ATOM 2257 N N . VAL A 1 293 ? 20.922 -14.945 -21.594 1 94.69 293 VAL A N 1
ATOM 2258 C CA . VAL A 1 293 ? 19.828 -14.133 -22.078 1 94.69 293 VAL A CA 1
ATOM 2259 C C . VAL A 1 293 ? 19.5 -13.031 -21.062 1 94.69 293 VAL A C 1
ATOM 2261 O O . VAL A 1 293 ? 19.906 -13.117 -19.906 1 94.69 293 VAL A O 1
ATOM 2264 N N . ASN A 1 294 ? 18.812 -12.023 -21.609 1 93.31 294 ASN A N 1
ATOM 2265 C CA . ASN A 1 294 ? 18.344 -10.953 -20.75 1 93.31 294 ASN A CA 1
ATOM 2266 C C . ASN A 1 294 ? 16.922 -11.227 -20.25 1 93.31 294 ASN A C 1
ATOM 2268 O O . ASN A 1 294 ? 16.047 -11.57 -21.031 1 93.31 294 ASN A O 1
ATOM 2272 N N . TYR A 1 295 ? 16.719 -11.125 -18.969 1 93.38 295 TYR A N 1
ATOM 2273 C CA . TYR A 1 295 ? 15.391 -11.227 -18.359 1 93.38 295 TYR A CA 1
ATOM 2274 C C . TYR A 1 295 ? 14.852 -9.852 -17.984 1 93.38 295 TYR A C 1
ATOM 2276 O O . TYR A 1 295 ? 15.523 -9.094 -17.266 1 93.38 295 TYR A O 1
ATOM 2284 N N . ASP A 1 296 ? 13.664 -9.539 -18.5 1 92.12 296 ASP A N 1
ATOM 2285 C CA . ASP A 1 296 ? 12.953 -8.359 -18.016 1 92.12 296 ASP A CA 1
ATOM 2286 C C . ASP A 1 296 ? 12.023 -8.711 -16.859 1 92.12 296 ASP A C 1
ATOM 2288 O O . ASP A 1 296 ? 11.133 -9.555 -17 1 92.12 296 ASP A O 1
ATOM 2292 N N . LEU A 1 297 ? 12.289 -8.102 -15.742 1 92.44 297 LEU A N 1
ATOM 2293 C CA . LEU A 1 297 ? 11.523 -8.5 -14.57 1 92.44 297 LEU A CA 1
ATOM 2294 C C . LEU A 1 297 ? 11.008 -7.273 -13.82 1 92.44 297 LEU A C 1
ATOM 2296 O O . LEU A 1 297 ? 11.555 -6.176 -13.961 1 92.44 297 LEU A O 1
ATOM 2300 N N . THR A 1 298 ? 9.984 -7.473 -13.094 1 91.81 298 THR A N 1
ATOM 2301 C CA . THR A 1 298 ? 9.383 -6.504 -12.18 1 91.81 298 THR A CA 1
ATOM 2302 C C . THR A 1 298 ? 9.406 -7.027 -10.75 1 91.81 298 THR A C 1
ATOM 2304 O O . THR A 1 298 ? 8.922 -8.133 -10.477 1 91.81 298 THR A O 1
ATOM 2307 N N . ILE A 1 299 ? 10.062 -6.305 -9.906 1 90.88 299 ILE A N 1
ATOM 2308 C CA . ILE A 1 299 ? 10.109 -6.648 -8.492 1 90.88 299 ILE A CA 1
ATOM 2309 C C . ILE A 1 299 ? 9.109 -5.781 -7.719 1 90.88 299 ILE A C 1
ATOM 2311 O O . ILE A 1 299 ? 9.18 -4.551 -7.773 1 90.88 299 ILE A O 1
ATOM 2315 N N . THR A 1 300 ? 8.172 -6.402 -7.129 1 84.56 300 THR A N 1
ATOM 2316 C CA . THR A 1 300 ? 7.207 -5.691 -6.297 1 84.56 300 THR A CA 1
ATOM 2317 C C . THR A 1 300 ? 7.223 -6.227 -4.867 1 84.56 300 THR A C 1
ATOM 2319 O O . THR A 1 300 ? 6.875 -7.383 -4.629 1 84.56 300 THR A O 1
ATOM 2322 N N . ASN A 1 301 ? 7.566 -5.375 -3.855 1 75.56 301 ASN A N 1
ATOM 2323 C CA . ASN A 1 301 ? 7.625 -5.762 -2.449 1 75.56 301 ASN A CA 1
ATOM 2324 C C . ASN A 1 301 ? 8.359 -7.086 -2.262 1 75.56 301 ASN A C 1
ATOM 2326 O O . ASN A 1 301 ? 7.871 -7.98 -1.568 1 75.56 301 ASN A O 1
ATOM 2330 N N . GLY A 1 302 ? 9.438 -7.289 -3.09 1 75.56 302 GLY A N 1
ATOM 2331 C CA . GLY A 1 302 ? 10.258 -8.477 -2.953 1 75.56 302 GLY A CA 1
ATOM 2332 C C . GLY A 1 302 ? 9.844 -9.602 -3.883 1 75.56 302 GLY A C 1
ATOM 2333 O O . GLY A 1 302 ? 10.578 -10.57 -4.062 1 75.56 302 GLY A O 1
ATOM 2334 N N . SER A 1 303 ? 8.711 -9.578 -4.398 1 84 303 SER A N 1
ATOM 2335 C CA . SER A 1 303 ? 8.227 -10.594 -5.328 1 84 303 SER A CA 1
ATOM 2336 C C . SER A 1 303 ? 8.617 -10.25 -6.766 1 84 303 SER A C 1
ATOM 2338 O O . SER A 1 303 ? 8.531 -9.094 -7.18 1 84 303 SER A O 1
ATOM 2340 N N . ILE A 1 304 ? 9 -11.305 -7.508 1 90.06 304 ILE A N 1
ATOM 2341 C CA . ILE A 1 304 ? 9.484 -11.094 -8.867 1 90.06 304 ILE A CA 1
ATOM 2342 C C . ILE A 1 304 ? 8.469 -11.633 -9.867 1 90.06 304 ILE A C 1
ATOM 2344 O O . ILE A 1 304 ? 7.902 -12.711 -9.672 1 90.06 304 ILE A O 1
ATOM 2348 N N . THR A 1 305 ? 8.258 -10.859 -10.875 1 87.56 305 THR A N 1
ATOM 2349 C CA . THR A 1 305 ? 7.473 -11.297 -12.023 1 87.56 305 THR A CA 1
ATOM 2350 C C . THR A 1 305 ? 8.258 -11.102 -13.312 1 87.56 305 THR A C 1
ATOM 2352 O O . THR A 1 305 ? 8.875 -10.055 -13.523 1 87.56 305 THR A O 1
ATOM 2355 N N . LEU A 1 306 ? 8.211 -12.172 -14.109 1 90.44 306 LEU A N 1
ATOM 2356 C CA . LEU A 1 306 ? 8.906 -12.102 -15.391 1 90.44 306 LEU A CA 1
ATOM 2357 C C . LEU A 1 306 ? 7.977 -11.578 -16.484 1 90.44 306 LEU A C 1
ATOM 2359 O O . LEU A 1 306 ? 6.82 -11.992 -16.578 1 90.44 306 LEU A O 1
ATOM 2363 N N . ASP A 1 307 ? 8.484 -10.656 -17.234 1 87.62 307 ASP A N 1
ATOM 2364 C CA . ASP A 1 307 ? 7.715 -10.195 -18.391 1 87.62 307 ASP A CA 1
ATOM 2365 C C . ASP A 1 307 ? 7.727 -11.242 -19.5 1 87.62 307 ASP A C 1
ATOM 2367 O O . ASP A 1 307 ? 8.773 -11.812 -19.812 1 87.62 307 ASP A O 1
ATOM 2371 N N . PRO A 1 308 ? 6.578 -11.461 -19.969 1 85.56 308 PRO A N 1
ATOM 2372 C CA . PRO A 1 308 ? 6.551 -12.445 -21.062 1 85.56 308 PRO A CA 1
ATOM 2373 C C . PRO A 1 308 ? 7.383 -12.008 -22.266 1 85.56 308 PRO A C 1
ATOM 2375 O O . PRO A 1 308 ? 7.457 -10.812 -22.562 1 85.56 308 PRO A O 1
ATOM 2378 N N . CYS A 1 309 ? 8.062 -13 -22.766 1 79.44 309 CYS A N 1
ATOM 2379 C CA . CYS A 1 309 ? 8.883 -12.75 -23.938 1 79.44 309 CYS A CA 1
ATOM 2380 C C . CYS A 1 309 ? 8.047 -12.828 -25.219 1 79.44 309 CYS A C 1
ATOM 2382 O O . CYS A 1 309 ? 7.289 -13.773 -25.406 1 79.44 309 CYS A O 1
ATOM 2384 N N . ASP A 1 310 ? 8.156 -11.68 -25.922 1 78.06 310 ASP A N 1
ATOM 2385 C CA . ASP A 1 310 ? 7.543 -11.688 -27.25 1 78.06 310 ASP A CA 1
ATOM 2386 C C . ASP A 1 310 ? 8.453 -12.352 -28.281 1 78.06 310 ASP A C 1
ATOM 2388 O O . ASP A 1 310 ? 9.672 -12.156 -28.25 1 78.06 310 ASP A O 1
ATOM 2392 N N . MET A 1 311 ? 7.984 -13.227 -29.109 1 76.81 311 MET A N 1
ATOM 2393 C CA . MET A 1 311 ? 8.742 -13.969 -30.094 1 76.81 311 MET A CA 1
ATOM 2394 C C . MET A 1 311 ? 9.492 -13.023 -31.031 1 76.81 311 MET A C 1
ATOM 2396 O O . MET A 1 311 ? 10.469 -13.422 -31.672 1 76.81 311 MET A O 1
ATOM 2400 N N . SER A 1 312 ? 9.07 -11.844 -30.984 1 76.88 312 SER A N 1
ATOM 2401 C CA . SER A 1 312 ? 9.688 -10.891 -31.906 1 76.88 312 SER A CA 1
ATOM 2402 C C . SER A 1 312 ? 10.922 -10.242 -31.281 1 76.88 312 SER A C 1
ATOM 2404 O O . SER A 1 312 ? 11.766 -9.695 -32 1 76.88 312 SER A O 1
ATOM 2406 N N . THR A 1 313 ? 11.094 -10.422 -30.016 1 77.75 313 THR A N 1
ATOM 2407 C CA . THR A 1 313 ? 12.219 -9.766 -29.359 1 77.75 313 THR A CA 1
ATOM 2408 C C . THR A 1 313 ? 13.344 -10.758 -29.094 1 77.75 313 THR A C 1
ATOM 2410 O O . THR A 1 313 ? 13.102 -11.852 -28.578 1 77.75 313 THR A O 1
ATOM 2413 N N . ASN A 1 314 ? 14.562 -10.406 -29.594 1 83 314 ASN A N 1
ATOM 2414 C CA . ASN A 1 314 ? 15.742 -11.219 -29.312 1 83 314 ASN A CA 1
ATOM 2415 C C . ASN A 1 314 ? 16.375 -10.844 -27.969 1 83 314 ASN A C 1
ATOM 2417 O O . ASN A 1 314 ? 16.906 -9.75 -27.812 1 83 314 ASN A O 1
ATOM 2421 N N . THR A 1 315 ? 16.297 -11.695 -27.016 1 88.06 315 THR A N 1
ATOM 2422 C CA . THR A 1 315 ? 16.828 -11.438 -25.688 1 88.06 315 THR A CA 1
ATOM 2423 C C . THR A 1 315 ? 18.188 -12.109 -25.516 1 88.06 315 THR A C 1
ATOM 2425 O O . THR A 1 315 ? 18.766 -12.055 -24.422 1 88.06 315 THR A O 1
ATOM 2428 N N . THR A 1 316 ? 18.766 -12.664 -26.562 1 93.25 316 THR A N 1
ATOM 2429 C CA . THR A 1 316 ? 20 -13.43 -26.453 1 93.25 316 THR A CA 1
ATOM 2430 C C . THR A 1 316 ? 21.203 -12.5 -26.406 1 93.25 316 THR A C 1
ATOM 2432 O O . THR A 1 316 ? 21.344 -11.602 -27.234 1 93.25 316 THR A O 1
ATOM 2435 N N . ILE A 1 317 ? 22.062 -12.695 -25.406 1 93 317 ILE A N 1
ATOM 2436 C CA . ILE A 1 317 ? 23.312 -11.961 -25.266 1 93 317 ILE A CA 1
ATOM 2437 C C . ILE A 1 317 ? 24.422 -12.688 -26.031 1 93 317 ILE A C 1
ATOM 2439 O O . ILE A 1 317 ? 25.078 -12.102 -26.891 1 93 317 ILE A O 1
ATOM 2443 N N . SER A 1 318 ? 24.609 -13.977 -25.625 1 94.12 318 SER A N 1
ATOM 2444 C CA . SER A 1 318 ? 25.625 -14.82 -26.25 1 94.12 318 SER A CA 1
ATOM 2445 C C . SER A 1 318 ? 25.266 -16.297 -26.125 1 94.12 318 SER A C 1
ATOM 2447 O O . SER A 1 318 ? 24.75 -16.734 -25.094 1 94.12 318 SER A O 1
ATOM 2449 N N . ILE A 1 319 ? 25.531 -17.031 -27.172 1 93.69 319 ILE A N 1
ATOM 2450 C CA . ILE A 1 319 ? 25.328 -18.469 -27.156 1 93.69 319 ILE A CA 1
ATOM 2451 C C . ILE A 1 319 ? 26.5 -19.156 -26.453 1 93.69 319 ILE A C 1
ATOM 2453 O O . ILE A 1 319 ? 27.656 -18.844 -26.734 1 93.69 319 ILE A O 1
ATOM 2457 N N . THR A 1 320 ? 26.156 -19.953 -25.547 1 92.5 320 THR A N 1
ATOM 2458 C CA . THR A 1 320 ? 27.203 -20.656 -24.812 1 92.5 320 THR A CA 1
ATOM 2459 C C . THR A 1 320 ? 27.766 -21.797 -25.641 1 92.5 320 THR A C 1
ATOM 2461 O O . THR A 1 320 ? 27.016 -22.656 -26.125 1 92.5 320 THR A O 1
ATOM 2464 N N . GLN A 1 321 ? 29.078 -21.812 -25.75 1 91.38 321 GLN A N 1
ATOM 2465 C CA . GLN A 1 321 ? 29.734 -22.891 -26.484 1 91.38 321 GLN A CA 1
ATOM 2466 C C . GLN A 1 321 ? 30.406 -23.875 -25.531 1 91.38 321 GLN A C 1
ATOM 2468 O O . GLN A 1 321 ? 31.047 -23.469 -24.562 1 91.38 321 GLN A O 1
ATOM 2473 N N . PHE A 1 322 ? 30.031 -25.141 -25.812 1 92.5 322 PHE A N 1
ATOM 2474 C CA . PHE A 1 322 ? 30.625 -26.203 -25 1 92.5 322 PHE A CA 1
ATOM 2475 C C . PHE A 1 322 ? 31.656 -26.984 -25.797 1 92.5 322 PHE A C 1
ATOM 2477 O O . PHE A 1 322 ? 31.391 -27.375 -26.938 1 92.5 322 PHE A O 1
ATOM 2484 N N . ASP A 1 323 ? 32.844 -27.203 -25.234 1 89.75 323 ASP A N 1
ATOM 2485 C CA . ASP A 1 323 ? 33.906 -27.906 -25.922 1 89.75 323 ASP A CA 1
ATOM 2486 C C . ASP A 1 323 ? 33.938 -29.391 -25.547 1 89.75 323 ASP A C 1
ATOM 2488 O O . ASP A 1 323 ? 34.375 -30.234 -26.328 1 89.75 323 ASP A O 1
ATOM 2492 N N . ASP A 1 324 ? 33.438 -29.641 -24.391 1 91.19 324 ASP A N 1
ATOM 2493 C CA . ASP A 1 324 ? 33.469 -31 -23.844 1 91.19 324 ASP A CA 1
ATOM 2494 C C . ASP A 1 324 ? 32.125 -31.375 -23.25 1 91.19 324 ASP A C 1
ATOM 2496 O O . ASP A 1 324 ? 31.453 -30.547 -22.656 1 91.19 324 ASP A O 1
ATOM 2500 N N . TRP A 1 325 ? 31.812 -32.688 -23.516 1 89.62 325 TRP A N 1
ATOM 2501 C CA . TRP A 1 325 ? 30.516 -33.125 -23 1 89.62 325 TRP A CA 1
ATOM 2502 C C . TRP A 1 325 ? 30.5 -33.125 -21.484 1 89.62 325 TRP A C 1
ATOM 2504 O O . TRP A 1 325 ? 29.438 -33.031 -20.859 1 89.62 325 TRP A O 1
ATOM 2514 N N . GLN A 1 326 ? 31.656 -33.094 -20.797 1 89.69 326 GLN A N 1
ATOM 2515 C CA . GLN A 1 326 ? 31.75 -33.094 -19.344 1 89.69 326 GLN A CA 1
ATOM 2516 C C . GLN A 1 326 ? 31.266 -31.797 -18.75 1 89.69 326 GLN A C 1
ATOM 2518 O O . GLN A 1 326 ? 30.953 -31.719 -17.562 1 89.69 326 GLN A O 1
ATOM 2523 N N . GLN A 1 327 ? 31.078 -30.844 -19.625 1 92 327 GLN A N 1
ATOM 2524 C CA . GLN A 1 327 ? 30.531 -29.578 -19.172 1 92 327 GLN A CA 1
ATOM 2525 C C . GLN A 1 327 ? 29 -29.625 -19.094 1 92 327 GLN A C 1
ATOM 2527 O O . GLN A 1 327 ? 28.375 -28.781 -18.453 1 92 327 GLN A O 1
ATOM 2532 N N . LEU A 1 328 ? 28.484 -30.656 -19.766 1 92.56 328 LEU A N 1
ATOM 2533 C CA . LEU A 1 328 ? 27.031 -30.75 -19.859 1 92.56 328 LEU A CA 1
ATOM 2534 C C . LEU A 1 328 ? 26.516 -31.953 -19.078 1 92.56 328 LEU A C 1
ATOM 2536 O O . LEU A 1 328 ? 25.312 -32.125 -18.906 1 92.56 328 LEU A O 1
ATOM 2540 N N . GLY A 1 329 ? 27.375 -32.719 -18.609 1 89.62 329 GLY A N 1
ATOM 2541 C CA . GLY A 1 329 ? 27 -33.906 -17.891 1 89.62 329 GLY A CA 1
ATOM 2542 C C . GLY A 1 329 ? 28.156 -34.594 -17.172 1 89.62 329 GLY A C 1
ATOM 2543 O O . GLY A 1 329 ? 29.297 -34.156 -17.297 1 89.62 329 GLY A O 1
ATOM 2544 N N . SER A 1 330 ? 27.797 -35.5 -16.266 1 86.75 330 SER A N 1
ATOM 2545 C CA . SER A 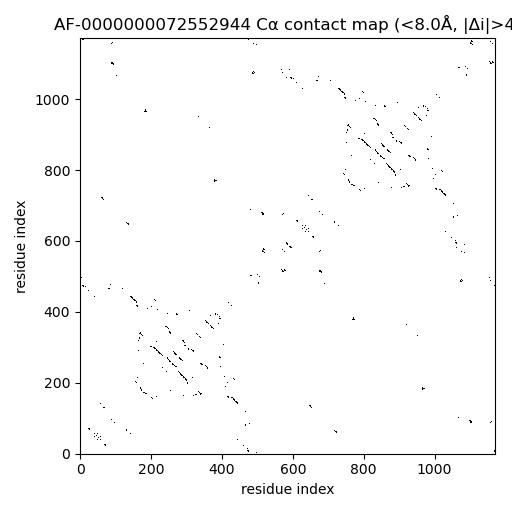1 330 ? 28.781 -36.312 -15.562 1 86.75 330 SER A CA 1
ATOM 2546 C C . SER A 1 330 ? 28.266 -37.719 -15.305 1 86.75 330 SER A C 1
ATOM 2548 O O . SER A 1 330 ? 27.094 -38 -15.531 1 86.75 330 SER A O 1
ATOM 2550 N N . GLY A 1 331 ? 29.25 -38.531 -15.023 1 81.19 331 GLY A N 1
ATOM 2551 C CA . GLY A 1 331 ? 28.875 -39.906 -14.703 1 81.19 331 GLY A CA 1
ATOM 2552 C C . GLY A 1 331 ? 29.016 -40.844 -15.883 1 81.19 331 GLY A C 1
ATOM 2553 O O . GLY A 1 331 ? 29.766 -40.562 -16.828 1 81.19 331 GLY A O 1
ATOM 2554 N N . SER A 1 332 ? 28.391 -42.094 -15.633 1 76.44 332 SER A N 1
ATOM 2555 C CA . SER A 1 332 ? 28.562 -43.125 -16.656 1 76.44 332 SER A CA 1
ATOM 2556 C C . SER A 1 332 ? 27.219 -43.594 -17.172 1 76.44 332 SER A C 1
ATOM 2558 O O . SER A 1 332 ? 26.266 -43.812 -16.406 1 76.44 332 SER A O 1
ATOM 2560 N N . VAL A 1 333 ? 27.125 -43.656 -18.469 1 73.56 333 VAL A N 1
ATOM 2561 C CA . VAL A 1 333 ? 25.922 -44.188 -19.109 1 73.56 333 VAL A CA 1
ATOM 2562 C C . VAL A 1 333 ? 25.75 -45.656 -18.734 1 73.56 333 VAL A C 1
ATOM 2564 O O . VAL A 1 333 ? 24.641 -46.125 -18.453 1 73.56 333 VAL A O 1
ATOM 2567 N N . GLY A 1 334 ? 26.906 -46.438 -18.719 1 64.94 334 GLY A N 1
ATOM 2568 C CA . GLY A 1 334 ? 26.859 -47.875 -18.516 1 64.94 334 GLY A CA 1
ATOM 2569 C C . GLY A 1 334 ? 26.703 -48.25 -17.062 1 64.94 334 GLY A C 1
ATOM 2570 O O . GLY A 1 334 ? 25.938 -49.156 -16.734 1 64.94 334 GLY A O 1
ATOM 2571 N N . ALA A 1 335 ? 27.406 -47.562 -16.172 1 65 335 ALA A N 1
ATOM 2572 C CA . ALA A 1 335 ? 27.453 -47.969 -14.773 1 65 335 ALA A CA 1
ATOM 2573 C C . ALA A 1 335 ? 26.344 -47.312 -13.961 1 65 335 ALA A C 1
ATOM 2575 O O . ALA A 1 335 ? 26.156 -47.625 -12.789 1 65 335 ALA A O 1
ATOM 2576 N N . GLY A 1 336 ? 25.562 -46.5 -14.609 1 69.06 336 GLY A N 1
ATOM 2577 C CA . GLY A 1 336 ? 24.516 -45.812 -13.867 1 69.06 336 GLY A CA 1
ATOM 2578 C C . GLY A 1 336 ? 24.984 -44.5 -13.289 1 69.06 336 GLY A C 1
ATOM 2579 O O . GLY A 1 336 ? 26.188 -44.25 -13.18 1 69.06 336 GLY A O 1
ATOM 2580 N N . GLY A 1 337 ? 24.047 -43.531 -13.172 1 77.06 337 GLY A N 1
ATOM 2581 C CA . GLY A 1 337 ? 24.359 -42.25 -12.562 1 77.06 337 GLY A CA 1
ATOM 2582 C C . GLY A 1 337 ? 24.719 -41.156 -13.57 1 77.06 337 GLY A C 1
ATOM 2583 O O . GLY A 1 337 ? 25.625 -40.375 -13.344 1 77.06 337 GLY A O 1
ATOM 2584 N N . PHE A 1 338 ? 24.172 -41.312 -14.742 1 86.19 338 PHE A N 1
ATOM 2585 C CA . PHE A 1 338 ? 24.406 -40.281 -15.75 1 86.19 338 PHE A CA 1
ATOM 2586 C C . PHE A 1 338 ? 23.672 -38.969 -15.383 1 86.19 338 PHE A C 1
ATOM 2588 O O . PHE A 1 338 ? 22.453 -38.969 -15.195 1 86.19 338 PHE A O 1
ATOM 2595 N N . LEU A 1 339 ? 24.516 -38 -15.109 1 90.75 339 LEU A N 1
ATOM 2596 C CA . LEU A 1 339 ? 24 -36.688 -14.719 1 90.75 339 LEU A CA 1
ATOM 2597 C C . LEU A 1 339 ? 24.062 -35.719 -15.875 1 90.75 339 LEU A C 1
ATOM 2599 O O . LEU A 1 339 ? 25.031 -35.719 -16.641 1 90.75 339 LEU A O 1
ATOM 2603 N N . THR A 1 340 ? 23.047 -34.906 -16.047 1 93.12 340 THR A N 1
ATOM 2604 C CA . THR A 1 340 ? 23.031 -33.969 -17.156 1 93.12 340 THR A CA 1
ATOM 2605 C C . THR A 1 340 ? 22.562 -32.594 -16.672 1 93.12 340 THR A C 1
ATOM 2607 O O . THR A 1 340 ? 21.828 -32.5 -15.688 1 93.12 340 THR A O 1
ATOM 2610 N N . MET A 1 341 ? 22.969 -31.594 -17.422 1 93.38 341 MET A N 1
ATOM 2611 C CA . MET A 1 341 ? 22.578 -30.203 -17.141 1 93.38 341 MET A CA 1
ATOM 2612 C C . MET A 1 341 ? 21.125 -29.953 -17.531 1 93.38 341 MET A C 1
ATOM 2614 O O . MET A 1 341 ? 20.359 -29.375 -16.75 1 93.38 341 MET A O 1
ATOM 2618 N N . PHE A 1 342 ? 20.656 -30.5 -18.672 1 94.62 342 PHE A N 1
ATOM 2619 C CA . PHE A 1 342 ? 19.359 -30.109 -19.219 1 94.62 342 PHE A CA 1
ATOM 2620 C C . PHE A 1 342 ? 18.391 -31.281 -19.203 1 94.62 342 PHE A C 1
ATOM 2622 O O . PHE A 1 342 ? 17.219 -31.125 -19.516 1 94.62 342 PHE A O 1
ATOM 2629 N N . GLY A 1 343 ? 18.875 -32.406 -18.844 1 93.06 343 GLY A N 1
ATOM 2630 C CA . GLY A 1 343 ? 18.016 -33.594 -18.891 1 93.06 343 GLY A CA 1
ATOM 2631 C C . GLY A 1 343 ? 16.781 -33.469 -18.031 1 93.06 343 GLY A C 1
ATOM 2632 O O . GLY A 1 343 ? 15.68 -33.844 -18.453 1 93.06 343 GLY A O 1
ATOM 2633 N N . GLY A 1 344 ? 16.953 -33.031 -16.781 1 93.75 344 GLY A N 1
ATOM 2634 C CA . GLY A 1 344 ? 15.812 -32.812 -15.914 1 93.75 344 GLY A CA 1
ATOM 2635 C C . GLY A 1 344 ? 14.844 -31.781 -16.438 1 93.75 344 GLY A C 1
ATOM 2636 O O . GLY A 1 344 ? 13.625 -31.969 -16.359 1 93.75 344 GLY A O 1
ATOM 2637 N N . ILE A 1 345 ? 15.312 -30.719 -17.016 1 94.44 345 ILE A N 1
ATOM 2638 C CA . ILE A 1 345 ? 14.477 -29.656 -17.578 1 94.44 345 ILE A CA 1
ATOM 2639 C C . ILE A 1 345 ? 13.664 -30.203 -18.75 1 94.44 345 ILE A C 1
ATOM 2641 O O . ILE A 1 345 ? 12.461 -29.969 -18.844 1 94.44 345 ILE A O 1
ATOM 2645 N N . ALA A 1 346 ? 14.344 -30.953 -19.562 1 94.12 346 ALA A N 1
ATOM 2646 C CA . ALA A 1 346 ? 13.672 -31.562 -20.703 1 94.12 346 ALA A CA 1
ATOM 2647 C C . ALA A 1 346 ? 12.586 -32.531 -20.25 1 94.12 346 ALA A C 1
ATOM 2649 O O . ALA A 1 346 ? 11.492 -32.562 -20.828 1 94.12 346 ALA A O 1
ATOM 2650 N N . SER A 1 347 ? 12.883 -33.25 -19.266 1 92.62 347 SER A N 1
ATOM 2651 C CA . SER A 1 347 ? 11.922 -34.219 -18.766 1 92.62 347 SER A CA 1
ATOM 2652 C C . SER A 1 347 ? 10.656 -33.562 -18.266 1 92.62 347 SER A C 1
ATOM 2654 O O . SER A 1 347 ? 9.547 -34.031 -18.531 1 92.62 347 SER A O 1
ATOM 2656 N N . VAL A 1 348 ? 10.789 -32.531 -17.547 1 92.19 348 VAL A N 1
ATOM 2657 C CA . VAL A 1 348 ? 9.633 -31.828 -17.016 1 92.19 348 VAL A CA 1
ATOM 2658 C C . VAL A 1 348 ? 8.828 -31.203 -18.156 1 92.19 348 VAL A C 1
ATOM 2660 O O . VAL A 1 348 ? 7.598 -31.219 -18.141 1 92.19 348 VAL A O 1
ATOM 2663 N N . LEU A 1 349 ? 9.492 -30.672 -19.094 1 92.81 349 LEU A N 1
ATOM 2664 C CA . LEU A 1 349 ? 8.805 -30.078 -20.234 1 92.81 349 LEU A CA 1
ATOM 2665 C C . LEU A 1 349 ? 8.086 -31.141 -21.047 1 92.81 349 LEU A C 1
ATOM 2667 O O . LEU A 1 349 ? 6.992 -30.891 -21.578 1 92.81 349 LEU A O 1
ATOM 2671 N N . GLN A 1 350 ? 8.711 -32.281 -21.219 1 92.38 350 GLN A N 1
ATOM 2672 C CA . GLN A 1 350 ? 8.062 -33.375 -21.906 1 92.38 350 GLN A CA 1
ATOM 2673 C C . GLN A 1 350 ? 6.77 -33.781 -21.219 1 92.38 350 GLN A C 1
ATOM 2675 O O . GLN A 1 350 ? 5.746 -34 -21.875 1 92.38 350 GLN A O 1
ATOM 2680 N N . ALA A 1 351 ? 6.891 -33.844 -19.984 1 87.38 351 ALA A N 1
ATOM 2681 C CA . ALA A 1 351 ? 5.715 -34.25 -19.219 1 87.38 351 ALA A CA 1
ATOM 2682 C C . ALA A 1 351 ? 4.594 -33.219 -19.359 1 87.38 351 ALA A C 1
ATOM 2684 O O . ALA A 1 351 ? 3.414 -33.594 -19.359 1 87.38 351 ALA A O 1
ATOM 2685 N N . GLN A 1 352 ? 4.938 -32.062 -19.516 1 87.88 352 GLN A N 1
ATOM 2686 C CA . GLN A 1 352 ? 3.949 -31 -19.531 1 87.88 352 GLN A CA 1
ATOM 2687 C C . GLN A 1 352 ? 3.381 -30.781 -20.922 1 87.88 352 GLN A C 1
ATOM 2689 O O . GLN A 1 352 ? 2.189 -30.5 -21.078 1 87.88 352 GLN A O 1
ATOM 2694 N N . TYR A 1 353 ? 4.199 -30.938 -21.938 1 92.56 353 TYR A N 1
ATOM 2695 C CA . TYR A 1 353 ? 3.758 -30.422 -23.219 1 92.56 353 TYR A CA 1
ATOM 2696 C C . TYR A 1 353 ? 3.617 -31.547 -24.25 1 92.56 353 TYR A C 1
ATOM 2698 O O . TYR A 1 353 ? 2.949 -31.375 -25.266 1 92.56 353 TYR A O 1
ATOM 2706 N N . ASN A 1 354 ? 4.289 -32.688 -24.078 1 93.94 354 ASN A N 1
ATOM 2707 C CA . ASN A 1 354 ? 4.129 -33.75 -25.078 1 93.94 354 ASN A CA 1
ATOM 2708 C C . ASN A 1 354 ? 2.67 -34.188 -25.203 1 93.94 354 ASN A C 1
ATOM 2710 O O . ASN A 1 354 ? 2.072 -34.656 -24.234 1 93.94 354 ASN A O 1
ATOM 2714 N N . SER A 1 355 ? 2.168 -33.875 -26.359 1 95.25 355 SER A N 1
ATOM 2715 C CA . SER A 1 355 ? 0.765 -34.188 -26.641 1 95.25 355 SER A CA 1
ATOM 2716 C C . SER A 1 355 ? 0.554 -34.531 -28.109 1 95.25 355 SER A C 1
ATOM 2718 O O . SER A 1 355 ? 1.348 -34.125 -28.969 1 95.25 355 SER A O 1
ATOM 2720 N N . ASN A 1 356 ? -0.437 -35.344 -28.328 1 95.75 356 ASN A N 1
ATOM 2721 C CA . ASN A 1 356 ? -0.781 -35.781 -29.672 1 95.75 356 ASN A CA 1
ATOM 2722 C C . ASN A 1 356 ? -2.281 -36 -29.828 1 95.75 356 ASN A C 1
ATOM 2724 O O . ASN A 1 356 ? -2.922 -36.562 -28.922 1 95.75 356 ASN A O 1
ATOM 2728 N N . THR A 1 357 ? -2.865 -35.469 -30.891 1 94.94 357 THR A N 1
ATOM 2729 C CA . THR A 1 357 ? -4.27 -35.719 -31.203 1 94.94 357 THR A CA 1
ATOM 2730 C C . THR A 1 357 ? -4.43 -36.188 -32.656 1 94.94 357 THR A C 1
ATOM 2732 O O . THR A 1 357 ? -3.963 -35.562 -33.594 1 94.94 357 THR A O 1
ATOM 2735 N N . THR A 1 358 ? -5.082 -37.312 -32.781 1 93.75 358 THR A N 1
ATOM 2736 C CA . THR A 1 358 ? -5.348 -37.875 -34.094 1 93.75 358 THR A CA 1
ATOM 2737 C C . THR A 1 358 ? -6.84 -38.094 -34.312 1 93.75 358 THR A C 1
ATOM 2739 O O . THR A 1 358 ? -7.57 -38.375 -33.344 1 93.75 358 THR A O 1
ATOM 2742 N N . LEU A 1 359 ? -7.25 -37.906 -35.5 1 92.12 359 LEU A N 1
ATOM 2743 C CA . LEU A 1 359 ? -8.625 -38.156 -35.906 1 92.12 359 LEU A CA 1
ATOM 2744 C C . LEU A 1 359 ? -8.695 -39.312 -36.906 1 92.12 359 LEU A C 1
ATOM 2746 O O . LEU A 1 359 ? -7.949 -39.312 -37.906 1 92.12 359 LEU A O 1
ATOM 2750 N N . ARG A 1 360 ? -9.508 -40.25 -36.562 1 90.75 360 ARG A N 1
ATOM 2751 C CA . ARG A 1 360 ? -9.766 -41.344 -37.469 1 90.75 360 ARG A CA 1
ATOM 2752 C C . ARG A 1 360 ? -11.258 -41.469 -37.781 1 90.75 360 ARG A C 1
ATOM 2754 O O . ARG A 1 360 ? -12.102 -41.062 -36.969 1 90.75 360 ARG A O 1
ATOM 2761 N N . ILE A 1 361 ? -11.469 -42 -39 1 87.94 361 ILE A N 1
ATOM 2762 C CA . ILE A 1 361 ? -12.859 -42.125 -39.406 1 87.94 361 ILE A CA 1
ATOM 2763 C C . ILE A 1 361 ? -13.586 -43.094 -38.469 1 87.94 361 ILE A C 1
ATOM 2765 O O . ILE A 1 361 ? -13.039 -44.156 -38.125 1 87.94 361 ILE A O 1
ATOM 2769 N N . ALA A 1 362 ? -14.656 -42.531 -37.938 1 81 362 ALA A N 1
ATOM 2770 C CA . ALA A 1 362 ? -15.492 -43.375 -37.062 1 81 362 ALA A CA 1
ATOM 2771 C C . ALA A 1 362 ? -16.594 -44.031 -37.875 1 81 362 ALA A C 1
ATOM 2773 O O . ALA A 1 362 ? -17.156 -43.469 -38.812 1 81 362 ALA A O 1
ATOM 2774 N N . VAL A 1 363 ? -16.672 -45.375 -37.594 1 74.5 363 VAL A N 1
ATOM 2775 C CA . VAL A 1 363 ? -17.781 -46.094 -38.188 1 74.5 363 VAL A CA 1
ATOM 2776 C C . VAL A 1 363 ? -18.875 -46.344 -37.156 1 74.5 363 VAL A C 1
ATOM 2778 O O . VAL A 1 363 ? -18.594 -46.812 -36.062 1 74.5 363 VAL A O 1
ATOM 2781 N N . MET A 1 364 ? -20.125 -45.812 -37.281 1 69.31 364 MET A N 1
ATOM 2782 C CA . MET A 1 364 ? -21.297 -46.062 -36.438 1 69.31 364 MET A CA 1
ATOM 2783 C C . MET A 1 364 ? -21.266 -45.219 -35.156 1 69.31 364 MET A C 1
ATOM 2785 O O . MET A 1 364 ? -21.609 -45.719 -34.094 1 69.31 364 MET A O 1
ATOM 2789 N N . THR A 1 365 ? -20.516 -44.125 -35.188 1 71.75 365 THR A N 1
ATOM 2790 C CA . THR A 1 365 ? -20.484 -43.25 -34.031 1 71.75 365 THR A CA 1
ATOM 2791 C C . THR A 1 365 ? -21.25 -41.938 -34.312 1 71.75 365 THR A C 1
ATOM 2793 O O . THR A 1 365 ? -21.625 -41.688 -35.469 1 71.75 365 THR A O 1
ATOM 2796 N N . ASN A 1 366 ? -21.672 -41.25 -33.25 1 72 366 ASN A N 1
ATOM 2797 C CA . ASN A 1 366 ? -22.391 -39.969 -33.375 1 72 366 ASN A CA 1
ATOM 2798 C C . ASN A 1 366 ? -21.516 -38.906 -34 1 72 366 ASN A C 1
ATOM 2800 O O . ASN A 1 366 ? -22.016 -37.906 -34.531 1 72 366 ASN A O 1
ATOM 2804 N N . THR A 1 367 ? -20.25 -39.156 -33.906 1 79.06 367 THR A N 1
ATOM 2805 C CA . THR A 1 367 ? -19.312 -38.188 -34.5 1 79.06 367 THR A CA 1
ATOM 2806 C C . THR A 1 367 ? -18.578 -38.844 -35.688 1 79.06 367 THR A C 1
ATOM 2808 O O . THR A 1 367 ? -18.328 -40.031 -35.688 1 79.06 367 THR A O 1
ATOM 2811 N N . PRO A 1 368 ? -18.297 -38.031 -36.656 1 84.75 368 PRO A N 1
ATOM 2812 C CA . PRO A 1 368 ? -17.672 -38.594 -37.844 1 84.75 368 PRO A CA 1
ATOM 2813 C C . PRO A 1 368 ? -16.25 -39.094 -37.625 1 84.75 368 PRO A C 1
ATOM 2815 O O . PRO A 1 368 ? -15.766 -39.969 -38.344 1 84.75 368 PRO A O 1
ATOM 2818 N N . TYR A 1 369 ? -15.633 -38.625 -36.562 1 88.94 369 TYR A N 1
ATOM 2819 C CA . TYR A 1 369 ? -14.25 -39.031 -36.344 1 88.94 369 TYR A CA 1
ATOM 2820 C C . TYR A 1 369 ? -14.031 -39.438 -34.875 1 88.94 369 TYR A C 1
ATOM 2822 O O . TYR A 1 369 ? -14.586 -38.812 -33.969 1 88.94 369 TYR A O 1
ATOM 2830 N N . ILE A 1 370 ? -13.219 -40.469 -34.75 1 86.75 370 ILE A N 1
ATOM 2831 C CA . ILE A 1 370 ? -12.758 -40.875 -33.406 1 86.75 370 ILE A CA 1
ATOM 2832 C C . ILE A 1 370 ? -11.516 -40.062 -33.031 1 86.75 370 ILE A C 1
ATOM 2834 O O . ILE A 1 370 ? -10.531 -40.031 -33.781 1 86.75 370 ILE A O 1
ATOM 2838 N N . VAL A 1 371 ? -11.672 -39.406 -31.953 1 88.88 371 VAL A N 1
ATOM 2839 C CA . VAL A 1 371 ? -10.57 -38.562 -31.484 1 88.88 371 VAL A CA 1
ATOM 2840 C C . VAL A 1 371 ? -9.719 -39.344 -30.484 1 88.88 371 VAL A C 1
ATOM 2842 O O . VAL A 1 371 ? -10.234 -39.875 -29.5 1 88.88 371 VAL A O 1
ATOM 2845 N N . SER A 1 372 ? -8.461 -39.469 -30.75 1 87.5 372 SER A N 1
ATOM 2846 C CA . SER A 1 372 ? -7.469 -40 -29.828 1 87.5 372 SER A CA 1
ATOM 2847 C C . SER A 1 372 ? -6.453 -38.938 -29.422 1 87.5 372 SER A C 1
ATOM 2849 O O . SER A 1 372 ? -5.66 -38.5 -30.25 1 87.5 372 SER A O 1
ATOM 2851 N N . ALA A 1 373 ? -6.637 -38.5 -28.203 1 90.56 373 ALA A N 1
ATOM 2852 C CA . ALA A 1 373 ? -5.746 -37.438 -27.734 1 90.56 373 ALA A CA 1
ATOM 2853 C C . ALA A 1 373 ? -4.984 -37.906 -26.484 1 90.56 373 ALA A C 1
ATOM 2855 O O . ALA A 1 373 ? -5.539 -38.562 -25.609 1 90.56 373 ALA A O 1
ATOM 2856 N N . THR A 1 374 ? -3.689 -37.625 -26.469 1 88.19 374 THR A N 1
ATOM 2857 C CA . THR A 1 374 ? -2.83 -37.844 -25.312 1 88.19 374 THR A CA 1
ATOM 2858 C C . THR A 1 374 ? -2.107 -36.562 -24.922 1 88.19 374 THR A C 1
ATOM 2860 O O . THR A 1 374 ? -1.811 -35.719 -25.766 1 88.19 374 THR A O 1
ATOM 2863 N N . GLY A 1 375 ? -1.969 -36.375 -23.594 1 88.75 375 GLY A N 1
ATOM 2864 C CA . GLY A 1 375 ? -1.275 -35.219 -23.109 1 88.75 375 GLY A CA 1
ATOM 2865 C C . GLY A 1 375 ? -2.213 -34.062 -22.781 1 88.75 375 GLY A C 1
ATOM 2866 O O . GLY A 1 375 ? -3.307 -33.969 -23.344 1 88.75 375 GLY A O 1
ATOM 2867 N N . GLN A 1 376 ? -1.769 -3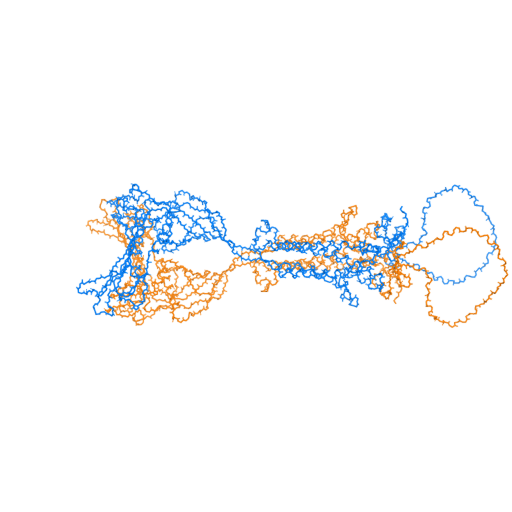3.188 -22 1 86.44 376 GLN A N 1
ATOM 2868 C CA . GLN A 1 376 ? -2.635 -32.125 -21.5 1 86.44 376 GLN A CA 1
ATOM 2869 C C . GLN A 1 376 ? -2.65 -30.922 -22.469 1 86.44 376 GLN A C 1
ATOM 2871 O O . GLN A 1 376 ? -3.633 -30.188 -22.531 1 86.44 376 GLN A O 1
ATOM 2876 N N . ALA A 1 377 ? -1.625 -30.734 -23.172 1 92.12 377 ALA A N 1
ATOM 2877 C CA . ALA A 1 377 ? -1.547 -29.594 -24.094 1 92.12 377 ALA A CA 1
ATOM 2878 C C . ALA A 1 377 ? -2.611 -29.703 -25.172 1 92.12 377 ALA A C 1
ATOM 2880 O O . ALA A 1 377 ? -3.084 -28.672 -25.688 1 92.12 377 ALA A O 1
ATOM 2881 N N . ALA A 1 378 ? -2.992 -30.891 -25.516 1 93.38 378 ALA A N 1
ATOM 2882 C CA . ALA A 1 378 ? -4.02 -31.094 -26.531 1 93.38 378 ALA A CA 1
ATOM 2883 C C . ALA A 1 378 ? -5.34 -30.453 -26.125 1 93.38 378 ALA A C 1
ATOM 2885 O O . ALA A 1 378 ? -6.117 -30.016 -26.969 1 93.38 378 ALA A O 1
ATOM 2886 N N . SER A 1 379 ? -5.543 -30.375 -24.875 1 91.56 379 SER A N 1
ATOM 2887 C CA . SER A 1 379 ? -6.801 -29.828 -24.375 1 91.56 379 SER A CA 1
ATOM 2888 C C . SER A 1 379 ? -6.676 -28.344 -24.062 1 91.56 379 SER A C 1
ATOM 2890 O O . SER A 1 379 ? -7.633 -27.594 -24.25 1 91.56 379 SER A O 1
ATOM 2892 N N . THR A 1 380 ? -5.551 -27.953 -23.672 1 89.62 380 THR A N 1
ATOM 2893 C CA . THR A 1 380 ? -5.406 -26.594 -23.188 1 89.62 380 THR A CA 1
ATOM 2894 C C . THR A 1 380 ? -5.328 -25.609 -24.359 1 89.62 380 THR A C 1
ATOM 2896 O O . THR A 1 380 ? -5.715 -24.453 -24.219 1 89.62 380 THR A O 1
ATOM 2899 N N . PHE A 1 381 ? -4.953 -26.062 -25.438 1 93 381 PHE A N 1
ATOM 2900 C CA . PHE A 1 381 ? -4.793 -25.156 -26.562 1 93 381 PHE A CA 1
ATOM 2901 C C . PHE A 1 381 ? -5.898 -25.359 -27.594 1 93 381 PHE A C 1
ATOM 2903 O O . PHE A 1 381 ? -5.855 -24.781 -28.688 1 93 381 PHE A O 1
ATOM 2910 N N . LEU A 1 382 ? -6.828 -26.219 -27.234 1 94.31 382 LEU A N 1
ATOM 2911 C CA . LEU A 1 382 ? -8 -26.422 -28.078 1 94.31 382 LEU A CA 1
ATOM 2912 C C . LEU A 1 382 ? -8.891 -25.188 -28.078 1 94.31 382 LEU A C 1
ATOM 2914 O O . LEU A 1 382 ? -9.211 -24.641 -27.016 1 94.31 382 LEU A O 1
ATOM 2918 N N . THR A 1 383 ? -9.266 -24.703 -29.234 1 91.75 383 THR A N 1
ATOM 2919 C CA . THR A 1 383 ? -10.07 -23.484 -29.344 1 91.75 383 THR A CA 1
ATOM 2920 C C . THR A 1 383 ? -11.484 -23.812 -29.812 1 91.75 383 THR A C 1
ATOM 2922 O O . THR A 1 383 ? -12.32 -22.922 -29.953 1 91.75 383 THR A O 1
ATOM 2925 N N . SER A 1 384 ? -11.828 -25.047 -29.922 1 90.81 384 SER A N 1
ATOM 2926 C CA . SER A 1 384 ? -13.117 -25.453 -30.469 1 90.81 384 SER A CA 1
ATOM 2927 C C . SER A 1 384 ? -14.188 -25.5 -29.375 1 90.81 384 SER A C 1
ATOM 2929 O O . SER A 1 384 ? -13.867 -25.703 -28.203 1 90.81 384 SER A O 1
ATOM 2931 N N . ASP A 1 385 ? -15.398 -25.328 -29.938 1 87.69 385 ASP A N 1
ATOM 2932 C CA . ASP A 1 385 ? -16.547 -25.547 -29.047 1 87.69 385 ASP A CA 1
ATOM 2933 C C . ASP A 1 385 ? -16.906 -27.031 -28.984 1 87.69 385 ASP A C 1
ATOM 2935 O O . ASP A 1 385 ? -16.438 -27.828 -29.797 1 87.69 385 ASP A O 1
ATOM 2939 N N . ILE A 1 386 ? -17.734 -27.281 -28.016 1 84.12 386 ILE A N 1
ATOM 2940 C CA . ILE A 1 386 ? -18.094 -28.672 -27.766 1 84.12 386 ILE A CA 1
ATOM 2941 C C . ILE A 1 386 ? -18.734 -29.266 -29.016 1 84.12 386 ILE A C 1
ATOM 2943 O O . ILE A 1 386 ? -18.562 -30.453 -29.297 1 84.12 386 ILE A O 1
ATOM 2947 N N . GLY A 1 387 ? -19.469 -28.531 -29.75 1 83.81 387 GLY A N 1
ATOM 2948 C CA . GLY A 1 387 ? -20.125 -29.016 -30.953 1 83.81 387 GLY A CA 1
ATOM 2949 C C . GLY A 1 387 ? -19.156 -29.469 -32.031 1 83.81 387 GLY A C 1
ATOM 2950 O O . GLY A 1 387 ? -19.516 -30.266 -32.875 1 83.81 387 GLY A O 1
ATOM 2951 N N . ASP A 1 388 ? -17.938 -29.047 -31.906 1 89.62 388 ASP A N 1
ATOM 2952 C CA . ASP A 1 388 ? -16.938 -29.359 -32.938 1 89.62 388 ASP A CA 1
ATOM 2953 C C . ASP A 1 388 ? -16.125 -30.594 -32.531 1 89.62 388 ASP A C 1
ATOM 2955 O O . ASP A 1 388 ? -15.352 -31.125 -33.344 1 89.62 388 ASP A O 1
ATOM 2959 N N . TYR A 1 389 ? -16.312 -31.094 -31.406 1 88.44 389 TYR A N 1
ATOM 2960 C CA . TYR A 1 389 ? -15.523 -32.219 -30.969 1 88.44 389 TYR A CA 1
ATOM 2961 C C . TYR A 1 389 ? -15.82 -33.469 -31.812 1 88.44 389 TYR A C 1
ATOM 2963 O O . TYR A 1 389 ? -16.984 -33.812 -32.031 1 88.44 389 TYR A O 1
ATOM 2971 N N . GLY A 1 390 ? -14.844 -34 -32.281 1 87.94 390 GLY A N 1
ATOM 2972 C CA . GLY A 1 390 ? -15 -35.188 -33.125 1 87.94 390 GLY A CA 1
ATOM 2973 C C . GLY A 1 390 ? -15.328 -34.875 -34.562 1 87.94 390 GLY A C 1
ATOM 2974 O O . GLY A 1 390 ? -15.789 -35.719 -35.312 1 87.94 390 GLY A O 1
ATOM 2975 N N . ASN A 1 391 ? -15.258 -33.688 -34.844 1 90.5 391 ASN A N 1
ATOM 2976 C CA . ASN A 1 391 ? -15.461 -33.25 -36.219 1 90.5 391 ASN A CA 1
ATOM 2977 C C . ASN A 1 391 ? -14.18 -32.688 -36.844 1 90.5 391 ASN A C 1
ATOM 2979 O O . ASN A 1 391 ? -13.211 -32.438 -36.125 1 90.5 391 ASN A O 1
ATOM 2983 N N . CYS A 1 392 ? -14.188 -32.625 -38.156 1 92.44 392 CYS A N 1
ATOM 2984 C CA . CYS A 1 392 ? -13.023 -32.094 -38.875 1 92.44 392 CYS A CA 1
ATOM 2985 C C . CYS A 1 392 ? -12.852 -30.594 -38.594 1 92.44 392 CYS A C 1
ATOM 2987 O O . CYS A 1 392 ? -11.812 -30.016 -38.938 1 92.44 392 CYS A O 1
ATOM 2989 N N . SER A 1 393 ? -13.742 -30 -37.844 1 93.81 393 SER A N 1
ATOM 2990 C CA . SER A 1 393 ? -13.727 -28.562 -37.594 1 93.81 393 SER A CA 1
ATOM 2991 C C . SER A 1 393 ? -12.969 -28.219 -36.312 1 93.81 393 SER A C 1
ATOM 2993 O O . SER A 1 393 ? -12.914 -27.047 -35.938 1 93.81 393 SER A O 1
ATOM 2995 N N . MET A 1 394 ? -12.359 -29.172 -35.75 1 94.19 394 MET A N 1
ATOM 2996 C CA . MET A 1 394 ? -11.586 -28.906 -34.531 1 94.19 394 MET A CA 1
ATOM 2997 C C . MET A 1 394 ? -10.359 -28.062 -34.844 1 94.19 394 MET A C 1
ATOM 2999 O O . MET A 1 394 ? -9.695 -28.266 -35.875 1 94.19 394 MET A O 1
ATOM 3003 N N . THR A 1 395 ? -10.102 -27.062 -34 1 95.56 395 THR A N 1
ATOM 3004 C CA . THR A 1 395 ? -8.977 -26.141 -34.188 1 95.56 395 THR A CA 1
ATOM 3005 C C . THR A 1 395 ? -8.18 -25.984 -32.906 1 95.56 395 THR A C 1
ATOM 3007 O O . THR A 1 395 ? -8.695 -26.203 -31.812 1 95.56 395 THR A O 1
ATOM 3010 N N . TRP A 1 396 ? -6.914 -25.688 -33 1 96 396 TRP A N 1
ATOM 3011 C CA . TRP A 1 396 ? -6.012 -25.422 -31.906 1 96 396 TRP A CA 1
ATOM 3012 C C . TRP A 1 396 ? -5.293 -24.094 -32.062 1 96 396 TRP A C 1
ATOM 3014 O O . TRP A 1 396 ? -5.121 -23.625 -33.188 1 96 396 TRP A O 1
ATOM 3024 N N . SER A 1 397 ? -4.895 -23.438 -30.969 1 93.75 397 SER A N 1
ATOM 3025 C CA . SER A 1 397 ? -4.051 -22.25 -31 1 93.75 397 SER A CA 1
ATOM 3026 C C . SER A 1 397 ? -2.572 -22.609 -30.938 1 93.75 397 SER A C 1
ATOM 3028 O O . SER A 1 397 ? -2.227 -23.766 -30.641 1 93.75 397 SER A O 1
ATOM 3030 N N . ASP A 1 398 ? -1.713 -21.641 -31.203 1 93.56 398 ASP A N 1
ATOM 3031 C CA . ASP A 1 398 ? -0.267 -21.844 -31.203 1 93.56 398 ASP A CA 1
ATOM 3032 C C . ASP A 1 398 ? 0.277 -21.891 -29.766 1 93.56 398 ASP A C 1
ATOM 3034 O O . ASP A 1 398 ? 0.237 -20.891 -29.047 1 93.56 398 ASP A O 1
ATOM 3038 N N . PRO A 1 399 ? 0.826 -23 -29.375 1 92.94 399 PRO A N 1
ATOM 3039 C CA . PRO A 1 399 ? 1.347 -23.125 -28.016 1 92.94 399 PRO A CA 1
ATOM 3040 C C . PRO A 1 399 ? 2.785 -22.625 -27.875 1 92.94 399 PRO A C 1
ATOM 3042 O O . PRO A 1 399 ? 3.34 -22.609 -26.781 1 92.94 399 PRO A O 1
ATOM 3045 N N . ARG A 1 400 ? 3.447 -22.203 -28.891 1 91.81 400 ARG A N 1
ATOM 3046 C CA . ARG A 1 400 ? 4.879 -21.906 -28.938 1 91.81 400 ARG A CA 1
ATOM 3047 C C . ARG A 1 400 ? 5.25 -20.844 -27.906 1 91.81 400 ARG A C 1
ATOM 3049 O O . ARG A 1 400 ? 6.199 -21.016 -27.141 1 91.81 400 ARG A O 1
ATOM 3056 N N . GLU A 1 401 ? 4.52 -19.797 -27.875 1 89.12 401 GLU A N 1
ATOM 3057 C CA . GLU A 1 401 ? 4.848 -18.703 -26.984 1 89.12 401 GLU A CA 1
ATOM 3058 C C . GLU A 1 401 ? 4.738 -19.125 -25.516 1 89.12 401 GLU A C 1
ATOM 3060 O O . GLU A 1 401 ? 5.57 -18.75 -24.688 1 89.12 401 GLU A O 1
ATOM 3065 N N . ASP A 1 402 ? 3.768 -19.875 -25.234 1 88.06 402 ASP A N 1
ATOM 3066 C CA . ASP A 1 402 ? 3.594 -20.375 -23.875 1 88.06 402 ASP A CA 1
ATOM 3067 C C . ASP A 1 402 ? 4.719 -21.328 -23.484 1 88.06 402 ASP A C 1
ATOM 3069 O O . ASP A 1 402 ? 5.234 -21.266 -22.359 1 88.06 402 ASP A O 1
ATOM 3073 N N . MET A 1 403 ? 5.062 -22.188 -24.328 1 91.06 403 MET A N 1
ATOM 3074 C CA . MET A 1 403 ? 6.137 -23.141 -24.078 1 91.06 403 MET A CA 1
ATOM 3075 C C . MET A 1 403 ? 7.453 -22.422 -23.797 1 91.06 403 MET A C 1
ATOM 3077 O O . MET A 1 403 ? 8.156 -22.734 -22.844 1 91.06 403 MET A O 1
ATOM 3081 N N . ILE A 1 404 ? 7.688 -21.422 -24.578 1 91.31 404 ILE A N 1
ATOM 3082 C CA . ILE A 1 404 ? 8.945 -20.688 -24.469 1 91.31 404 ILE A CA 1
ATOM 3083 C C . ILE A 1 404 ? 8.969 -19.906 -23.156 1 91.31 404 ILE A C 1
ATOM 3085 O O . ILE A 1 404 ? 9.977 -19.891 -22.453 1 91.31 404 ILE A O 1
ATOM 3089 N N . ASN A 1 405 ? 7.922 -19.297 -22.859 1 90.25 405 ASN A N 1
ATOM 3090 C CA . ASN A 1 405 ? 7.867 -18.516 -21.625 1 90.25 405 ASN A CA 1
ATOM 3091 C C . ASN A 1 405 ? 7.977 -19.406 -20.391 1 90.25 405 ASN A C 1
ATOM 3093 O O . ASN A 1 405 ? 8.539 -19 -19.375 1 90.25 405 ASN A O 1
ATOM 3097 N N . ASN A 1 406 ? 7.5 -20.578 -20.484 1 89.19 406 ASN A N 1
ATOM 3098 C CA . ASN A 1 406 ? 7.617 -21.516 -19.359 1 89.19 406 ASN A CA 1
ATOM 3099 C C . ASN A 1 406 ? 9.055 -21.984 -19.172 1 89.19 406 ASN A C 1
ATOM 3101 O O . ASN A 1 406 ? 9.531 -22.109 -18.031 1 89.19 406 ASN A O 1
ATOM 3105 N N . VAL A 1 407 ? 9.656 -22.203 -20.203 1 92.94 407 VAL A N 1
ATOM 3106 C CA . VAL A 1 407 ? 11.047 -22.625 -20.109 1 92.94 407 VAL A CA 1
ATOM 3107 C C . VAL A 1 407 ? 11.898 -21.469 -19.562 1 92.94 407 VAL A C 1
ATOM 3109 O O . VAL A 1 407 ? 12.82 -21.688 -18.781 1 92.94 407 VAL A O 1
ATOM 3112 N N . ARG A 1 408 ? 11.57 -20.359 -20 1 92.31 408 ARG A N 1
ATOM 3113 C CA . ARG A 1 408 ? 12.273 -19.172 -19.516 1 92.31 408 ARG A CA 1
ATOM 3114 C C . ARG A 1 408 ? 12.125 -19.031 -18 1 92.31 408 ARG A C 1
ATOM 3116 O O . ARG A 1 408 ? 13.094 -18.734 -17.297 1 92.31 408 ARG A O 1
ATOM 3123 N N . GLU A 1 409 ? 11 -19.188 -17.578 1 92.12 409 GLU A N 1
ATOM 3124 C CA . GLU A 1 409 ? 10.773 -19.094 -16.141 1 92.12 409 GLU A CA 1
ATOM 3125 C C . GLU A 1 409 ? 11.516 -20.188 -15.375 1 92.12 409 GLU A C 1
ATOM 3127 O O . GLU A 1 409 ? 12.125 -19.922 -14.336 1 92.12 409 GLU A O 1
ATOM 3132 N N . LEU A 1 410 ? 11.406 -21.344 -15.875 1 93.38 410 LEU A N 1
ATOM 3133 C CA . LEU A 1 410 ? 12.086 -22.469 -15.234 1 93.38 410 LEU A CA 1
ATOM 3134 C C . LEU A 1 410 ? 13.594 -22.219 -15.156 1 93.38 410 LEU A C 1
ATOM 3136 O O . LEU A 1 410 ? 14.219 -22.484 -14.133 1 93.38 410 LEU A O 1
ATOM 3140 N N . MET A 1 411 ? 14.094 -21.703 -16.188 1 94.94 411 MET A N 1
ATOM 3141 C CA . MET A 1 411 ? 15.523 -21.406 -16.219 1 94.94 411 MET A CA 1
ATOM 3142 C C . MET A 1 411 ? 15.875 -20.297 -15.242 1 94.94 411 MET A C 1
ATOM 3144 O O . MET A 1 411 ? 16.922 -20.359 -14.578 1 94.94 411 MET A O 1
ATOM 3148 N N . PHE A 1 412 ? 15.086 -19.375 -15.164 1 93.88 412 PHE A N 1
ATOM 3149 C CA . PHE A 1 412 ? 15.344 -18.266 -14.234 1 93.88 412 PHE A CA 1
ATOM 3150 C C . PHE A 1 412 ? 15.32 -18.766 -12.797 1 93.88 412 PHE A C 1
ATOM 3152 O O . PHE A 1 412 ? 16.203 -18.422 -12.008 1 93.88 412 PHE A O 1
ATOM 3159 N N . ARG A 1 413 ? 14.336 -19.531 -12.477 1 93.19 413 ARG A N 1
ATOM 3160 C CA . ARG A 1 413 ? 14.258 -20.109 -11.141 1 93.19 413 ARG A CA 1
ATOM 3161 C C . ARG A 1 413 ? 15.484 -20.969 -10.844 1 93.19 413 ARG A C 1
ATOM 3163 O O . ARG A 1 413 ? 15.961 -21 -9.711 1 93.19 413 ARG A O 1
ATOM 3170 N N . SER A 1 414 ? 15.883 -21.656 -11.836 1 94.88 414 SER A N 1
ATOM 3171 C CA . SER A 1 414 ? 17.062 -22.5 -11.672 1 94.88 414 SER A CA 1
ATOM 3172 C C . SER A 1 414 ? 18.297 -21.672 -11.398 1 94.88 414 SER A C 1
ATOM 3174 O O . SER A 1 414 ? 19.109 -22.016 -10.539 1 94.88 414 SER A O 1
ATOM 3176 N N . ALA A 1 415 ? 18.391 -20.641 -12.148 1 93.19 415 ALA A N 1
ATOM 3177 C CA . ALA A 1 415 ? 19.531 -19.75 -11.938 1 93.19 415 ALA A CA 1
ATOM 3178 C C . ALA A 1 415 ? 19.531 -19.188 -10.523 1 93.19 415 ALA A C 1
ATOM 3180 O O . ALA A 1 415 ? 20.578 -19.109 -9.875 1 93.19 415 ALA A O 1
ATOM 3181 N N . LEU A 1 416 ? 18.406 -18.828 -10.039 1 91.06 416 LEU A N 1
ATOM 3182 C CA . LEU A 1 416 ? 18.281 -18.281 -8.695 1 91.06 416 LEU A CA 1
ATOM 3183 C C . LEU A 1 416 ? 18.609 -19.344 -7.645 1 91.06 416 LEU A C 1
ATOM 3185 O O . LEU A 1 416 ? 19.234 -19.031 -6.625 1 91.06 416 LEU A O 1
ATOM 3189 N N . ALA A 1 417 ? 18.125 -20.531 -7.902 1 90.75 417 ALA A N 1
ATOM 3190 C CA . ALA A 1 417 ? 18.391 -21.625 -6.965 1 90.75 417 ALA A CA 1
ATOM 3191 C C . ALA A 1 417 ? 19.875 -21.906 -6.848 1 90.75 417 ALA A C 1
ATOM 3193 O O . ALA A 1 417 ? 20.391 -22.172 -5.754 1 90.75 417 ALA A O 1
ATOM 3194 N N . VAL A 1 418 ? 20.531 -21.859 -7.965 1 89.62 418 VAL A N 1
ATOM 3195 C CA . VAL A 1 418 ? 21.969 -22.094 -7.965 1 89.62 418 VAL A CA 1
ATOM 3196 C C . VAL A 1 418 ? 22.688 -20.953 -7.242 1 89.62 418 VAL A C 1
ATOM 3198 O O . VAL A 1 418 ? 23.641 -21.188 -6.496 1 89.62 418 VAL A O 1
ATOM 3201 N N . ALA A 1 419 ? 22.203 -19.812 -7.445 1 85.38 419 ALA A N 1
ATOM 3202 C CA . ALA A 1 419 ? 22.812 -18.656 -6.793 1 85.38 419 ALA A CA 1
ATOM 3203 C C . ALA A 1 419 ? 22.609 -18.703 -5.281 1 85.38 419 ALA A C 1
ATOM 3205 O O . ALA A 1 419 ? 23.469 -18.25 -4.52 1 85.38 419 ALA A O 1
ATOM 3206 N N . ASN A 1 420 ? 21.438 -19.219 -4.824 1 77.81 420 ASN A N 1
ATOM 3207 C CA . ASN A 1 420 ? 21.078 -19.234 -3.408 1 77.81 420 ASN A CA 1
ATOM 3208 C C . ASN A 1 420 ? 21.625 -20.484 -2.719 1 77.81 420 ASN A C 1
ATOM 3210 O O . ASN A 1 420 ? 21.531 -20.625 -1.497 1 77.81 420 ASN A O 1
ATOM 3214 N N . GLN A 1 421 ? 21.969 -21.438 -3.406 1 71.94 421 GLN A N 1
ATOM 3215 C CA . GLN A 1 421 ? 22.375 -22.703 -2.811 1 71.94 421 GLN A CA 1
ATOM 3216 C C . GLN A 1 421 ? 23.484 -22.484 -1.783 1 71.94 421 GLN A C 1
ATOM 3218 O O . GLN A 1 421 ? 24.391 -21.672 -1.992 1 71.94 421 GLN A O 1
ATOM 3223 N N . THR A 1 422 ? 23.078 -23.203 -0.604 1 55.28 422 THR A N 1
ATOM 3224 C CA . THR A 1 422 ? 23.969 -23.219 0.559 1 55.28 422 THR A CA 1
ATOM 3225 C C . THR A 1 422 ? 25.328 -23.797 0.196 1 55.28 422 THR A C 1
ATOM 3227 O O . THR A 1 422 ? 25.422 -24.891 -0.365 1 55.28 422 THR A O 1
ATOM 3230 N N . GLY A 1 423 ? 26.5 -23.016 0.125 1 54.62 423 GLY A N 1
ATOM 3231 C CA . GLY A 1 423 ? 27.859 -23.391 -0.185 1 54.62 423 GLY A CA 1
ATOM 3232 C C . GLY A 1 423 ? 28.453 -22.594 -1.332 1 54.62 423 GLY A C 1
ATOM 3233 O O . GLY A 1 423 ? 29.656 -22.656 -1.597 1 54.62 423 GLY A O 1
ATOM 3234 N N . ALA A 1 424 ? 27.438 -22.141 -2.047 1 56.94 424 ALA A N 1
ATOM 3235 C CA . ALA A 1 424 ? 27.922 -21.25 -3.107 1 56.94 424 ALA A CA 1
ATOM 3236 C C . ALA A 1 424 ? 28.453 -19.953 -2.535 1 56.94 424 ALA A C 1
ATOM 3238 O O . ALA A 1 424 ? 28.109 -19.562 -1.413 1 56.94 424 ALA A O 1
ATOM 3239 N N . PRO A 1 425 ? 29.469 -19.609 -3.127 1 59.16 425 PRO A N 1
ATOM 3240 C CA . PRO A 1 425 ? 30 -18.312 -2.676 1 59.16 425 PRO A CA 1
ATOM 3241 C C . PRO A 1 425 ? 28.891 -17.281 -2.428 1 59.16 425 PRO A C 1
ATOM 3243 O O . PRO A 1 425 ? 27.797 -17.391 -2.998 1 59.16 425 PRO A O 1
ATOM 3246 N N . PRO A 1 426 ? 29.109 -16.578 -1.405 1 65.06 426 PRO A N 1
ATOM 3247 C CA . PRO A 1 426 ? 28.125 -15.539 -1.07 1 65.06 426 PRO A CA 1
ATOM 3248 C C . PRO A 1 426 ? 27.562 -14.836 -2.305 1 65.06 426 PRO A C 1
ATOM 3250 O O . PRO A 1 426 ? 28.297 -14.609 -3.275 1 65.06 426 PRO A O 1
ATOM 3253 N N . ILE A 1 427 ? 26.312 -14.734 -2.324 1 74.44 427 ILE A N 1
ATOM 3254 C CA . ILE A 1 427 ? 25.594 -14.094 -3.424 1 74.44 427 ILE A CA 1
ATOM 3255 C C . ILE A 1 427 ? 26.234 -12.734 -3.717 1 74.44 427 ILE A C 1
ATOM 3257 O O . ILE A 1 427 ? 26.438 -11.922 -2.807 1 74.44 427 ILE A O 1
ATOM 3261 N N . ARG A 1 428 ? 26.938 -12.625 -4.855 1 81.56 428 ARG A N 1
ATOM 3262 C CA . ARG A 1 428 ? 27.438 -11.336 -5.312 1 81.56 428 ARG A CA 1
ATOM 3263 C C . ARG A 1 428 ? 26.312 -10.484 -5.887 1 81.56 428 ARG A C 1
ATOM 3265 O O . ARG A 1 428 ? 25.422 -10.992 -6.574 1 81.56 428 ARG A O 1
ATOM 3272 N N . PHE A 1 429 ? 26.344 -9.289 -5.551 1 88.31 429 PHE A N 1
ATOM 3273 C CA . PHE A 1 429 ? 25.328 -8.367 -6.027 1 88.31 429 PHE A CA 1
ATOM 3274 C C . PHE A 1 429 ? 25.906 -7.406 -7.062 1 88.31 429 PHE A C 1
ATOM 3276 O O . PHE A 1 429 ? 27.094 -7.086 -7.023 1 88.31 429 PHE A O 1
ATOM 3283 N N . LYS A 1 430 ? 25.125 -7.07 -8.039 1 88.81 430 LYS A N 1
ATOM 3284 C CA . LYS A 1 430 ? 25.469 -6.078 -9.047 1 88.81 430 LYS A CA 1
ATOM 3285 C C . LYS A 1 430 ? 24.484 -4.918 -9.047 1 88.81 430 LYS A C 1
ATOM 3287 O O . LYS A 1 430 ? 23.297 -5.109 -8.773 1 88.81 430 LYS A O 1
ATOM 3292 N N . GLN A 1 431 ? 25.047 -3.777 -9.43 1 91.56 431 GLN A N 1
ATOM 3293 C CA . GLN A 1 431 ? 24.203 -2.594 -9.555 1 91.56 431 GLN A CA 1
ATOM 3294 C C . GLN A 1 431 ? 23.609 -2.488 -10.953 1 91.56 431 GLN A C 1
ATOM 3296 O O . GLN A 1 431 ? 24.328 -2.58 -11.953 1 91.56 431 GLN A O 1
ATOM 3301 N N . THR A 1 432 ? 22.328 -2.432 -10.922 1 91.94 432 THR A N 1
ATOM 3302 C CA . THR A 1 432 ? 21.641 -2.338 -12.203 1 91.94 432 THR A CA 1
ATOM 3303 C C . THR A 1 432 ? 20.672 -1.157 -12.211 1 91.94 432 THR A C 1
ATOM 3305 O O . THR A 1 432 ? 20.031 -0.863 -11.195 1 91.94 432 THR A O 1
ATOM 3308 N N . ASP A 1 433 ? 20.531 -0.532 -13.375 1 92.62 433 ASP A N 1
ATOM 3309 C CA . ASP A 1 433 ? 19.562 0.55 -13.531 1 92.62 433 ASP A CA 1
ATOM 3310 C C . ASP A 1 433 ? 18.125 0.011 -13.547 1 92.62 433 ASP A C 1
ATOM 3312 O O . ASP A 1 433 ? 17.859 -1.015 -14.172 1 92.62 433 ASP A O 1
ATOM 3316 N N . SER A 1 434 ? 17.328 0.603 -12.75 1 94 434 SER A N 1
ATOM 3317 C CA . SER A 1 434 ? 15.938 0.155 -12.664 1 94 434 SER A CA 1
ATOM 3318 C C . SER A 1 434 ? 14.977 1.336 -12.672 1 94 434 SER A C 1
ATOM 3320 O O . SER A 1 434 ? 15.344 2.445 -12.273 1 94 434 SER A O 1
ATOM 3322 N N . LEU A 1 435 ? 13.867 1.095 -13.32 1 94.38 435 LEU A N 1
ATOM 3323 C CA . LEU A 1 435 ? 12.758 2.037 -13.219 1 94.38 435 LEU A CA 1
ATOM 3324 C C . LEU A 1 435 ? 11.938 1.772 -11.961 1 94.38 435 LEU A C 1
ATOM 3326 O O . LEU A 1 435 ? 11.398 0.676 -11.781 1 94.38 435 LEU A O 1
ATOM 3330 N N . ILE A 1 436 ? 11.859 2.773 -11.117 1 92.69 436 ILE A N 1
ATOM 3331 C CA . ILE A 1 436 ? 11.273 2.566 -9.797 1 92.69 436 ILE A CA 1
ATOM 3332 C C . ILE A 1 436 ? 9.992 3.393 -9.672 1 92.69 436 ILE A C 1
ATOM 3334 O O . ILE A 1 436 ? 9.938 4.535 -10.125 1 92.69 436 ILE A O 1
ATOM 3338 N N . THR A 1 437 ? 8.938 2.783 -9.164 1 90 437 THR A N 1
ATOM 3339 C CA . THR A 1 437 ? 7.711 3.449 -8.742 1 90 437 THR A CA 1
ATOM 3340 C C . THR A 1 437 ? 7.41 3.146 -7.281 1 90 437 THR A C 1
ATOM 3342 O O . THR A 1 437 ? 7.582 2.014 -6.824 1 90 437 THR A O 1
ATOM 3345 N N . ARG A 1 438 ? 7.074 4.113 -6.484 1 84.62 438 ARG A N 1
ATOM 3346 C CA . ARG A 1 438 ? 6.746 3.895 -5.082 1 84.62 438 ARG A CA 1
ATOM 3347 C C . ARG A 1 438 ? 5.547 4.734 -4.66 1 84.62 438 ARG A C 1
ATOM 3349 O O . ARG A 1 438 ? 5.242 5.75 -5.293 1 84.62 438 ARG A O 1
ATOM 3356 N N . VAL A 1 439 ? 4.789 4.258 -3.674 1 78.25 439 VAL A N 1
ATOM 3357 C CA . VAL A 1 439 ? 3.67 5 -3.104 1 78.25 439 VAL A CA 1
ATOM 3358 C C . VAL A 1 439 ? 4.16 5.859 -1.939 1 78.25 439 VAL A C 1
ATOM 3360 O O . VAL A 1 439 ? 4.852 5.363 -1.044 1 78.25 439 VAL A O 1
ATOM 3363 N N . GLY A 1 440 ? 4.027 7.086 -2.086 1 78.56 440 GLY A N 1
ATOM 3364 C CA . GLY A 1 440 ? 4.422 8.008 -1.033 1 78.56 440 GLY A CA 1
ATOM 3365 C C . GLY A 1 440 ? 3.326 8.984 -0.66 1 78.56 440 GLY A C 1
ATOM 3366 O O . GLY A 1 440 ? 2.281 9.039 -1.312 1 78.56 440 GLY A O 1
ATOM 3367 N N . ILE A 1 441 ? 3.543 9.656 0.575 1 80.88 441 ILE A N 1
ATOM 3368 C CA . ILE A 1 441 ? 2.627 10.695 1.034 1 80.88 441 ILE A CA 1
ATOM 3369 C C . ILE A 1 441 ? 3.086 12.055 0.517 1 80.88 441 ILE A C 1
ATOM 3371 O O . ILE A 1 441 ? 4.23 12.453 0.734 1 80.88 441 ILE A O 1
ATOM 3375 N N . VAL A 1 442 ? 2.217 12.633 -0.27 1 87.69 442 VAL A N 1
ATOM 3376 C CA . VAL A 1 442 ? 2.553 13.922 -0.878 1 87.69 442 VAL A CA 1
ATOM 3377 C C . VAL A 1 442 ? 1.579 14.992 -0.394 1 87.69 442 VAL A C 1
ATOM 3379 O O . VAL A 1 442 ? 0.51 14.68 0.133 1 87.69 442 VAL A O 1
ATOM 3382 N N . TYR A 1 443 ? 2.064 16.297 -0.497 1 89.94 443 TYR A N 1
ATOM 3383 C CA . TYR A 1 443 ? 1.21 17.422 -0.147 1 89.94 443 TYR A CA 1
ATOM 3384 C C . TYR A 1 443 ? 0.283 17.781 -1.302 1 89.94 443 TYR A C 1
ATOM 3386 O O . TYR A 1 443 ? 0.69 17.75 -2.465 1 89.94 443 TYR A O 1
ATOM 3394 N N . ALA A 1 444 ? -0.956 18.047 -0.983 1 90.62 444 ALA A N 1
ATOM 3395 C CA . ALA A 1 444 ? -1.919 18.562 -1.95 1 90.62 444 ALA A CA 1
ATOM 3396 C C . ALA A 1 444 ? -2.416 19.953 -1.54 1 90.62 444 ALA A C 1
ATOM 3398 O O . ALA A 1 444 ? -2.912 20.141 -0.426 1 90.62 444 ALA A O 1
ATOM 3399 N N . ALA A 1 445 ? -2.266 20.859 -2.502 1 93.56 445 ALA A N 1
ATOM 3400 C CA . ALA A 1 445 ? -2.662 22.234 -2.211 1 93.56 445 ALA A CA 1
ATOM 3401 C C . ALA A 1 445 ? -4.098 22.5 -2.652 1 93.56 445 ALA A C 1
ATOM 3403 O O . ALA A 1 445 ? -4.492 22.125 -3.762 1 93.56 445 ALA A O 1
ATOM 3404 N N . HIS A 1 446 ? -4.879 23.062 -1.699 1 93.56 446 HIS A N 1
ATOM 3405 C CA . HIS A 1 446 ? -6.23 23.516 -2.006 1 93.56 446 HIS A CA 1
ATOM 3406 C C . HIS A 1 446 ? -6.297 25.031 -2.082 1 93.56 446 HIS A C 1
ATOM 3408 O O . HIS A 1 446 ? -6.484 25.703 -1.062 1 93.56 446 HIS A O 1
ATOM 3414 N N . TRP A 1 447 ? -6.383 25.578 -3.283 1 95.06 447 TRP A N 1
ATOM 3415 C CA . TRP A 1 447 ? -6.266 27.016 -3.529 1 95.06 447 TRP A CA 1
ATOM 3416 C C . TRP A 1 447 ? -7.543 27.734 -3.121 1 95.06 447 TRP A C 1
ATOM 3418 O O . TRP A 1 447 ? -7.52 28.938 -2.854 1 95.06 447 TRP A O 1
ATOM 3428 N N . LYS A 1 448 ? -8.609 27 -3.039 1 94.38 448 LYS A N 1
ATOM 3429 C CA . LYS A 1 448 ? -9.859 27.625 -2.605 1 94.38 448 LYS A CA 1
ATOM 3430 C C . LYS A 1 448 ? -9.758 28.125 -1.168 1 94.38 448 LYS A C 1
ATOM 3432 O O . LYS A 1 448 ? -10.195 29.234 -0.859 1 94.38 448 LYS A O 1
ATOM 3437 N N . PHE A 1 449 ? -9.148 27.328 -0.336 1 94.19 449 PHE A N 1
ATOM 3438 C CA . PHE A 1 449 ? -9.039 27.719 1.066 1 94.19 449 PHE A CA 1
ATOM 3439 C C . PHE A 1 449 ? -8.008 28.828 1.248 1 94.19 449 PHE A C 1
ATOM 3441 O O . PHE A 1 449 ? -8.148 29.672 2.127 1 94.19 449 PHE A O 1
ATOM 3448 N N . PHE A 1 450 ? -7.023 28.844 0.383 1 95.12 450 PHE A N 1
ATOM 3449 C CA . PHE A 1 450 ? -6.078 29.953 0.401 1 95.12 450 PHE A CA 1
ATOM 3450 C C . PHE A 1 450 ? -6.766 31.25 0.021 1 95.12 450 PHE A C 1
ATOM 3452 O O . PHE A 1 450 ? -6.562 32.281 0.669 1 95.12 450 PHE A O 1
ATOM 3459 N N . ALA A 1 451 ? -7.621 31.172 -0.951 1 96.31 451 ALA A N 1
ATOM 3460 C CA . ALA A 1 451 ? -8.359 32.344 -1.394 1 96.31 451 ALA A CA 1
ATOM 3461 C C . ALA A 1 451 ? -9.289 32.844 -0.297 1 96.31 451 ALA A C 1
ATOM 3463 O O . ALA A 1 451 ? -9.438 34.062 -0.116 1 96.31 451 ALA A O 1
ATOM 3464 N N . ILE A 1 452 ? -9.82 32 0.469 1 95.19 452 ILE A N 1
ATOM 3465 C CA . ILE A 1 452 ? -10.711 32.375 1.562 1 95.19 452 ILE A CA 1
ATOM 3466 C C . ILE A 1 452 ? -9.906 33.062 2.67 1 95.19 452 ILE A C 1
ATOM 3468 O O . ILE A 1 452 ? -10.328 34.062 3.227 1 95.19 452 ILE A O 1
ATOM 3472 N N . ALA A 1 453 ? -8.758 32.5 2.973 1 95.62 453 ALA A N 1
ATOM 3473 C CA . ALA A 1 453 ? -7.91 33.094 4.008 1 95.62 453 ALA A CA 1
ATOM 3474 C C . ALA A 1 453 ? -7.457 34.469 3.609 1 95.62 453 ALA A C 1
ATOM 3476 O O . ALA A 1 453 ? -7.559 35.406 4.402 1 95.62 453 ALA A O 1
ATOM 3477 N N . VAL A 1 454 ? -7.051 34.625 2.393 1 95.88 454 VAL A N 1
ATOM 3478 C CA . VAL A 1 454 ? -6.586 35.906 1.898 1 95.88 454 VAL A CA 1
ATOM 3479 C C . VAL A 1 454 ? -7.766 36.875 1.796 1 95.88 454 VAL A C 1
ATOM 3481 O O . VAL A 1 454 ? -7.629 38.062 2.084 1 95.88 454 VAL A O 1
ATOM 3484 N N . GLY A 1 455 ? -8.859 36.344 1.423 1 95.5 455 GLY A N 1
ATOM 3485 C CA . GLY A 1 455 ? -10.055 37.156 1.363 1 95.5 455 GLY A CA 1
ATOM 3486 C C . GLY A 1 455 ? -10.461 37.719 2.711 1 95.5 455 GLY A C 1
ATOM 3487 O O . GLY A 1 455 ? -10.797 38.906 2.82 1 95.5 455 GLY A O 1
ATOM 3488 N N . CYS A 1 456 ? -10.375 36.938 3.74 1 94.69 456 CYS A N 1
ATOM 3489 C CA . CYS A 1 456 ? -10.68 37.375 5.09 1 94.69 456 CYS A CA 1
ATOM 3490 C C . CYS A 1 456 ? -9.695 38.438 5.539 1 94.69 456 CYS A C 1
ATOM 3492 O O . CYS A 1 456 ? -10.086 39.438 6.152 1 94.69 456 CYS A O 1
ATOM 3494 N N . MET A 1 457 ? -8.508 38.25 5.219 1 96.88 457 MET A N 1
ATOM 3495 C CA . MET A 1 457 ? -7.496 39.25 5.582 1 96.88 457 MET A CA 1
ATOM 3496 C C . MET A 1 457 ? -7.66 40.531 4.758 1 96.88 457 MET A C 1
ATOM 3498 O O . MET A 1 457 ? -7.473 41.625 5.266 1 96.88 457 MET A O 1
ATOM 3502 N N . ALA A 1 458 ? -8.055 40.375 3.537 1 96.06 458 ALA A N 1
ATOM 3503 C CA . ALA A 1 458 ? -8.281 41.531 2.676 1 96.06 458 ALA A CA 1
ATOM 3504 C C . ALA A 1 458 ? -9.461 42.344 3.178 1 96.06 458 ALA A C 1
ATOM 3506 O O . ALA A 1 458 ? -9.453 43.594 3.064 1 96.06 458 ALA A O 1
ATOM 3507 N N . LEU A 1 459 ? -10.398 41.688 3.693 1 95.5 459 LEU A N 1
ATOM 3508 C CA . LEU A 1 459 ? -11.516 42.406 4.301 1 95.5 459 LEU A CA 1
ATOM 3509 C C . LEU A 1 459 ? -11.039 43.281 5.449 1 95.5 459 LEU A C 1
ATOM 3511 O O . LEU A 1 459 ? -11.484 44.406 5.598 1 95.5 459 LEU A O 1
ATOM 3515 N N . GLN A 1 460 ? -10.195 42.75 6.23 1 96.31 460 GLN A N 1
ATOM 3516 C CA . GLN A 1 460 ? -9.625 43.531 7.316 1 96.31 460 GLN A CA 1
ATOM 3517 C C . GLN A 1 460 ? -8.82 44.719 6.777 1 96.31 460 GLN A C 1
ATOM 3519 O O . GLN A 1 460 ? -8.859 45.812 7.34 1 96.31 460 GLN A O 1
ATOM 3524 N N . VAL A 1 461 ? -8.141 44.5 5.73 1 96.56 461 VAL A N 1
ATOM 3525 C CA . VAL A 1 461 ? -7.359 45.562 5.105 1 96.56 461 VAL A CA 1
ATOM 3526 C C . VAL A 1 461 ? -8.297 46.688 4.621 1 96.56 461 VAL A C 1
ATOM 3528 O O . VAL A 1 461 ? -7.992 47.844 4.777 1 96.56 461 VAL A O 1
ATOM 3531 N N . LEU A 1 462 ? -9.391 46.344 4.121 1 95.88 462 LEU A N 1
ATOM 3532 C CA . LEU A 1 462 ? -10.359 47.344 3.662 1 95.88 462 LEU A CA 1
ATOM 3533 C C . LEU A 1 462 ? -10.859 48.188 4.82 1 95.88 462 LEU A C 1
ATOM 3535 O O . LEU A 1 462 ? -11.031 49.406 4.676 1 95.88 462 LEU A O 1
ATOM 3539 N N . PHE A 1 463 ? -11.039 47.562 5.938 1 95.25 463 PHE A N 1
ATOM 3540 C CA . PHE A 1 463 ? -11.477 48.312 7.109 1 95.25 463 PHE A CA 1
ATOM 3541 C C . PHE A 1 463 ? -10.375 49.219 7.613 1 95.25 463 PHE A C 1
ATOM 3543 O O . PHE A 1 463 ? -10.641 50.344 8.086 1 95.25 463 PHE A O 1
ATOM 3550 N N . ILE A 1 464 ? -9.148 48.781 7.555 1 95.06 464 ILE A N 1
ATOM 3551 C CA . ILE A 1 464 ? -8.016 49.594 7.965 1 95.06 464 ILE A CA 1
ATOM 3552 C C . ILE A 1 464 ? -7.91 50.812 7.055 1 95.06 464 ILE A C 1
ATOM 3554 O O . ILE A 1 464 ? -7.715 51.938 7.527 1 95.06 464 ILE A O 1
ATOM 3558 N N . LEU A 1 465 ? -8.133 50.594 5.766 1 94.5 465 LEU A N 1
ATOM 3559 C CA . LEU A 1 465 ? -8.078 51.719 4.816 1 94.5 465 LEU A CA 1
ATOM 3560 C C . LEU A 1 465 ? -9.211 52.688 5.066 1 94.5 465 LEU A C 1
ATOM 3562 O O . LEU A 1 465 ? -9.031 53.906 4.906 1 94.5 465 LEU A O 1
ATOM 3566 N N . TRP A 1 466 ? -10.281 52.188 5.512 1 94.19 466 TRP A N 1
ATOM 3567 C CA . TRP A 1 466 ? -11.414 53.031 5.84 1 94.19 466 TRP A CA 1
ATOM 3568 C C . TRP A 1 466 ? -11.117 53.875 7.074 1 94.19 466 TRP A C 1
ATOM 3570 O O . TRP A 1 466 ? -11.477 55.062 7.133 1 94.19 466 TRP A O 1
ATOM 3580 N N . LEU A 1 467 ? -10.43 53.344 8.016 1 93.06 467 LEU A N 1
ATOM 3581 C CA . LEU A 1 467 ? -10.109 54.031 9.258 1 93.06 467 LEU A CA 1
ATOM 3582 C C . LEU A 1 467 ? -9.07 55.125 9.016 1 93.06 467 LEU A C 1
ATOM 3584 O O . LEU A 1 467 ? -9.102 56.188 9.672 1 93.06 467 LEU A O 1
ATOM 3588 N N . ILE A 1 468 ? -8.156 54.938 8.109 1 92.69 468 ILE A N 1
ATOM 3589 C CA . ILE A 1 468 ? -7.074 55.906 7.918 1 92.69 468 ILE A CA 1
ATOM 3590 C C . ILE A 1 468 ? -7.496 56.969 6.902 1 92.69 468 ILE A C 1
ATOM 3592 O O . ILE A 1 468 ? -6.75 57.906 6.641 1 92.69 468 ILE A O 1
ATOM 3596 N N . TRP A 1 469 ? -8.688 56.781 6.496 1 91.31 469 TRP A N 1
ATOM 3597 C CA . TRP A 1 469 ? -9.156 57.75 5.512 1 91.31 469 TRP A CA 1
ATOM 3598 C C . TRP A 1 469 ? -9.258 59.156 6.129 1 91.31 469 TRP A C 1
ATOM 3600 O O . TRP A 1 469 ? -10.023 59.375 7.078 1 91.31 469 TRP A O 1
ATOM 3610 N N . GLY A 1 470 ? -8.453 60.312 5.715 1 90.19 470 GLY A N 1
ATOM 3611 C CA . GLY A 1 470 ? -8.445 61.656 6.215 1 90.19 470 GLY A CA 1
ATOM 3612 C C . GLY A 1 470 ? -7.18 62 6.977 1 90.19 470 GLY A C 1
ATOM 3613 O O . GLY A 1 470 ? -7.156 62.969 7.742 1 90.19 470 GLY A O 1
ATOM 3614 N N . TRP A 1 471 ? -6.145 61.156 6.75 1 91.25 471 TRP A N 1
ATOM 3615 C CA . TRP A 1 471 ? -4.91 61.406 7.492 1 91.25 471 TRP A CA 1
ATOM 3616 C C . TRP A 1 471 ? -4.273 62.719 7.098 1 91.25 471 TRP A C 1
ATOM 3618 O O . TRP A 1 471 ? -3.502 63.312 7.867 1 91.25 471 TRP A O 1
ATOM 3628 N N . GLN A 1 472 ? -4.727 63.281 6.043 1 89.31 472 GLN A N 1
ATOM 3629 C CA . GLN A 1 472 ? -4.137 64.5 5.539 1 89.31 472 GLN A CA 1
ATOM 3630 C C . GLN A 1 472 ? -4.527 65.688 6.406 1 89.31 472 GLN A C 1
ATOM 3632 O O . GLN A 1 472 ? -3.863 66.75 6.383 1 89.31 472 GLN A O 1
ATOM 3637 N N . LYS A 1 473 ? -5.555 65.562 7.141 1 87.81 473 LYS A N 1
ATOM 3638 C CA . LYS A 1 473 ? -6.047 66.688 7.953 1 87.81 473 LYS A CA 1
ATOM 3639 C C . LYS A 1 473 ? -5.25 66.812 9.25 1 87.81 473 LYS A C 1
ATOM 3641 O O . LYS A 1 473 ? -5.324 67.812 9.938 1 87.81 473 LYS A O 1
ATOM 3646 N N . LEU A 1 474 ? -4.441 65.812 9.445 1 88.19 474 LEU A N 1
ATOM 3647 C CA . LEU A 1 474 ? -3.656 65.812 10.672 1 88.19 474 LEU A CA 1
ATOM 3648 C C . LEU A 1 474 ? -2.383 66.625 10.492 1 88.19 474 LEU A C 1
ATOM 3650 O O . LEU A 1 474 ? -1.819 66.688 9.391 1 88.19 474 LEU A O 1
ATOM 3654 N N . GLY A 1 475 ? -2.021 67.438 11.469 1 84.81 475 GLY A N 1
ATOM 3655 C CA . GLY A 1 475 ? -0.88 68.312 11.367 1 84.81 475 GLY A CA 1
ATOM 3656 C C . GLY A 1 475 ? 0.387 67.75 11.969 1 84.81 475 GLY A C 1
ATOM 3657 O O . GLY A 1 475 ? 1.464 68.312 11.844 1 84.81 475 GLY A O 1
ATOM 3658 N N . ARG A 1 476 ? 0.3 66.625 12.617 1 83.38 476 ARG A N 1
ATOM 3659 C CA . ARG A 1 476 ? 1.449 65.938 13.219 1 83.38 476 ARG A CA 1
ATOM 3660 C C . ARG A 1 476 ? 1.223 64.438 13.312 1 83.38 476 ARG A C 1
ATOM 3662 O O . ARG A 1 476 ? 0.113 63.969 13.078 1 83.38 476 ARG A O 1
ATOM 3669 N N . HIS A 1 477 ? 2.303 63.75 13.625 1 83.62 477 HIS A N 1
ATOM 3670 C CA . HIS A 1 477 ? 2.158 62.344 13.867 1 83.62 477 HIS A CA 1
ATOM 3671 C C . HIS A 1 477 ? 1.446 62.062 15.188 1 83.62 477 HIS A C 1
ATOM 3673 O O . HIS A 1 477 ? 1.783 62.656 16.219 1 83.62 477 HIS A O 1
ATOM 3679 N N . VAL A 1 478 ? 0.367 61.281 15.039 1 83.19 478 VAL A N 1
ATOM 3680 C CA . VAL A 1 478 ? -0.478 61.094 16.203 1 83.19 478 VAL A CA 1
ATOM 3681 C C . VAL A 1 478 ? -0.345 59.656 16.719 1 83.19 478 VAL A C 1
ATOM 3683 O O . VAL A 1 478 ? 0.011 58.75 15.961 1 83.19 478 VAL A O 1
ATOM 3686 N N . SER A 1 479 ? -0.409 59.438 17.984 1 83.44 479 SER A N 1
ATOM 3687 C CA . SER A 1 479 ? -0.422 58.125 18.641 1 83.44 479 SER A CA 1
ATOM 3688 C C . SER A 1 479 ? -1.483 58.094 19.734 1 83.44 479 SER A C 1
ATOM 3690 O O . SER A 1 479 ? -2.037 59.125 20.125 1 83.44 479 SER A O 1
ATOM 3692 N N . LEU A 1 480 ? -1.889 56.938 20.031 1 86 480 LEU A N 1
ATOM 3693 C CA . LEU A 1 480 ? -2.855 56.781 21.109 1 86 480 LEU A CA 1
ATOM 3694 C C . LEU A 1 480 ? -2.15 56.625 22.453 1 86 480 LEU A C 1
ATOM 3696 O O . LEU A 1 480 ? -2.691 56 23.375 1 86 480 LEU A O 1
ATOM 3700 N N . ASP A 1 481 ? -1.009 57.156 22.453 1 86.56 481 ASP A N 1
ATOM 3701 C CA . ASP A 1 481 ? -0.258 57.125 23.703 1 86.56 481 ASP A CA 1
ATOM 3702 C C . ASP A 1 481 ? -0.974 57.938 24.797 1 86.56 481 ASP A C 1
ATOM 3704 O O . ASP A 1 481 ? -1.408 59.062 24.547 1 86.56 481 ASP A O 1
ATOM 3708 N N . PRO A 1 482 ? -1.115 57.344 25.938 1 88.06 482 PRO A N 1
ATOM 3709 C CA . PRO A 1 482 ? -1.849 58.031 27 1 88.06 482 PRO A CA 1
ATOM 3710 C C . PRO A 1 482 ? -1.222 59.375 27.375 1 88.06 482 PRO A C 1
ATOM 3712 O O . PRO A 1 482 ? -1.934 60.312 27.75 1 88.06 482 PRO A O 1
ATOM 3715 N N . PHE A 1 483 ? 0.044 59.531 27.219 1 87.94 483 PHE A N 1
ATOM 3716 C CA . PHE A 1 483 ? 0.696 60.812 27.547 1 87.94 483 PHE A CA 1
ATOM 3717 C C . PHE A 1 483 ? 0.344 61.875 26.516 1 87.94 483 PHE A C 1
ATOM 3719 O O . PHE A 1 483 ? 0.2 63.062 26.844 1 87.94 483 PHE A O 1
ATOM 3726 N N . GLU A 1 484 ? 0.178 61.469 25.344 1 87.88 484 GLU A N 1
ATOM 3727 C CA . GLU A 1 484 ? -0.222 62.406 24.297 1 87.88 484 GLU A CA 1
ATOM 3728 C C . GLU A 1 484 ? -1.666 62.875 24.484 1 87.88 484 GLU A C 1
ATOM 3730 O O . GLU A 1 484 ? -1.985 64.062 24.281 1 87.88 484 GLU A O 1
ATOM 3735 N N . ILE A 1 485 ? -2.441 61.938 24.859 1 88.5 485 ILE A N 1
ATOM 3736 C CA . ILE A 1 485 ? -3.846 62.25 25.078 1 88.5 485 ILE A CA 1
ATOM 3737 C C . ILE A 1 485 ? -3.984 63.125 26.328 1 88.5 485 ILE A C 1
ATOM 3739 O O . ILE A 1 485 ? -4.777 64.062 26.359 1 88.5 485 ILE A O 1
ATOM 3743 N N . ALA A 1 486 ? -3.213 62.812 27.328 1 88.44 486 ALA A N 1
ATOM 3744 C CA . ALA A 1 486 ? -3.227 63.625 28.547 1 88.44 486 ALA A CA 1
ATOM 3745 C C . ALA A 1 486 ? -2.76 65.062 28.281 1 88.44 486 ALA A C 1
ATOM 3747 O O . ALA A 1 486 ? -3.309 66 28.844 1 88.44 486 ALA A O 1
ATOM 3748 N N . LYS A 1 487 ? -1.825 65.188 27.531 1 87.56 487 LYS A N 1
ATOM 3749 C CA . LYS A 1 487 ? -1.346 66.5 27.156 1 87.56 487 LYS A CA 1
ATOM 3750 C C . LYS A 1 487 ? -2.416 67.25 26.406 1 87.56 487 LYS A C 1
ATOM 3752 O O . LYS A 1 487 ? -2.607 68.5 26.641 1 87.56 487 LYS A O 1
ATOM 3757 N N . ALA A 1 488 ? -3.031 66.562 25.547 1 88.12 488 ALA A N 1
ATOM 3758 C CA . ALA A 1 488 ? -4.09 67.25 24.766 1 88.12 488 ALA A CA 1
ATOM 3759 C C . ALA A 1 488 ? -5.246 67.688 25.656 1 88.12 488 ALA A C 1
ATOM 3761 O O . ALA A 1 488 ? -5.992 68.562 25.312 1 88.12 488 ALA A O 1
ATOM 3762 N N . MET A 1 489 ? -5.352 67 26.75 1 88 489 MET A N 1
ATOM 3763 C CA . MET A 1 489 ? -6.43 67.375 27.672 1 88 489 MET A CA 1
ATOM 3764 C C . MET A 1 489 ? -5.973 68.375 28.688 1 88 489 MET A C 1
ATOM 3766 O O . MET A 1 489 ? -6.734 68.812 29.578 1 88 489 MET A O 1
ATOM 3770 N N . GLY A 1 490 ? -4.738 68.875 28.656 1 83.75 490 GLY A N 1
ATOM 3771 C CA . GLY A 1 490 ? -4.246 70 29.453 1 83.75 490 GLY A CA 1
ATOM 3772 C C . GLY A 1 490 ? -3.664 69.562 30.781 1 83.75 490 GLY A C 1
ATOM 3773 O O . GLY A 1 490 ? -3.77 70.25 31.766 1 83.75 490 GLY A O 1
ATOM 3774 N N . ALA A 1 491 ? -3.059 68.438 30.719 1 84.75 491 ALA A N 1
ATOM 3775 C CA . ALA A 1 491 ? -2.42 68 31.953 1 84.75 491 ALA A CA 1
ATOM 3776 C C . ALA A 1 491 ? -1.271 68.938 32.344 1 84.75 491 ALA A C 1
ATOM 3778 O O . ALA A 1 491 ? -0.379 69.188 31.531 1 84.75 491 ALA A O 1
ATOM 3779 N N . PRO A 1 492 ? -1.281 69.5 33.531 1 80.81 492 PRO A N 1
ATOM 3780 C CA . PRO A 1 492 ? -0.31 70.5 33.938 1 80.81 492 PRO A CA 1
ATOM 3781 C C . PRO A 1 492 ? 1.13 70 33.906 1 80.81 492 PRO A C 1
ATOM 3783 O O . PRO A 1 492 ? 2.049 70.75 33.562 1 80.81 492 PRO A O 1
ATOM 3786 N N . LEU A 1 493 ? 1.301 68.812 34.219 1 81.12 493 LEU A N 1
ATOM 3787 C CA . LEU A 1 493 ? 2.643 68.25 34.25 1 81.12 493 LEU A CA 1
ATOM 3788 C C . LEU A 1 493 ? 3.273 68.25 32.875 1 81.12 493 LEU A C 1
ATOM 3790 O O . LEU A 1 493 ? 4.5 68.312 32.75 1 81.12 493 LEU A O 1
ATOM 3794 N N . LEU A 1 494 ? 2.42 68.188 31.859 1 81.5 494 LEU A N 1
ATOM 3795 C CA . LEU A 1 494 ? 2.926 68.062 30.5 1 81.5 494 LEU A CA 1
ATOM 3796 C C . LEU A 1 494 ? 2.826 69.312 29.719 1 81.5 494 LEU A C 1
ATOM 3798 O O . LEU A 1 494 ? 3.188 69.375 28.531 1 81.5 494 LEU A O 1
ATOM 3802 N N . ASN A 1 495 ? 2.418 70.312 30.359 1 75.5 495 ASN A N 1
ATOM 3803 C CA . ASN A 1 495 ? 2.195 71.562 29.641 1 75.5 495 ASN A CA 1
ATOM 3804 C C . ASN A 1 495 ? 3.467 72.438 29.562 1 75.5 495 ASN A C 1
ATOM 3806 O O . ASN A 1 495 ? 3.41 73.625 29.281 1 75.5 495 ASN A O 1
ATOM 3810 N N . GLN A 1 496 ? 4.617 71.688 29.719 1 69.12 496 GLN A N 1
ATOM 3811 C CA . GLN A 1 496 ? 5.883 72.438 29.641 1 69.12 496 GLN A CA 1
ATOM 3812 C C . GLN A 1 496 ? 6.418 72.438 28.203 1 69.12 496 GLN A C 1
ATOM 3814 O O . GLN A 1 496 ? 6.777 71.375 27.656 1 69.12 496 GLN A O 1
ATOM 3819 N N . GLY A 1 497 ? 5.859 73.438 27.344 1 68.38 497 GLY A N 1
ATOM 3820 C CA . GLY A 1 497 ? 6.355 73.562 25.984 1 68.38 497 GLY A CA 1
ATOM 3821 C C . GLY A 1 497 ? 5.262 73.875 24.969 1 68.38 497 GLY A C 1
ATOM 3822 O O . GLY A 1 497 ? 4.238 74.5 25.312 1 68.38 497 GLY A O 1
ATOM 3823 N N . SER A 1 498 ? 5.566 73.375 23.75 1 77.56 498 SER A N 1
ATOM 3824 C CA . SER A 1 498 ? 4.602 73.562 22.672 1 77.56 498 SER A CA 1
ATOM 3825 C C . SER A 1 498 ? 3.406 72.625 22.781 1 77.56 498 SER A C 1
ATOM 3827 O O . SER A 1 498 ? 3.557 71.5 23.172 1 77.56 498 SER A O 1
ATOM 3829 N N . SER A 1 499 ? 2.209 73.188 22.641 1 80.12 499 SER A N 1
ATOM 3830 C CA . SER A 1 499 ? 0.993 72.375 22.703 1 80.12 499 SER A CA 1
ATOM 3831 C C . SER A 1 499 ? 0.917 71.438 21.531 1 80.12 499 SER A C 1
ATOM 3833 O O . SER A 1 499 ? 0.151 70.438 21.562 1 80.12 499 SER A O 1
ATOM 3835 N N . ASN A 1 500 ? 1.737 71.688 20.562 1 79.31 500 ASN A N 1
ATOM 3836 C CA . ASN A 1 500 ? 1.747 70.812 19.391 1 79.31 500 ASN A CA 1
ATOM 3837 C C . ASN A 1 500 ? 2.945 69.875 19.422 1 79.31 500 ASN A C 1
ATOM 3839 O O . ASN A 1 500 ? 3.285 69.25 18.406 1 79.31 500 ASN A O 1
ATOM 3843 N N . SER A 1 501 ? 3.574 69.75 20.547 1 78.56 501 SER A N 1
ATOM 3844 C CA . SER A 1 501 ? 4.711 68.812 20.656 1 78.56 501 SER A CA 1
ATOM 3845 C C . SER A 1 501 ? 4.254 67.375 20.906 1 78.56 501 SER A C 1
ATOM 3847 O O . SER A 1 501 ? 3.189 67.188 21.484 1 78.56 501 SER A O 1
ATOM 3849 N N . SER A 1 502 ? 5.004 66.5 20.344 1 78.88 502 SER A N 1
ATOM 3850 C CA . SER A 1 502 ? 4.73 65.062 20.594 1 78.88 502 SER A CA 1
ATOM 3851 C C . SER A 1 502 ? 5.148 64.688 22 1 78.88 502 SER A C 1
ATOM 3853 O O . SER A 1 502 ? 5.848 65.438 22.688 1 78.88 502 SER A O 1
ATOM 3855 N N . ALA A 1 503 ? 4.582 63.531 22.453 1 77.81 503 ALA A N 1
ATOM 3856 C CA . ALA A 1 503 ? 4.895 63.062 23.797 1 77.81 503 ALA A CA 1
ATOM 3857 C C . ALA A 1 503 ? 6.398 62.875 23.969 1 77.81 503 ALA A C 1
ATOM 3859 O O . ALA A 1 503 ? 6.945 63.156 25.031 1 77.81 503 ALA A O 1
ATOM 3860 N N . ASP A 1 504 ? 7.086 62.531 22.938 1 75.94 504 ASP A N 1
ATOM 3861 C CA . ASP A 1 504 ? 8.516 62.281 23.031 1 75.94 504 ASP A CA 1
ATOM 3862 C C . ASP A 1 504 ? 9.305 63.562 23.203 1 75.94 504 ASP A C 1
ATOM 3864 O O . ASP A 1 504 ? 10.297 63.625 23.938 1 75.94 504 ASP A O 1
ATOM 3868 N N . GLN A 1 505 ? 8.867 64.5 22.594 1 77 505 GLN A N 1
ATOM 3869 C CA . GLN A 1 505 ? 9.562 65.812 22.656 1 77 505 GLN A CA 1
ATOM 3870 C C . GLN A 1 505 ? 9.43 66.438 24.031 1 77 505 GLN A C 1
ATOM 3872 O O . GLN A 1 505 ? 10.383 67.062 24.531 1 77 505 GLN A O 1
ATOM 3877 N N . ILE A 1 506 ? 8.289 66.312 24.562 1 77.56 506 ILE A N 1
ATOM 3878 C CA . ILE A 1 506 ? 8.07 66.875 25.875 1 77.56 506 ILE A CA 1
ATOM 3879 C C . ILE A 1 506 ? 8.867 66.125 26.922 1 77.56 506 ILE A C 1
ATOM 3881 O O . ILE A 1 506 ? 9.375 66.688 27.891 1 77.56 506 ILE A O 1
ATOM 3885 N N . LEU A 1 507 ? 8.992 64.875 26.688 1 77.38 507 LEU A N 1
ATOM 3886 C CA . LEU A 1 507 ? 9.664 64 27.672 1 77.38 507 LEU A CA 1
ATOM 3887 C C . LEU A 1 507 ? 11.172 64.25 27.625 1 77.38 507 LEU A C 1
ATOM 3889 O O . LEU A 1 507 ? 11.867 63.969 28.625 1 77.38 507 LEU A O 1
ATOM 3893 N N . ASP A 1 508 ? 11.641 64.625 26.531 1 74.94 508 ASP A N 1
ATOM 3894 C CA . ASP A 1 508 ? 13.055 64.938 26.469 1 74.94 508 ASP A CA 1
ATOM 3895 C C . ASP A 1 508 ? 13.375 66.125 27.359 1 74.94 508 ASP A C 1
ATOM 3897 O O . ASP A 1 508 ? 14.477 66.25 27.906 1 74.94 508 ASP A O 1
ATOM 3901 N N . LEU A 1 509 ? 12.328 66.938 27.547 1 74.31 509 LEU A N 1
ATOM 3902 C CA . LEU A 1 509 ? 12.5 68.125 28.391 1 74.31 509 LEU A CA 1
ATOM 3903 C C . LEU A 1 509 ? 12.281 67.75 29.859 1 74.31 509 LEU A C 1
ATOM 3905 O O . LEU A 1 509 ? 13.016 68.25 30.734 1 74.31 509 LEU A O 1
ATOM 3909 N N . LEU A 1 510 ? 11.344 66.938 30.094 1 76.69 510 LEU A N 1
ATOM 3910 C CA . LEU A 1 510 ? 10.93 66.625 31.453 1 76.69 510 LEU A CA 1
ATOM 3911 C C . LEU A 1 510 ? 11.531 65.312 31.922 1 76.69 510 LEU A C 1
ATOM 3913 O O . LEU A 1 510 ? 11.539 65 33.125 1 76.69 510 LEU A O 1
ATOM 3917 N N . GLY A 1 511 ? 12.094 64.5 31.094 1 65.06 511 GLY A N 1
ATOM 3918 C CA . GLY A 1 511 ? 12.328 63.031 31.203 1 65.06 511 GLY A CA 1
ATOM 3919 C C . GLY A 1 511 ? 13.117 62.656 32.438 1 65.06 511 GLY A C 1
ATOM 3920 O O . GLY A 1 511 ? 12.977 61.531 32.938 1 65.06 511 GLY A O 1
ATOM 3921 N N . GLY A 1 512 ? 13.719 63.562 32.969 1 76.62 512 GLY A N 1
ATOM 3922 C CA . GLY A 1 512 ? 14.531 63.219 34.125 1 76.62 512 GLY A CA 1
ATOM 3923 C C . GLY A 1 512 ? 13.844 63.5 35.469 1 76.62 512 GLY A C 1
ATOM 3924 O O . GLY A 1 512 ? 14.336 63.125 36.531 1 76.62 512 GLY A O 1
ATOM 3925 N N . ARG A 1 513 ? 12.625 64 35.438 1 84.62 513 ARG A N 1
ATOM 3926 C CA . ARG A 1 513 ? 11.938 64.375 36.656 1 84.62 513 ARG A CA 1
ATOM 3927 C C . ARG A 1 513 ? 11.219 63.188 37.281 1 84.62 513 ARG A C 1
ATOM 3929 O O . ARG A 1 513 ? 10.625 62.375 36.562 1 84.62 513 ARG A O 1
ATOM 3936 N N . ARG A 1 514 ? 11.359 63 38.562 1 91.12 514 ARG A N 1
ATOM 3937 C CA . ARG A 1 514 ? 10.711 61.906 39.25 1 91.12 514 ARG A CA 1
ATOM 3938 C C . ARG A 1 514 ? 9.281 62.281 39.625 1 91.12 514 ARG A C 1
ATOM 3940 O O . ARG A 1 514 ? 9.031 63.344 40.156 1 91.12 514 ARG A O 1
ATOM 3947 N N . VAL A 1 515 ? 8.383 61.406 39.219 1 90.69 515 VAL A N 1
ATOM 3948 C CA . VAL A 1 515 ? 6.969 61.625 39.5 1 90.69 515 VAL A CA 1
ATOM 3949 C C . VAL A 1 515 ? 6.398 60.5 40.312 1 90.69 515 VAL A C 1
ATOM 3951 O O . VAL A 1 515 ? 6.922 59.375 40.312 1 90.69 515 VAL A O 1
ATOM 3954 N N . LYS A 1 516 ? 5.441 60.781 41.125 1 92.25 516 LYS A N 1
ATOM 3955 C CA . LYS A 1 516 ? 4.785 59.812 42 1 92.25 516 LYS A CA 1
ATOM 3956 C C . LYS A 1 516 ? 3.285 60.094 42.094 1 92.25 516 LYS A C 1
ATOM 3958 O O . LYS A 1 516 ? 2.852 61.25 42.062 1 92.25 516 LYS A O 1
ATOM 3963 N N . TYR A 1 517 ? 2.545 58.969 42 1 90.69 517 TYR A N 1
ATOM 3964 C CA . TYR A 1 517 ? 1.104 59.094 42.188 1 90.69 517 TYR A CA 1
ATOM 3965 C C . TYR A 1 517 ? 0.75 59.031 43.656 1 90.69 517 TYR A C 1
ATOM 3967 O O . TYR A 1 517 ? 1.161 58.125 44.375 1 90.69 517 TYR A O 1
ATOM 3975 N N . GLY A 1 518 ? 0.104 60.094 44.094 1 88.81 518 GLY A N 1
ATOM 3976 C CA . GLY A 1 518 ? -0.259 60.188 45.5 1 88.81 518 GLY A CA 1
ATOM 3977 C C . GLY A 1 518 ? -1.1 61.406 45.844 1 88.81 518 GLY A C 1
ATOM 3978 O O . GLY A 1 518 ? -1.758 61.938 44.969 1 88.81 518 GLY A O 1
ATOM 3979 N N . GLU A 1 519 ? -1.155 61.75 47.125 1 88.38 519 GLU A N 1
ATOM 3980 C CA . GLU A 1 519 ? -1.941 62.906 47.625 1 88.38 519 GLU A CA 1
ATOM 3981 C C . GLU A 1 519 ? -1.186 64.188 47.438 1 88.38 519 GLU A C 1
ATOM 3983 O O . GLU A 1 519 ? -0.019 64.312 47.812 1 88.38 519 GLU A O 1
ATOM 3988 N N . LEU A 1 520 ? -1.867 65.25 46.812 1 86.69 520 LEU A N 1
ATOM 3989 C CA . LEU A 1 520 ? -1.246 66.562 46.562 1 86.69 520 LEU A CA 1
ATOM 3990 C C . LEU A 1 520 ? -1.185 67.375 47.844 1 86.69 520 LEU A C 1
ATOM 3992 O O . LEU A 1 520 ? -2.15 67.438 48.625 1 86.69 520 LEU A O 1
ATOM 3996 N N . VAL A 1 521 ? 0.08 68 48.312 1 77.06 521 VAL A N 1
ATOM 3997 C CA . VAL A 1 521 ? 0.247 68.812 49.469 1 77.06 521 VAL A CA 1
ATOM 3998 C C . VAL A 1 521 ? 0.214 70.312 49.062 1 77.06 521 VAL A C 1
ATOM 4000 O O . VAL A 1 521 ? 0.758 70.688 48.031 1 77.06 521 VAL A O 1
ATOM 4003 N N . ASP A 1 522 ? -0.644 71.25 49.375 1 59.38 522 ASP A N 1
ATOM 4004 C CA . ASP A 1 522 ? -0.774 72.688 49.094 1 59.38 522 ASP A CA 1
ATOM 4005 C C . ASP A 1 522 ? 0.514 73.438 49.438 1 59.38 522 ASP A C 1
ATOM 4007 O O . ASP A 1 522 ? 0.519 74.625 49.531 1 59.38 522 ASP A O 1
ATOM 4011 N N . GLY A 1 523 ? 1.663 73.062 49.938 1 47.47 523 GLY A N 1
ATOM 4012 C CA . GLY A 1 523 ? 2.678 74 50.406 1 47.47 523 GLY A CA 1
ATOM 4013 C C . GLY A 1 523 ? 3.279 74.812 49.281 1 47.47 523 GLY A C 1
ATOM 4014 O O . GLY A 1 523 ? 3.199 74.375 48.094 1 47.47 523 GLY A O 1
ATOM 4015 N N . GLU A 1 524 ? 3.555 76.312 49.5 1 40.69 524 GLU A N 1
ATOM 4016 C CA . GLU A 1 524 ? 4.391 77.188 48.719 1 40.69 524 GLU A CA 1
ATOM 4017 C C . GLU A 1 524 ? 5.645 76.5 48.219 1 40.69 524 GLU A C 1
ATOM 4019 O O . GLU A 1 524 ? 6.328 75.812 49 1 40.69 524 GLU A O 1
ATOM 4024 N N . PRO A 1 525 ? 5.754 76.312 47.031 1 39.91 525 PRO A N 1
ATOM 4025 C CA . PRO A 1 525 ? 7.012 75.75 46.594 1 39.91 525 PRO A CA 1
ATOM 4026 C C . PRO A 1 525 ? 8.227 76.312 47.344 1 39.91 525 PRO A C 1
ATOM 4028 O O . PRO A 1 525 ? 8.414 77.5 47.375 1 39.91 525 PRO A O 1
ATOM 4031 N N . LYS A 1 526 ? 8.562 75.875 48.375 1 35.69 526 LYS A N 1
ATOM 4032 C CA . LYS A 1 526 ? 9.852 76.438 48.812 1 35.69 526 LYS A CA 1
ATOM 4033 C C . LYS A 1 526 ? 10.883 76.312 47.688 1 35.69 526 LYS A C 1
ATOM 4035 O O . LYS A 1 526 ? 11.289 75.25 47.281 1 35.69 526 LYS A O 1
ATOM 4040 N N . ILE A 1 527 ? 10.82 77.312 46.781 1 31.58 527 ILE A N 1
ATOM 4041 C CA . ILE A 1 527 ? 11.953 77.5 45.875 1 31.58 527 ILE A CA 1
ATOM 4042 C C . ILE A 1 527 ? 13.258 77.438 46.656 1 31.58 527 ILE A C 1
ATOM 4044 O O . ILE A 1 527 ? 13.461 78.188 47.594 1 31.58 527 ILE A O 1
ATOM 4048 N N . SER A 1 528 ? 13.797 76.438 46.938 1 27.83 528 SER A N 1
ATOM 4049 C CA . SER A 1 528 ? 15.18 76.438 47.406 1 27.83 528 SER A CA 1
ATOM 4050 C C . SER A 1 528 ? 15.984 77.5 46.656 1 27.83 528 SER A C 1
ATOM 4052 O O . SER A 1 528 ? 16.203 77.438 45.438 1 27.83 528 SER A O 1
ATOM 4054 N N . GLY A 1 529 ? 15.688 78.875 47.031 1 26.69 529 GLY A N 1
ATOM 4055 C CA . GLY A 1 529 ? 16.5 80.062 46.719 1 26.69 529 GLY A CA 1
ATOM 4056 C C . GLY A 1 529 ? 18 79.812 46.844 1 26.69 529 GLY A C 1
ATOM 4057 O O . GLY A 1 529 ? 18.5 79.625 47.969 1 26.69 529 GLY A O 1
ATOM 4058 N N . GLU A 1 530 ? 18.578 78.875 46.188 1 27.73 530 GLU A N 1
ATOM 4059 C CA . GLU A 1 530 ? 19.984 79.25 46.188 1 27.73 530 GLU A CA 1
ATOM 4060 C C . GLU A 1 530 ? 20.172 80.75 45.906 1 27.73 530 GLU A C 1
ATOM 4062 O O . GLU A 1 530 ? 19.656 81.25 44.906 1 27.73 530 GLU A O 1
ATOM 4067 N N . PRO A 1 531 ? 20.281 81.5 47 1 26.31 531 PRO A N 1
ATOM 4068 C CA . PRO A 1 531 ? 20.516 82.938 46.969 1 26.31 531 PRO A CA 1
ATOM 4069 C C . PRO A 1 531 ? 21.5 83.375 45.875 1 26.31 531 PRO A C 1
ATOM 4071 O O . PRO A 1 531 ? 22.594 82.75 45.781 1 26.31 531 PRO A O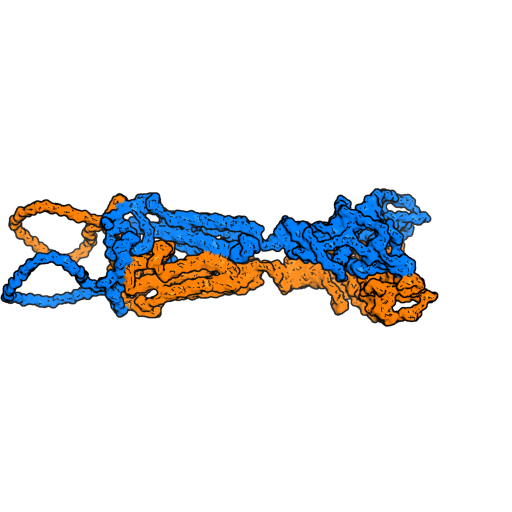 1
ATOM 4074 N N . MET A 1 532 ? 21.078 83.5 44.625 1 24.23 532 MET A N 1
ATOM 4075 C CA . MET A 1 532 ? 22 84.438 43.969 1 24.23 532 MET A CA 1
ATOM 4076 C C . MET A 1 532 ? 22.078 85.75 44.719 1 24.23 532 MET A C 1
ATOM 4078 O O . MET A 1 532 ? 21.094 86.5 44.812 1 24.23 532 MET A O 1
ATOM 4082 N N . PHE A 1 533 ? 22.797 85.875 45.875 1 22.89 533 PHE A N 1
ATOM 4083 C CA . PHE A 1 533 ? 23.141 87 46.719 1 22.89 533 PHE A CA 1
ATOM 4084 C C . PHE A 1 533 ? 23.484 88.188 45.875 1 22.89 533 PHE A C 1
ATOM 4086 O O . PHE A 1 533 ? 24.516 88.188 45.188 1 22.89 533 PHE A O 1
ATOM 4093 N N . PRO A 1 534 ? 22.625 88.875 45 1 23.81 534 PRO A N 1
ATOM 4094 C CA . PRO A 1 534 ? 23.375 90.125 44.969 1 23.81 534 PRO A CA 1
ATOM 4095 C C . PRO A 1 534 ? 23.5 90.75 46.344 1 23.81 534 PRO A C 1
ATOM 4097 O O . PRO A 1 534 ? 22.609 90.625 47.188 1 23.81 534 PRO A O 1
ATOM 4100 N N . ARG A 1 535 ? 24.625 91 46.906 1 25.61 535 ARG A N 1
ATOM 4101 C CA . ARG A 1 535 ? 25.172 91.5 48.156 1 25.61 535 ARG A CA 1
ATOM 4102 C C . ARG A 1 535 ? 24.516 92.812 48.531 1 25.61 535 ARG A C 1
ATOM 4104 O O . ARG A 1 535 ? 24.906 93.5 49.531 1 25.61 535 ARG A O 1
ATOM 4111 N N . ASN A 1 536 ? 23.562 93.562 47.75 1 21.28 536 ASN A N 1
ATOM 4112 C CA . ASN A 1 536 ? 23.531 94.875 48.344 1 21.28 536 ASN A CA 1
ATOM 4113 C C . ASN A 1 536 ? 22.734 94.938 49.625 1 21.28 536 ASN A C 1
ATOM 4115 O O . ASN A 1 536 ? 21.75 94.188 49.781 1 21.28 536 ASN A O 1
ATOM 4119 N N . GLY A 1 537 ? 23.234 95.375 50.781 1 19.61 537 GLY A N 1
ATOM 4120 C CA . GLY A 1 537 ? 23.094 95.5 52.219 1 19.61 537 GLY A CA 1
ATOM 4121 C C . GLY A 1 537 ? 21.844 96.25 52.656 1 19.61 537 GLY A C 1
ATOM 4122 O O . GLY A 1 537 ? 21.734 96.75 53.781 1 19.61 537 GLY A O 1
ATOM 4123 N N . TYR A 1 538 ? 20.703 96.438 51.844 1 20.56 538 TYR A N 1
ATOM 4124 C CA . TYR A 1 538 ? 19.984 97.625 52.344 1 20.56 538 TYR A CA 1
ATOM 4125 C C . TYR A 1 538 ? 19.281 97.312 53.656 1 20.56 538 TYR A C 1
ATOM 4127 O O . TYR A 1 538 ? 18.719 96.25 53.812 1 20.56 538 TYR A O 1
ATOM 4135 N N . SER A 1 539 ? 19.719 97.938 54.719 1 19.44 539 SER A N 1
ATOM 4136 C CA . SER A 1 539 ? 19.469 97.938 56.156 1 19.44 539 SER A CA 1
ATOM 4137 C C . SER A 1 539 ? 18.031 98.375 56.438 1 19.44 539 SER A C 1
ATOM 4139 O O . SER A 1 539 ? 17.594 99.5 56.094 1 19.44 539 SER A O 1
ATOM 4141 N N . GLU A 1 540 ? 17 97.375 56.438 1 20.31 540 GLU A N 1
ATOM 4142 C CA . GLU A 1 540 ? 15.594 97.625 56.719 1 20.31 540 GLU A CA 1
ATOM 4143 C C . GLU A 1 540 ? 15.414 98.25 58.125 1 20.31 540 GLU A C 1
ATOM 4145 O O . GLU A 1 540 ? 15.898 97.75 59.094 1 20.31 540 GLU A O 1
ATOM 4150 N N . VAL A 1 541 ? 15.156 99.625 58.094 1 21.3 541 VAL A N 1
ATOM 4151 C CA . VAL A 1 541 ? 14.969 100.5 59.25 1 21.3 541 VAL A CA 1
ATOM 4152 C C . VAL A 1 541 ? 13.688 100.125 60 1 21.3 541 VAL A C 1
ATOM 4154 O O . VAL A 1 541 ? 12.648 99.875 59.375 1 21.3 541 VAL A O 1
ATOM 4157 N N . ASN A 1 542 ? 13.68 99.688 61.344 1 19.47 542 ASN A N 1
ATOM 4158 C CA . ASN A 1 542 ? 12.867 99.125 62.438 1 19.47 542 ASN A CA 1
ATOM 4159 C C . ASN A 1 542 ? 11.805 100.125 62.906 1 19.47 542 ASN A C 1
ATOM 4161 O O . ASN A 1 542 ? 11.664 100.312 64.125 1 19.47 542 ASN A O 1
ATOM 4165 N N . SER A 1 543 ? 10.938 100.75 62.031 1 19.25 543 SER A N 1
ATOM 4166 C CA . SER A 1 543 ? 10.234 101.812 62.75 1 19.25 543 SER A CA 1
ATOM 4167 C C . SER A 1 543 ? 9.148 101.312 63.656 1 19.25 543 SER A C 1
ATOM 4169 O O . SER A 1 543 ? 8.336 100.438 63.25 1 19.25 543 SER A O 1
ATOM 4171 N N . SER A 1 544 ? 9.242 101.375 65.062 1 19.14 544 SER A N 1
ATOM 4172 C CA . SER A 1 544 ? 8.641 100.875 66.312 1 19.14 544 SER A CA 1
ATOM 4173 C C . SER A 1 544 ? 7.297 101.5 66.562 1 19.14 544 SER A C 1
ATOM 4175 O O . SER A 1 544 ? 6.727 101.312 67.688 1 19.14 544 SER A O 1
ATOM 4177 N N . ASP A 1 545 ? 6.504 102.062 65.75 1 21.34 545 ASP A N 1
ATOM 4178 C CA . ASP A 1 545 ? 5.586 103 66.438 1 21.34 545 ASP A CA 1
ATOM 4179 C C . ASP A 1 545 ? 4.48 102.188 67.125 1 21.34 545 ASP A C 1
ATOM 4181 O O . ASP A 1 545 ? 3.963 101.25 66.625 1 21.34 545 ASP A O 1
ATOM 4185 N N . PRO A 1 546 ? 4.148 102.438 68.5 1 20.59 546 PRO A N 1
ATOM 4186 C CA . PRO A 1 546 ? 3.525 101.75 69.625 1 20.59 546 PRO A CA 1
ATOM 4187 C C . PRO A 1 546 ? 2.021 101.562 69.438 1 20.59 546 PRO A C 1
ATOM 4189 O O . PRO A 1 546 ? 1.508 100.5 69.688 1 20.59 546 PRO A O 1
ATOM 4192 N N . ASP A 1 547 ? 1.104 102.562 69.688 1 21.22 547 ASP A N 1
ATOM 4193 C CA . ASP A 1 547 ? 0.027 102.625 70.625 1 21.22 547 ASP A CA 1
ATOM 4194 C C . ASP A 1 547 ? -1.288 102.125 70.062 1 21.22 547 ASP A C 1
ATOM 4196 O O . ASP A 1 547 ? -2.246 101.875 70.812 1 21.22 547 ASP A O 1
ATOM 4200 N N . ALA A 1 548 ? -1.743 102.5 68.938 1 22.64 548 ALA A N 1
ATOM 4201 C CA . ALA A 1 548 ? -3.156 102.875 68.75 1 22.64 548 ALA A CA 1
ATOM 4202 C C . ALA A 1 548 ? -4.035 101.625 68.875 1 22.64 548 ALA A C 1
ATOM 4204 O O . ALA A 1 548 ? -3.707 100.562 68.375 1 22.64 548 ALA A O 1
ATOM 4205 N N . ALA A 1 549 ? -5.031 101.688 69.812 1 25.52 549 ALA A N 1
ATOM 4206 C CA . ALA A 1 549 ? -6.004 100.875 70.5 1 25.52 549 ALA A CA 1
ATOM 4207 C C . ALA A 1 549 ? -7.004 100.25 69.562 1 25.52 549 ALA A C 1
ATOM 4209 O O . ALA A 1 549 ? -7.734 101 68.875 1 25.52 549 ALA A O 1
ATOM 4210 N N . GLY A 1 550 ? -6.652 99.25 68.812 1 20.39 550 GLY A N 1
ATOM 4211 C CA . GLY A 1 550 ? -7.461 98.875 67.688 1 20.39 550 GLY A CA 1
ATOM 4212 C C . GLY A 1 550 ? -8.844 98.375 68.062 1 20.39 550 GLY A C 1
ATOM 4213 O O . GLY A 1 550 ? -9.039 97.812 69.125 1 20.39 550 GLY A O 1
ATOM 4214 N N . PRO A 1 551 ? -9.844 99.062 67.562 1 24.42 551 PRO A N 1
ATOM 4215 C CA . PRO A 1 551 ? -11.281 98.938 67.812 1 24.42 551 PRO A CA 1
ATOM 4216 C C . PRO A 1 551 ? -11.781 97.5 67.75 1 24.42 551 PRO A C 1
ATOM 4218 O O . PRO A 1 551 ? -11.141 96.688 67.188 1 24.42 551 PRO A O 1
ATOM 4221 N N . GLY A 1 552 ? -12.594 97.125 68.75 1 21.2 552 GLY A N 1
ATOM 4222 C CA . GLY A 1 552 ? -13.211 95.875 69.188 1 21.2 552 GLY A CA 1
ATOM 4223 C C . GLY A 1 552 ? -14.016 95.25 68.062 1 21.2 552 GLY A C 1
ATOM 4224 O O . GLY A 1 552 ? -15.07 95.75 67.688 1 21.2 552 GLY A O 1
ATOM 4225 N N . TYR A 1 553 ? -13.383 94.938 66.938 1 20.75 553 TYR A N 1
ATOM 4226 C CA . TYR A 1 553 ? -14.133 94.438 65.812 1 20.75 553 TYR A CA 1
ATOM 4227 C C . TYR A 1 553 ? -15.062 93.312 66.188 1 20.75 553 TYR A C 1
ATOM 4229 O O . TYR A 1 553 ? -14.703 92.438 67 1 20.75 553 TYR A O 1
ATOM 4237 N N . LEU A 1 554 ? -16.344 93.562 66.188 1 22.58 554 LEU A N 1
ATOM 4238 C CA . LEU A 1 554 ? -17.484 92.688 66.375 1 22.58 554 LEU A CA 1
ATOM 4239 C C . LEU A 1 554 ? -17.266 91.375 65.688 1 22.58 554 LEU A C 1
ATOM 4241 O O . LEU A 1 554 ? -16.844 91.312 64.562 1 22.58 554 LEU A O 1
ATOM 4245 N N . ALA A 1 555 ? -16.984 90.312 66.5 1 24.38 555 ALA A N 1
ATOM 4246 C CA . ALA A 1 555 ? -16.641 88.875 66.25 1 24.38 555 ALA A CA 1
ATOM 4247 C C . ALA A 1 555 ? -17.734 88.188 65.438 1 24.38 555 ALA A C 1
ATOM 4249 O O . ALA A 1 555 ? -18.766 87.812 66 1 24.38 555 ALA A O 1
ATOM 4250 N N . GLY A 1 556 ? -18.25 88.875 64.438 1 23.38 556 GLY A N 1
ATOM 4251 C CA . GLY A 1 556 ? -19.312 88.125 63.781 1 23.38 556 GLY A CA 1
ATOM 4252 C C . GLY A 1 556 ? -19.016 86.688 63.625 1 23.38 556 GLY A C 1
ATOM 4253 O O . GLY A 1 556 ? -17.844 86.25 63.5 1 23.38 556 GLY A O 1
ATOM 4254 N N . GLN A 1 557 ? -19.812 85.812 64.312 1 25.17 557 GLN A N 1
ATOM 4255 C CA . GLN A 1 557 ? -19.797 84.312 64.312 1 25.17 557 GLN A CA 1
ATOM 4256 C C . GLN A 1 557 ? -19.609 83.75 62.875 1 25.17 557 GLN A C 1
ATOM 4258 O O . GLN A 1 557 ? -20.531 83.812 62.062 1 25.17 557 GLN A O 1
ATOM 4263 N N . GLY A 1 558 ? -18.641 84.25 62.188 1 24.25 558 GLY A N 1
ATOM 4264 C CA . GLY A 1 558 ? -18.391 83.812 60.812 1 24.25 558 GLY A CA 1
ATOM 4265 C C . GLY A 1 558 ? -18.375 82.312 60.625 1 24.25 558 GLY A C 1
ATOM 4266 O O . GLY A 1 558 ? -17.703 81.625 61.344 1 24.25 558 GLY A O 1
ATOM 4267 N N . THR A 1 559 ? -19.562 81.688 60.406 1 28.56 559 THR A N 1
ATOM 4268 C CA . THR A 1 559 ? -19.719 80.312 60 1 28.56 559 THR A CA 1
ATOM 4269 C C . THR A 1 559 ? -18.562 79.875 59.125 1 28.56 559 THR A C 1
ATOM 4271 O O . THR A 1 559 ? -18.391 80.375 58.031 1 28.56 559 THR A O 1
ATOM 4274 N N . ASP A 1 560 ? -17.438 79.75 59.656 1 27.77 560 ASP A N 1
ATOM 4275 C CA . ASP A 1 560 ? -16.234 79.125 59.062 1 27.77 560 ASP A CA 1
ATOM 4276 C C . ASP A 1 560 ? -16.562 77.875 58.281 1 27.77 560 ASP A C 1
ATOM 4278 O O . ASP A 1 560 ? -16.734 76.812 58.844 1 27.77 560 ASP A O 1
ATOM 4282 N N . LEU A 1 561 ? -17.625 77.938 57.5 1 29.7 561 LEU A N 1
ATOM 4283 C CA . LEU A 1 561 ? -17.641 76.875 56.5 1 29.7 561 LEU A CA 1
ATOM 4284 C C . LEU A 1 561 ? -16.219 76.562 56.031 1 29.7 561 LEU A C 1
ATOM 4286 O O . LEU A 1 561 ? -15.625 77.312 55.281 1 29.7 561 LEU A O 1
ATOM 4290 N N . SER A 1 562 ? -15.328 76.312 56.969 1 32.56 562 SER A N 1
ATOM 4291 C CA . SER A 1 562 ? -14.031 75.688 56.656 1 32.56 562 SER A CA 1
ATOM 4292 C C . SER A 1 562 ? -14.102 74.875 55.344 1 32.56 562 SER A C 1
ATOM 4294 O O . SER A 1 562 ? -14.859 73.938 55.219 1 32.56 562 SER A O 1
ATOM 4296 N N . ARG A 1 563 ? -14.164 75.438 54.312 1 36.62 563 ARG A N 1
ATOM 4297 C CA . ARG A 1 563 ? -13.938 74.875 53.031 1 36.62 563 ARG A CA 1
ATOM 4298 C C . ARG A 1 563 ? -12.898 73.75 53.125 1 36.62 563 ARG A C 1
ATOM 4300 O O . ARG A 1 563 ? -11.695 74 53.188 1 36.62 563 ARG A O 1
ATOM 4307 N N . ALA A 1 564 ? -12.984 72.812 53.938 1 40.78 564 ALA A N 1
ATOM 4308 C CA . ALA A 1 564 ? -12.227 71.562 54.062 1 40.78 564 ALA A CA 1
ATOM 4309 C C . ALA A 1 564 ? -11.695 71.125 52.688 1 40.78 564 ALA A C 1
ATOM 4311 O O . ALA A 1 564 ? -12.469 70.812 51.781 1 40.78 564 ALA A O 1
ATOM 4312 N N . SER A 1 565 ? -10.633 71.5 52.281 1 50.44 565 SER A N 1
ATOM 4313 C CA . SER A 1 565 ? -9.867 71.312 51.062 1 50.44 565 SER A CA 1
ATOM 4314 C C . SER A 1 565 ? -9.836 69.875 50.625 1 50.44 565 SER A C 1
ATOM 4316 O O . SER A 1 565 ? -9.461 69 51.438 1 50.44 565 SER A O 1
ATOM 4318 N N . ARG A 1 566 ? -10.664 69.375 49.875 1 64.31 566 ARG A N 1
ATOM 4319 C CA . ARG A 1 566 ? -10.766 68 49.312 1 64.31 566 ARG A CA 1
ATOM 4320 C C . ARG A 1 566 ? -9.398 67.562 48.812 1 64.31 566 ARG A C 1
ATOM 4322 O O . ARG A 1 566 ? -8.719 68.25 48.062 1 64.31 566 ARG A O 1
ATOM 4329 N N . LYS A 1 567 ? -8.828 66.5 49.625 1 79.31 567 LYS A N 1
ATOM 4330 C CA . LYS A 1 567 ? -7.574 65.875 49.188 1 79.31 567 LYS A CA 1
ATOM 4331 C C . LYS A 1 567 ? -7.691 65.25 47.812 1 79.31 567 LYS A C 1
ATOM 4333 O O . LYS A 1 567 ? -8.734 64.75 47.438 1 79.31 567 LYS A O 1
ATOM 4338 N N . THR A 1 568 ? -6.828 65.625 46.906 1 84 568 THR A N 1
ATOM 4339 C CA . THR A 1 568 ? -6.855 65.188 45.5 1 84 568 THR A CA 1
ATOM 4340 C C . THR A 1 568 ? -5.656 64.312 45.219 1 84 568 THR A C 1
ATOM 4342 O O . THR A 1 568 ? -4.562 64.5 45.719 1 84 568 THR A O 1
ATOM 4345 N N . LEU A 1 569 ? -5.941 63.219 44.594 1 87.25 569 LEU A N 1
ATOM 4346 C CA . LEU A 1 569 ? -4.891 62.312 44.125 1 87.25 569 LEU A CA 1
ATOM 4347 C C . LEU A 1 569 ? -4.441 62.719 42.719 1 87.25 569 LEU A C 1
ATOM 4349 O O . LEU A 1 569 ? -5.266 63.094 41.875 1 87.25 569 LEU A O 1
ATOM 4353 N N . ALA A 1 570 ? -3.135 62.812 42.469 1 87.75 570 ALA A N 1
ATOM 4354 C CA . ALA A 1 570 ? -2.627 63.125 41.156 1 87.75 570 ALA A CA 1
ATOM 4355 C C . ALA A 1 570 ? -1.187 62.656 40.969 1 87.75 570 ALA A C 1
ATOM 4357 O O . ALA A 1 570 ? -0.523 62.312 41.938 1 87.75 570 ALA A O 1
ATOM 4358 N N . LEU A 1 571 ? -0.9 62.5 39.812 1 89.62 571 LEU A N 1
ATOM 4359 C CA . LEU A 1 571 ? 0.495 62.25 39.469 1 89.62 571 LEU A CA 1
ATOM 4360 C C . LEU A 1 571 ? 1.26 63.562 39.344 1 89.62 571 LEU A C 1
ATOM 4362 O O . LEU A 1 571 ? 0.887 64.438 38.562 1 89.62 571 LEU A O 1
ATOM 4366 N N . ASP A 1 572 ? 2.164 63.781 40.219 1 88 572 ASP A N 1
ATOM 4367 C CA . ASP A 1 572 ? 2.941 65 40.188 1 88 572 ASP A CA 1
ATOM 4368 C C . ASP A 1 572 ? 4.367 64.75 40.688 1 88 572 ASP A C 1
ATOM 4370 O O . ASP A 1 572 ? 4.746 63.625 40.969 1 88 572 ASP A O 1
ATOM 4374 N N . VAL A 1 573 ? 5.168 65.812 40.656 1 87 573 VAL A N 1
ATOM 4375 C CA . VAL A 1 573 ? 6.555 65.688 41.094 1 87 573 VAL A CA 1
ATOM 4376 C C . VAL A 1 573 ? 6.594 65.25 42.531 1 87 573 VAL A C 1
ATOM 4378 O O . VAL A 1 573 ? 5.699 65.562 43.344 1 87 573 VAL A O 1
ATOM 4381 N N . VAL A 1 574 ? 7.586 64.5 42.875 1 88.62 574 VAL A N 1
ATOM 4382 C CA . VAL A 1 574 ? 7.691 63.812 44.156 1 88.62 574 VAL A CA 1
ATOM 4383 C C . VAL A 1 574 ? 7.613 64.812 45.312 1 88.62 574 VAL A C 1
ATOM 4385 O O . VAL A 1 574 ? 7.082 64.5 46.375 1 88.62 574 VAL A O 1
ATOM 4388 N N . GLU A 1 575 ? 7.996 66 45.094 1 82.69 575 GLU A N 1
ATOM 4389 C CA . GLU A 1 575 ? 8.047 67 46.156 1 82.69 575 GLU A CA 1
ATOM 4390 C C . GLU A 1 575 ? 6.645 67.5 46.5 1 82.69 575 GLU A C 1
ATOM 4392 O O . GLU A 1 575 ? 6.418 68 47.625 1 82.69 575 GLU A O 1
ATOM 4397 N N . ARG A 1 576 ? 5.742 67.25 45.656 1 86.44 576 ARG A N 1
ATOM 4398 C CA . ARG A 1 576 ? 4.402 67.812 45.844 1 86.44 576 ARG A CA 1
ATOM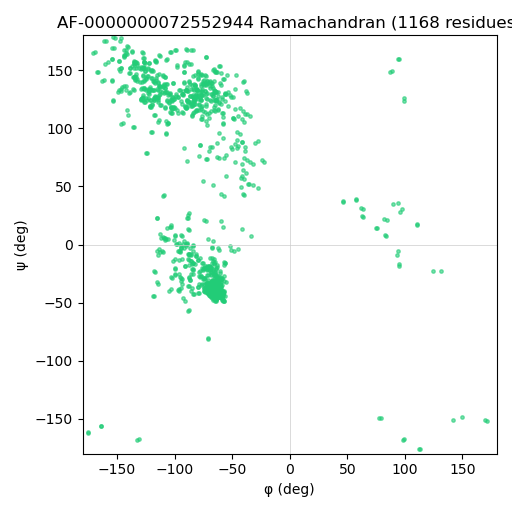 4399 C C . ARG A 1 576 ? 3.41 66.688 46.156 1 86.44 576 ARG A C 1
ATOM 4401 O O . ARG A 1 576 ? 2.197 66.875 46.156 1 86.44 576 ARG A O 1
ATOM 4408 N N . VAL A 1 577 ? 3.938 65.438 46.312 1 88.88 577 VAL A N 1
ATOM 4409 C CA . VAL A 1 577 ? 3.012 64.312 46.469 1 88.88 577 VAL A CA 1
ATOM 4410 C C . VAL A 1 577 ? 3.379 63.5 47.688 1 88.88 577 VAL A C 1
ATOM 4412 O O . VAL A 1 577 ? 4.555 63.25 47.938 1 88.88 577 VAL A O 1
ATOM 4415 N N . GLN A 1 578 ? 2.461 63.281 48.562 1 86.81 578 GLN A N 1
ATOM 4416 C CA . GLN A 1 578 ? 2.623 62.406 49.688 1 86.81 578 GLN A CA 1
ATOM 4417 C C . GLN A 1 578 ? 2.004 61.031 49.406 1 86.81 578 GLN A C 1
ATOM 4419 O O . GLN A 1 578 ? 1.24 60.875 48.438 1 86.81 578 GLN A O 1
ATOM 4424 N N . GLU A 1 579 ? 2.334 60.062 50.281 1 86.5 579 GLU A N 1
ATOM 4425 C CA . GLU A 1 579 ? 1.838 58.688 50.094 1 86.5 579 GLU A CA 1
ATOM 4426 C C . GLU A 1 579 ? 0.331 58.625 50.312 1 86.5 579 GLU A C 1
ATOM 4428 O O . GLU A 1 579 ? -0.214 59.344 51.156 1 86.5 579 GLU A O 1
ATOM 4433 N N . VAL A 1 580 ? -0.301 57.875 49.469 1 86.81 580 VAL A N 1
ATOM 4434 C CA . VAL A 1 580 ? -1.749 57.688 49.562 1 86.81 580 VAL A CA 1
ATOM 4435 C C . VAL A 1 580 ? -2.119 57.031 50.875 1 86.81 580 VAL A C 1
ATOM 4437 O O . VAL A 1 580 ? -1.466 56.062 51.281 1 86.81 580 VAL A O 1
ATOM 4440 N N . ARG A 1 581 ? -3.084 57.562 51.594 1 86.25 581 ARG A N 1
ATOM 4441 C CA . ARG A 1 581 ? -3.537 57 52.875 1 86.25 581 ARG A CA 1
ATOM 4442 C C . ARG A 1 581 ? -4.789 56.156 52.688 1 86.25 581 ARG A C 1
ATOM 4444 O O . ARG A 1 581 ? -5.777 56.625 52.094 1 86.25 581 ARG A O 1
ATOM 4451 N N . PRO A 1 582 ? -4.684 54.906 53.219 1 83.5 582 PRO A N 1
ATOM 4452 C CA . PRO A 1 582 ? -5.844 54.031 53.094 1 83.5 582 PRO A CA 1
ATOM 4453 C C . PRO A 1 582 ? -7.051 54.531 53.906 1 83.5 582 PRO A C 1
ATOM 4455 O O . PRO A 1 582 ? -6.898 55.031 55 1 83.5 582 PRO A O 1
ATOM 4458 N N . GLY A 1 583 ? -8.219 54.5 53.281 1 79.19 583 GLY A N 1
ATOM 4459 C CA . GLY A 1 583 ? -9.445 54.844 53.969 1 79.19 583 GLY A CA 1
ATOM 4460 C C . GLY A 1 583 ? -9.836 56.312 53.812 1 79.19 583 GLY A C 1
ATOM 4461 O O . GLY A 1 583 ? -10.945 56.688 54.188 1 79.19 583 GLY A O 1
ATOM 4462 N N . VAL A 1 584 ? -8.922 57.156 53.219 1 81.94 584 VAL A N 1
ATOM 4463 C CA . VAL A 1 584 ? -9.195 58.562 53.031 1 81.94 584 VAL A CA 1
ATOM 4464 C C . VAL A 1 584 ? -10.023 58.812 51.781 1 81.94 584 VAL A C 1
ATOM 4466 O O . VAL A 1 584 ? -9.828 58.125 50.781 1 81.94 584 VAL A O 1
ATOM 4469 N N . HIS A 1 585 ? -11.031 59.688 51.844 1 82.19 585 HIS A N 1
ATOM 4470 C CA . HIS A 1 585 ? -11.875 60.062 50.719 1 82.19 585 HIS A CA 1
ATOM 4471 C C . HIS A 1 585 ? -11.211 61.125 49.844 1 82.19 585 HIS A C 1
ATOM 4473 O O . HIS A 1 585 ? -10.828 62.188 50.344 1 82.19 585 HIS A O 1
ATOM 4479 N N . TYR A 1 586 ? -10.977 60.656 48.719 1 84.19 586 TYR A N 1
ATOM 4480 C CA . TYR A 1 586 ? -10.352 61.562 47.75 1 84.19 586 TYR A CA 1
ATOM 4481 C C . TYR A 1 586 ? -11.352 62 46.688 1 84.19 586 TYR A C 1
ATOM 4483 O O . TYR A 1 586 ? -12.172 61.219 46.219 1 84.19 586 TYR A O 1
ATOM 4491 N N . MET B 1 1 ? -26.531 62.781 42.625 1 31.39 1 MET B N 1
ATOM 4492 C CA . MET B 1 1 ? -25.359 61.938 42.781 1 31.39 1 MET B CA 1
ATOM 4493 C C . MET B 1 1 ? -24.25 62.656 43.562 1 31.39 1 MET B C 1
ATOM 4495 O O . MET B 1 1 ? -23.812 63.75 43.125 1 31.39 1 MET B O 1
ATOM 4499 N N . SER B 1 2 ? -24.219 62.5 44.719 1 37.09 2 SER B N 1
ATOM 4500 C CA . SER B 1 2 ? -23.516 63.219 45.75 1 37.09 2 SER B CA 1
ATOM 4501 C C . SER B 1 2 ? -22.016 63.312 45.438 1 37.09 2 SER B C 1
ATOM 4503 O O . SER B 1 2 ? -21.453 62.438 44.812 1 37.09 2 SER B O 1
ATOM 4505 N N . ILE B 1 3 ? -21.438 64.438 45.281 1 46.94 3 ILE B N 1
ATOM 4506 C CA . ILE B 1 3 ? -20.125 65.062 45.25 1 46.94 3 ILE B CA 1
ATOM 4507 C C . ILE B 1 3 ? -19.172 64.375 46.219 1 46.94 3 ILE B C 1
ATOM 4509 O O . ILE B 1 3 ? -18.078 64.875 46.5 1 46.94 3 ILE B O 1
ATOM 4513 N N . ASP B 1 4 ? -19.5 63.25 46.875 1 53.78 4 ASP B N 1
ATOM 4514 C CA . ASP B 1 4 ? -18.703 62.75 48 1 53.78 4 ASP B CA 1
ATOM 4515 C C . ASP B 1 4 ? -17.469 62 47.5 1 53.78 4 ASP B C 1
ATOM 4517 O O . ASP B 1 4 ? -17.5 61.406 46.438 1 53.78 4 ASP B O 1
ATOM 4521 N N . GLY B 1 5 ? -16.219 62.156 47.938 1 71.62 5 GLY B N 1
ATOM 4522 C CA . GLY B 1 5 ? -14.914 61.562 47.688 1 71.62 5 GLY B CA 1
ATOM 4523 C C . GLY B 1 5 ? -14.922 60.062 47.781 1 71.62 5 GLY B C 1
ATOM 4524 O O . GLY B 1 5 ? -15.734 59.469 48.5 1 71.62 5 GLY B O 1
ATOM 4525 N N . ILE B 1 6 ? -14.43 59.25 46.75 1 78.25 6 ILE B N 1
ATOM 4526 C CA . ILE B 1 6 ? -14.281 57.781 46.719 1 78.25 6 ILE B CA 1
ATOM 4527 C C . ILE B 1 6 ? -13.039 57.375 47.531 1 78.25 6 ILE B C 1
ATOM 4529 O O . ILE B 1 6 ? -11.961 57.938 47.312 1 78.25 6 ILE B O 1
ATOM 4533 N N . PRO B 1 7 ? -13.266 56.5 48.5 1 82 7 PRO B N 1
ATOM 4534 C CA . PRO B 1 7 ? -12.125 56.125 49.344 1 82 7 PRO B CA 1
ATOM 4535 C C . PRO B 1 7 ? -11.141 55.219 48.625 1 82 7 PRO B C 1
ATOM 4537 O O . PRO B 1 7 ? -11.523 54.5 47.688 1 82 7 PRO B O 1
ATOM 4540 N N . TRP B 1 8 ? -9.859 55.406 48.938 1 86.56 8 TRP B N 1
ATOM 4541 C CA . TRP B 1 8 ? -8.805 54.5 48.531 1 86.56 8 TRP B CA 1
ATOM 4542 C C . TRP B 1 8 ? -8.805 53.25 49.375 1 86.56 8 TRP B C 1
ATOM 4544 O O . TRP B 1 8 ? -8.461 53.281 50.562 1 86.56 8 TRP B O 1
ATOM 4554 N N . GLN B 1 9 ? -9.234 52.094 48.812 1 85.94 9 GLN B N 1
ATOM 4555 C CA . GLN B 1 9 ? -9.367 50.875 49.594 1 85.94 9 GLN B CA 1
ATOM 4556 C C . GLN B 1 9 ? -8.477 49.75 49.031 1 85.94 9 GLN B C 1
ATOM 4558 O O . GLN B 1 9 ? -8.891 49 48.156 1 85.94 9 GLN B O 1
ATOM 4563 N N . PRO B 1 10 ? -7.238 49.656 49.719 1 85.62 10 PRO B N 1
ATOM 4564 C CA . PRO B 1 10 ? -6.387 48.531 49.312 1 85.62 10 PRO B CA 1
ATOM 4565 C C . PRO B 1 10 ? -6.848 47.219 49.875 1 85.62 10 PRO B C 1
ATOM 4567 O O . PRO B 1 10 ? -7.59 47.188 50.875 1 85.62 10 PRO B O 1
ATOM 4570 N N . GLY B 1 11 ? -6.852 46.094 49.125 1 84.88 11 GLY B N 1
ATOM 4571 C CA . GLY B 1 11 ? -7.238 44.781 49.625 1 84.88 11 GLY B CA 1
ATOM 4572 C C . GLY B 1 11 ? -6.883 43.656 48.688 1 84.88 11 GLY B C 1
ATOM 4573 O O . GLY B 1 11 ? -6.82 43.844 47.469 1 84.88 11 GLY B O 1
ATOM 4574 N N . LEU B 1 12 ? -6.609 42.594 49.281 1 85.44 12 LEU B N 1
ATOM 4575 C CA . LEU B 1 12 ? -6.246 41.406 48.5 1 85.44 12 LEU B CA 1
ATOM 4576 C C . LEU B 1 12 ? -7.438 40.875 47.719 1 85.44 12 LEU B C 1
ATOM 4578 O O . LEU B 1 12 ? -7.305 40.531 46.531 1 85.44 12 LEU B O 1
ATOM 4582 N N . TRP B 1 13 ? -8.609 40.844 48.281 1 84.5 13 TRP B N 1
ATOM 4583 C CA . TRP B 1 13 ? -9.773 40.25 47.625 1 84.5 13 TRP B CA 1
ATOM 4584 C C . TRP B 1 13 ? -10.578 41.312 46.875 1 84.5 13 TRP B C 1
ATOM 4586 O O . TRP B 1 13 ? -11.172 41.031 45.844 1 84.5 13 TRP B O 1
ATOM 4596 N N . LYS B 1 14 ? -10.586 42.562 47.312 1 81.25 14 LYS B N 1
ATOM 4597 C CA . LYS B 1 14 ? -11.406 43.594 46.719 1 81.25 14 LYS B CA 1
ATOM 4598 C C . LYS B 1 14 ? -10.781 44.094 45.406 1 81.25 14 LYS B C 1
ATOM 4600 O O . LYS B 1 14 ? -11.492 44.438 44.469 1 81.25 14 LYS B O 1
ATOM 4605 N N . GLN B 1 15 ? -9.43 43.969 45.375 1 85.31 15 GLN B N 1
ATOM 4606 C CA . GLN B 1 15 ? -8.773 44.5 44.188 1 85.31 15 GLN B CA 1
ATOM 4607 C C . GLN B 1 15 ? -8.109 43.375 43.406 1 85.31 15 GLN B C 1
ATOM 4609 O O . GLN B 1 15 ? -7.191 43.625 42.594 1 85.31 15 GLN B O 1
ATOM 4614 N N . ALA B 1 16 ? -8.641 42.156 43.656 1 87.75 16 ALA B N 1
ATOM 4615 C CA . ALA B 1 16 ? -8.055 41.031 42.906 1 87.75 16 ALA B CA 1
ATOM 4616 C C . ALA B 1 16 ? -8.305 41.188 41.406 1 87.75 16 ALA B C 1
ATOM 4618 O O . ALA B 1 16 ? -9.398 41.562 41 1 87.75 16 ALA B O 1
ATOM 4619 N N . PRO B 1 17 ? -7.238 41.031 40.625 1 89.62 17 PRO B N 1
ATOM 4620 C CA . PRO B 1 17 ? -7.426 41.094 39.156 1 89.62 17 PRO B CA 1
ATOM 4621 C C . PRO B 1 17 ? -8.234 39.938 38.594 1 89.62 17 PRO B C 1
ATOM 4623 O O . PRO B 1 17 ? -7.664 39.031 38 1 89.62 17 PRO B O 1
ATOM 4626 N N . TRP B 1 18 ? -9.531 40 38.625 1 88.81 18 TRP B N 1
ATOM 4627 C CA . TRP B 1 18 ? -10.43 38.906 38.25 1 88.81 18 TRP B CA 1
ATOM 4628 C C . TRP B 1 18 ? -10.344 38.625 36.75 1 88.81 18 TRP B C 1
ATOM 4630 O O . TRP B 1 18 ? -10.531 37.5 36.312 1 88.81 18 TRP B O 1
ATOM 4640 N N . ARG B 1 19 ? -10.094 39.562 35.938 1 87.69 19 ARG B N 1
ATOM 4641 C CA . ARG B 1 19 ? -9.945 39.344 34.469 1 87.69 19 ARG B CA 1
ATOM 4642 C C . ARG B 1 19 ? -8.711 38.5 34.188 1 87.69 19 ARG B C 1
ATOM 4644 O O . ARG B 1 19 ? -8.742 37.656 33.281 1 87.69 19 ARG B O 1
ATOM 4651 N N . THR B 1 20 ? -7.684 38.812 34.906 1 92.88 20 THR B N 1
ATOM 4652 C CA . THR B 1 20 ? -6.461 38.031 34.688 1 92.88 20 THR B CA 1
ATOM 4653 C C . THR B 1 20 ? -6.652 36.594 35.188 1 92.88 20 THR B C 1
ATOM 4655 O O . THR B 1 20 ? -6.254 35.656 34.5 1 92.88 20 THR B O 1
ATOM 4658 N N . ILE B 1 21 ? -7.312 36.406 36.281 1 93.88 21 ILE B N 1
ATOM 4659 C CA . ILE B 1 21 ? -7.531 35.094 36.844 1 93.88 21 ILE B CA 1
ATOM 4660 C C . ILE B 1 21 ? -8.453 34.281 35.906 1 93.88 21 ILE B C 1
ATOM 4662 O O . ILE B 1 21 ? -8.195 33.125 35.625 1 93.88 21 ILE B O 1
ATOM 4666 N N . ALA B 1 22 ? -9.445 34.906 35.406 1 94.12 22 ALA B N 1
ATOM 4667 C CA . ALA B 1 22 ? -10.375 34.219 34.5 1 94.12 22 ALA B CA 1
ATOM 4668 C C . ALA B 1 22 ? -9.688 33.844 33.188 1 94.12 22 ALA B C 1
ATOM 4670 O O . ALA B 1 22 ? -9.945 32.781 32.656 1 94.12 22 ALA B O 1
ATOM 4671 N N . SER B 1 23 ? -8.844 34.719 32.688 1 95.12 23 SER B N 1
ATOM 4672 C CA . SER B 1 23 ? -8.133 34.438 31.453 1 95.12 23 SER B CA 1
ATOM 4673 C C . SER B 1 23 ? -7.137 33.281 31.625 1 95.12 23 SER B C 1
ATOM 4675 O O . SER B 1 23 ? -6.965 32.469 30.734 1 95.12 23 SER B O 1
ATOM 4677 N N . LEU B 1 24 ? -6.52 33.281 32.75 1 96.44 24 LEU B N 1
ATOM 4678 C CA . LEU B 1 24 ? -5.566 32.219 33 1 96.44 24 LEU B CA 1
ATOM 4679 C C . LEU B 1 24 ? -6.285 30.891 33.188 1 96.44 24 LEU B C 1
ATOM 4681 O O . LEU B 1 24 ? -5.781 29.844 32.781 1 96.44 24 LEU B O 1
ATOM 4685 N N . ALA B 1 25 ? -7.43 30.922 33.812 1 96.88 25 ALA B N 1
ATOM 4686 C CA . ALA B 1 25 ? -8.234 29.703 33.938 1 96.88 25 ALA B CA 1
ATOM 4687 C C . ALA B 1 25 ? -8.703 29.219 32.562 1 96.88 25 ALA B C 1
ATOM 4689 O O . ALA B 1 25 ? -8.672 28.016 32.281 1 96.88 25 ALA B O 1
ATOM 4690 N N . ALA B 1 26 ? -9.125 30.125 31.75 1 96.56 26 ALA B N 1
ATOM 4691 C CA . ALA B 1 26 ? -9.547 29.781 30.391 1 96.56 26 ALA B CA 1
ATOM 4692 C C . ALA B 1 26 ? -8.391 29.203 29.594 1 96.56 26 ALA B C 1
ATOM 4694 O O . ALA B 1 26 ? -8.578 28.297 28.781 1 96.56 26 ALA B O 1
ATOM 4695 N N . TRP B 1 27 ? -7.234 29.766 29.766 1 97.12 27 TRP B N 1
ATOM 4696 C CA . TRP B 1 27 ? -6.031 29.266 29.125 1 97.12 27 TRP B CA 1
ATOM 4697 C C . TRP B 1 27 ? -5.75 27.828 29.547 1 97.12 27 TRP B C 1
ATOM 4699 O O . TRP B 1 27 ? -5.434 26.969 28.703 1 97.12 27 TRP B O 1
ATOM 4709 N N . THR B 1 28 ? -5.902 27.5 30.828 1 97.38 28 THR B N 1
ATOM 4710 C CA . THR B 1 28 ? -5.664 26.156 31.328 1 97.38 28 THR B CA 1
ATOM 4711 C C . THR B 1 28 ? -6.68 25.172 30.75 1 97.38 28 THR B C 1
ATOM 4713 O O . THR B 1 28 ? -6.328 24.047 30.391 1 97.38 28 THR B O 1
ATOM 4716 N N . VAL B 1 29 ? -7.871 25.641 30.609 1 97.19 29 VAL B N 1
ATOM 4717 C CA . VAL B 1 29 ? -8.922 24.797 30.047 1 97.19 29 VAL B CA 1
ATOM 4718 C C . VAL B 1 29 ? -8.633 24.531 28.578 1 97.19 29 VAL B C 1
ATOM 4720 O O . VAL B 1 29 ? -8.812 23.406 28.094 1 97.19 29 VAL B O 1
ATOM 4723 N N . THR B 1 30 ? -8.18 25.5 27.906 1 97 30 THR B N 1
ATOM 4724 C CA . THR B 1 30 ? -7.875 25.344 26.484 1 97 30 THR B CA 1
ATOM 4725 C C . THR B 1 30 ? -6.711 24.375 26.297 1 97 30 THR B C 1
ATOM 4727 O O . THR B 1 30 ? -6.707 23.578 25.359 1 97 30 THR B O 1
ATOM 4730 N N . CYS B 1 31 ? -5.746 24.531 27.172 1 96.69 31 CYS B N 1
ATOM 4731 C CA . CYS B 1 31 ? -4.633 23.594 27.109 1 96.69 31 CYS B CA 1
ATOM 4732 C C . CYS B 1 31 ? -5.105 22.156 27.359 1 96.69 31 CYS B C 1
ATOM 4734 O O . CYS B 1 31 ? -4.656 21.219 26.703 1 96.69 31 CYS B O 1
ATOM 4736 N N . GLY B 1 32 ? -6 22.031 28.266 1 96.5 32 GLY B N 1
ATOM 4737 C CA . GLY B 1 32 ? -6.586 20.719 28.5 1 96.5 32 GLY B CA 1
ATOM 4738 C C . GLY B 1 32 ? -7.359 20.188 27.312 1 96.5 32 GLY B C 1
ATOM 4739 O O . GLY B 1 32 ? -7.297 19 27 1 96.5 32 GLY B O 1
ATOM 4740 N N . MET B 1 33 ? -8.039 21.078 26.641 1 96.69 33 MET B N 1
ATOM 4741 C CA . MET B 1 33 ? -8.789 20.688 25.453 1 96.69 33 MET B CA 1
ATOM 4742 C C . MET B 1 33 ? -7.852 20.25 24.328 1 96.69 33 MET B C 1
ATOM 4744 O O . MET B 1 33 ? -8.156 19.312 23.594 1 96.69 33 MET B O 1
ATOM 4748 N N . ILE B 1 34 ? -6.777 20.938 24.172 1 96.75 34 ILE B N 1
ATOM 4749 C CA . ILE B 1 34 ? -5.789 20.562 23.172 1 96.75 34 ILE B CA 1
ATOM 4750 C C . ILE B 1 34 ? -5.254 19.172 23.469 1 96.75 34 ILE B C 1
ATOM 4752 O O . ILE B 1 34 ? -5.148 18.328 22.578 1 96.75 34 ILE B O 1
ATOM 4756 N N . ALA B 1 35 ? -4.973 18.938 24.719 1 96.56 35 ALA B N 1
ATOM 4757 C CA . ALA B 1 35 ? -4.496 17.609 25.125 1 96.56 35 ALA B CA 1
ATOM 4758 C C . ALA B 1 35 ? -5.543 16.547 24.859 1 96.56 35 ALA B C 1
ATOM 4760 O O . ALA B 1 35 ? -5.207 15.438 24.422 1 96.56 35 ALA B O 1
ATOM 4761 N N . LEU B 1 36 ? -6.746 16.891 25.047 1 95.94 36 LEU B N 1
ATOM 4762 C CA . LEU B 1 36 ? -7.832 15.953 24.812 1 95.94 36 LEU B CA 1
ATOM 4763 C C . LEU B 1 36 ? -7.957 15.633 23.328 1 95.94 36 LEU B C 1
ATOM 4765 O O . LEU B 1 36 ? -8.188 14.484 22.953 1 95.94 36 LEU B O 1
ATOM 4769 N N . VAL B 1 37 ? -7.84 16.562 22.516 1 94.31 37 VAL B N 1
ATOM 4770 C CA . VAL B 1 37 ? -7.926 16.375 21.078 1 94.31 37 VAL B CA 1
ATOM 4771 C C . VAL B 1 37 ? -6.785 15.477 20.609 1 94.31 37 VAL B C 1
ATOM 4773 O O . VAL B 1 37 ? -6.992 14.57 19.797 1 94.31 37 VAL B O 1
ATOM 4776 N N . LEU B 1 38 ? -5.594 15.719 21.125 1 95.25 38 LEU B N 1
ATOM 4777 C CA . LEU B 1 38 ? -4.441 14.906 20.75 1 95.25 38 LEU B CA 1
ATOM 4778 C C . LEU B 1 38 ? -4.617 13.469 21.219 1 95.25 38 LEU B C 1
ATOM 4780 O O . LEU B 1 38 ? -4.312 12.531 20.469 1 95.25 38 LEU B O 1
ATOM 4784 N N . ALA B 1 39 ? -5.184 13.289 22.375 1 94.88 39 ALA B N 1
ATOM 4785 C CA . ALA B 1 39 ? -5.367 11.945 22.922 1 94.88 39 ALA B CA 1
ATOM 4786 C C . ALA B 1 39 ? -6.477 11.203 22.188 1 94.88 39 ALA B C 1
ATOM 4788 O O . ALA B 1 39 ? -6.344 10.008 21.906 1 94.88 39 ALA B O 1
ATOM 4789 N N . MET B 1 40 ? -7.496 11.898 21.875 1 93.06 40 MET B N 1
ATOM 4790 C CA . MET B 1 40 ? -8.641 11.258 21.234 1 93.06 40 MET B CA 1
ATOM 4791 C C . MET B 1 40 ? -8.359 10.992 19.75 1 93.06 40 MET B C 1
ATOM 4793 O O . MET B 1 40 ? -8.93 10.078 19.172 1 93.06 40 MET B O 1
ATOM 4797 N N . SER B 1 41 ? -7.547 11.727 19.172 1 91.94 41 SER B N 1
ATOM 4798 C CA . SER B 1 41 ? -7.27 11.594 17.75 1 91.94 41 SER B CA 1
ATOM 4799 C C . SER B 1 41 ? -6.188 10.547 17.5 1 91.94 41 SER B C 1
ATOM 4801 O O . SER B 1 41 ? -6.043 10.055 16.375 1 91.94 41 SER B O 1
ATOM 4803 N N . GLU B 1 42 ? -5.523 10.164 18.484 1 91.62 42 GLU B N 1
ATOM 4804 C CA . GLU B 1 42 ? -4.422 9.219 18.328 1 91.62 42 GLU B CA 1
ATOM 4805 C C . GLU B 1 42 ? -4.918 7.887 17.766 1 91.62 42 GLU B C 1
ATOM 4807 O O . GLU B 1 42 ? -5.887 7.316 18.266 1 91.62 42 GLU B O 1
ATOM 4812 N N . ASP B 1 43 ? -4.398 7.492 16.672 1 88.38 43 ASP B N 1
ATOM 4813 C CA . ASP B 1 43 ? -4.633 6.211 16.016 1 88.38 43 ASP B CA 1
ATOM 4814 C C . ASP B 1 43 ? -5.992 6.191 15.328 1 88.38 43 ASP B C 1
ATOM 4816 O O . ASP B 1 43 ? -6.504 5.125 14.984 1 88.38 43 ASP B O 1
ATOM 4820 N N . LYS B 1 44 ? -6.547 7.402 15.203 1 87.75 44 LYS B N 1
ATOM 4821 C CA . LYS B 1 44 ? -7.797 7.496 14.453 1 87.75 44 LYS B CA 1
ATOM 4822 C C . LYS B 1 44 ? -7.543 7.93 13.008 1 87.75 44 LYS B C 1
ATOM 4824 O O . LYS B 1 44 ? -6.59 8.664 12.734 1 87.75 44 LYS B O 1
ATOM 4829 N N . GLU B 1 45 ? -8.477 7.52 12.227 1 86.12 45 GLU B N 1
ATOM 4830 C CA . GLU B 1 45 ? -8.32 7.816 10.805 1 86.12 45 GLU B CA 1
ATOM 4831 C C . GLU B 1 45 ? -8.656 9.273 10.5 1 86.12 45 GLU B C 1
ATOM 4833 O O . GLU B 1 45 ? -9.594 9.828 11.078 1 86.12 45 GLU B O 1
ATOM 4838 N N . THR B 1 46 ? -7.898 9.789 9.492 1 82.12 46 THR B N 1
ATOM 4839 C CA . THR B 1 46 ? -8.062 11.195 9.148 1 82.12 46 THR B CA 1
ATOM 4840 C C . THR B 1 46 ? -9.43 11.453 8.523 1 82.12 46 THR B C 1
ATOM 4842 O O . THR B 1 46 ? -9.961 12.555 8.617 1 82.12 46 THR B O 1
ATOM 4845 N N . ASN B 1 47 ? -10.008 10.477 7.922 1 75.81 47 ASN B N 1
ATOM 4846 C CA . ASN B 1 47 ? -11.297 10.656 7.254 1 75.81 47 ASN B CA 1
ATOM 4847 C C . ASN B 1 47 ? -12.461 10.445 8.219 1 75.81 47 ASN B C 1
ATOM 4849 O O . ASN B 1 47 ? -13.586 10.859 7.938 1 75.81 47 ASN B O 1
ATOM 4853 N N . HIS B 1 48 ? -12.18 9.984 9.398 1 76.06 48 HIS B N 1
ATOM 4854 C CA . HIS B 1 48 ? -13.289 9.633 10.281 1 76.06 48 HIS B CA 1
ATOM 4855 C C . HIS B 1 48 ? -13.305 10.539 11.516 1 76.06 48 HIS B C 1
ATOM 4857 O O . HIS B 1 48 ? -14.367 10.758 12.109 1 76.06 48 HIS B O 1
ATOM 4863 N N . TRP B 1 49 ? -12.188 10.922 11.922 1 77.5 49 TRP B N 1
ATOM 4864 C CA . TRP B 1 49 ? -12.125 11.727 13.133 1 77.5 49 TRP B CA 1
ATOM 4865 C C . TRP B 1 49 ? -11.781 13.18 12.805 1 77.5 49 TRP B C 1
ATOM 4867 O O . TRP B 1 49 ? -10.852 13.445 12.031 1 77.5 49 TRP B O 1
ATOM 4877 N N . PRO B 1 50 ? -12.453 14.094 13.461 1 68.69 50 PRO B N 1
ATOM 4878 C CA . PRO B 1 50 ? -13.539 13.953 14.43 1 68.69 50 PRO B CA 1
ATOM 4879 C C . PRO B 1 50 ? -14.891 13.703 13.773 1 68.69 50 PRO B C 1
ATOM 4881 O O . PRO B 1 50 ? -15.797 13.133 14.398 1 68.69 50 PRO B O 1
ATOM 4884 N N . THR B 1 51 ? -15.102 14.328 12.648 1 68.62 51 THR B N 1
ATOM 4885 C CA . THR B 1 51 ? -16.312 14.094 11.883 1 68.62 51 THR B CA 1
ATOM 4886 C C . THR B 1 51 ? -15.984 13.609 10.469 1 68.62 51 THR B C 1
ATOM 4888 O O . THR B 1 51 ? -14.836 13.695 10.031 1 68.62 51 THR B O 1
ATOM 4891 N N . HIS B 1 52 ? -16.938 12.938 9.938 1 65 52 HIS B N 1
ATOM 4892 C CA . HIS B 1 52 ? -16.781 12.5 8.555 1 65 52 HIS B CA 1
ATOM 4893 C C . HIS B 1 52 ? -16.656 13.688 7.613 1 65 52 HIS B C 1
ATOM 4895 O O . HIS B 1 52 ? -16.359 13.516 6.426 1 65 52 HIS B O 1
ATOM 4901 N N . ASN B 1 53 ? -16.797 14.773 8.383 1 61.19 53 ASN B N 1
ATOM 4902 C CA . ASN B 1 53 ? -16.688 15.977 7.562 1 61.19 53 ASN B CA 1
ATOM 4903 C C . ASN B 1 53 ? -15.242 16.391 7.355 1 61.19 53 ASN B C 1
ATOM 4905 O O . ASN B 1 53 ? -14.461 16.438 8.305 1 61.19 53 ASN B O 1
ATOM 4909 N N . LYS B 1 54 ? -14.867 16.578 6.168 1 64.81 54 LYS B N 1
ATOM 4910 C CA . LYS B 1 54 ? -13.516 16.844 5.676 1 64.81 54 LYS B CA 1
ATOM 4911 C C . LYS B 1 54 ? -13.062 18.25 6.078 1 64.81 54 LYS B C 1
ATOM 4913 O O . LYS B 1 54 ? -11.891 18.594 5.938 1 64.81 54 LYS B O 1
ATOM 4918 N N . TYR B 1 55 ? -13.953 18.891 6.867 1 72 55 TYR B N 1
ATOM 4919 C CA . TYR B 1 55 ? -13.594 20.281 7.082 1 72 55 TYR B CA 1
ATOM 4920 C C . TYR B 1 55 ? -12.922 20.469 8.438 1 72 55 TYR B C 1
ATOM 4922 O O . TYR B 1 55 ? -12.141 21.406 8.617 1 72 55 TYR B O 1
ATOM 4930 N N . PHE B 1 56 ? -13.219 19.594 9.406 1 82.31 56 PHE B N 1
ATOM 4931 C CA . PHE B 1 56 ? -12.602 19.734 10.719 1 82.31 56 PHE B CA 1
ATOM 4932 C C . PHE B 1 56 ? -11.547 18.656 10.945 1 82.31 56 PHE B C 1
ATOM 4934 O O . PHE B 1 56 ? -11.867 17.547 11.391 1 82.31 56 PHE B O 1
ATOM 4941 N N . THR B 1 57 ? -10.344 19.062 10.641 1 88.12 57 THR B N 1
ATOM 4942 C CA . THR B 1 57 ? -9.219 18.156 10.844 1 88.12 57 THR B CA 1
ATOM 4943 C C . THR B 1 57 ? -8.438 18.531 12.102 1 88.12 57 THR B C 1
ATOM 4945 O O . THR B 1 57 ? -8.68 19.578 12.695 1 88.12 57 THR B O 1
ATOM 4948 N N . VAL B 1 58 ? -7.629 17.672 12.539 1 90.75 58 VAL B N 1
ATOM 4949 C CA . VAL B 1 58 ? -6.883 17.891 13.773 1 90.75 58 VAL B CA 1
ATOM 4950 C C . VAL B 1 58 ? -6 19.125 13.641 1 90.75 58 VAL B C 1
ATOM 4952 O O . VAL B 1 58 ? -5.973 19.969 14.531 1 90.75 58 VAL B O 1
ATOM 4955 N N . PRO B 1 59 ? -5.344 19.375 12.453 1 89.38 59 PRO B N 1
ATOM 4956 C CA . PRO B 1 59 ? -4.551 20.594 12.32 1 89.38 59 PRO B CA 1
ATOM 4957 C C . PRO B 1 59 ? -5.398 21.859 12.406 1 89.38 59 PRO B C 1
ATOM 4959 O O . PRO B 1 59 ? -4.953 22.875 12.953 1 89.38 59 PRO B O 1
ATOM 4962 N N . VAL B 1 60 ? -6.598 21.797 11.914 1 90.5 60 VAL B N 1
ATOM 4963 C CA . VAL B 1 60 ? -7.508 22.938 11.984 1 90.5 60 VAL B CA 1
ATOM 4964 C C . VAL B 1 60 ? -7.906 23.188 13.43 1 90.5 60 VAL B C 1
ATOM 4966 O O . VAL B 1 60 ? -7.871 24.328 13.898 1 90.5 60 VAL B O 1
ATOM 4969 N N . LEU B 1 61 ? -8.203 22.172 14.172 1 92.5 61 LEU B N 1
ATOM 4970 C CA . LEU B 1 61 ? -8.602 22.297 15.562 1 92.5 61 LEU B CA 1
ATOM 4971 C C . LEU B 1 61 ? -7.445 22.781 16.422 1 92.5 61 LEU B C 1
ATOM 4973 O O . LEU B 1 61 ? -7.637 23.625 17.297 1 92.5 61 LEU B O 1
ATOM 4977 N N . LEU B 1 62 ? -6.301 22.297 16.141 1 93.88 62 LEU B N 1
ATOM 4978 C CA . LEU B 1 62 ? -5.129 22.719 16.891 1 93.88 62 LEU B CA 1
ATOM 4979 C C . LEU B 1 62 ? -4.82 24.188 16.641 1 93.88 62 LEU B C 1
ATOM 4981 O O . LEU B 1 62 ? -4.43 24.922 17.547 1 93.88 62 LEU B O 1
ATOM 4985 N N . SER B 1 63 ? -5.027 24.594 15.383 1 92.69 63 SER B N 1
ATOM 4986 C CA . SER B 1 63 ? -4.797 26 15.047 1 92.69 63 SER B CA 1
ATOM 4987 C C . SER B 1 63 ? -5.809 26.906 15.734 1 92.69 63 SER B C 1
ATOM 4989 O O . SER B 1 63 ? -5.441 27.953 16.281 1 92.69 63 SER B O 1
ATOM 4991 N N . LEU B 1 64 ? -7.008 26.5 15.773 1 93.12 64 LEU B N 1
ATOM 4992 C CA . LEU B 1 64 ? -8.055 27.297 16.406 1 93.12 64 LEU B CA 1
ATOM 4993 C C . LEU B 1 64 ? -7.84 27.359 17.922 1 93.12 64 LEU B C 1
ATOM 4995 O O . LEU B 1 64 ? -7.875 28.453 18.5 1 93.12 64 LEU B O 1
ATOM 4999 N N . MET B 1 65 ? -7.562 26.312 18.531 1 95 65 MET B N 1
ATOM 5000 C CA . MET B 1 65 ? -7.379 26.281 19.984 1 95 65 MET B CA 1
ATOM 5001 C C . MET B 1 65 ? -6.082 26.969 20.391 1 95 65 MET B C 1
ATOM 5003 O O . MET B 1 65 ? -6.016 27.609 21.438 1 95 65 MET B O 1
ATOM 5007 N N . GLY B 1 66 ? -5.098 26.766 19.531 1 94.06 66 GLY B N 1
ATOM 5008 C CA . GLY B 1 66 ? -3.867 27.5 19.797 1 94.06 66 GLY B CA 1
ATOM 5009 C C . GLY B 1 66 ? -4.043 29 19.75 1 94.06 66 GLY B C 1
ATOM 5010 O O . GLY B 1 66 ? -3.535 29.719 20.609 1 94.06 66 GLY B O 1
ATOM 5011 N N . ALA B 1 67 ? -4.809 29.406 18.75 1 93.56 67 ALA B N 1
ATOM 5012 C CA . ALA B 1 67 ? -5.074 30.844 18.625 1 93.56 67 ALA B CA 1
ATOM 5013 C C . ALA B 1 67 ? -5.891 31.359 19.812 1 93.56 67 ALA B C 1
ATOM 5015 O O . ALA B 1 67 ? -5.641 32.438 20.312 1 93.56 67 ALA B O 1
ATOM 5016 N N . VAL B 1 68 ? -6.781 30.625 20.297 1 94.44 68 VAL B N 1
ATOM 5017 C CA . VAL B 1 68 ? -7.621 31 21.438 1 94.44 68 VAL B CA 1
ATOM 5018 C C . VAL B 1 68 ? -6.781 31.047 22.703 1 94.44 68 VAL B C 1
ATOM 5020 O O . VAL B 1 68 ? -6.941 31.953 23.531 1 94.44 68 VAL B O 1
ATOM 5023 N N . ALA B 1 69 ? -5.934 30.109 22.859 1 96 69 ALA B N 1
ATOM 5024 C CA . ALA B 1 69 ? -5.051 30.109 24.031 1 96 69 ALA B CA 1
ATOM 5025 C C . ALA B 1 69 ? -4.188 31.359 24.078 1 96 69 ALA B C 1
ATOM 5027 O O . ALA B 1 69 ? -4.055 32 25.125 1 96 69 ALA B O 1
ATOM 5028 N N . VAL B 1 70 ? -3.709 31.703 22.922 1 94.06 70 VAL B N 1
ATOM 5029 C CA . VAL B 1 70 ? -2.848 32.875 22.844 1 94.06 70 VAL B CA 1
ATOM 5030 C C . VAL B 1 70 ? -3.666 34.125 23.094 1 94.06 70 VAL B C 1
ATOM 5032 O O . VAL B 1 70 ? -3.172 35.094 23.703 1 94.06 70 VAL B O 1
ATOM 5035 N N . LEU B 1 71 ? -4.855 34.156 22.672 1 92.06 71 LEU B N 1
ATOM 5036 C CA . LEU B 1 71 ? -5.734 35.281 22.922 1 92.06 71 LEU B CA 1
ATOM 5037 C C . LEU B 1 71 ? -5.973 35.469 24.406 1 92.06 71 LEU B C 1
ATOM 5039 O O . LEU B 1 71 ? -5.918 36.594 24.906 1 92.06 71 LEU B O 1
ATOM 5043 N N . PHE B 1 72 ? -6.176 34.469 25.141 1 94.94 72 PHE B N 1
ATOM 5044 C CA . PHE B 1 72 ? -6.379 34.562 26.578 1 94.94 72 PHE B CA 1
ATOM 5045 C C . PHE B 1 72 ? -5.113 35.062 27.266 1 94.94 72 PHE B C 1
ATOM 5047 O O . PHE B 1 72 ? -5.184 35.844 28.203 1 94.94 72 PHE B O 1
ATOM 5054 N N . LEU B 1 73 ? -4.027 34.625 26.828 1 95.19 73 LEU B N 1
ATOM 5055 C CA . LEU B 1 73 ? -2.768 35.062 27.406 1 95.19 73 LEU B CA 1
ATOM 5056 C C . LEU B 1 73 ? -2.521 36.531 27.109 1 95.19 73 LEU B C 1
ATOM 5058 O O . LEU B 1 73 ? -1.976 37.25 27.938 1 95.19 73 LEU B O 1
ATOM 5062 N N . SER B 1 74 ? -2.967 36.906 25.906 1 91.31 74 SER B N 1
ATOM 5063 C CA . SER B 1 74 ? -2.795 38.312 25.531 1 91.31 74 SER B CA 1
ATOM 5064 C C . SER B 1 74 ? -3.65 39.219 26.406 1 91.31 74 SER B C 1
ATOM 5066 O O . SER B 1 74 ? -3.209 40.312 26.812 1 91.31 74 SER B O 1
ATOM 5068 N N . VAL B 1 75 ? -4.789 38.812 26.734 1 89.94 75 VAL B N 1
ATOM 5069 C CA . VAL B 1 75 ? -5.672 39.562 27.609 1 89.94 75 VAL B CA 1
ATOM 5070 C C . VAL B 1 75 ? -5.082 39.625 29.016 1 89.94 75 VAL B C 1
ATOM 5072 O O . VAL B 1 75 ? -5.066 40.688 29.641 1 89.94 75 VAL B O 1
ATOM 5075 N N . ALA B 1 76 ? -4.613 38.562 29.453 1 93.5 76 ALA B N 1
ATOM 5076 C CA . ALA B 1 76 ? -3.99 38.5 30.781 1 93.5 76 ALA B CA 1
ATOM 5077 C C . ALA B 1 76 ? -2.744 39.406 30.828 1 93.5 76 ALA B C 1
ATOM 5079 O O . ALA B 1 76 ? -2.496 40.062 31.828 1 93.5 76 ALA B O 1
ATOM 5080 N N . ASN B 1 77 ? -2.041 39.375 29.812 1 92.06 77 ASN B N 1
ATOM 5081 C CA . ASN B 1 77 ? -0.827 40.188 29.734 1 92.06 77 ASN B CA 1
ATOM 5082 C C . ASN B 1 77 ? -1.146 41.656 29.75 1 92.06 77 ASN B C 1
ATOM 5084 O O . ASN B 1 77 ? -0.432 42.438 30.375 1 92.06 77 ASN B O 1
ATOM 5088 N N . ALA B 1 78 ? -2.148 42.062 29 1 89.06 78 ALA B N 1
ATOM 5089 C CA . ALA B 1 78 ? -2.549 43.469 28.953 1 89.06 78 ALA B CA 1
ATOM 5090 C C . ALA B 1 78 ? -2.938 43.969 30.344 1 89.06 78 ALA B C 1
ATOM 5092 O O . ALA B 1 78 ? -2.59 45.062 30.719 1 89.06 78 ALA B O 1
ATOM 5093 N N . GLU B 1 79 ? -3.604 43.188 31.078 1 90.19 79 GLU B N 1
ATOM 5094 C CA . GLU B 1 79 ? -3.975 43.531 32.438 1 90.19 79 GLU B CA 1
ATOM 5095 C C . GLU B 1 79 ? -2.756 43.562 33.344 1 90.19 79 GLU B C 1
ATOM 5097 O O . GLU B 1 79 ? -2.668 44.375 34.281 1 90.19 79 GLU B O 1
ATOM 5102 N N . GLY B 1 80 ? -1.934 42.625 33.125 1 90.81 80 GLY B N 1
ATOM 5103 C CA . GLY B 1 80 ? -0.7 42.625 33.906 1 90.81 80 GLY B CA 1
ATOM 5104 C C . GLY B 1 80 ? 0.134 43.875 33.688 1 90.81 80 GLY B C 1
ATOM 5105 O O . GLY B 1 80 ? 0.708 44.406 34.625 1 90.81 80 GLY B O 1
ATOM 5106 N N . PHE B 1 81 ? 0.131 44.375 32.531 1 91.5 81 PHE B N 1
ATOM 5107 C CA . PHE B 1 81 ? 0.837 45.625 32.219 1 91.5 81 PHE B CA 1
ATOM 5108 C C . PHE B 1 81 ? 0.215 46.781 32.969 1 91.5 81 PHE B C 1
ATOM 5110 O O . PHE B 1 81 ? 0.929 47.656 33.5 1 91.5 81 PHE B O 1
ATOM 5117 N N . ALA B 1 82 ? -1.085 46.812 32.969 1 90.5 82 ALA B N 1
ATOM 5118 C CA . ALA B 1 82 ? -1.798 47.906 33.656 1 90.5 82 ALA B CA 1
ATOM 5119 C C . ALA B 1 82 ? -1.474 47.938 35.125 1 90.5 82 ALA B C 1
ATOM 5121 O O . ALA B 1 82 ? -1.162 49 35.688 1 90.5 82 ALA B O 1
ATOM 5122 N N . ILE B 1 83 ? -1.479 46.875 35.719 1 91.94 83 ILE B N 1
ATOM 5123 C CA . ILE B 1 83 ? -1.224 46.781 37.156 1 91.94 83 ILE B CA 1
ATOM 5124 C C . ILE B 1 83 ? 0.227 47.156 37.438 1 91.94 83 ILE B C 1
ATOM 5126 O O . ILE B 1 83 ? 0.5 47.938 38.375 1 91.94 83 ILE B O 1
ATOM 5130 N N . SER B 1 84 ? 1.106 46.625 36.656 1 92.5 84 SER B N 1
ATOM 5131 C CA . SER B 1 84 ? 2.521 46.938 36.844 1 92.5 84 SER B CA 1
ATOM 5132 C C . SER B 1 84 ? 2.812 48.406 36.656 1 92.5 84 SER B C 1
ATOM 5134 O O . SER B 1 84 ? 3.623 49 37.406 1 92.5 84 SER B O 1
ATOM 5136 N N . TRP B 1 85 ? 2.188 49 35.719 1 92.44 85 TRP B N 1
ATOM 5137 C CA . TRP B 1 85 ? 2.389 50.406 35.438 1 92.44 85 TRP B CA 1
ATOM 5138 C C . TRP B 1 85 ? 1.924 51.25 36.625 1 92.44 85 TRP B C 1
ATOM 5140 O O . TRP B 1 85 ? 2.633 52.188 37.062 1 92.44 85 TRP B O 1
ATOM 5150 N N . TRP B 1 86 ? 0.759 51 37.156 1 92 86 TRP B N 1
ATOM 5151 C CA . TRP B 1 86 ? 0.204 51.781 38.281 1 92 86 TRP B CA 1
ATOM 5152 C C . TRP B 1 86 ? 0.986 51.531 39.562 1 92 86 TRP B C 1
ATOM 5154 O O . TRP B 1 86 ? 1.136 52.438 40.375 1 92 86 TRP B O 1
ATOM 5164 N N . LEU B 1 87 ? 1.477 50.406 39.75 1 91.94 87 LEU B N 1
ATOM 5165 C CA . LEU B 1 87 ? 2.309 50.125 40.938 1 91.94 87 LEU B CA 1
ATOM 5166 C C . LEU B 1 87 ? 3.617 50.906 40.844 1 91.94 87 LEU B C 1
ATOM 5168 O O . LEU B 1 87 ? 4.098 51.438 41.875 1 91.94 87 LEU B O 1
ATOM 5172 N N . LYS B 1 88 ? 4.117 50.938 39.719 1 91.62 88 LYS B N 1
ATOM 5173 C CA . LYS B 1 88 ? 5.328 51.75 39.531 1 91.62 88 LYS B CA 1
ATOM 5174 C C . LYS B 1 88 ? 5.062 53.219 39.75 1 91.62 88 LYS B C 1
ATOM 5176 O O . LYS B 1 88 ? 5.906 53.938 40.312 1 91.62 88 LYS B O 1
ATOM 5181 N N . ALA B 1 89 ? 3.91 53.688 39.281 1 91.88 89 ALA B N 1
ATOM 5182 C CA . ALA B 1 89 ? 3.516 55.062 39.5 1 91.88 89 ALA B CA 1
ATOM 5183 C C . ALA B 1 89 ? 3.312 55.375 40.969 1 91.88 89 ALA B C 1
ATOM 5185 O O . ALA B 1 89 ? 3.617 56.469 41.438 1 91.88 89 ALA B O 1
ATOM 5186 N N . LEU B 1 90 ? 2.869 54.406 41.719 1 91.06 90 LEU B N 1
ATOM 5187 C CA . LEU B 1 90 ? 2.646 54.594 43.156 1 91.06 90 LEU B CA 1
ATOM 5188 C C . LEU B 1 90 ? 3.971 54.625 43.906 1 91.06 90 LEU B C 1
ATOM 5190 O O . LEU B 1 90 ? 4.098 55.375 44.906 1 91.06 90 LEU B O 1
ATOM 5194 N N . LYS B 1 91 ? 4.859 53.875 43.531 1 89.94 91 LYS B N 1
ATOM 5195 C CA . LYS B 1 91 ? 6.172 53.844 44.188 1 89.94 91 LYS B CA 1
ATOM 5196 C C . LYS B 1 91 ? 6.992 55.062 43.812 1 89.94 91 LYS B C 1
ATOM 5198 O O . LYS B 1 91 ? 7.805 55.531 44.594 1 89.94 91 LYS B O 1
ATOM 5203 N N . GLY B 1 92 ? 6.785 55.594 42.656 1 90.5 92 GLY B N 1
ATOM 5204 C CA . GLY B 1 92 ? 7.535 56.75 42.188 1 90.5 92 GLY B CA 1
ATOM 5205 C C . GLY B 1 92 ? 8.664 56.375 41.25 1 90.5 92 GLY B C 1
ATOM 5206 O O . GLY B 1 92 ? 9.43 55.438 41.531 1 90.5 92 GLY B O 1
ATOM 5207 N N . THR B 1 93 ? 8.641 56.906 40.156 1 90 93 THR B N 1
ATOM 5208 C CA . THR B 1 93 ? 9.68 56.656 39.156 1 90 93 THR B CA 1
ATOM 5209 C C . THR B 1 93 ? 9.859 57.875 38.219 1 90 93 THR B C 1
ATOM 5211 O O . THR B 1 93 ? 9.203 5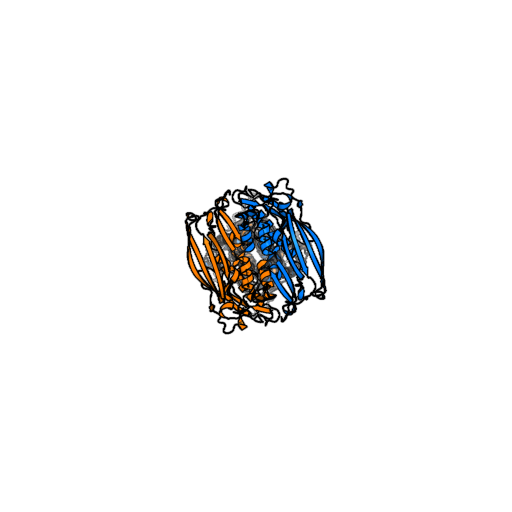8.906 38.406 1 90 93 THR B O 1
ATOM 5214 N N . LYS B 1 94 ? 10.797 57.688 37.375 1 89.62 94 LYS B N 1
ATOM 5215 C CA . LYS B 1 94 ? 11.016 58.75 36.375 1 89.62 94 LYS B CA 1
ATOM 5216 C C . LYS B 1 94 ? 9.898 58.781 35.344 1 89.62 94 LYS B C 1
ATOM 5218 O O . LYS B 1 94 ? 9.391 57.75 34.938 1 89.62 94 LYS B O 1
ATOM 5223 N N . ILE B 1 95 ? 9.523 59.969 34.969 1 88.62 95 ILE B N 1
ATOM 5224 C CA . ILE B 1 95 ? 8.438 60.125 34 1 88.62 95 ILE B CA 1
ATOM 5225 C C . ILE B 1 95 ? 8.812 59.469 32.688 1 88.62 95 ILE B C 1
ATOM 5227 O O . ILE B 1 95 ? 7.949 58.906 32 1 88.62 95 ILE B O 1
ATOM 5231 N N . LYS B 1 96 ? 10.047 59.406 32.344 1 86.25 96 LYS B N 1
ATOM 5232 C CA . LYS B 1 96 ? 10.508 58.781 31.094 1 86.25 96 LYS B CA 1
ATOM 5233 C C . LYS B 1 96 ? 10.289 57.281 31.141 1 86.25 96 LYS B C 1
ATOM 5235 O O . LYS B 1 96 ? 9.977 56.656 30.125 1 86.25 96 LYS B O 1
ATOM 5240 N N . GLU B 1 97 ? 10.414 56.719 32.312 1 88.38 97 GLU B N 1
ATOM 5241 C CA . GLU B 1 97 ? 10.211 55.281 32.469 1 88.38 97 GLU B CA 1
ATOM 5242 C C . GLU B 1 97 ? 8.734 54.906 32.375 1 88.38 97 GLU B C 1
ATOM 5244 O O . GLU B 1 97 ? 8.383 53.875 31.828 1 88.38 97 GLU B O 1
ATOM 5249 N N . LEU B 1 98 ? 7.922 55.75 32.906 1 89.56 98 LEU B N 1
ATOM 5250 C CA . LEU B 1 98 ? 6.488 55.5 32.812 1 89.56 98 LEU B CA 1
ATOM 5251 C C . LEU B 1 98 ? 6 55.594 31.375 1 89.56 98 LEU B C 1
ATOM 5253 O O . LEU B 1 98 ? 5.133 54.844 30.953 1 89.56 98 LEU B O 1
ATOM 5257 N N . HIS B 1 99 ? 6.523 56.531 30.719 1 88.5 99 HIS B N 1
ATOM 5258 C CA . HIS B 1 99 ? 6.152 56.688 29.312 1 88.5 99 HIS B CA 1
ATOM 5259 C C . HIS B 1 99 ? 6.676 55.5 28.484 1 88.5 99 HIS B C 1
ATOM 5261 O O . HIS B 1 99 ? 5.996 55.031 27.562 1 88.5 99 HIS B O 1
ATOM 5267 N N . TYR B 1 100 ? 7.836 55.125 28.766 1 87.19 100 TYR B N 1
ATOM 5268 C CA . TYR B 1 100 ? 8.438 54 28.062 1 87.19 100 TYR B CA 1
ATOM 5269 C C . TYR B 1 100 ? 7.586 52.719 28.219 1 87.19 100 TYR B C 1
ATOM 5271 O O . TYR B 1 100 ? 7.395 51.969 27.266 1 87.19 100 TYR B O 1
ATOM 5279 N N . ASP B 1 101 ? 7.094 52.469 29.422 1 88.31 101 ASP B N 1
ATOM 5280 C CA . ASP B 1 101 ? 6.273 51.281 29.672 1 88.31 101 ASP B CA 1
ATOM 5281 C C . ASP B 1 101 ? 4.996 51.312 28.844 1 88.31 101 ASP B C 1
ATOM 5283 O O . ASP B 1 101 ? 4.504 50.281 28.406 1 88.31 101 ASP B O 1
ATOM 5287 N N . LEU B 1 102 ? 4.488 52.5 28.609 1 87.56 102 LEU B N 1
ATOM 5288 C CA . LEU B 1 102 ? 3.275 52.625 27.797 1 87.56 102 LEU B CA 1
ATOM 5289 C C . LEU B 1 102 ? 3.588 52.469 26.312 1 87.56 102 LEU B C 1
ATOM 5291 O O . LEU B 1 102 ? 2.795 51.906 25.562 1 87.56 102 LEU B O 1
ATOM 5295 N N . GLU B 1 103 ? 4.703 52.938 25.938 1 83.69 103 GLU B N 1
ATOM 5296 C CA . GLU B 1 103 ? 5.09 52.875 24.531 1 83.69 103 GLU B CA 1
ATOM 5297 C C . GLU B 1 103 ? 5.418 51.469 24.094 1 83.69 103 GLU B C 1
ATOM 5299 O O . GLU B 1 103 ? 5.16 51.062 22.953 1 83.69 103 GLU B O 1
ATOM 5304 N N . ILE B 1 104 ? 5.969 50.688 24.922 1 82.75 104 ILE B N 1
ATOM 5305 C CA . ILE B 1 104 ? 6.387 49.312 24.609 1 82.75 104 ILE B CA 1
ATOM 5306 C C . ILE B 1 104 ? 5.156 48.469 24.359 1 82.75 104 ILE B C 1
ATOM 5308 O O . ILE B 1 104 ? 5.207 47.531 23.547 1 82.75 104 ILE B O 1
ATOM 5312 N N . THR B 1 105 ? 4.043 48.719 25.047 1 76.38 105 THR B N 1
ATOM 5313 C CA . THR B 1 105 ? 2.83 47.938 24.875 1 76.38 105 THR B CA 1
ATOM 5314 C C . THR B 1 105 ? 2.256 48.125 23.469 1 76.38 105 THR B C 1
ATOM 5316 O O . THR B 1 105 ? 1.602 47.219 22.938 1 76.38 105 THR B O 1
ATOM 5319 N N . SER B 1 106 ? 2.58 49.281 22.859 1 73.56 106 SER B N 1
ATOM 5320 C CA . SER B 1 106 ? 2.068 49.562 21.516 1 73.56 106 SER B CA 1
ATOM 5321 C C . SER B 1 106 ? 3.092 49.188 20.438 1 73.56 106 SER B C 1
ATOM 5323 O O . SER B 1 106 ? 2.725 48.75 19.359 1 73.56 106 SER B O 1
ATOM 5325 N N . ASN B 1 107 ? 4.34 49.5 20.781 1 75.75 107 ASN B N 1
ATOM 5326 C CA . ASN B 1 107 ? 5.426 49.219 19.844 1 75.75 107 ASN B CA 1
ATOM 5327 C C . ASN B 1 107 ? 6.621 48.594 20.547 1 75.75 107 ASN B C 1
ATOM 5329 O O . ASN B 1 107 ? 7.492 49.281 21.062 1 75.75 107 ASN B O 1
ATOM 5333 N N . VAL B 1 108 ? 6.691 47.281 20.375 1 70.69 108 VAL B N 1
ATOM 5334 C CA . VAL B 1 108 ? 7.727 46.562 21.078 1 70.69 108 VAL B CA 1
ATOM 5335 C C . VAL B 1 108 ? 9.094 46.844 20.469 1 70.69 108 VAL B C 1
ATOM 5337 O O . VAL B 1 108 ? 10.125 46.719 21.141 1 70.69 108 VAL B O 1
ATOM 5340 N N . LEU B 1 109 ? 9.109 47.344 19.234 1 72.31 109 LEU B N 1
ATOM 5341 C CA . LEU B 1 109 ? 10.375 47.562 18.562 1 72.31 109 LEU B CA 1
ATOM 5342 C C . LEU B 1 109 ? 11.148 48.719 19.203 1 72.31 109 LEU B C 1
ATOM 5344 O O . LEU B 1 109 ? 12.367 48.812 19.047 1 72.31 109 LEU B O 1
ATOM 5348 N N . ILE B 1 110 ? 10.375 49.562 19.953 1 71.69 110 ILE B N 1
ATOM 5349 C CA . ILE B 1 110 ? 11.016 50.688 20.609 1 71.69 110 ILE B CA 1
ATOM 5350 C C . ILE B 1 110 ? 11.938 50.188 21.719 1 71.69 110 ILE B C 1
ATOM 5352 O O . ILE B 1 110 ? 12.914 50.844 22.078 1 71.69 110 ILE B O 1
ATOM 5356 N N . GLY B 1 111 ? 11.719 48.969 22.172 1 67.88 111 GLY B N 1
ATOM 5357 C CA . GLY B 1 111 ? 12.562 48.375 23.188 1 67.88 111 GLY B CA 1
ATOM 5358 C C . GLY B 1 111 ? 13.992 48.188 22.734 1 67.88 111 GLY B C 1
ATOM 5359 O O . GLY B 1 111 ? 14.93 48.312 23.531 1 67.88 111 GLY B O 1
ATOM 5360 N N . PHE B 1 112 ? 14.07 48 21.469 1 71 112 PHE B N 1
ATOM 5361 C CA . PHE B 1 112 ? 15.414 47.75 20.938 1 71 112 PHE B CA 1
ATOM 5362 C C . PHE B 1 112 ? 16.156 49.062 20.688 1 71 112 PHE B C 1
ATOM 5364 O O . PHE B 1 112 ? 17.391 49.094 20.672 1 71 112 PHE B O 1
ATOM 5371 N N . SER B 1 113 ? 15.383 50.125 20.547 1 74.5 113 SER B N 1
ATOM 5372 C CA . SER B 1 113 ? 16 51.406 20.266 1 74.5 113 SER B CA 1
ATOM 5373 C C . SER B 1 113 ? 16.469 52.094 21.547 1 74.5 113 SER B C 1
ATOM 5375 O O . SER B 1 113 ? 17.359 52.938 21.516 1 74.5 113 SER B O 1
ATOM 5377 N N . ARG B 1 114 ? 15.867 51.781 22.672 1 79.19 114 ARG B N 1
ATOM 5378 C CA . ARG B 1 114 ? 16.25 52.375 23.953 1 79.19 114 ARG B CA 1
ATOM 5379 C C . ARG B 1 114 ? 16.578 51.312 24.984 1 79.19 114 ARG B C 1
ATOM 5381 O O . ARG B 1 114 ? 15.797 51.062 25.922 1 79.19 114 ARG B O 1
ATOM 5388 N N . PRO B 1 115 ? 17.719 50.719 24.953 1 78.94 115 PRO B N 1
ATOM 5389 C CA . PRO B 1 115 ? 18.047 49.562 25.797 1 78.94 115 PRO B CA 1
ATOM 5390 C C . PRO B 1 115 ? 18.234 49.969 27.266 1 78.94 115 PRO B C 1
ATOM 5392 O O . PRO B 1 115 ? 18.062 49.125 28.156 1 78.94 115 PRO B O 1
ATOM 5395 N N . LYS B 1 116 ? 18.516 51.25 27.531 1 78.75 116 LYS B N 1
ATOM 5396 C CA . LYS B 1 116 ? 18.766 51.688 28.906 1 78.75 116 LYS B CA 1
ATOM 5397 C C . LYS B 1 116 ? 17.484 51.625 29.734 1 78.75 116 LYS B C 1
ATOM 5399 O O . LYS B 1 116 ? 17.516 51.531 30.953 1 78.75 116 LYS B O 1
ATOM 5404 N N . LEU B 1 117 ? 16.359 51.594 29.062 1 80.25 117 LEU B N 1
ATOM 5405 C CA . LEU B 1 117 ? 15.086 51.625 29.766 1 80.25 117 LEU B CA 1
ATOM 5406 C C . LEU B 1 117 ? 14.43 50.25 29.734 1 80.25 117 LEU B C 1
ATOM 5408 O O . LEU B 1 117 ? 13.297 50.094 30.188 1 80.25 117 LEU B O 1
ATOM 5412 N N . PHE B 1 118 ? 15.305 49.219 29.344 1 79.25 118 PHE B N 1
ATOM 5413 C CA . PHE B 1 118 ? 14.773 47.875 29.172 1 79.25 118 PHE B CA 1
ATOM 5414 C C . PHE B 1 118 ? 14.445 47.25 30.531 1 79.25 118 PHE B C 1
ATOM 5416 O O . PHE B 1 118 ? 15.289 47.219 31.422 1 79.25 118 PHE B O 1
ATOM 5423 N N . ASN B 1 119 ? 13.148 46.906 30.75 1 85.44 119 ASN B N 1
ATOM 5424 C CA . ASN B 1 119 ? 12.672 46.406 32.031 1 85.44 119 ASN B CA 1
ATOM 5425 C C . ASN B 1 119 ? 11.836 45.125 31.859 1 85.44 119 ASN B C 1
ATOM 5427 O O . ASN B 1 119 ? 11.812 44.562 30.781 1 85.44 119 ASN B O 1
ATOM 5431 N N . TRP B 1 120 ? 11.18 44.781 32.906 1 83.56 120 TRP B N 1
ATOM 5432 C CA . TRP B 1 120 ? 10.406 43.531 32.938 1 83.56 120 TRP B CA 1
ATOM 5433 C C . TRP B 1 120 ? 9.164 43.656 32.062 1 83.56 120 TRP B C 1
ATOM 5435 O O . TRP B 1 120 ? 8.711 42.656 31.484 1 83.56 120 TRP B O 1
ATOM 5445 N N . VAL B 1 121 ? 8.695 44.812 31.875 1 86.75 121 VAL B N 1
ATOM 5446 C CA . VAL B 1 121 ? 7.531 45.031 31.016 1 86.75 121 VAL B CA 1
ATOM 5447 C C . VAL B 1 121 ? 7.91 44.781 29.562 1 86.75 121 VAL B C 1
ATOM 5449 O O . VAL B 1 121 ? 7.145 44.188 28.797 1 86.75 121 VAL B O 1
ATOM 5452 N N . ALA B 1 122 ? 9.102 45.188 29.188 1 88 122 ALA B N 1
ATOM 5453 C CA . ALA B 1 122 ? 9.594 45 27.828 1 88 122 ALA B CA 1
ATOM 5454 C C . ALA B 1 122 ? 9.828 43.531 27.531 1 88 122 ALA B C 1
ATOM 5456 O O . ALA B 1 122 ? 9.5 43.031 26.438 1 88 122 ALA B O 1
ATOM 5457 N N . ILE B 1 123 ? 10.344 42.812 28.484 1 88.44 123 ILE B N 1
ATOM 5458 C CA . ILE B 1 123 ? 10.602 41.375 28.312 1 88.44 123 ILE B CA 1
ATOM 5459 C C . ILE B 1 123 ? 9.281 40.625 28.156 1 88.44 123 ILE B C 1
ATOM 5461 O O . ILE B 1 123 ? 9.156 39.75 27.297 1 88.44 123 ILE B O 1
ATOM 5465 N N . SER B 1 124 ? 8.359 40.969 28.984 1 90.12 124 SER B N 1
ATOM 5466 C CA . SER B 1 124 ? 7.055 40.312 28.906 1 90.12 124 SER B CA 1
ATOM 5467 C C . SER B 1 124 ? 6.383 40.562 27.562 1 90.12 124 SER B C 1
ATOM 5469 O O . SER B 1 124 ? 5.742 39.688 27 1 90.12 124 SER B O 1
ATOM 5471 N N . ALA B 1 125 ? 6.531 41.781 27.062 1 90 125 ALA B N 1
ATOM 5472 C CA . ALA B 1 125 ? 5.949 42.094 25.766 1 90 125 ALA B CA 1
ATOM 5473 C C . ALA B 1 125 ? 6.625 41.312 24.656 1 90 125 ALA B C 1
ATOM 5475 O O . ALA B 1 125 ? 5.961 40.812 23.734 1 90 125 ALA B O 1
ATOM 5476 N N . LEU B 1 126 ? 7.875 41.156 24.719 1 89.12 126 LEU B N 1
ATOM 5477 C CA . LEU B 1 126 ? 8.625 40.406 23.719 1 89.12 126 LEU B CA 1
ATOM 5478 C C . LEU B 1 126 ? 8.25 38.938 23.75 1 89.12 126 LEU B C 1
ATOM 5480 O O . LEU B 1 126 ? 8.039 38.312 22.703 1 89.12 126 LEU B O 1
ATOM 5484 N N . ILE B 1 127 ? 8.148 38.375 24.891 1 91.44 127 ILE B N 1
ATOM 5485 C CA . ILE B 1 127 ? 7.789 36.969 25.047 1 91.44 127 ILE B CA 1
ATOM 5486 C C . ILE B 1 127 ? 6.371 36.719 24.531 1 91.44 127 ILE B C 1
ATOM 5488 O O . ILE B 1 127 ? 6.078 35.688 23.938 1 91.44 127 ILE B O 1
ATOM 5492 N N . SER B 1 128 ? 5.531 37.688 24.781 1 91.69 128 SER B N 1
ATOM 5493 C CA . SER B 1 128 ? 4.156 37.562 24.312 1 91.69 128 SER B CA 1
ATOM 5494 C C . SER B 1 128 ? 4.094 37.469 22.781 1 91.69 128 SER B C 1
ATOM 5496 O O . SER B 1 128 ? 3.316 36.688 22.234 1 91.69 128 SER B O 1
ATOM 5498 N N . ILE B 1 129 ? 4.898 38.219 22.062 1 90.25 129 ILE B N 1
ATOM 5499 C CA . ILE B 1 129 ? 4.922 38.188 20.594 1 90.25 129 ILE B CA 1
ATOM 5500 C C . ILE B 1 129 ? 5.5 36.875 20.125 1 90.25 129 ILE B C 1
ATOM 5502 O O . ILE B 1 129 ? 4.961 36.25 19.203 1 90.25 129 ILE B O 1
ATOM 5506 N N . ILE B 1 130 ? 6.496 36.406 20.766 1 91.31 130 ILE B N 1
ATOM 5507 C CA . ILE B 1 130 ? 7.145 35.156 20.375 1 91.31 130 ILE B CA 1
ATOM 5508 C C . ILE B 1 130 ? 6.184 34 20.578 1 91.31 130 ILE B C 1
ATOM 5510 O O . ILE B 1 130 ? 6.047 33.125 19.719 1 91.31 130 ILE B O 1
ATOM 5514 N N . VAL B 1 131 ? 5.547 34 21.734 1 93.75 131 VAL B N 1
ATOM 5515 C CA . VAL B 1 131 ? 4.59 32.938 22.031 1 93.75 131 VAL B CA 1
ATOM 5516 C C . VAL B 1 131 ? 3.432 33 21.047 1 93.75 131 VAL B C 1
ATOM 5518 O O . VAL B 1 131 ? 2.963 31.953 20.562 1 93.75 131 VAL B O 1
ATOM 5521 N N . GLY B 1 132 ? 3.008 34.125 20.672 1 91.06 132 GLY B N 1
ATOM 5522 C CA . GLY B 1 132 ? 1.921 34.281 19.719 1 91.06 132 GLY B CA 1
ATOM 5523 C C . GLY B 1 132 ? 2.246 33.719 18.344 1 91.06 132 GLY B C 1
ATOM 5524 O O . GLY B 1 132 ? 1.375 33.156 17.672 1 91.06 132 GLY B O 1
ATOM 5525 N N . ILE B 1 133 ? 3.486 33.688 17.969 1 90.56 133 ILE B N 1
ATOM 5526 C CA . ILE B 1 133 ? 3.895 33.25 16.641 1 90.56 133 ILE B CA 1
ATOM 5527 C C . ILE B 1 133 ? 4.289 31.766 16.703 1 90.56 133 ILE B C 1
ATOM 5529 O O . ILE B 1 133 ? 3.922 30.984 15.82 1 90.56 133 ILE B O 1
ATOM 5533 N N . ALA B 1 134 ? 4.93 31.359 17.766 1 92.19 134 ALA B N 1
ATOM 5534 C CA . ALA B 1 134 ? 5.598 30.062 17.812 1 92.19 134 ALA B CA 1
ATOM 5535 C C . ALA B 1 134 ? 4.629 28.953 18.25 1 92.19 134 ALA B C 1
ATOM 5537 O O . ALA B 1 134 ? 4.762 27.797 17.844 1 92.19 134 ALA B O 1
ATOM 5538 N N . VAL B 1 135 ? 3.666 29.312 19.062 1 94 135 VAL B N 1
ATOM 5539 C CA . VAL B 1 135 ? 2.822 28.281 19.672 1 94 135 VAL B CA 1
ATOM 5540 C C . VAL B 1 135 ? 2.047 27.547 18.578 1 94 135 VAL B C 1
ATOM 5542 O O . VAL B 1 135 ? 1.975 26.328 18.578 1 94 135 VAL B O 1
ATOM 5545 N N . GLY B 1 136 ? 1.521 28.281 17.594 1 91.88 136 GLY B N 1
ATOM 5546 C CA . GLY B 1 136 ? 0.787 27.641 16.516 1 91.88 136 GLY B CA 1
ATOM 5547 C C . GLY B 1 136 ? 1.632 26.656 15.719 1 91.88 136 GLY B C 1
ATOM 5548 O O . GLY B 1 136 ? 1.178 25.562 15.391 1 91.88 136 GLY B O 1
ATOM 5549 N N . ALA B 1 137 ? 2.842 27.016 15.469 1 92 137 ALA B N 1
ATOM 5550 C CA . ALA B 1 137 ? 3.75 26.203 14.672 1 92 137 ALA B CA 1
ATOM 5551 C C . ALA B 1 137 ? 4.168 24.953 15.43 1 92 137 ALA B C 1
ATOM 5553 O O . ALA B 1 137 ? 4.203 23.859 14.859 1 92 137 ALA B O 1
ATOM 5554 N N . VAL B 1 138 ? 4.457 25.078 16.703 1 94 138 VAL B N 1
ATOM 5555 C CA . VAL B 1 138 ? 4.918 23.938 17.516 1 94 138 VAL B CA 1
ATOM 5556 C C . VAL B 1 138 ? 3.775 22.953 17.719 1 94 138 VAL B C 1
ATOM 5558 O O . VAL B 1 138 ? 3.99 21.734 17.719 1 94 138 VAL B O 1
ATOM 5561 N N . LEU B 1 139 ? 2.6 23.5 17.891 1 94.56 139 LEU B N 1
ATOM 5562 C CA . LEU B 1 139 ? 1.445 22.641 18.094 1 94.56 139 LEU B CA 1
ATOM 5563 C C . LEU B 1 139 ? 1.163 21.812 16.844 1 94.56 139 LEU B C 1
ATOM 5565 O O . LEU B 1 139 ? 0.686 20.688 16.938 1 94.56 139 LEU B O 1
ATOM 5569 N N . GLN B 1 140 ? 1.47 22.391 15.75 1 92 140 GLN B N 1
ATOM 5570 C CA . GLN B 1 140 ? 1.238 21.656 14.508 1 92 140 GLN B CA 1
ATOM 5571 C C . GLN B 1 140 ? 2.178 20.469 14.391 1 92 140 GLN B C 1
ATOM 5573 O O . GLN B 1 140 ? 1.837 19.453 13.758 1 92 140 GLN B O 1
ATOM 5578 N N . LYS B 1 141 ? 3.252 20.5 15.023 1 91.56 141 LYS B N 1
ATOM 5579 C CA . LYS B 1 141 ? 4.195 19.375 15.008 1 91.56 141 LYS B CA 1
ATOM 5580 C C . LYS B 1 141 ? 3.77 18.297 15.984 1 91.56 141 LYS B C 1
ATOM 5582 O O . LYS B 1 141 ? 4.266 17.156 15.922 1 91.56 141 LYS B O 1
ATOM 5587 N N . ALA B 1 142 ? 2.824 18.594 16.766 1 93.06 142 ALA B N 1
ATOM 5588 C CA . ALA B 1 142 ? 2.373 17.625 17.766 1 93.06 142 ALA B CA 1
ATOM 5589 C C . ALA B 1 142 ? 1.469 16.578 17.141 1 93.06 142 ALA B C 1
ATOM 5591 O O . ALA B 1 142 ? 1.211 15.531 17.734 1 93.06 142 ALA B O 1
ATOM 5592 N N . SER B 1 143 ? 1.035 16.828 15.969 1 90.25 143 SER B N 1
ATOM 5593 C CA . SER B 1 143 ? 0.201 15.844 15.281 1 90.25 143 SER B CA 1
ATOM 5594 C C . SER B 1 143 ? 0.721 15.562 13.875 1 90.25 143 SER B C 1
ATOM 5596 O O . SER B 1 143 ? 0.964 16.484 13.102 1 90.25 143 SER B O 1
ATOM 5598 N N . GLU B 1 144 ? 0.955 14.328 13.641 1 85.38 144 GLU B N 1
ATOM 5599 C CA . GLU B 1 144 ? 1.431 13.914 12.328 1 85.38 144 GLU B CA 1
ATOM 5600 C C . GLU B 1 144 ? 0.551 12.805 11.75 1 85.38 144 GLU B C 1
ATOM 5602 O O . GLU B 1 144 ? -0.135 12.102 12.484 1 85.38 144 GLU B O 1
ATOM 5607 N N . THR B 1 145 ? 0.54 12.789 10.422 1 82.75 145 THR B N 1
ATOM 5608 C CA . THR B 1 145 ? -0.208 11.727 9.758 1 82.75 145 THR B CA 1
ATOM 5609 C C . THR B 1 145 ? 0.731 10.625 9.273 1 82.75 145 THR B C 1
ATOM 5611 O O . THR B 1 145 ? 1.76 10.906 8.656 1 82.75 145 THR B O 1
ATOM 5614 N N . VAL B 1 146 ? 0.389 9.422 9.727 1 82.38 146 VAL B N 1
ATOM 5615 C CA . VAL B 1 146 ? 1.206 8.273 9.352 1 82.38 146 VAL B CA 1
ATOM 5616 C C . VAL B 1 146 ? 0.32 7.188 8.742 1 82.38 146 VAL B C 1
ATOM 5618 O O . VAL B 1 146 ? -0.892 7.168 8.969 1 82.38 146 VAL B O 1
ATOM 5621 N N . THR B 1 147 ? 1.008 6.379 7.98 1 80.69 147 THR B N 1
ATOM 5622 C CA . THR B 1 147 ? 0.304 5.23 7.422 1 80.69 147 THR B CA 1
ATOM 5623 C C . THR B 1 147 ? 0.334 4.055 8.398 1 80.69 147 THR B C 1
ATOM 5625 O O . THR B 1 147 ? 1.383 3.73 8.953 1 80.69 147 THR B O 1
ATOM 5628 N N . LYS B 1 148 ? -0.836 3.494 8.695 1 83.06 148 LYS B N 1
ATOM 5629 C CA . LYS B 1 148 ? -0.929 2.344 9.594 1 83.06 148 LYS B CA 1
ATOM 5630 C C . LYS B 1 148 ? -1.943 1.327 9.078 1 83.06 148 LYS B C 1
ATOM 5632 O O . LYS B 1 148 ? -2.873 1.685 8.352 1 83.06 148 LYS B O 1
ATOM 5637 N N . THR B 1 149 ? -1.626 0.029 9.375 1 85 149 THR B N 1
ATOM 5638 C CA . THR B 1 149 ? -2.58 -1.032 9.07 1 85 149 THR B CA 1
ATOM 5639 C C . THR B 1 149 ? -3.717 -1.047 10.094 1 85 149 THR B C 1
ATOM 5641 O O . THR B 1 149 ? -3.477 -1.12 11.297 1 85 149 THR B O 1
ATOM 5644 N N . ILE B 1 150 ? -4.883 -0.844 9.609 1 84.56 150 ILE B N 1
ATOM 5645 C CA . ILE B 1 150 ? -6.066 -0.827 10.461 1 84.56 150 ILE B CA 1
ATOM 5646 C C . ILE B 1 150 ? -6.734 -2.199 10.445 1 84.56 150 ILE B C 1
ATOM 5648 O O . ILE B 1 150 ? -7.016 -2.746 9.375 1 84.56 150 ILE B O 1
ATOM 5652 N N . GLY B 1 151 ? -7.066 -2.658 11.711 1 82.56 151 GLY B N 1
ATOM 5653 C CA . GLY B 1 151 ? -7.688 -3.969 11.812 1 82.56 151 GLY B CA 1
ATOM 5654 C C . GLY B 1 151 ? -6.809 -4.996 12.492 1 82.56 151 GLY B C 1
ATOM 5655 O O . GLY B 1 151 ? -5.723 -4.668 12.984 1 82.56 151 GLY B O 1
ATOM 5656 N N . PRO B 1 152 ? -7.32 -6.234 12.516 1 89.25 152 PRO B N 1
ATOM 5657 C CA . PRO B 1 152 ? -8.469 -6.844 11.836 1 89.25 152 PRO B CA 1
ATOM 5658 C C . PRO B 1 152 ? -9.797 -6.535 12.531 1 89.25 152 PRO B C 1
ATOM 5660 O O . PRO B 1 152 ? -9.852 -6.453 13.758 1 89.25 152 PRO B O 1
ATOM 5663 N N . TYR B 1 153 ? -10.852 -6.125 11.758 1 89.81 153 TYR B N 1
ATOM 5664 C CA . TYR B 1 153 ? -12.211 -5.965 12.258 1 89.81 153 TYR B CA 1
ATOM 5665 C C . TYR B 1 153 ? -13.203 -6.758 11.406 1 89.81 153 TYR B C 1
ATOM 5667 O O . TYR B 1 153 ? -12.891 -7.152 10.281 1 89.81 153 TYR B O 1
ATOM 5675 N N . THR B 1 154 ? -14.398 -7.137 11.938 1 92.69 154 THR B N 1
ATOM 5676 C CA . THR B 1 154 ? -15.383 -7.949 11.234 1 92.69 154 THR B CA 1
ATOM 5677 C C . THR B 1 154 ? -16.344 -7.066 10.438 1 92.69 154 THR B C 1
ATOM 5679 O O . THR B 1 154 ? -16.797 -6.035 10.938 1 92.69 154 THR B O 1
ATOM 5682 N N . ASP B 1 155 ? -16.453 -7.273 9.242 1 91.38 155 ASP B N 1
ATOM 5683 C CA . ASP B 1 155 ? -17.406 -6.586 8.375 1 91.38 155 ASP B CA 1
ATOM 5684 C C . ASP B 1 155 ? -18.016 -7.543 7.348 1 91.38 155 ASP B C 1
ATOM 5686 O O . ASP B 1 155 ? -17.641 -8.719 7.301 1 91.38 155 ASP B O 1
ATOM 5690 N N . ILE B 1 156 ? -19.047 -7.105 6.625 1 92.44 156 ILE B N 1
ATOM 5691 C CA . ILE B 1 156 ? -19.766 -7.926 5.648 1 92.44 156 ILE B CA 1
ATOM 5692 C C . ILE B 1 156 ? -19.219 -7.645 4.25 1 92.44 156 ILE B C 1
ATOM 5694 O O . ILE B 1 156 ? -19.031 -6.484 3.871 1 92.44 156 ILE B O 1
ATOM 5698 N N . VAL B 1 157 ? -18.875 -8.664 3.627 1 91.25 157 VAL B N 1
ATOM 5699 C CA . VAL B 1 157 ? -18.406 -8.562 2.248 1 91.25 157 VAL B CA 1
ATOM 5700 C C . VAL B 1 157 ? -19.328 -9.359 1.33 1 91.25 157 VAL B C 1
ATOM 5702 O O . VAL B 1 157 ? -19.812 -10.438 1.704 1 91.25 157 VAL B O 1
ATOM 5705 N N . ASN B 1 158 ? -19.578 -8.812 0.199 1 91.19 158 ASN B N 1
ATOM 5706 C CA . ASN B 1 158 ? -20.375 -9.508 -0.807 1 91.19 158 ASN B CA 1
ATOM 5707 C C . ASN B 1 158 ? -19.5 -10.398 -1.691 1 91.19 158 ASN B C 1
ATOM 5709 O O . ASN B 1 158 ? -18.547 -9.922 -2.312 1 91.19 158 ASN B O 1
ATOM 5713 N N . VAL B 1 159 ? -19.844 -11.656 -1.698 1 89.75 159 VAL B N 1
ATOM 5714 C CA . VAL B 1 159 ? -19.125 -12.609 -2.537 1 89.75 159 VAL B CA 1
ATOM 5715 C C . VAL B 1 159 ? -20.125 -13.422 -3.371 1 89.75 159 VAL B C 1
ATOM 5717 O O . VAL B 1 159 ? -21.281 -13.547 -3.004 1 89.75 159 VAL B O 1
ATOM 5720 N N . PRO B 1 160 ? -19.641 -13.859 -4.547 1 88.81 160 PRO B N 1
ATOM 5721 C CA . PRO B 1 160 ? -20.531 -14.672 -5.375 1 88.81 160 PRO B CA 1
ATOM 5722 C C . PRO B 1 160 ? -20.922 -15.992 -4.715 1 88.81 160 PRO B C 1
ATOM 5724 O O . PRO B 1 160 ? -20.125 -16.562 -3.951 1 88.81 160 PRO B O 1
ATOM 5727 N N . ILE B 1 161 ? -22.172 -16.453 -5.039 1 85.94 161 ILE B N 1
ATOM 5728 C CA . ILE B 1 161 ? -22.625 -17.75 -4.574 1 85.94 161 ILE B CA 1
ATOM 5729 C C . ILE B 1 161 ? -22.156 -18.844 -5.539 1 85.94 161 ILE B C 1
ATOM 5731 O O . ILE B 1 161 ? -22.438 -18.781 -6.738 1 85.94 161 ILE B O 1
ATOM 5735 N N . LEU B 1 162 ? -21.391 -19.719 -4.984 1 87.38 162 LEU B N 1
ATOM 5736 C CA . LEU B 1 162 ? -20.922 -20.828 -5.805 1 87.38 162 LEU B CA 1
ATOM 5737 C C . LEU B 1 162 ? -21.875 -22.016 -5.684 1 87.38 162 LEU B C 1
ATOM 5739 O O . LEU B 1 162 ? -22.391 -22.297 -4.602 1 87.38 162 LEU B O 1
ATOM 5743 N N . ASN B 1 163 ? -22.078 -22.609 -6.805 1 81.94 163 ASN B N 1
ATOM 5744 C CA . ASN B 1 163 ? -22.844 -23.844 -6.754 1 81.94 163 ASN B CA 1
ATOM 5745 C C . ASN B 1 163 ? -22.094 -24.922 -5.973 1 81.94 163 ASN B C 1
ATOM 5747 O O . ASN B 1 163 ? -20.875 -25 -6.016 1 81.94 163 ASN B O 1
ATOM 5751 N N . THR B 1 164 ? -22.906 -25.734 -5.363 1 82.75 164 THR B N 1
ATOM 5752 C CA . THR B 1 164 ? -22.281 -26.781 -4.551 1 82.75 164 THR B CA 1
ATOM 5753 C C . THR B 1 164 ? -21.938 -28 -5.41 1 82.75 164 THR B C 1
ATOM 5755 O O . THR B 1 164 ? -21.25 -28.906 -4.949 1 82.75 164 THR B O 1
ATOM 5758 N N . THR B 1 165 ? -22.422 -27.938 -6.672 1 88 165 THR B N 1
ATOM 5759 C CA . THR B 1 165 ? -22.078 -29.016 -7.586 1 88 165 THR B CA 1
ATOM 5760 C C . THR B 1 165 ? -21.703 -28.469 -8.961 1 88 165 THR B C 1
ATOM 5762 O O . THR B 1 165 ? -22.125 -27.359 -9.32 1 88 165 THR B O 1
ATOM 5765 N N . LEU B 1 166 ? -20.922 -29.219 -9.617 1 92.19 166 LEU B N 1
ATOM 5766 C CA . LEU B 1 166 ? -20.562 -28.859 -10.977 1 92.19 166 LEU B CA 1
ATOM 5767 C C . LEU B 1 166 ? -21.516 -29.469 -11.984 1 92.19 166 LEU B C 1
ATOM 5769 O O . LEU B 1 166 ? -22.234 -30.438 -11.664 1 92.19 166 LEU B O 1
ATOM 5773 N N . PRO B 1 167 ? -21.609 -28.875 -13.164 1 91 167 PRO B N 1
ATOM 5774 C CA . PRO B 1 167 ? -22.438 -29.5 -14.195 1 91 167 PRO B CA 1
ATOM 5775 C C . PRO B 1 167 ? -21.969 -30.891 -14.578 1 91 167 PRO B C 1
ATOM 5777 O O . PRO B 1 167 ? -20.781 -31.203 -14.477 1 91 167 PRO B O 1
ATOM 5780 N N . SER B 1 168 ? -22.859 -31.75 -15.062 1 91 168 SER B N 1
ATOM 5781 C CA . SER B 1 168 ? -22.562 -33.156 -15.375 1 91 168 SER B CA 1
ATOM 5782 C C . SER B 1 168 ? -21.562 -33.281 -16.516 1 91 168 SER B C 1
ATOM 5784 O O . SER B 1 168 ? -20.844 -34.25 -16.609 1 91 168 SER B O 1
ATOM 5786 N N . ASN B 1 169 ? -21.5 -32.344 -17.391 1 90 169 ASN B N 1
ATOM 5787 C CA . ASN B 1 169 ? -20.578 -32.344 -18.531 1 90 169 ASN B CA 1
ATOM 5788 C C . ASN B 1 169 ? -19.469 -31.312 -18.375 1 90 169 ASN B C 1
ATOM 5790 O O . ASN B 1 169 ? -19.078 -30.672 -19.344 1 90 169 ASN B O 1
ATOM 5794 N N . PHE B 1 170 ? -18.969 -31.234 -17.25 1 92 170 PHE B N 1
ATOM 5795 C CA . PHE B 1 170 ? -18.125 -30.078 -16.969 1 92 170 PHE B CA 1
ATOM 5796 C C . PHE B 1 170 ? -16.703 -30.328 -17.453 1 92 170 PHE B C 1
ATOM 5798 O O . PHE B 1 170 ? -16.078 -29.453 -18.047 1 92 170 PHE B O 1
ATOM 5805 N N . SER B 1 171 ? -16.172 -31.516 -17.234 1 93.62 171 SER B N 1
ATOM 5806 C CA . SER B 1 171 ? -14.711 -31.562 -17.266 1 93.62 171 SER B CA 1
ATOM 5807 C C . SER B 1 171 ? -14.195 -32.469 -18.359 1 93.62 171 SER B C 1
ATOM 5809 O O . SER B 1 171 ? -13.32 -32.094 -19.141 1 93.62 171 SER B O 1
ATOM 5811 N N . GLY B 1 172 ? -14.781 -33.688 -18.531 1 92.56 172 GLY B N 1
ATOM 5812 C CA . GLY B 1 172 ? -14.141 -34.688 -19.391 1 92.56 172 GLY B CA 1
ATOM 5813 C C . GLY B 1 172 ? -14.977 -35.031 -20.609 1 92.56 172 GLY B C 1
ATOM 5814 O O . GLY B 1 172 ? -16.203 -35.125 -20.516 1 92.56 172 GLY B O 1
ATOM 5815 N N . TRP B 1 173 ? -14.258 -35.219 -21.75 1 90.44 173 TRP B N 1
ATOM 5816 C CA . TRP B 1 173 ? -14.852 -35.719 -23 1 90.44 173 TRP B CA 1
ATOM 5817 C C . TRP B 1 173 ? -14.109 -36.938 -23.516 1 90.44 173 TRP B C 1
ATOM 5819 O O . TRP B 1 173 ? -12.891 -36.906 -23.688 1 90.44 173 TRP B O 1
ATOM 5829 N N . ALA B 1 174 ? -14.883 -37.938 -23.656 1 86 174 ALA B N 1
ATOM 5830 C CA . ALA B 1 174 ? -14.305 -39.156 -24.219 1 86 174 ALA B CA 1
ATOM 5831 C C . ALA B 1 174 ? -14.672 -39.312 -25.688 1 86 174 ALA B C 1
ATOM 5833 O O . ALA B 1 174 ? -15.859 -39.344 -26.031 1 86 174 ALA B O 1
ATOM 5834 N N . GLY B 1 175 ? -13.633 -39.312 -26.547 1 75.62 175 GLY B N 1
ATOM 5835 C CA . GLY B 1 175 ? -13.883 -39.5 -27.969 1 75.62 175 GLY B CA 1
ATOM 5836 C C . GLY B 1 175 ? -14.281 -40.938 -28.312 1 75.62 175 GLY B C 1
ATOM 5837 O O . GLY B 1 175 ? -15.039 -41.156 -29.25 1 75.62 175 GLY B O 1
ATOM 5838 N N . SER B 1 176 ? -13.602 -41.812 -27.688 1 74.38 176 SER B N 1
ATOM 5839 C CA . SER B 1 176 ? -13.922 -43.219 -27.828 1 74.38 176 SER B CA 1
ATOM 5840 C C . SER B 1 176 ? -13.844 -43.938 -26.484 1 74.38 176 SER B C 1
ATOM 5842 O O . SER B 1 176 ? -12.906 -43.719 -25.703 1 74.38 176 SER B O 1
ATOM 5844 N N . GLY B 1 177 ? -14.883 -44.656 -26.25 1 75.31 177 GLY B N 1
ATOM 5845 C CA . GLY B 1 177 ? -14.883 -45.375 -24.984 1 75.31 177 GLY B CA 1
ATOM 5846 C C . GLY B 1 177 ? -15.203 -44.5 -23.797 1 75.31 177 GLY B C 1
ATOM 5847 O O . GLY B 1 177 ? -16.016 -43.562 -23.906 1 75.31 177 GLY B O 1
ATOM 5848 N N . THR B 1 178 ? -14.602 -44.906 -22.656 1 78.75 178 THR B N 1
ATOM 5849 C CA . THR B 1 178 ? -14.945 -44.188 -21.438 1 78.75 178 THR B CA 1
ATOM 5850 C C . THR B 1 178 ? -13.766 -43.344 -20.953 1 78.75 178 THR B C 1
ATOM 5852 O O . THR B 1 178 ? -13.922 -42.5 -20.078 1 78.75 178 THR B O 1
ATOM 5855 N N . GLU B 1 179 ? -12.648 -43.531 -21.641 1 81.62 179 GLU B N 1
ATOM 5856 C CA . GLU B 1 179 ? -11.469 -42.812 -21.172 1 81.62 179 GLU B CA 1
ATOM 5857 C C . GLU B 1 179 ? -11.438 -41.375 -21.703 1 81.62 179 GLU B C 1
ATOM 5859 O O . GLU B 1 179 ? -11.688 -41.156 -22.891 1 81.62 179 GLU B O 1
ATOM 5864 N N . THR B 1 180 ? -11.164 -40.438 -20.781 1 87.62 180 THR B N 1
ATOM 5865 C CA . THR B 1 180 ? -11.141 -39.031 -21.156 1 87.62 180 THR B CA 1
ATOM 5866 C C . THR B 1 180 ? -10.031 -38.75 -22.156 1 87.62 180 THR B C 1
ATOM 5868 O O . THR B 1 180 ? -8.859 -39.062 -21.906 1 87.62 180 THR B O 1
ATOM 5871 N N . SER B 1 181 ? -10.398 -38.219 -23.266 1 86.5 181 SER B N 1
ATOM 5872 C CA . SER B 1 181 ? -9.422 -37.875 -24.297 1 86.5 181 SER B CA 1
ATOM 5873 C C . SER B 1 181 ? -9.148 -36.375 -24.328 1 86.5 181 SER B C 1
ATOM 5875 O O . SER B 1 181 ? -8.008 -35.938 -24.516 1 86.5 181 SER B O 1
ATOM 5877 N N . LEU B 1 182 ? -10.219 -35.625 -24.125 1 91.56 182 LEU B N 1
ATOM 5878 C CA . LEU B 1 182 ? -10.102 -34.156 -24.141 1 91.56 182 LEU B CA 1
ATOM 5879 C C . LEU B 1 182 ? -10.867 -33.562 -22.969 1 91.56 182 LEU B C 1
ATOM 5881 O O . LEU B 1 182 ? -11.766 -34.188 -22.406 1 91.56 182 LEU B O 1
ATOM 5885 N N . LEU B 1 183 ? -10.414 -32.406 -22.703 1 93.81 183 LEU B N 1
ATOM 5886 C CA . LEU B 1 183 ? -11.109 -31.656 -21.672 1 93.81 183 LEU B CA 1
ATOM 5887 C C . LEU B 1 183 ? -12.195 -30.766 -22.266 1 93.81 183 LEU B C 1
ATOM 5889 O O . LEU B 1 183 ? -12.055 -30.297 -23.406 1 93.81 183 LEU B O 1
ATOM 5893 N N . MET B 1 184 ? -13.18 -30.625 -21.453 1 92.75 184 MET B N 1
ATOM 5894 C CA . MET B 1 184 ? -14.219 -29.688 -21.875 1 92.75 184 MET B CA 1
ATOM 5895 C C . MET B 1 184 ? -13.68 -28.25 -21.906 1 92.75 184 MET B C 1
ATOM 5897 O O . MET B 1 184 ? -12.789 -27.906 -21.125 1 92.75 184 MET B O 1
ATOM 5901 N N . PRO B 1 185 ? -14.172 -27.406 -22.75 1 88.88 185 PRO B N 1
ATOM 5902 C CA . PRO B 1 185 ? -13.602 -26.062 -22.953 1 88.88 185 PRO B CA 1
ATOM 5903 C C . PRO B 1 185 ? -13.539 -25.266 -21.656 1 88.88 185 PRO B C 1
ATOM 5905 O O . PRO B 1 185 ? -12.523 -24.625 -21.375 1 88.88 185 PRO B O 1
ATOM 5908 N N . THR B 1 186 ? -14.578 -25.281 -20.859 1 90.31 186 THR B N 1
ATOM 5909 C CA . THR B 1 186 ? -14.578 -24.516 -19.625 1 90.31 186 THR B CA 1
ATOM 5910 C C . THR B 1 186 ? -13.492 -25.016 -18.672 1 90.31 186 THR B C 1
ATOM 5912 O O . THR B 1 186 ? -12.773 -24.219 -18.078 1 90.31 186 THR B O 1
ATOM 5915 N N . PHE B 1 187 ? -13.391 -26.266 -18.625 1 93.94 187 PHE B N 1
ATOM 5916 C CA . PHE B 1 187 ? -12.391 -26.812 -17.719 1 93.94 187 PHE B CA 1
ATOM 5917 C C . PHE B 1 187 ? -10.992 -26.656 -18.297 1 93.94 187 PHE B C 1
ATOM 5919 O O . PHE B 1 187 ? -10.023 -26.484 -17.562 1 93.94 187 PHE B O 1
ATOM 5926 N N . ALA B 1 188 ? -10.867 -26.75 -19.547 1 92.19 188 ALA B N 1
ATOM 5927 C CA . ALA B 1 188 ? -9.562 -26.516 -20.172 1 92.19 188 ALA B CA 1
ATOM 5928 C C . ALA B 1 188 ? -9.031 -25.141 -19.828 1 92.19 188 ALA B C 1
ATOM 5930 O O . ALA B 1 188 ? -7.832 -24.969 -19.578 1 92.19 188 ALA B O 1
ATOM 5931 N N . GLU B 1 189 ? -9.922 -24.25 -19.859 1 89.06 189 GLU B N 1
ATOM 5932 C CA . GLU B 1 189 ? -9.516 -22.891 -19.484 1 89.06 189 GLU B CA 1
ATOM 5933 C C . GLU B 1 189 ? -9.125 -22.828 -18.016 1 89.06 189 GLU B C 1
ATOM 5935 O O . GLU B 1 189 ? -8.148 -22.156 -17.656 1 89.06 189 GLU B O 1
ATOM 5940 N N . VAL B 1 190 ? -9.898 -23.469 -17.203 1 92.44 190 VAL B N 1
ATOM 5941 C CA . VAL B 1 190 ? -9.578 -23.516 -15.789 1 92.44 190 VAL B CA 1
ATOM 5942 C C . VAL B 1 190 ? -8.188 -24.125 -15.594 1 92.44 190 VAL B C 1
ATOM 5944 O O . VAL B 1 190 ? -7.367 -23.594 -14.852 1 92.44 190 VAL B O 1
ATOM 5947 N N . TYR B 1 191 ? -7.973 -25.188 -16.234 1 92.31 191 TYR B N 1
ATOM 5948 C CA . TYR B 1 191 ? -6.684 -25.875 -16.109 1 92.31 191 TYR B CA 1
ATOM 5949 C C . TYR B 1 191 ? -5.555 -24.984 -16.625 1 92.31 191 TYR B C 1
ATOM 5951 O O . TYR B 1 191 ? -4.461 -24.969 -16.062 1 92.31 191 TYR B O 1
ATOM 5959 N N . ARG B 1 192 ? -5.82 -24.328 -17.688 1 85.12 192 ARG B N 1
ATOM 5960 C CA . ARG B 1 192 ? -4.816 -23.406 -18.219 1 85.12 192 ARG B CA 1
ATOM 5961 C C . ARG B 1 192 ? -4.461 -22.344 -17.203 1 85.12 192 ARG B C 1
ATOM 5963 O O . ARG B 1 192 ? -3.283 -22.047 -16.984 1 85.12 192 ARG B O 1
ATOM 5970 N N . GLN B 1 193 ? -5.469 -21.812 -16.625 1 84.94 193 GLN B N 1
ATOM 5971 C CA . GLN B 1 193 ? -5.242 -20.797 -15.594 1 84.94 193 GLN B CA 1
ATOM 5972 C C . GLN B 1 193 ? -4.508 -21.391 -14.391 1 84.94 193 GLN B C 1
ATOM 5974 O O . GLN B 1 193 ? -3.645 -20.734 -13.805 1 84.94 193 GLN B O 1
ATOM 5979 N N . TYR B 1 194 ? -4.906 -22.516 -14.109 1 87.38 194 TYR B N 1
ATOM 5980 C CA . TYR B 1 194 ? -4.27 -23.203 -12.992 1 87.38 194 TYR B CA 1
ATOM 5981 C C . TYR B 1 194 ? -2.803 -23.5 -13.297 1 87.38 194 TYR B C 1
ATOM 5983 O O . TYR B 1 194 ? -1.929 -23.25 -12.469 1 87.38 194 TYR B O 1
ATOM 5991 N N . SER B 1 195 ? -2.66 -24.047 -14.453 1 78.81 195 SER B N 1
ATOM 5992 C CA . SER B 1 195 ? -1.308 -24.406 -14.852 1 78.81 195 SER B CA 1
ATOM 5993 C C . SER B 1 195 ? -0.418 -23.172 -14.992 1 78.81 195 SER B C 1
ATOM 5995 O O . SER B 1 195 ? 0.778 -23.234 -14.695 1 78.81 195 SER B O 1
ATOM 5997 N N . ASN B 1 196 ? -1.094 -22.062 -15.391 1 69.56 196 ASN B N 1
ATOM 5998 C CA . ASN B 1 196 ? -0.348 -20.812 -15.523 1 69.56 196 ASN B CA 1
ATOM 5999 C C . ASN B 1 196 ? -0.309 -20.047 -14.211 1 69.56 196 ASN B C 1
ATOM 6001 O O . ASN B 1 196 ? 0.329 -18.984 -14.125 1 69.56 196 ASN B O 1
ATOM 6005 N N . ARG B 1 197 ? -1.081 -20.531 -13.219 1 70.38 197 ARG B N 1
ATOM 6006 C CA . ARG B 1 197 ? -1.199 -19.922 -11.898 1 70.38 197 ARG B CA 1
ATOM 6007 C C . ARG B 1 197 ? -1.671 -18.484 -12 1 70.38 197 ARG B C 1
ATOM 6009 O O . ARG B 1 197 ? -1.103 -17.594 -11.367 1 70.38 197 ARG B O 1
ATOM 6016 N N . SER B 1 198 ? -2.498 -18.406 -12.883 1 76 198 SER B N 1
ATOM 6017 C CA . SER B 1 198 ? -3.115 -17.094 -12.992 1 76 198 SER B CA 1
ATOM 6018 C C . SER B 1 198 ? -3.773 -16.672 -11.68 1 76 198 SER B C 1
ATOM 6020 O O . SER B 1 198 ? -4.219 -17.531 -10.906 1 76 198 SER B O 1
ATOM 6022 N N . VAL B 1 199 ? -3.621 -15.422 -11.461 1 81.12 199 VAL B N 1
ATOM 6023 C CA . VAL B 1 199 ? -4.27 -14.898 -10.266 1 81.12 199 VAL B CA 1
ATOM 6024 C C . VAL B 1 199 ? -5.762 -15.211 -10.305 1 81.12 199 VAL B C 1
ATOM 6026 O O . VAL B 1 199 ? -6.406 -15.07 -11.344 1 81.12 199 VAL B O 1
ATOM 6029 N N . ILE B 1 200 ? -6.133 -15.766 -9.18 1 88.12 200 ILE B N 1
ATOM 6030 C CA . ILE B 1 200 ? -7.566 -16.016 -9.062 1 88.12 200 ILE B CA 1
ATOM 6031 C C . ILE B 1 200 ? -8.281 -14.711 -8.711 1 88.12 200 ILE B C 1
ATOM 6033 O O . ILE B 1 200 ? -7.93 -14.039 -7.734 1 88.12 200 ILE B O 1
ATOM 6037 N N . THR B 1 201 ? -9.195 -14.281 -9.555 1 87.19 201 THR B N 1
ATOM 6038 C CA . THR B 1 201 ? -9.953 -13.062 -9.297 1 87.19 201 THR B CA 1
ATOM 6039 C C . THR B 1 201 ? -11.445 -13.375 -9.148 1 87.19 201 THR B C 1
ATOM 6041 O O . THR B 1 201 ? -11.953 -14.305 -9.781 1 87.19 201 THR B O 1
ATOM 6044 N N . MET B 1 202 ? -12 -12.773 -8.258 1 86.62 202 MET B N 1
ATOM 6045 C CA . MET B 1 202 ? -13.438 -12.867 -8.031 1 86.62 202 MET B CA 1
ATOM 6046 C C . MET B 1 202 ? -14.047 -11.492 -7.789 1 86.62 202 MET B C 1
ATOM 6048 O O . MET B 1 202 ? -13.453 -10.664 -7.094 1 86.62 202 MET B O 1
ATOM 6052 N N . PRO B 1 203 ? -15.133 -11.273 -8.469 1 84.5 203 PRO B N 1
ATOM 6053 C CA . PRO B 1 203 ? -15.805 -10.016 -8.148 1 84.5 203 PRO B CA 1
ATOM 6054 C C . PRO B 1 203 ? -16.281 -9.953 -6.699 1 84.5 203 PRO B C 1
ATOM 6056 O O . PRO B 1 203 ? -16.938 -10.883 -6.227 1 84.5 203 PRO B O 1
ATOM 6059 N N . SER B 1 204 ? -15.758 -9.094 -5.988 1 87.88 204 SER B N 1
ATOM 6060 C CA . SER B 1 204 ? -16.156 -8.898 -4.602 1 87.88 204 SER B CA 1
ATOM 6061 C C . SER B 1 204 ? -16.156 -7.426 -4.219 1 87.88 204 SER B C 1
ATOM 6063 O O . SER B 1 204 ? -15.719 -6.578 -5 1 87.88 204 SER B O 1
ATOM 6065 N N . SER B 1 205 ? -16.781 -7.176 -3.018 1 87.06 205 SER B N 1
ATOM 6066 C CA . SER B 1 205 ? -16.781 -5.809 -2.51 1 87.06 205 SER B CA 1
ATOM 6067 C C . SER B 1 205 ? -15.5 -5.488 -1.753 1 87.06 205 SER B C 1
ATOM 6069 O O . SER B 1 205 ? -15.336 -4.375 -1.252 1 87.06 205 SER B O 1
ATOM 6071 N N . CYS B 1 206 ? -14.672 -6.469 -1.692 1 87.19 206 CYS B N 1
ATOM 6072 C CA . CYS B 1 206 ? -13.391 -6.262 -1.021 1 87.19 206 CYS B CA 1
ATOM 6073 C C . CYS B 1 206 ? -12.422 -5.508 -1.922 1 87.19 206 CYS B C 1
ATOM 6075 O O . CYS B 1 206 ? -11.625 -6.125 -2.637 1 87.19 206 CYS B O 1
ATOM 6077 N N . VAL B 1 207 ? -12.516 -4.219 -1.891 1 80.94 207 VAL B N 1
ATOM 6078 C CA . VAL B 1 207 ? -11.664 -3.406 -2.758 1 80.94 207 VAL B CA 1
ATOM 6079 C C . VAL B 1 207 ? -10.68 -2.609 -1.912 1 80.94 207 VAL B C 1
ATOM 6081 O O . VAL B 1 207 ? -11.062 -1.979 -0.924 1 80.94 207 VAL B O 1
ATOM 6084 N N . ASN B 1 208 ? -9.359 -2.598 -2.16 1 76.56 208 ASN B N 1
ATOM 6085 C CA . ASN B 1 208 ? -8.281 -1.868 -1.496 1 76.56 208 ASN B CA 1
ATOM 6086 C C . ASN B 1 208 ? -8.148 -2.279 -0.032 1 76.56 208 ASN B C 1
ATOM 6088 O O . ASN B 1 208 ? -7.867 -1.442 0.828 1 76.56 208 ASN B O 1
ATOM 6092 N N . GLN B 1 209 ? -8.617 -3.482 0.194 1 86.5 209 GLN B N 1
ATOM 6093 C CA . GLN B 1 209 ? -8.516 -4.066 1.526 1 86.5 209 GLN B CA 1
ATOM 6094 C C . GLN B 1 209 ? -8.211 -5.559 1.451 1 86.5 209 GLN B C 1
ATOM 6096 O O . GLN B 1 209 ? -8.164 -6.137 0.361 1 86.5 209 GLN B O 1
ATOM 6101 N N . THR B 1 210 ? -7.797 -6.137 2.533 1 89.75 210 THR B N 1
ATOM 6102 C CA . THR B 1 210 ? -7.609 -7.582 2.65 1 89.75 210 THR B CA 1
ATOM 6103 C C . THR B 1 210 ? -8.734 -8.211 3.467 1 89.75 210 THR B C 1
ATOM 6105 O O . THR B 1 210 ? -9 -7.789 4.598 1 89.75 210 THR B O 1
ATOM 6108 N N . CYS B 1 211 ? -9.414 -9.109 2.902 1 93.94 211 CYS B N 1
ATOM 6109 C CA . CYS B 1 211 ? -10.562 -9.75 3.527 1 93.94 211 CYS B CA 1
ATOM 6110 C C . CYS B 1 211 ? -10.312 -11.242 3.732 1 93.94 211 CYS B C 1
ATOM 6112 O O . CYS B 1 211 ? -9.914 -11.945 2.799 1 93.94 211 CYS B O 1
ATOM 6114 N N . TRP B 1 212 ? -10.492 -11.719 4.922 1 94.19 212 TRP B N 1
ATOM 6115 C CA . TRP B 1 212 ? -10.477 -13.148 5.223 1 94.19 212 TRP B CA 1
ATOM 6116 C C . TRP B 1 212 ? -11.898 -13.68 5.406 1 94.19 212 TRP B C 1
ATOM 6118 O O . TRP B 1 212 ? -12.656 -13.164 6.227 1 94.19 212 TRP B O 1
ATOM 6128 N N . LEU B 1 213 ? -12.266 -14.555 4.621 1 93.69 213 LEU B N 1
ATOM 6129 C CA . LEU B 1 213 ? -13.625 -15.07 4.723 1 93.69 213 LEU B CA 1
ATOM 6130 C C . LEU B 1 213 ? -13.664 -16.562 4.402 1 93.69 213 LEU B C 1
ATOM 6132 O O . LEU B 1 213 ? -12.695 -17.109 3.877 1 93.69 213 LEU B O 1
ATOM 6136 N N . ARG B 1 214 ? -14.82 -17.219 4.828 1 92.94 214 ARG B N 1
ATOM 6137 C CA . ARG B 1 214 ? -15.141 -18.609 4.547 1 92.94 214 ARG B CA 1
ATOM 6138 C C . ARG B 1 214 ? -16.375 -18.734 3.664 1 92.94 214 ARG B C 1
ATOM 6140 O O . ARG B 1 214 ? -17.406 -18.094 3.934 1 92.94 214 ARG B O 1
ATOM 6147 N N . MET B 1 215 ? -16.203 -19.469 2.539 1 91.56 215 MET B N 1
ATOM 6148 C CA . MET B 1 215 ? -17.359 -19.609 1.661 1 91.56 215 MET B CA 1
ATOM 6149 C C . MET B 1 215 ? -17.547 -21.062 1.236 1 91.56 215 MET B C 1
ATOM 6151 O O . MET B 1 215 ? -16.562 -21.781 1.012 1 91.56 215 MET B O 1
ATOM 6155 N N . PRO B 1 216 ? -18.797 -21.469 1.11 1 92.94 216 PRO B N 1
ATOM 6156 C CA . PRO B 1 216 ? -19.062 -22.828 0.635 1 92.94 216 PRO B CA 1
ATOM 6157 C C . PRO B 1 216 ? -18.906 -22.969 -0.878 1 92.94 216 PRO B C 1
ATOM 6159 O O . PRO B 1 216 ? -19.156 -22 -1.616 1 92.94 216 PRO B O 1
ATOM 6162 N N . GLY B 1 217 ? -18.484 -24 -1.277 1 93.19 217 GLY B N 1
ATOM 6163 C CA . GLY B 1 217 ? -18.328 -24.344 -2.686 1 93.19 217 GLY B CA 1
ATOM 6164 C C . GLY B 1 217 ? -18.234 -25.828 -2.938 1 93.19 217 GLY B C 1
ATOM 6165 O O . GLY B 1 217 ? -18.297 -26.625 -2.002 1 93.19 217 GLY B O 1
ATOM 6166 N N . PRO B 1 218 ? -18.203 -26.156 -4.211 1 94.81 218 PRO B N 1
ATOM 6167 C CA . PRO B 1 218 ? -18.031 -27.578 -4.516 1 94.81 218 PRO B CA 1
ATOM 6168 C C . PRO B 1 218 ? -16.625 -28.078 -4.223 1 94.81 218 PRO B C 1
ATOM 6170 O O . PRO B 1 218 ? -15.648 -27.359 -4.434 1 94.81 218 PRO B O 1
ATOM 6173 N N . GLY B 1 219 ? -16.516 -29.203 -3.682 1 94.38 219 GLY B N 1
ATOM 6174 C CA . GLY B 1 219 ? -15.258 -29.859 -3.373 1 94.38 219 GLY B CA 1
ATOM 6175 C C . GLY B 1 219 ? -15.414 -31.344 -3.09 1 94.38 219 GLY B C 1
ATOM 6176 O O . GLY B 1 219 ? -16.266 -32 -3.686 1 94.38 219 GLY B O 1
ATOM 6177 N N . PHE B 1 220 ? -14.438 -31.828 -2.35 1 94.19 220 PHE B N 1
ATOM 6178 C CA . PHE B 1 220 ? -14.461 -33.25 -2.055 1 94.19 220 PHE B CA 1
ATOM 6179 C C . PHE B 1 220 ? -14.375 -33.5 -0.554 1 94.19 220 PHE B C 1
ATOM 6181 O O . PHE B 1 220 ? -13.672 -32.781 0.16 1 94.19 220 PHE B O 1
ATOM 6188 N N . ASP B 1 221 ? -15.164 -34.531 -0.176 1 94.12 221 ASP B N 1
ATOM 6189 C CA . ASP B 1 221 ? -14.945 -35.094 1.143 1 94.12 221 ASP B CA 1
ATOM 6190 C C . ASP B 1 221 ? -13.82 -36.125 1.103 1 94.12 221 ASP B C 1
ATOM 6192 O O . ASP B 1 221 ? -13.859 -37.062 0.298 1 94.12 221 ASP B O 1
ATOM 6196 N N . ILE B 1 222 ? -12.852 -35.969 1.962 1 93.31 222 ILE B N 1
ATOM 6197 C CA . ILE B 1 222 ? -11.664 -36.812 1.89 1 93.31 222 ILE B CA 1
ATOM 6198 C C . ILE B 1 222 ? -11.617 -37.719 3.105 1 93.31 222 ILE B C 1
ATOM 6200 O O . ILE B 1 222 ? -11.656 -37.25 4.246 1 93.31 222 ILE B O 1
ATOM 6204 N N . SER B 1 223 ? -11.625 -39.031 2.809 1 92.12 223 SER B N 1
ATOM 6205 C CA . SER B 1 223 ? -11.43 -40.031 3.826 1 92.12 223 SER B CA 1
ATOM 6206 C C . SER B 1 223 ? -10.219 -40.906 3.504 1 92.12 223 SER B C 1
ATOM 6208 O O . SER B 1 223 ? -10.188 -41.594 2.467 1 92.12 223 SER B O 1
ATOM 6210 N N . CYS B 1 224 ? -9.258 -40.844 4.441 1 92.94 224 CYS B N 1
ATOM 6211 C CA . CYS B 1 224 ? -8.031 -41.594 4.176 1 92.94 224 CYS B CA 1
ATOM 6212 C C . CYS B 1 224 ? -7.852 -42.719 5.168 1 92.94 224 CYS B C 1
ATOM 6214 O O . CYS B 1 224 ? -8.172 -42.594 6.348 1 92.94 224 CYS B O 1
ATOM 6216 N N . THR B 1 225 ? -7.406 -43.844 4.66 1 95 225 THR B N 1
ATOM 6217 C CA . THR B 1 225 ? -7.004 -44.969 5.477 1 95 225 THR B CA 1
ATOM 6218 C C . THR B 1 225 ? -5.504 -45.219 5.352 1 95 225 THR B C 1
ATOM 6220 O O . THR B 1 225 ? -4.953 -45.188 4.246 1 95 225 THR B O 1
ATOM 6223 N N . ASP B 1 226 ? -4.883 -45.469 6.516 1 94.5 226 ASP B N 1
ATOM 6224 C CA . ASP B 1 226 ? -3.438 -45.656 6.527 1 94.5 226 ASP B CA 1
ATOM 6225 C C . ASP B 1 226 ? -3.078 -47.125 6.773 1 94.5 226 ASP B C 1
ATOM 6227 O O . ASP B 1 226 ? -3.746 -47.812 7.551 1 94.5 226 ASP B O 1
ATOM 6231 N N . SER B 1 227 ? -2.174 -47.562 5.992 1 96.38 227 SER B N 1
ATOM 6232 C CA . SER B 1 227 ? -1.615 -48.906 6.18 1 96.38 227 SER B CA 1
ATOM 6233 C C . SER B 1 227 ? -0.098 -48.906 6.02 1 96.38 227 SER B C 1
ATOM 6235 O O . SER B 1 227 ? 0.489 -47.875 5.676 1 96.38 227 SER B O 1
ATOM 6237 N N . VAL B 1 228 ? 0.489 -50 6.449 1 96.5 228 VAL B N 1
ATOM 6238 C CA . VAL B 1 228 ? 1.939 -50.125 6.336 1 96.5 228 VAL B CA 1
ATOM 6239 C C . VAL B 1 228 ? 2.299 -51.312 5.469 1 96.5 228 VAL B C 1
ATOM 6241 O O . VAL B 1 228 ? 1.57 -52.312 5.441 1 96.5 228 VAL B O 1
ATOM 6244 N N . VAL B 1 229 ? 3.32 -51.188 4.703 1 96.19 229 VAL B N 1
ATOM 6245 C CA . VAL B 1 229 ? 3.84 -52.281 3.857 1 96.19 229 VAL B CA 1
ATOM 6246 C C . VAL B 1 229 ? 5.297 -52.531 4.215 1 96.19 229 VAL B C 1
ATOM 6248 O O . VAL B 1 229 ? 6.137 -51.656 4.176 1 96.19 229 VAL B O 1
ATOM 6251 N N . ASP B 1 230 ? 5.609 -53.812 4.438 1 95.31 230 ASP B N 1
ATOM 6252 C CA . ASP B 1 230 ? 6.969 -54.188 4.809 1 95.31 230 ASP B CA 1
ATOM 6253 C C . ASP B 1 230 ? 7.875 -54.25 3.58 1 95.31 230 ASP B C 1
ATOM 6255 O O . ASP B 1 230 ? 7.43 -54.594 2.49 1 95.31 230 ASP B O 1
ATOM 6259 N N . TYR B 1 231 ? 9.07 -53.844 3.779 1 94.31 231 TYR B N 1
ATOM 6260 C CA . TYR B 1 231 ? 10.094 -53.969 2.75 1 94.31 231 TYR B CA 1
ATOM 6261 C C . TYR B 1 231 ? 11.398 -54.5 3.348 1 94.31 231 TYR B C 1
ATOM 6263 O O . TYR B 1 231 ? 11.695 -54.25 4.52 1 94.31 231 TYR B O 1
ATOM 6271 N N . ASP B 1 232 ? 12.164 -55.375 2.529 1 93.5 232 ASP B N 1
ATOM 6272 C CA . ASP B 1 232 ? 13.461 -55.906 2.92 1 93.5 232 ASP B CA 1
ATOM 6273 C C . ASP B 1 232 ? 14.391 -56.031 1.716 1 93.5 232 ASP B C 1
ATOM 6275 O O . ASP B 1 232 ? 14.266 -56.969 0.916 1 93.5 232 ASP B O 1
ATOM 6279 N N . PHE B 1 233 ? 15.32 -55.094 1.654 1 93.06 233 PHE B N 1
ATOM 6280 C CA . PHE B 1 233 ? 16.266 -55.094 0.539 1 93.06 233 PHE B CA 1
ATOM 6281 C C . PHE B 1 233 ? 17.266 -56.219 0.664 1 93.06 233 PHE B C 1
ATOM 6283 O O . PHE B 1 233 ? 17.906 -56.625 -0.322 1 93.06 233 PHE B O 1
ATOM 6290 N N . THR B 1 234 ? 17.438 -56.75 1.811 1 88.31 234 THR B N 1
ATOM 6291 C CA . THR B 1 234 ? 18.438 -57.781 2.051 1 88.31 234 THR B CA 1
ATOM 6292 C C . THR B 1 234 ? 17.984 -59.125 1.458 1 88.31 234 THR B C 1
ATOM 6294 O O . THR B 1 234 ? 18.797 -60 1.198 1 88.31 234 THR B O 1
ATOM 6297 N N . LYS B 1 235 ? 16.781 -59.219 1.253 1 88.5 235 LYS B N 1
ATOM 6298 C CA . LYS B 1 235 ? 16.25 -60.5 0.751 1 88.5 235 LYS B CA 1
ATOM 6299 C C . LYS B 1 235 ? 16.109 -60.469 -0.769 1 88.5 235 LYS B C 1
ATOM 6301 O O . LYS B 1 235 ? 15.672 -61.438 -1.375 1 88.5 235 LYS B O 1
ATOM 6306 N N . MET B 1 236 ? 16.484 -59.375 -1.352 1 88.06 236 MET B N 1
ATOM 6307 C CA . MET B 1 236 ? 16.359 -59.25 -2.801 1 88.06 236 MET B CA 1
ATOM 6308 C C . MET B 1 236 ? 17.438 -60.062 -3.516 1 88.06 236 MET B C 1
ATOM 6310 O O . MET B 1 236 ? 18.562 -60.188 -3.02 1 88.06 236 MET B O 1
ATOM 6314 N N . ALA B 1 237 ? 16.984 -60.719 -4.602 1 79.12 237 ALA B N 1
ATOM 6315 C CA . ALA B 1 237 ? 17.906 -61.469 -5.441 1 79.12 237 ALA B CA 1
ATOM 6316 C C . ALA B 1 237 ? 17.812 -61 -6.898 1 79.12 237 ALA B C 1
ATOM 6318 O O . ALA B 1 237 ? 16.719 -60.938 -7.453 1 79.12 237 ALA B O 1
ATOM 6319 N N . ALA B 1 238 ? 18.922 -60.625 -7.5 1 73.88 238 ALA B N 1
ATOM 6320 C CA . ALA B 1 238 ? 18.953 -60.188 -8.891 1 73.88 238 ALA B CA 1
ATOM 6321 C C . ALA B 1 238 ? 18.391 -61.25 -9.828 1 73.88 238 ALA B C 1
ATOM 6323 O O . ALA B 1 238 ? 17.688 -60.938 -10.781 1 73.88 238 ALA B O 1
ATOM 6324 N N . ALA B 1 239 ? 18.719 -62.469 -9.547 1 69.94 239 ALA B N 1
ATOM 6325 C CA . ALA B 1 239 ? 18.344 -63.625 -10.391 1 69.94 239 ALA B CA 1
ATOM 6326 C C . ALA B 1 239 ? 16.828 -63.75 -10.484 1 69.94 239 ALA B C 1
ATOM 6328 O O . ALA B 1 239 ? 16.297 -64.25 -11.492 1 69.94 239 ALA B O 1
ATOM 6329 N N . ARG B 1 240 ? 16.141 -63.219 -9.57 1 71.06 240 ARG B N 1
ATOM 6330 C CA . ARG B 1 240 ? 14.688 -63.375 -9.531 1 71.06 240 ARG B CA 1
ATOM 6331 C C . ARG B 1 240 ? 13.992 -62.156 -10.125 1 71.06 240 ARG B C 1
ATOM 6333 O O . ARG B 1 240 ? 12.773 -62.188 -10.328 1 71.06 240 ARG B O 1
ATOM 6340 N N . GLY B 1 241 ? 14.789 -61.281 -10.523 1 76.25 241 GLY B N 1
ATOM 6341 C CA . GLY B 1 241 ? 14.188 -60.062 -11.039 1 76.25 241 GLY B CA 1
ATOM 6342 C C . GLY B 1 241 ? 13.367 -59.312 -10 1 76.25 241 GLY B C 1
ATOM 6343 O O . GLY B 1 241 ? 12.375 -58.656 -10.336 1 76.25 241 GLY B O 1
ATOM 6344 N N . ASP B 1 242 ? 13.836 -59.469 -8.781 1 85.81 242 ASP B N 1
ATOM 6345 C CA . ASP B 1 242 ? 13.102 -58.844 -7.68 1 85.81 242 ASP B CA 1
ATOM 6346 C C . ASP B 1 242 ? 13.141 -57.312 -7.781 1 85.81 242 ASP B C 1
ATOM 6348 O O . ASP B 1 242 ? 14.164 -56.75 -8.156 1 85.81 242 ASP B O 1
ATOM 6352 N N . LYS B 1 243 ? 11.914 -56.719 -7.66 1 92.44 243 LYS B N 1
ATOM 6353 C CA . LYS B 1 243 ? 11.82 -55.25 -7.598 1 92.44 243 LYS B CA 1
ATOM 6354 C C . LYS B 1 243 ? 11 -54.812 -6.391 1 92.44 243 LYS B C 1
ATOM 6356 O O . LYS B 1 243 ? 10.062 -55.5 -5.984 1 92.44 243 LYS B O 1
ATOM 6361 N N . ILE B 1 244 ? 11.461 -53.75 -5.75 1 94.25 244 ILE B N 1
ATOM 6362 C CA . ILE B 1 244 ? 10.719 -53.156 -4.645 1 94.25 244 ILE B CA 1
ATOM 6363 C C . ILE B 1 244 ? 10.25 -51.75 -5.043 1 94.25 244 ILE B C 1
ATOM 6365 O O . ILE B 1 244 ? 11.039 -50.938 -5.516 1 94.25 244 ILE B O 1
ATOM 6369 N N . THR B 1 245 ? 8.961 -51.562 -4.93 1 95.94 245 THR B N 1
ATOM 6370 C CA . THR B 1 245 ? 8.398 -50.219 -5.148 1 95.94 245 THR B CA 1
ATOM 6371 C C . THR B 1 245 ? 8.562 -49.344 -3.904 1 95.94 245 THR B C 1
ATOM 6373 O O . THR B 1 245 ? 8.008 -49.656 -2.848 1 95.94 245 THR B O 1
ATOM 6376 N N . THR B 1 246 ? 9.352 -48.25 -4.031 1 96.19 246 THR B N 1
ATOM 6377 C CA . THR B 1 246 ? 9.648 -47.406 -2.873 1 96.19 246 THR B CA 1
ATOM 6378 C C . THR B 1 246 ? 8.766 -46.156 -2.859 1 96.19 246 THR B C 1
ATOM 6380 O O . THR B 1 246 ? 8.633 -45.5 -1.829 1 96.19 246 THR B O 1
ATOM 6383 N N . PHE B 1 247 ? 8.234 -45.812 -3.971 1 97.19 247 PHE B N 1
ATOM 6384 C CA . PHE B 1 247 ? 7.34 -44.688 -4.07 1 97.19 247 PHE B CA 1
ATOM 6385 C C . PHE B 1 247 ? 6.301 -44.906 -5.16 1 97.19 247 PHE B C 1
ATOM 6387 O O . PHE B 1 247 ? 6.633 -45.312 -6.27 1 97.19 247 PHE B O 1
ATOM 6394 N N . ARG B 1 248 ? 5.078 -44.656 -4.871 1 97.69 248 ARG B N 1
ATOM 6395 C CA . ARG B 1 248 ? 4 -44.75 -5.848 1 97.69 248 ARG B CA 1
ATOM 6396 C C . ARG B 1 248 ? 2.84 -43.844 -5.488 1 97.69 248 ARG B C 1
ATOM 6398 O O . ARG B 1 248 ? 2.373 -43.844 -4.348 1 97.69 248 ARG B O 1
ATOM 6405 N N . THR B 1 249 ? 2.5 -43 -6.383 1 97.25 249 THR B N 1
ATOM 6406 C CA . THR B 1 249 ? 1.274 -42.219 -6.293 1 97.25 249 THR B CA 1
ATOM 6407 C C . THR B 1 249 ? 0.362 -42.5 -7.484 1 97.25 249 THR B C 1
ATOM 6409 O O . THR B 1 249 ? 0.832 -42.625 -8.617 1 97.25 249 THR B O 1
ATOM 6412 N N . SER B 1 250 ? -0.856 -42.719 -7.234 1 96.25 250 SER B N 1
ATOM 6413 C CA . SER B 1 250 ? -1.802 -42.969 -8.312 1 96.25 250 SER B CA 1
ATOM 6414 C C . SER B 1 250 ? -3.168 -42.375 -8.016 1 96.25 250 SER B C 1
ATOM 6416 O O . SER B 1 250 ? -3.607 -42.344 -6.863 1 96.25 250 SER B O 1
ATOM 6418 N N . VAL B 1 251 ? -3.686 -41.781 -9 1 95.25 251 VAL B N 1
ATOM 6419 C CA . VAL B 1 251 ? -5.074 -41.312 -9 1 95.25 251 VAL B CA 1
ATOM 6420 C C . VAL B 1 251 ? -5.926 -42.312 -9.805 1 95.25 251 VAL B C 1
ATOM 6422 O O . VAL B 1 251 ? -5.699 -42.5 -11 1 95.25 251 VAL B O 1
ATOM 6425 N N . ASP B 1 252 ? -6.832 -42.906 -9.148 1 92.94 252 ASP B N 1
ATOM 6426 C CA . ASP B 1 252 ? -7.66 -43.906 -9.805 1 92.94 252 ASP B CA 1
ATOM 6427 C C . ASP B 1 252 ? -9.078 -43.406 -10.031 1 92.94 252 ASP B C 1
ATOM 6429 O O . ASP B 1 252 ? -9.758 -43 -9.078 1 92.94 252 ASP B O 1
ATOM 6433 N N . TRP B 1 253 ? -9.453 -43.312 -11.25 1 90.62 253 TRP B N 1
ATOM 6434 C CA . TRP B 1 253 ? -10.805 -42.938 -11.688 1 90.62 253 TRP B CA 1
ATOM 6435 C C . TRP B 1 253 ? -11.219 -43.781 -12.898 1 90.62 253 TRP B C 1
ATOM 6437 O O . TRP B 1 253 ? -10.562 -43.719 -13.945 1 90.62 253 TRP B O 1
ATOM 6447 N N . GLU B 1 254 ? -12.148 -44.656 -12.797 1 80.75 254 GLU B N 1
ATOM 6448 C CA . GLU B 1 254 ? -12.625 -45.5 -13.891 1 80.75 254 GLU B CA 1
ATOM 6449 C C . GLU B 1 254 ? -13.992 -45.062 -14.383 1 80.75 254 GLU B C 1
ATOM 6451 O O . GLU B 1 254 ? -15.008 -45.312 -13.734 1 80.75 254 GLU B O 1
ATOM 6456 N N . PRO B 1 255 ? -13.922 -44.375 -15.562 1 83 255 PRO B N 1
ATOM 6457 C CA . PRO B 1 255 ? -15.219 -43.875 -16.047 1 83 255 PRO B CA 1
ATOM 6458 C C . PRO B 1 255 ? -16.125 -45 -16.531 1 83 255 PRO B C 1
ATOM 6460 O O . PRO B 1 255 ? -15.727 -45.812 -17.375 1 83 255 PRO B O 1
ATOM 6463 N N . SER B 1 256 ? -17.234 -45.344 -15.797 1 82.56 256 SER B N 1
ATOM 6464 C CA . SER B 1 256 ? -18.297 -46.25 -16.203 1 82.56 256 SER B CA 1
ATOM 6465 C C . SER B 1 256 ? -19.672 -45.656 -15.945 1 82.56 256 SER B C 1
ATOM 6467 O O . SER B 1 256 ? -19.812 -44.75 -15.141 1 82.56 256 SER B O 1
ATOM 6469 N N . GLN B 1 257 ? -20.594 -46.219 -16.828 1 83.44 257 GLN B N 1
ATOM 6470 C CA . GLN B 1 257 ? -21.938 -45.688 -16.703 1 83.44 257 GLN B CA 1
ATOM 6471 C C . GLN B 1 257 ? -22.594 -46.188 -15.414 1 83.44 257 GLN B C 1
ATOM 6473 O O . GLN B 1 257 ? -23.469 -47.062 -15.453 1 83.44 257 GLN B O 1
ATOM 6478 N N . GLY B 1 258 ? -22.203 -45.688 -14.32 1 86.06 258 GLY B N 1
ATOM 6479 C CA . GLY B 1 258 ? -22.719 -46 -13 1 86.06 258 GLY B CA 1
ATOM 6480 C C . GLY B 1 258 ? -22.375 -44.938 -11.953 1 86.06 258 GLY B C 1
ATOM 6481 O O . GLY B 1 258 ? -21.266 -44.375 -11.977 1 86.06 258 GLY B O 1
ATOM 6482 N N . VAL B 1 259 ? -23.312 -44.719 -11.133 1 88.75 259 VAL B N 1
ATOM 6483 C CA . VAL B 1 259 ? -23.125 -43.719 -10.094 1 88.75 259 VAL B CA 1
ATOM 6484 C C . VAL B 1 259 ? -21.969 -44.125 -9.18 1 88.75 259 VAL B C 1
ATOM 6486 O O . VAL B 1 259 ? -21.172 -43.281 -8.773 1 88.75 259 VAL B O 1
ATOM 6489 N N . GLU B 1 260 ? -21.766 -45.406 -8.953 1 85.56 260 GLU B N 1
ATOM 6490 C CA . GLU B 1 260 ? -20.766 -45.938 -8.023 1 85.56 260 GLU B CA 1
ATOM 6491 C C . GLU B 1 260 ? -19.359 -45.719 -8.555 1 85.56 260 GLU B C 1
ATOM 6493 O O . GLU B 1 260 ? -18.391 -45.656 -7.777 1 85.56 260 GLU B O 1
ATOM 6498 N N . PHE B 1 261 ? -19.25 -45.469 -9.812 1 85.56 261 PHE B N 1
ATOM 6499 C CA . PHE B 1 261 ? -17.938 -45.312 -10.414 1 85.56 261 PHE B CA 1
ATOM 6500 C C . PHE B 1 261 ? -17.641 -43.844 -10.656 1 85.56 261 PHE B C 1
ATOM 6502 O O . PHE B 1 261 ? -16.484 -43.406 -10.508 1 85.56 261 PHE B O 1
ATOM 6509 N N . LEU B 1 262 ? -18.672 -43.062 -10.852 1 89.75 262 LEU B N 1
ATOM 6510 C CA . LEU B 1 262 ? -18.469 -41.688 -11.32 1 89.75 262 LEU B CA 1
ATOM 6511 C C . LEU B 1 262 ? -18.469 -40.719 -10.148 1 89.75 262 LEU B C 1
ATOM 6513 O O . LEU B 1 262 ? -18.016 -39.562 -10.289 1 89.75 262 LEU B O 1
ATOM 6517 N N . ASN B 1 263 ? -18.891 -41.156 -9 1 88.5 263 ASN B N 1
ATOM 6518 C CA . ASN B 1 263 ? -19.141 -40.188 -7.941 1 88.5 263 ASN B CA 1
ATOM 6519 C C . ASN B 1 263 ? -17.922 -40.031 -7.035 1 88.5 263 ASN B C 1
ATOM 6521 O O . ASN B 1 263 ? -17.953 -39.219 -6.098 1 88.5 263 ASN B O 1
ATOM 6525 N N . HIS B 1 264 ? -16.859 -40.812 -7.289 1 91.31 264 HIS B N 1
ATOM 6526 C CA . HIS B 1 264 ? -15.695 -40.688 -6.41 1 91.31 264 HIS B CA 1
ATOM 6527 C C . HIS B 1 264 ? -14.398 -40.969 -7.168 1 91.31 264 HIS B C 1
ATOM 6529 O O . HIS B 1 264 ? -14.422 -41.5 -8.273 1 91.31 264 HIS B O 1
ATOM 6535 N N . MET B 1 265 ? -13.32 -40.438 -6.59 1 93.81 265 MET B N 1
ATOM 6536 C CA . MET B 1 265 ? -11.961 -40.719 -7.031 1 93.81 265 MET B CA 1
ATOM 6537 C C . MET B 1 265 ? -11.102 -41.219 -5.875 1 93.81 265 MET B C 1
ATOM 6539 O O . MET B 1 265 ? -11.336 -40.875 -4.719 1 93.81 265 MET B O 1
ATOM 6543 N N . ASN B 1 266 ? -10.141 -42.062 -6.246 1 95.69 266 ASN B N 1
ATOM 6544 C CA . ASN B 1 266 ? -9.281 -42.625 -5.207 1 95.69 266 ASN B CA 1
ATOM 6545 C C . ASN B 1 266 ? -7.82 -42.25 -5.406 1 95.69 266 ASN B C 1
ATOM 6547 O O . ASN B 1 266 ? -7.312 -42.281 -6.531 1 95.69 266 ASN B O 1
ATOM 6551 N N . PHE B 1 267 ? -7.219 -41.812 -4.27 1 96.25 267 PHE B N 1
ATOM 6552 C CA . PHE B 1 267 ? -5.785 -41.562 -4.227 1 96.25 267 PHE B CA 1
ATOM 6553 C C . PHE B 1 267 ? -5.062 -42.688 -3.494 1 96.25 267 PHE B C 1
ATOM 6555 O O . PHE B 1 267 ? -5.496 -43.125 -2.422 1 96.25 267 PHE B O 1
ATOM 6562 N N . SER B 1 268 ? -4.074 -43.156 -4.109 1 97.06 268 SER B N 1
ATOM 6563 C CA . SER B 1 268 ? -3.193 -44.125 -3.457 1 97.06 268 SER B CA 1
ATOM 6564 C C . SER B 1 268 ? -1.759 -43.625 -3.398 1 97.06 268 SER B C 1
ATOM 6566 O O . SER B 1 268 ? -1.193 -43.219 -4.418 1 97.06 268 SER B O 1
ATOM 6568 N N . VAL B 1 269 ? -1.246 -43.594 -2.184 1 97.12 269 VAL B N 1
ATOM 6569 C CA . VAL B 1 269 ? 0.109 -43.094 -1.983 1 97.12 269 VAL B CA 1
ATOM 6570 C C . VAL B 1 269 ? 0.931 -44.094 -1.204 1 97.12 269 VAL B C 1
ATOM 6572 O O . VAL B 1 269 ? 0.482 -44.625 -0.175 1 97.12 269 VAL B O 1
ATOM 6575 N N . LEU B 1 270 ? 2.014 -44.5 -1.722 1 98.12 270 LEU B N 1
ATOM 6576 C CA . LEU B 1 270 ? 3.016 -45.344 -1.069 1 98.12 270 LEU B CA 1
ATOM 6577 C C . LEU B 1 270 ? 4.379 -44.656 -1.075 1 98.12 270 LEU B C 1
ATOM 6579 O O . LEU B 1 270 ? 4.84 -44.188 -2.119 1 98.12 270 LEU B O 1
ATOM 6583 N N . TYR B 1 271 ? 4.969 -44.531 0.126 1 97.69 271 TYR B N 1
ATOM 6584 C CA . TYR B 1 271 ? 6.289 -43.906 0.15 1 97.69 271 TYR B CA 1
ATOM 6585 C C . TYR B 1 271 ? 7.141 -44.469 1.275 1 97.69 271 TYR B C 1
ATOM 6587 O O . TYR B 1 271 ? 6.613 -44.969 2.275 1 97.69 271 TYR B O 1
ATOM 6595 N N . LYS B 1 272 ? 8.367 -44.438 1.029 1 97.5 272 LYS B N 1
ATOM 6596 C CA . LYS B 1 272 ? 9.359 -44.844 2.021 1 97.5 272 LYS B CA 1
ATOM 6597 C C . LYS B 1 272 ? 9.852 -43.656 2.818 1 97.5 272 LYS B C 1
ATOM 6599 O O . LYS B 1 272 ? 10.633 -42.844 2.312 1 97.5 272 LYS B O 1
ATOM 6604 N N . PRO B 1 273 ? 9.555 -43.594 4.168 1 95.38 273 PRO B N 1
ATOM 6605 C CA . PRO B 1 273 ? 9.883 -42.375 4.938 1 95.38 273 PRO B CA 1
ATOM 6606 C C . PRO B 1 273 ? 11.273 -42.438 5.566 1 95.38 273 PRO B C 1
ATOM 6608 O O . PRO B 1 273 ? 11.852 -41.406 5.91 1 95.38 273 PRO B O 1
ATOM 6611 N N . THR B 1 274 ? 11.844 -43.688 5.691 1 94.94 274 THR B N 1
ATOM 6612 C CA . THR B 1 274 ? 13.102 -43.812 6.422 1 94.94 274 THR B CA 1
ATOM 6613 C C . THR B 1 274 ? 14.219 -44.281 5.496 1 94.94 274 THR B C 1
ATOM 6615 O O . THR B 1 274 ? 13.953 -44.906 4.457 1 94.94 274 THR B O 1
ATOM 6618 N N . ASN B 1 275 ? 15.484 -44 5.898 1 94.75 275 ASN B N 1
ATOM 6619 C CA . ASN B 1 275 ? 16.641 -44.375 5.082 1 94.75 275 ASN B CA 1
ATOM 6620 C C . ASN B 1 275 ? 17.125 -45.781 5.398 1 94.75 275 ASN B C 1
ATOM 6622 O O . ASN B 1 275 ? 18.172 -46.219 4.91 1 94.75 275 ASN B O 1
ATOM 6626 N N . ALA B 1 276 ? 16.328 -46.5 6.098 1 94.94 276 ALA B N 1
ATOM 6627 C CA . ALA B 1 276 ? 16.719 -47.875 6.449 1 94.94 276 ALA B CA 1
ATOM 6628 C C . ALA B 1 276 ? 16.484 -48.812 5.281 1 94.94 276 ALA B C 1
ATOM 6630 O O . ALA B 1 276 ? 15.594 -48.594 4.461 1 94.94 276 ALA B O 1
ATOM 6631 N N . CYS B 1 277 ? 17.328 -49.844 5.211 1 95.06 277 CYS B N 1
ATOM 6632 C CA . CYS B 1 277 ? 17.219 -50.812 4.125 1 95.06 277 CYS B CA 1
ATOM 6633 C C . CYS B 1 277 ? 16.188 -51.875 4.457 1 95.06 277 CYS B C 1
ATOM 6635 O O . CYS B 1 277 ? 15.828 -52.688 3.6 1 95.06 277 CYS B O 1
ATOM 6637 N N . THR B 1 278 ? 15.867 -51.938 5.691 1 95.25 278 THR B N 1
ATOM 6638 C CA . THR B 1 278 ? 14.742 -52.75 6.137 1 95.25 278 THR B CA 1
ATOM 6639 C C . THR B 1 278 ? 13.789 -51.938 7.008 1 95.25 278 THR B C 1
ATOM 6641 O O . THR B 1 278 ? 14.227 -51.094 7.797 1 95.25 278 THR B O 1
ATOM 6644 N N . GLY B 1 279 ? 12.453 -52.094 6.707 1 94.88 279 GLY B N 1
ATOM 6645 C CA . GLY B 1 279 ? 11.484 -51.344 7.492 1 94.88 279 GLY B CA 1
ATOM 6646 C C . GLY B 1 279 ? 10.086 -51.406 6.91 1 94.88 279 GLY B C 1
ATOM 6647 O O . GLY B 1 279 ? 9.672 -52.406 6.34 1 94.88 279 GLY B O 1
ATOM 6648 N N . GLN B 1 280 ? 9.391 -50.312 7.207 1 95.94 280 GLN B N 1
ATOM 6649 C CA . GLN B 1 280 ? 8 -50.25 6.766 1 95.94 280 GLN B CA 1
ATOM 6650 C C . GLN B 1 280 ? 7.742 -48.969 5.973 1 95.94 280 GLN B C 1
ATOM 6652 O O . GLN B 1 280 ? 8.195 -47.875 6.359 1 95.94 280 GLN B O 1
ATOM 6657 N N . MET B 1 281 ? 7.055 -49.219 4.871 1 97 281 MET B N 1
ATOM 6658 C CA . MET B 1 281 ? 6.57 -48.094 4.09 1 97 281 MET B CA 1
ATOM 6659 C C . MET B 1 281 ? 5.156 -47.688 4.512 1 97 281 MET B C 1
ATOM 6661 O O . MET B 1 281 ? 4.426 -48.5 5.074 1 97 281 MET B O 1
ATOM 6665 N N . ILE B 1 282 ? 4.855 -46.469 4.281 1 97.31 282 ILE B N 1
ATOM 6666 C CA . ILE B 1 282 ? 3.531 -45.969 4.641 1 97.31 282 ILE B CA 1
ATOM 6667 C C . ILE B 1 282 ? 2.652 -45.875 3.395 1 97.31 282 ILE B C 1
ATOM 6669 O O . ILE B 1 282 ? 3.078 -45.375 2.359 1 97.31 282 ILE B O 1
ATOM 6673 N N . GLN B 1 283 ? 1.494 -46.469 3.459 1 97.25 283 GLN B N 1
ATOM 6674 C CA . GLN B 1 283 ? 0.524 -46.438 2.369 1 97.25 283 GLN B CA 1
ATOM 6675 C C . GLN B 1 283 ? -0.765 -45.75 2.799 1 97.25 283 GLN B C 1
ATOM 6677 O O . GLN B 1 283 ? -1.334 -46.094 3.842 1 97.25 283 GLN B O 1
ATOM 6682 N N . HIS B 1 284 ? -1.111 -44.75 2.055 1 96.12 284 HIS B N 1
ATOM 6683 C CA . HIS B 1 284 ? -2.381 -44.031 2.258 1 96.12 284 HIS B CA 1
ATOM 6684 C C . HIS B 1 284 ? -3.354 -44.344 1.12 1 96.12 284 HIS B C 1
ATOM 6686 O O . HIS B 1 284 ? -2.969 -44.312 -0.052 1 96.12 284 HIS B O 1
ATOM 6692 N N . ASN B 1 285 ? -4.504 -44.688 1.436 1 96.44 285 ASN B N 1
ATOM 6693 C CA . ASN B 1 285 ? -5.602 -44.781 0.48 1 96.44 285 ASN B CA 1
ATOM 6694 C C . ASN B 1 285 ? -6.73 -43.812 0.829 1 96.44 285 ASN B C 1
ATOM 6696 O O . ASN B 1 285 ? -7.383 -43.969 1.862 1 96.44 285 ASN B O 1
ATOM 6700 N N . CYS B 1 286 ? -6.859 -42.844 -0.012 1 95.19 286 CYS B N 1
ATOM 6701 C CA . CYS B 1 286 ? -7.852 -41.812 0.246 1 95.19 286 CYS B CA 1
ATOM 6702 C C . CYS B 1 286 ? -8.977 -41.875 -0.782 1 95.19 286 CYS B C 1
ATOM 6704 O O . CYS B 1 286 ? -8.719 -42.031 -1.976 1 95.19 286 CYS B O 1
ATOM 6706 N N . THR B 1 287 ? -10.172 -41.781 -0.344 1 95 287 THR B N 1
ATOM 6707 C CA . THR B 1 287 ? -11.352 -41.688 -1.206 1 95 287 THR B CA 1
ATOM 6708 C C . THR B 1 287 ? -11.922 -40.281 -1.209 1 95 287 THR B C 1
ATOM 6710 O O . THR B 1 287 ? -12.195 -39.688 -0.149 1 95 287 THR B O 1
ATOM 6713 N N . LEU B 1 288 ? -12.031 -39.688 -2.41 1 95.31 288 LEU B N 1
ATOM 6714 C CA . LEU B 1 288 ? -12.594 -38.375 -2.592 1 95.31 288 LEU B CA 1
ATOM 6715 C C . LEU B 1 288 ? -14.023 -38.438 -3.115 1 95.31 288 LEU B C 1
ATOM 6717 O O . LEU B 1 288 ? -14.25 -38.844 -4.258 1 95.31 288 LEU B O 1
ATOM 6721 N N . ARG B 1 289 ? -14.984 -38.031 -2.318 1 94.62 289 ARG B N 1
ATOM 6722 C CA . ARG B 1 289 ? -16.391 -38 -2.688 1 94.62 289 ARG B CA 1
ATOM 6723 C C . ARG B 1 289 ? -16.891 -36.562 -2.875 1 94.62 289 ARG B C 1
ATOM 6725 O O . ARG B 1 289 ? -16.516 -35.656 -2.115 1 94.62 289 ARG B O 1
ATOM 6732 N N . ALA B 1 290 ? -17.672 -36.438 -3.957 1 93.88 290 ALA B N 1
ATOM 6733 C CA . ALA B 1 290 ? -18.219 -35.094 -4.215 1 93.88 290 ALA B CA 1
ATOM 6734 C C . ALA B 1 290 ? -18.984 -34.562 -3.004 1 93.88 290 ALA B C 1
ATOM 6736 O O . ALA B 1 290 ? -19.781 -35.281 -2.406 1 93.88 290 ALA B O 1
ATOM 6737 N N . ALA B 1 291 ? -18.609 -33.312 -2.619 1 95.38 291 ALA B N 1
ATOM 6738 C CA . ALA B 1 291 ? -19.25 -32.719 -1.452 1 95.38 291 ALA B CA 1
ATOM 6739 C C . ALA B 1 291 ? -19.219 -31.203 -1.534 1 95.38 291 ALA B C 1
ATOM 6741 O O . ALA B 1 291 ? -18.5 -30.625 -2.363 1 95.38 291 ALA B O 1
ATOM 6742 N N . ALA B 1 292 ? -20.109 -30.672 -0.778 1 95.25 292 ALA B N 1
ATOM 6743 C CA . ALA B 1 292 ? -20 -29.234 -0.501 1 95.25 292 ALA B CA 1
ATOM 6744 C C . ALA B 1 292 ? -19.031 -28.984 0.639 1 95.25 292 ALA B C 1
ATOM 6746 O O . ALA B 1 292 ? -19.125 -29.594 1.705 1 95.25 292 ALA B O 1
ATOM 6747 N N . VAL B 1 293 ? -18.031 -28.125 0.351 1 94.75 293 VAL B N 1
ATOM 6748 C CA . VAL B 1 293 ? -17 -27.875 1.353 1 94.75 293 VAL B CA 1
ATOM 6749 C C . VAL B 1 293 ? -16.859 -26.375 1.594 1 94.75 293 VAL B C 1
ATOM 6751 O O . VAL B 1 293 ? -17.312 -25.562 0.783 1 94.75 293 VAL B O 1
ATOM 6754 N N . ASN B 1 294 ? -16.25 -26.109 2.76 1 93.5 294 ASN B N 1
ATOM 6755 C CA . ASN B 1 294 ? -15.938 -24.719 3.078 1 93.5 294 ASN B CA 1
ATOM 6756 C C . ASN B 1 294 ? -14.531 -24.344 2.627 1 93.5 294 ASN B C 1
ATOM 6758 O O . ASN B 1 294 ? -13.578 -25.078 2.896 1 93.5 294 ASN B O 1
ATOM 6762 N N . TYR B 1 295 ? -14.398 -23.266 1.905 1 93.44 295 TYR B N 1
ATOM 6763 C CA . TYR B 1 295 ? -13.109 -22.719 1.51 1 93.44 295 TYR B CA 1
ATOM 6764 C C . TYR B 1 295 ? -12.742 -21.516 2.371 1 93.44 295 TYR B C 1
ATOM 6766 O O . TYR B 1 295 ? -13.516 -20.562 2.479 1 93.44 295 TYR B O 1
ATOM 6774 N N . ASP B 1 296 ? -11.586 -21.609 3.01 1 92.19 296 ASP B N 1
ATOM 6775 C CA . ASP B 1 296 ? -11.023 -20.438 3.672 1 92.19 296 ASP B CA 1
ATOM 6776 C C . ASP B 1 296 ? -10.125 -19.641 2.721 1 92.19 296 ASP B C 1
ATOM 6778 O O . ASP B 1 296 ? -9.156 -20.172 2.184 1 92.19 296 ASP B O 1
ATOM 6782 N N . LEU B 1 297 ? -10.508 -18.422 2.48 1 92.5 297 LEU B N 1
ATOM 6783 C CA . LEU B 1 297 ? -9.75 -17.672 1.481 1 92.5 297 LEU B CA 1
ATOM 6784 C C . LEU B 1 297 ? -9.422 -16.266 1.988 1 92.5 297 LEU B C 1
ATOM 6786 O O . LEU B 1 297 ? -10.086 -15.766 2.895 1 92.5 297 LEU B O 1
ATOM 6790 N N . THR B 1 298 ? -8.422 -15.719 1.427 1 91.81 298 THR B N 1
ATOM 6791 C CA . THR B 1 298 ? -7.98 -14.344 1.644 1 91.81 298 THR B CA 1
ATOM 6792 C C . THR B 1 298 ? -8.016 -13.555 0.339 1 91.81 298 THR B C 1
ATOM 6794 O O . THR B 1 298 ? -7.43 -13.969 -0.662 1 91.81 298 THR B O 1
ATOM 6797 N N . ILE B 1 299 ? -8.781 -12.516 0.36 1 90.94 299 ILE B N 1
ATOM 6798 C CA . ILE B 1 299 ? -8.859 -11.625 -0.795 1 90.94 299 ILE B CA 1
ATOM 6799 C C . ILE B 1 299 ? -8 -10.391 -0.553 1 90.94 299 ILE B C 1
ATOM 6801 O O . ILE B 1 299 ? -8.188 -9.68 0.438 1 90.94 299 ILE B O 1
ATOM 6805 N N . THR B 1 300 ? -7.035 -10.203 -1.357 1 84.56 300 THR B N 1
ATOM 6806 C CA . THR B 1 300 ? -6.191 -9.016 -1.271 1 84.56 300 THR B CA 1
ATOM 6807 C C . THR B 1 300 ? -6.227 -8.234 -2.582 1 84.56 300 THR B C 1
ATOM 6809 O O . THR B 1 300 ? -5.777 -8.734 -3.617 1 84.56 300 THR B O 1
ATOM 6812 N N . ASN B 1 301 ? -6.695 -6.961 -2.562 1 75 301 ASN B N 1
ATOM 6813 C CA . ASN B 1 301 ? -6.781 -6.105 -3.742 1 75 301 ASN B CA 1
ATOM 6814 C C . ASN B 1 301 ? -7.387 -6.852 -4.93 1 75 301 ASN B C 1
ATOM 6816 O O . ASN B 1 301 ? -6.844 -6.809 -6.035 1 75 301 ASN B O 1
ATOM 6820 N N . GLY B 1 302 ? -8.391 -7.734 -4.637 1 75.56 302 GLY B N 1
ATOM 6821 C CA . GLY B 1 302 ? -9.094 -8.445 -5.691 1 75.56 302 GLY B CA 1
ATOM 6822 C C . GLY B 1 302 ? -8.516 -9.82 -5.973 1 75.56 302 GLY B C 1
ATOM 6823 O O . GLY B 1 302 ? -9.133 -10.633 -6.668 1 75.56 302 GLY B O 1
ATOM 6824 N N . SER B 1 303 ? -7.371 -10.094 -5.566 1 83.75 303 SER B N 1
ATOM 6825 C CA . SER B 1 303 ? -6.734 -11.391 -5.75 1 83.75 303 SER B CA 1
ATOM 6826 C C . SER B 1 303 ? -7.082 -12.344 -4.609 1 83.75 303 SER B C 1
ATOM 6828 O O . SER B 1 303 ? -7.109 -11.938 -3.445 1 83.75 303 SER B O 1
ATOM 6830 N N . ILE B 1 304 ? -7.316 -13.617 -4.992 1 90.06 304 ILE B N 1
ATOM 6831 C CA . ILE B 1 304 ? -7.75 -14.602 -4.004 1 90.06 304 ILE B CA 1
ATOM 6832 C C . ILE B 1 304 ? -6.629 -15.609 -3.752 1 90.06 304 ILE B C 1
ATOM 6834 O O . ILE B 1 304 ? -5.973 -16.062 -4.691 1 90.06 304 ILE B O 1
ATOM 6838 N N . THR B 1 305 ? -6.441 -15.875 -2.5 1 87.56 305 THR B N 1
ATOM 6839 C CA . THR B 1 305 ? -5.562 -16.969 -2.086 1 87.56 305 THR B CA 1
ATOM 6840 C C . THR B 1 305 ? -6.297 -17.938 -1.167 1 87.56 305 THR B C 1
ATOM 6842 O O . THR B 1 305 ? -7.012 -17.516 -0.255 1 87.56 305 THR B O 1
ATOM 6845 N N . LEU B 1 306 ? -6.109 -19.203 -1.507 1 90.5 306 LEU B N 1
ATOM 6846 C CA . LEU B 1 306 ? -6.738 -20.234 -0.687 1 90.5 306 LEU B CA 1
ATOM 6847 C C . LEU B 1 306 ? -5.816 -20.672 0.452 1 90.5 306 LEU B C 1
ATOM 6849 O O . LEU B 1 306 ? -4.617 -20.859 0.245 1 90.5 306 LEU B O 1
ATOM 6853 N N . ASP B 1 307 ? -6.379 -20.734 1.613 1 87.62 307 ASP B N 1
ATOM 6854 C CA . ASP B 1 307 ? -5.605 -21.266 2.732 1 87.62 307 ASP B CA 1
ATOM 6855 C C . ASP B 1 307 ? -5.441 -22.781 2.619 1 87.62 307 ASP B C 1
ATOM 6857 O O . ASP B 1 307 ? -6.398 -23.484 2.307 1 87.62 307 ASP B O 1
ATOM 6861 N N . PRO B 1 308 ? -4.246 -23.156 2.797 1 85.44 308 PRO B N 1
ATOM 6862 C CA . PRO B 1 308 ? -4.051 -24.594 2.725 1 85.44 308 PRO B CA 1
ATOM 6863 C C . PRO B 1 308 ? -4.863 -25.359 3.77 1 85.44 308 PRO B C 1
ATOM 6865 O O . PRO B 1 308 ? -5.062 -24.859 4.883 1 85.44 308 PRO B O 1
ATOM 6868 N N . CYS B 1 309 ? -5.414 -26.438 3.271 1 79.75 309 CYS B N 1
ATOM 6869 C CA . CYS B 1 309 ? -6.195 -27.281 4.16 1 79.75 309 CYS B CA 1
ATOM 6870 C C . CYS B 1 309 ? -5.293 -28.234 4.934 1 79.75 309 CYS B C 1
ATOM 6872 O O . CYS B 1 309 ? -4.453 -28.922 4.344 1 79.75 309 CYS B O 1
ATOM 6874 N N . ASP B 1 310 ? -5.469 -28.094 6.277 1 77.94 310 ASP B N 1
ATOM 6875 C CA . ASP B 1 310 ? -4.789 -29.062 7.121 1 77.94 310 ASP B CA 1
ATOM 6876 C C . ASP B 1 310 ? -5.574 -30.375 7.191 1 77.94 310 ASP B C 1
ATOM 6878 O O . ASP B 1 310 ? -6.805 -30.359 7.273 1 77.94 310 ASP B O 1
ATOM 6882 N N . MET B 1 311 ? -4.973 -31.5 7.051 1 76.81 311 MET B N 1
ATOM 6883 C CA . MET B 1 311 ? -5.598 -32.812 7.047 1 76.81 311 MET B CA 1
ATOM 6884 C C . MET B 1 311 ? -6.398 -33.062 8.32 1 76.81 311 MET B C 1
ATOM 6886 O O . MET B 1 311 ? -7.293 -33.906 8.359 1 76.81 311 MET B O 1
ATOM 6890 N N . SER B 1 312 ? -6.109 -32.25 9.258 1 76.75 312 SER B N 1
ATOM 6891 C CA . SER B 1 312 ? -6.777 -32.438 10.539 1 76.75 312 SER B CA 1
ATOM 6892 C C . SER B 1 312 ? -8.102 -31.703 10.594 1 76.75 312 SER B C 1
ATOM 6894 O O . SER B 1 312 ? -8.969 -32 11.414 1 76.75 312 SER B O 1
ATOM 6896 N N . THR B 1 313 ? -8.32 -30.828 9.656 1 77.81 313 THR B N 1
ATOM 6897 C CA . THR B 1 313 ? -9.539 -30.031 9.695 1 77.81 313 THR B CA 1
ATOM 6898 C C . THR B 1 313 ? -10.57 -30.547 8.695 1 77.81 313 THR B C 1
ATOM 6900 O O . THR B 1 313 ? -10.234 -30.812 7.535 1 77.81 313 THR B O 1
ATOM 6903 N N . ASN B 1 314 ? -11.797 -30.859 9.211 1 83.12 314 ASN B N 1
ATOM 6904 C CA . ASN B 1 314 ? -12.891 -31.266 8.344 1 83.12 314 ASN B CA 1
ATOM 6905 C C . ASN B 1 314 ? -13.633 -30.062 7.77 1 83.12 314 ASN B C 1
ATOM 6907 O O . ASN B 1 314 ? -14.289 -29.328 8.5 1 83.12 314 ASN B O 1
ATOM 6911 N N . THR B 1 315 ? -13.516 -29.844 6.516 1 88 315 THR B N 1
ATOM 6912 C CA . THR B 1 315 ? -14.141 -28.703 5.855 1 88 315 THR B CA 1
ATOM 6913 C C . THR B 1 315 ? -15.43 -29.125 5.156 1 88 315 THR B C 1
ATOM 6915 O O . THR B 1 315 ? -16.078 -28.312 4.488 1 88 315 THR B O 1
ATOM 6918 N N . THR B 1 316 ? -15.883 -30.359 5.344 1 93.31 316 THR B N 1
ATOM 6919 C CA . THR B 1 316 ? -17.031 -30.875 4.617 1 93.31 316 THR B CA 1
ATOM 6920 C C . THR B 1 316 ? -18.344 -30.391 5.25 1 93.31 316 THR B C 1
ATOM 6922 O O . THR B 1 316 ? -18.531 -30.5 6.461 1 93.31 316 THR B O 1
ATOM 6925 N N . ILE B 1 317 ? -19.203 -29.812 4.41 1 93 317 ILE B N 1
ATOM 6926 C CA . ILE B 1 317 ? -20.531 -29.391 4.84 1 93 317 ILE B CA 1
ATOM 6927 C C . ILE B 1 317 ? -21.516 -30.547 4.688 1 93 317 I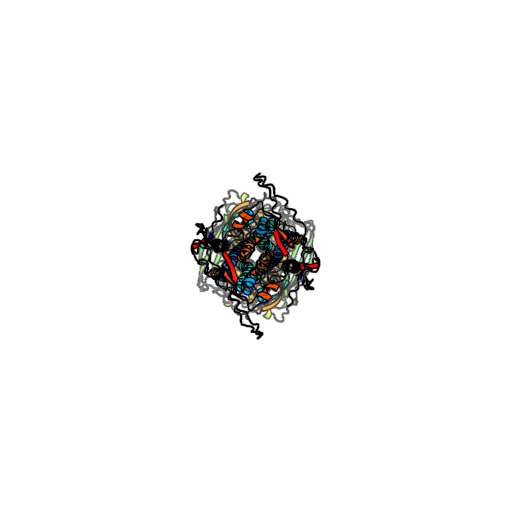LE B C 1
ATOM 6929 O O . ILE B 1 317 ? -22.203 -30.922 5.645 1 93 317 ILE B O 1
ATOM 6933 N N . SER B 1 318 ? -21.594 -31.062 3.434 1 94.19 318 SER B N 1
ATOM 6934 C CA . SER B 1 318 ? -22.469 -32.188 3.117 1 94.19 318 SER B CA 1
ATOM 6935 C C . SER B 1 318 ? -21.969 -32.969 1.905 1 94.19 318 SER B C 1
ATOM 6937 O O . SER B 1 318 ? -21.453 -32.375 0.954 1 94.19 318 SER B O 1
ATOM 6939 N N . ILE B 1 319 ? -22.109 -34.25 1.984 1 93.81 319 ILE B N 1
ATOM 6940 C CA . ILE B 1 319 ? -21.734 -35.125 0.864 1 93.81 319 ILE B CA 1
ATOM 6941 C C . ILE B 1 319 ? -22.875 -35.125 -0.165 1 93.81 319 ILE B C 1
ATOM 6943 O O . ILE B 1 319 ? -24.031 -35.281 0.19 1 93.81 319 ILE B O 1
ATOM 6947 N N . THR B 1 320 ? -22.484 -34.844 -1.341 1 92.62 320 THR B N 1
ATOM 6948 C CA . THR B 1 320 ? -23.5 -34.844 -2.396 1 92.62 320 THR B CA 1
ATOM 6949 C C . THR B 1 320 ? -23.891 -36.25 -2.805 1 92.62 320 THR B C 1
ATOM 6951 O O . THR B 1 320 ? -23.031 -37.062 -3.145 1 92.62 320 THR B O 1
ATOM 6954 N N . GLN B 1 321 ? -25.188 -36.469 -2.809 1 91.44 321 GLN B N 1
ATOM 6955 C CA . GLN B 1 321 ? -25.688 -37.781 -3.225 1 91.44 321 GLN B CA 1
ATOM 6956 C C . GLN B 1 321 ? -26.281 -37.719 -4.625 1 91.44 321 GLN B C 1
ATOM 6958 O O . GLN B 1 321 ? -27.016 -36.781 -4.953 1 91.44 321 GLN B O 1
ATOM 6963 N N . PHE B 1 322 ? -25.766 -38.688 -5.406 1 92.5 322 PHE B N 1
ATOM 6964 C CA . PHE B 1 322 ? -26.281 -38.781 -6.77 1 92.5 322 PHE B CA 1
ATOM 6965 C C . PHE B 1 322 ? -27.172 -40 -6.938 1 92.5 322 PHE B C 1
ATOM 6967 O O . PHE B 1 322 ? -26.812 -41.094 -6.52 1 92.5 322 PHE B O 1
ATOM 6974 N N . ASP B 1 323 ? -28.359 -39.812 -7.512 1 90 323 ASP B N 1
ATOM 6975 C CA . ASP B 1 323 ? -29.312 -40.906 -7.695 1 90 323 ASP B CA 1
ATOM 6976 C C . ASP B 1 323 ? -29.188 -41.531 -9.086 1 90 323 ASP B C 1
ATOM 6978 O O . ASP B 1 323 ? -29.484 -42.719 -9.273 1 90 323 ASP B O 1
ATOM 6982 N N . ASP B 1 324 ? -28.766 -40.75 -9.977 1 91.31 324 ASP B N 1
ATOM 6983 C CA . ASP B 1 324 ? -28.672 -41.156 -11.383 1 91.31 324 ASP B CA 1
ATOM 6984 C C . ASP B 1 324 ? -27.328 -40.781 -11.977 1 91.31 324 ASP B C 1
ATOM 6986 O O . ASP B 1 324 ? -26.766 -39.719 -11.672 1 91.31 324 ASP B O 1
ATOM 6990 N N . TRP B 1 325 ? -26.844 -41.75 -12.812 1 89.69 325 TRP B N 1
ATOM 6991 C CA . TRP B 1 325 ? -25.547 -41.5 -13.414 1 89.69 325 TRP B CA 1
ATOM 6992 C C . TRP B 1 325 ? -25.609 -40.281 -14.352 1 89.69 325 TRP B C 1
ATOM 6994 O O . TRP B 1 325 ? -24.578 -39.656 -14.617 1 89.69 325 TRP B O 1
ATOM 7004 N N . GLN B 1 326 ? -26.797 -39.875 -14.836 1 89.81 326 GLN B N 1
ATOM 7005 C CA . GLN B 1 326 ? -26.969 -38.75 -15.758 1 89.81 326 GLN B CA 1
ATOM 7006 C C . GLN B 1 326 ? -26.641 -37.406 -15.07 1 89.81 326 GLN B C 1
ATOM 7008 O O . GLN B 1 326 ? -26.391 -36.406 -15.742 1 89.81 326 GLN B O 1
ATOM 7013 N N . GLN B 1 327 ? -26.516 -37.531 -13.766 1 91.94 327 GLN B N 1
ATOM 7014 C CA . GLN B 1 327 ? -26.141 -36.312 -13.031 1 91.94 327 GLN B CA 1
ATOM 7015 C C . GLN B 1 327 ? -24.625 -36.125 -13.047 1 91.94 327 GLN B C 1
ATOM 7017 O O . GLN B 1 327 ? -24.125 -35.031 -12.75 1 91.94 327 GLN B O 1
ATOM 7022 N N . LEU B 1 328 ? -23.953 -37.219 -13.406 1 92.75 328 LEU B N 1
ATOM 7023 C CA . LEU B 1 328 ? -22.5 -37.188 -13.344 1 92.75 328 LEU B CA 1
ATOM 7024 C C . LEU B 1 328 ? -21.891 -37.281 -14.742 1 92.75 328 LEU B C 1
ATOM 7026 O O . LEU B 1 328 ? -20.688 -37.094 -14.914 1 92.75 328 LEU B O 1
ATOM 7030 N N . GLY B 1 329 ? -22.703 -37.438 -15.68 1 89.5 329 GLY B N 1
ATOM 7031 C CA . GLY B 1 329 ? -22.219 -37.594 -17.047 1 89.5 329 GLY B CA 1
ATOM 7032 C C . GLY B 1 329 ? -23.344 -37.562 -18.078 1 89.5 329 GLY B C 1
ATOM 7033 O O . GLY B 1 329 ? -24.516 -37.531 -17.719 1 89.5 329 GLY B O 1
ATOM 7034 N N . SER B 1 330 ? -22.938 -37.375 -19.328 1 86.81 330 SER B N 1
ATOM 7035 C CA . SER B 1 330 ? -23.859 -37.438 -20.469 1 86.81 330 SER B CA 1
ATOM 7036 C C . SER B 1 330 ? -23.203 -38.062 -21.688 1 86.81 330 SER B C 1
ATOM 7038 O O . SER B 1 330 ? -21.984 -38.281 -21.703 1 86.81 330 SER B O 1
ATOM 7040 N N . GLY B 1 331 ? -24.109 -38.469 -22.562 1 81.31 331 GLY B N 1
ATOM 7041 C CA . GLY B 1 331 ? -23.594 -39.031 -23.812 1 81.31 331 GLY B CA 1
ATOM 7042 C C . GLY B 1 331 ? -23.578 -40.531 -23.812 1 81.31 331 GLY B C 1
ATOM 7043 O O . GLY B 1 331 ? -24.312 -41.188 -23.062 1 81.31 331 GLY B O 1
ATOM 7044 N N . SER B 1 332 ? -22.828 -41.062 -24.891 1 76.31 332 SER B N 1
ATOM 7045 C CA . SER B 1 332 ? -22.828 -42.5 -25.078 1 76.31 332 SER B CA 1
ATOM 7046 C C . SER B 1 332 ? -21.422 -43.062 -25.031 1 76.31 332 SER B C 1
ATOM 7048 O O . SER B 1 332 ? -20.5 -42.5 -25.609 1 76.31 332 SER B O 1
ATOM 7050 N N . VAL B 1 333 ? -21.266 -44.125 -24.266 1 73.31 333 VAL B N 1
ATOM 7051 C CA . VAL B 1 333 ? -19.984 -44.812 -24.203 1 73.31 333 VAL B CA 1
ATOM 7052 C C . VAL B 1 333 ? -19.672 -45.406 -25.562 1 73.31 333 VAL B C 1
ATOM 7054 O O . VAL B 1 333 ? -18.531 -45.344 -26.031 1 73.31 333 VAL B O 1
ATOM 7057 N N . GLY B 1 334 ? -20.734 -46 -26.234 1 64.88 334 GLY B N 1
ATOM 7058 C CA . GLY B 1 334 ? -20.531 -46.719 -27.484 1 64.88 334 GLY B CA 1
ATOM 7059 C C . GLY B 1 334 ? -20.391 -45.812 -28.688 1 64.88 334 GLY B C 1
ATOM 7060 O O . GLY B 1 334 ? -19.547 -46.031 -29.547 1 64.88 334 GLY B O 1
ATOM 7061 N N . ALA B 1 335 ? -21.234 -44.781 -28.734 1 64.88 335 ALA B N 1
ATOM 7062 C CA . ALA B 1 335 ? -21.312 -43.969 -29.938 1 64.88 335 ALA B CA 1
ATOM 7063 C C . ALA B 1 335 ? -20.328 -42.812 -29.875 1 64.88 335 ALA B C 1
ATOM 7065 O O . ALA B 1 335 ? -20.156 -42.062 -30.844 1 64.88 335 ALA B O 1
ATOM 7066 N N . GLY B 1 336 ? -19.594 -42.719 -28.812 1 67.94 336 GLY B N 1
ATOM 7067 C CA . GLY B 1 336 ? -18.672 -41.625 -28.672 1 67.94 336 GLY B CA 1
ATOM 7068 C C . GLY B 1 336 ? -19.297 -40.375 -28.047 1 67.94 336 GLY B C 1
ATOM 7069 O O . GLY B 1 336 ? -20.516 -40.281 -27.984 1 67.94 336 GLY B O 1
ATOM 7070 N N . GLY B 1 337 ? -18.5 -39.625 -27.312 1 76.94 337 GLY B N 1
ATOM 7071 C CA . GLY B 1 337 ? -18.969 -38.375 -26.719 1 76.94 337 GLY B CA 1
ATOM 7072 C C . GLY B 1 337 ? -19.391 -38.531 -25.266 1 76.94 337 GLY B C 1
ATOM 7073 O O . GLY B 1 337 ? -20.391 -37.969 -24.844 1 76.94 337 GLY B O 1
ATOM 7074 N N . PHE B 1 338 ? -18.766 -39.438 -24.594 1 86 338 PHE B N 1
ATOM 7075 C CA . PHE B 1 338 ? -19.047 -39.625 -23.172 1 86 338 PHE B CA 1
ATOM 7076 C C . PHE B 1 338 ? -18.484 -38.469 -22.359 1 86 338 PHE B C 1
ATOM 7078 O O . PHE B 1 338 ? -17.281 -38.188 -22.406 1 86 338 PHE B O 1
ATOM 7085 N N . LEU B 1 339 ? -19.453 -37.719 -21.828 1 90.69 339 LEU B N 1
ATOM 7086 C CA . LEU B 1 339 ? -19.094 -36.531 -21.031 1 90.69 339 LEU B CA 1
ATOM 7087 C C . LEU B 1 339 ? -19.219 -36.844 -19.547 1 90.69 339 LEU B C 1
ATOM 7089 O O . LEU B 1 339 ? -20.141 -37.531 -19.125 1 90.69 339 LEU B O 1
ATOM 7093 N N . THR B 1 340 ? -18.281 -36.375 -18.766 1 93.19 340 THR B N 1
ATOM 7094 C CA . THR B 1 340 ? -18.312 -36.656 -17.344 1 93.19 340 THR B CA 1
ATOM 7095 C C . THR B 1 340 ? -18.031 -35.375 -16.547 1 93.19 340 THR B C 1
ATOM 7097 O O . THR B 1 340 ? -17.359 -34.469 -17.031 1 93.19 340 THR B O 1
ATOM 7100 N N . MET B 1 341 ? -18.5 -35.375 -15.32 1 93.44 341 MET B N 1
ATOM 7101 C CA . MET B 1 341 ? -18.281 -34.281 -14.398 1 93.44 341 MET B CA 1
ATOM 7102 C C . MET B 1 341 ? -16.844 -34.25 -13.883 1 93.44 341 MET B C 1
ATOM 7104 O O . MET B 1 341 ? -16.188 -33.219 -13.891 1 93.44 341 MET B O 1
ATOM 7108 N N . PHE B 1 342 ? -16.25 -35.406 -13.562 1 94.56 342 PHE B N 1
ATOM 7109 C CA . PHE B 1 342 ? -14.977 -35.469 -12.852 1 94.56 342 PHE B CA 1
ATOM 7110 C C . PHE B 1 342 ? -13.891 -36.062 -13.727 1 94.56 342 PHE B C 1
ATOM 7112 O O . PHE B 1 342 ? -12.719 -36.094 -13.336 1 94.56 342 PHE B O 1
ATOM 7119 N N . GLY B 1 343 ? -14.266 -36.562 -14.844 1 93.06 343 GLY B N 1
ATOM 7120 C CA . GLY B 1 343 ? -13.289 -37.219 -15.688 1 93.06 343 GLY B CA 1
ATOM 7121 C C . GLY B 1 343 ? -12.117 -36.344 -16.062 1 93.06 343 GLY B C 1
ATOM 7122 O O . GLY B 1 343 ? -10.969 -36.781 -16.031 1 93.06 343 GLY B O 1
ATOM 7123 N N . GLY B 1 344 ? -12.406 -35.125 -16.516 1 93.88 344 GLY B N 1
ATOM 7124 C CA . GLY B 1 344 ? -11.336 -34.188 -16.844 1 93.88 344 GLY B CA 1
ATOM 7125 C C . GLY B 1 344 ? -10.453 -33.844 -15.656 1 93.88 344 GLY B C 1
ATOM 7126 O O . GLY B 1 344 ? -9.227 -33.781 -15.789 1 93.88 344 GLY B O 1
ATOM 7127 N N . ILE B 1 345 ? -11.008 -33.719 -14.492 1 94.38 345 ILE B N 1
ATOM 7128 C CA . ILE B 1 345 ? -10.258 -33.406 -13.273 1 94.38 345 ILE B CA 1
ATOM 7129 C C . ILE B 1 345 ? -9.344 -34.562 -12.922 1 94.38 345 ILE B C 1
ATOM 7131 O O . ILE B 1 345 ? -8.164 -34.375 -12.617 1 94.38 345 ILE B O 1
ATOM 7135 N N . ALA B 1 346 ? -9.891 -35.719 -13.023 1 94.06 346 ALA B N 1
ATOM 7136 C CA . ALA B 1 346 ? -9.094 -36.906 -12.75 1 94.06 346 ALA B CA 1
ATOM 7137 C C . ALA B 1 346 ? -7.93 -37.031 -13.727 1 94.06 346 ALA B C 1
ATOM 7139 O O . ALA B 1 346 ? -6.812 -37.375 -13.336 1 94.06 346 ALA B O 1
ATOM 7140 N N . SER B 1 347 ? -8.203 -36.75 -14.922 1 92.56 347 SER B N 1
ATOM 7141 C CA . SER B 1 347 ? -7.168 -36.875 -15.945 1 92.56 347 SER B CA 1
ATOM 7142 C C . SER B 1 347 ? -6.008 -35.906 -15.672 1 92.56 347 SER B C 1
ATOM 7144 O O . SER B 1 347 ? -4.844 -36.281 -15.812 1 92.56 347 SER B O 1
ATOM 7146 N N . VAL B 1 348 ? -6.285 -34.75 -15.328 1 92.19 348 VAL B N 1
ATOM 7147 C CA . VAL B 1 348 ? -5.242 -33.75 -15.055 1 92.19 348 VAL B CA 1
ATOM 7148 C C . VAL B 1 348 ? -4.457 -34.188 -13.812 1 92.19 348 VAL B C 1
ATOM 7150 O O . VAL B 1 348 ? -3.23 -34.031 -13.773 1 92.19 348 VAL B O 1
ATOM 7153 N N . LEU B 1 349 ? -5.125 -34.656 -12.859 1 92.81 349 LEU B N 1
ATOM 7154 C CA . LEU B 1 349 ? -4.449 -35.094 -11.641 1 92.81 349 LEU B CA 1
ATOM 7155 C C . LEU B 1 349 ? -3.576 -36.312 -11.922 1 92.81 349 LEU B C 1
ATOM 7157 O O . LEU B 1 349 ? -2.492 -36.438 -11.352 1 92.81 349 LEU B O 1
ATOM 7161 N N . GLN B 1 350 ? -4.062 -37.188 -12.734 1 92.31 350 GLN B N 1
ATOM 7162 C CA . GLN B 1 350 ? -3.266 -38.375 -13.125 1 92.31 350 GLN B CA 1
ATOM 7163 C C . GLN B 1 350 ? -1.972 -37.938 -13.812 1 92.31 350 GLN B C 1
ATOM 7165 O O . GLN B 1 350 ? -0.899 -38.469 -13.508 1 92.31 350 GLN B O 1
ATOM 7170 N N . ALA B 1 351 ? -2.143 -37.031 -14.641 1 87.44 351 ALA B N 1
ATOM 7171 C CA . ALA B 1 351 ? -0.975 -36.531 -15.367 1 87.44 351 ALA B CA 1
ATOM 7172 C C . ALA B 1 351 ? 0.034 -35.875 -14.422 1 87.44 351 ALA B C 1
ATOM 7174 O O . ALA B 1 351 ? 1.245 -36 -14.633 1 87.44 351 ALA B O 1
ATOM 7175 N N . GLN B 1 352 ? -0.434 -35.344 -13.445 1 87.94 352 GLN B N 1
ATOM 7176 C CA . GLN B 1 352 ? 0.431 -34.594 -12.547 1 87.94 352 GLN B CA 1
ATOM 7177 C C . GLN B 1 352 ? 1.044 -35.469 -11.477 1 87.94 352 GLN B C 1
ATOM 7179 O O . GLN B 1 352 ? 2.201 -35.312 -11.094 1 87.94 352 GLN B O 1
ATOM 7184 N N . TYR B 1 353 ? 0.308 -36.438 -11.008 1 92.44 353 TYR B N 1
ATOM 7185 C CA . TYR B 1 353 ? 0.755 -37.094 -9.773 1 92.44 353 TYR B CA 1
ATOM 7186 C C . TYR B 1 353 ? 1.071 -38.562 -10.008 1 92.44 353 TYR B C 1
ATOM 7188 O O . TYR B 1 353 ? 1.771 -39.188 -9.211 1 92.44 353 TYR B O 1
ATOM 7196 N N . ASN B 1 354 ? 0.512 -39.219 -11.039 1 93.88 354 ASN B N 1
ATOM 7197 C CA . ASN B 1 354 ? 0.838 -40.625 -11.234 1 93.88 354 ASN B CA 1
ATOM 7198 C C . ASN B 1 354 ? 2.34 -40.844 -11.414 1 93.88 354 ASN B C 1
ATOM 7200 O O . ASN B 1 354 ? 2.936 -40.312 -12.359 1 93.88 354 ASN B O 1
ATOM 7204 N N . SER B 1 355 ? 2.871 -41.5 -10.43 1 95.25 355 SER B N 1
ATOM 7205 C CA . SER B 1 355 ? 4.309 -41.719 -10.414 1 95.25 355 SER B CA 1
ATOM 7206 C C . SER B 1 355 ? 4.637 -43.062 -9.75 1 95.25 355 SER B C 1
ATOM 7208 O O . SER B 1 355 ? 3.85 -43.594 -8.953 1 95.25 355 SER B O 1
ATOM 7210 N N . ASN B 1 356 ? 5.723 -43.625 -10.219 1 95.88 356 ASN B N 1
ATOM 7211 C CA . ASN B 1 356 ? 6.184 -44.906 -9.688 1 95.88 356 ASN B CA 1
ATOM 7212 C C . ASN B 1 356 ? 7.707 -45 -9.703 1 95.88 356 ASN B C 1
ATOM 7214 O O . ASN B 1 356 ? 8.352 -44.562 -10.656 1 95.88 356 ASN B O 1
ATOM 7218 N N . THR B 1 357 ? 8.281 -45.469 -8.57 1 95.06 357 THR B N 1
ATOM 7219 C CA . THR B 1 357 ? 9.719 -45.688 -8.484 1 95.06 357 THR B CA 1
ATOM 7220 C C . THR B 1 357 ? 10 -47.094 -7.957 1 95.06 357 THR B C 1
ATOM 7222 O O . THR B 1 357 ? 9.516 -47.469 -6.891 1 95.06 357 THR B O 1
ATOM 7225 N N . THR B 1 358 ? 10.773 -47.812 -8.719 1 93.81 358 THR B N 1
ATOM 7226 C CA . THR B 1 358 ? 11.156 -49.156 -8.32 1 93.81 358 THR B CA 1
ATOM 7227 C C . THR B 1 358 ? 12.68 -49.312 -8.281 1 93.81 358 THR B C 1
ATOM 7229 O O . THR B 1 358 ? 13.383 -48.656 -9.055 1 93.81 358 THR B O 1
ATOM 7232 N N . LEU B 1 359 ? 13.125 -50.094 -7.355 1 92.19 359 LEU B N 1
ATOM 7233 C CA . LEU B 1 359 ? 14.539 -50.438 -7.234 1 92.19 359 LEU B CA 1
ATOM 7234 C C . LEU B 1 359 ? 14.773 -51.906 -7.484 1 92.19 359 LEU B C 1
ATOM 7236 O O . LEU B 1 359 ? 14.094 -52.75 -6.91 1 92.19 359 LEU B O 1
ATOM 7240 N N . ARG B 1 360 ? 15.672 -52.125 -8.383 1 90.69 360 ARG B N 1
ATOM 7241 C CA . ARG B 1 360 ? 16.094 -53.5 -8.664 1 90.69 360 ARG B CA 1
ATOM 7242 C C . ARG B 1 360 ? 17.594 -53.656 -8.484 1 90.69 360 ARG B C 1
ATOM 7244 O O . ARG B 1 360 ? 18.359 -52.688 -8.641 1 90.69 360 ARG B O 1
ATOM 7251 N N . ILE B 1 361 ? 17.938 -54.875 -8.125 1 88.19 361 ILE B N 1
ATOM 7252 C CA . ILE B 1 361 ? 19.359 -55.125 -7.902 1 88.19 361 ILE B CA 1
ATOM 7253 C C . ILE B 1 361 ? 20.125 -54.938 -9.211 1 88.19 361 ILE B C 1
ATOM 7255 O O . ILE B 1 361 ? 19.688 -55.375 -10.266 1 88.19 361 ILE B O 1
ATOM 7259 N N . ALA B 1 362 ? 21.094 -54.062 -9.062 1 81.44 362 ALA B N 1
ATOM 7260 C CA . ALA B 1 362 ? 21.969 -53.812 -10.211 1 81.44 362 ALA B CA 1
ATOM 7261 C C . ALA B 1 362 ? 23.172 -54.75 -10.195 1 81.44 362 ALA B C 1
ATOM 7263 O O . ALA B 1 362 ? 23.703 -55.062 -9.133 1 81.44 362 ALA B O 1
ATOM 7264 N N . VAL B 1 363 ? 23.359 -55.312 -11.422 1 75.06 363 VAL B N 1
ATOM 7265 C CA . VAL B 1 363 ? 24.562 -56.125 -11.562 1 75.06 363 VAL B CA 1
ATOM 7266 C C . VAL B 1 363 ? 25.625 -55.344 -12.352 1 75.06 363 VAL B C 1
ATOM 7268 O O . VAL B 1 363 ? 25.344 -54.812 -13.43 1 75.06 363 VAL B O 1
ATOM 7271 N N . MET B 1 364 ? 26.812 -54.938 -11.781 1 69.75 364 MET B N 1
ATOM 7272 C CA . MET B 1 364 ? 27.953 -54.312 -12.445 1 69.75 364 MET B CA 1
ATOM 7273 C C . MET B 1 364 ? 27.781 -52.812 -12.578 1 69.75 364 MET B C 1
ATOM 7275 O O . MET B 1 364 ? 28.141 -52.219 -13.602 1 69.75 364 MET B O 1
ATOM 7279 N N . THR B 1 365 ? 26.922 -52.219 -11.758 1 72.12 365 THR B N 1
ATOM 7280 C CA . THR B 1 365 ? 26.75 -50.781 -11.781 1 72.12 365 THR B CA 1
ATOM 7281 C C . THR B 1 365 ? 27.391 -50.125 -10.555 1 72.12 365 THR B C 1
ATOM 7283 O O . THR B 1 365 ? 27.812 -50.844 -9.625 1 72.12 365 THR B O 1
ATOM 7286 N N . ASN B 1 366 ? 27.672 -48.812 -10.641 1 72.31 366 ASN B N 1
ATOM 7287 C CA . ASN B 1 366 ? 28.266 -48.094 -9.539 1 72.31 366 ASN B CA 1
ATOM 7288 C C . ASN B 1 366 ? 27.312 -47.969 -8.352 1 72.31 366 ASN B C 1
ATOM 7290 O O . ASN B 1 366 ? 27.75 -47.719 -7.223 1 72.31 366 ASN B O 1
ATOM 7294 N N . THR B 1 367 ? 26.094 -48.219 -8.664 1 79.56 367 THR B N 1
ATOM 7295 C CA . THR B 1 367 ? 25.094 -48.188 -7.594 1 79.56 367 THR B CA 1
ATOM 7296 C C . THR B 1 367 ? 24.5 -49.594 -7.387 1 79.56 367 THR B C 1
ATOM 7298 O O . THR B 1 367 ? 24.391 -50.375 -8.336 1 79.56 367 THR B O 1
ATOM 7301 N N . PRO B 1 368 ? 24.203 -49.875 -6.188 1 85.06 368 PRO B N 1
ATOM 7302 C CA . PRO B 1 368 ? 23.703 -51.219 -5.891 1 85.06 368 PRO B CA 1
ATOM 7303 C C . PRO B 1 368 ? 22.344 -51.5 -6.504 1 85.06 368 PRO B C 1
ATOM 7305 O O . PRO B 1 368 ? 21.984 -52.656 -6.719 1 85.06 368 PRO B O 1
ATOM 7308 N N . TYR B 1 369 ? 21.609 -50.469 -6.82 1 89.06 369 TYR B N 1
ATOM 7309 C CA . TYR B 1 369 ? 20.266 -50.688 -7.352 1 89.06 369 TYR B CA 1
ATOM 7310 C C . TYR B 1 369 ? 20.031 -49.844 -8.586 1 89.06 369 TYR B C 1
ATOM 7312 O O . TYR B 1 369 ? 20.453 -48.688 -8.648 1 89.06 369 TYR B O 1
ATOM 7320 N N . ILE B 1 370 ? 19.312 -50.438 -9.523 1 86.88 370 ILE B N 1
ATOM 7321 C CA . ILE B 1 370 ? 18.812 -49.719 -10.688 1 86.88 370 ILE B CA 1
ATOM 7322 C C . ILE B 1 370 ? 17.484 -49.062 -10.359 1 86.88 370 ILE B C 1
ATOM 7324 O O . ILE B 1 370 ? 16.547 -49.719 -9.922 1 86.88 370 ILE B O 1
ATOM 7328 N N . VAL B 1 371 ? 17.5 -47.781 -10.516 1 88.94 371 VAL B N 1
ATOM 7329 C CA . VAL B 1 371 ? 16.297 -47 -10.211 1 88.94 371 VAL B CA 1
ATOM 7330 C C . VAL B 1 371 ? 15.477 -46.812 -11.484 1 88.94 371 VAL B C 1
ATOM 7332 O O . VAL B 1 371 ? 16 -46.312 -12.484 1 88.94 371 VAL B O 1
ATOM 7335 N N . SER B 1 372 ? 14.273 -47.25 -11.5 1 87.69 372 SER B N 1
ATOM 7336 C CA . SER B 1 372 ? 13.305 -46.938 -12.547 1 87.69 372 SER B CA 1
ATOM 7337 C C . SER B 1 372 ? 12.156 -46.094 -12.023 1 87.69 372 SER B C 1
ATOM 7339 O O . SER B 1 372 ? 11.375 -46.531 -11.188 1 87.69 372 SER B O 1
ATOM 7341 N N . ALA B 1 373 ? 12.227 -44.844 -12.43 1 90.69 373 ALA B N 1
ATOM 7342 C CA . ALA B 1 373 ? 11.203 -43.906 -11.953 1 90.69 373 ALA B CA 1
ATOM 7343 C C . ALA B 1 373 ? 10.43 -43.281 -13.109 1 90.69 373 ALA B C 1
ATOM 7345 O O . ALA B 1 373 ? 11.016 -42.969 -14.148 1 90.69 373 ALA B O 1
ATOM 7346 N N . THR B 1 374 ? 9.117 -43.25 -12.969 1 88.31 374 THR B N 1
ATOM 7347 C CA . THR B 1 374 ? 8.234 -42.594 -13.922 1 88.31 374 THR B CA 1
ATOM 7348 C C . THR B 1 374 ? 7.355 -41.562 -13.211 1 88.31 374 THR B C 1
ATOM 7350 O O . THR B 1 374 ? 7.023 -41.719 -12.039 1 88.31 374 THR B O 1
ATOM 7353 N N . GLY B 1 375 ? 7.109 -40.438 -13.898 1 88.69 375 GLY B N 1
ATOM 7354 C CA . GLY B 1 375 ? 6.266 -39.406 -13.32 1 88.69 375 GLY B CA 1
ATOM 7355 C C . GLY B 1 375 ? 7.055 -38.344 -12.586 1 88.69 375 GLY B C 1
ATOM 7356 O O . GLY B 1 375 ? 8.156 -38.594 -12.102 1 88.69 375 GLY B O 1
ATOM 7357 N N . GLN B 1 376 ? 6.484 -37.219 -12.398 1 86.31 376 GLN B N 1
ATOM 7358 C CA . GLN B 1 376 ? 7.199 -36.094 -11.828 1 86.31 376 GLN B CA 1
ATOM 7359 C C . GLN B 1 376 ? 7.137 -36.125 -10.297 1 86.31 376 GLN B C 1
ATOM 7361 O O . GLN B 1 376 ? 8.047 -35.625 -9.625 1 86.31 376 GLN B O 1
ATOM 7366 N N . ALA B 1 377 ? 6.129 -36.656 -9.766 1 92.25 377 ALA B N 1
ATOM 7367 C CA . ALA B 1 377 ? 5.973 -36.688 -8.312 1 92.25 377 ALA B CA 1
ATOM 7368 C C . ALA B 1 377 ? 7.098 -37.469 -7.656 1 92.25 377 ALA B C 1
ATOM 7370 O O . ALA B 1 377 ? 7.48 -37.188 -6.516 1 92.25 377 ALA B O 1
ATOM 7371 N N . ALA B 1 378 ? 7.625 -38.438 -8.352 1 93.5 378 ALA B N 1
ATOM 7372 C CA . ALA B 1 378 ? 8.719 -39.25 -7.828 1 93.5 378 ALA B CA 1
ATOM 7373 C C . ALA B 1 378 ? 9.938 -38.375 -7.512 1 93.5 378 ALA B C 1
ATOM 7375 O O . ALA B 1 378 ? 10.703 -38.688 -6.594 1 93.5 378 ALA B O 1
ATOM 7376 N N . SER B 1 379 ? 10.07 -37.344 -8.211 1 91.62 379 SER B N 1
ATOM 7377 C CA . SER B 1 379 ? 11.234 -36.469 -8.039 1 91.62 379 SER B CA 1
ATOM 7378 C C . SER B 1 379 ? 10.938 -35.344 -7.074 1 91.62 379 SER B C 1
ATOM 7380 O O . SER B 1 379 ? 11.805 -34.906 -6.312 1 91.62 379 SER B O 1
ATOM 7382 N N . THR B 1 380 ? 9.75 -34.906 -7.09 1 89.69 380 THR B N 1
ATOM 7383 C CA . THR B 1 380 ? 9.43 -33.688 -6.332 1 89.69 380 THR B CA 1
ATOM 7384 C C . THR B 1 380 ? 9.305 -34 -4.844 1 89.69 380 THR B C 1
ATOM 7386 O O . THR B 1 380 ? 9.562 -33.156 -4 1 89.69 380 THR B O 1
ATOM 7389 N N . PHE B 1 381 ? 9.039 -35.188 -4.535 1 93.12 381 PHE B N 1
ATOM 7390 C CA . PHE B 1 381 ? 8.844 -35.5 -3.131 1 93.12 381 PHE B CA 1
ATOM 7391 C C . PHE B 1 381 ? 10.016 -36.312 -2.592 1 93.12 381 PHE B C 1
ATOM 7393 O O . PHE B 1 381 ? 9.961 -36.812 -1.465 1 93.12 381 PHE B O 1
ATOM 7400 N N . LEU B 1 382 ? 11.016 -36.469 -3.447 1 94.38 382 LEU B N 1
ATOM 7401 C CA . LEU B 1 382 ? 12.234 -37.125 -3.014 1 94.38 382 LEU B CA 1
ATOM 7402 C C . LEU B 1 382 ? 12.984 -36.281 -1.998 1 94.38 382 LEU B C 1
ATOM 7404 O O . LEU B 1 382 ? 13.195 -35.062 -2.221 1 94.38 382 LEU B O 1
ATOM 7408 N N . THR B 1 383 ? 13.367 -36.844 -0.875 1 91.88 383 THR B N 1
ATOM 7409 C CA . THR B 1 383 ? 14.047 -36.094 0.179 1 91.88 383 THR B CA 1
ATOM 7410 C C . THR B 1 383 ? 15.508 -36.5 0.29 1 91.88 383 THR B C 1
ATOM 7412 O O . THR B 1 383 ? 16.25 -36 1.132 1 91.88 383 THR B O 1
ATOM 7415 N N . SER B 1 384 ? 15.984 -37.312 -0.576 1 90.88 384 SER B N 1
ATOM 7416 C CA . SER B 1 384 ? 17.328 -37.844 -0.5 1 90.88 384 SER B CA 1
ATOM 7417 C C . SER B 1 384 ? 18.344 -36.906 -1.154 1 90.88 384 SER B C 1
ATOM 7419 O O . SER B 1 384 ? 18 -36.156 -2.057 1 90.88 384 SER B O 1
ATOM 7421 N N . ASP B 1 385 ? 19.562 -37.125 -0.612 1 87.94 385 ASP B N 1
ATOM 7422 C CA . ASP B 1 385 ? 20.672 -36.438 -1.263 1 87.94 385 ASP B CA 1
ATOM 7423 C C . ASP B 1 385 ? 21.203 -37.25 -2.441 1 87.94 385 ASP B C 1
ATOM 7425 O O . ASP B 1 385 ? 20.859 -38.406 -2.598 1 87.94 385 ASP B O 1
ATOM 7429 N N . ILE B 1 386 ? 22 -36.562 -3.195 1 84.5 386 ILE B N 1
ATOM 7430 C CA . ILE B 1 386 ? 22.484 -37.188 -4.418 1 84.5 386 ILE B CA 1
ATOM 7431 C C . ILE B 1 386 ? 23.266 -38.438 -4.074 1 84.5 386 ILE B C 1
ATOM 7433 O O . ILE B 1 386 ? 23.234 -39.438 -4.832 1 84.5 386 ILE B O 1
ATOM 7437 N N . GLY B 1 387 ? 23.938 -38.5 -2.988 1 84.06 387 GLY B N 1
ATOM 7438 C CA . GLY B 1 387 ? 24.703 -39.656 -2.574 1 84.06 387 GLY B CA 1
ATOM 7439 C C . GLY B 1 387 ? 23.844 -40.875 -2.326 1 84.06 387 GLY B C 1
ATOM 7440 O O . GLY B 1 387 ? 24.344 -42.031 -2.395 1 84.06 387 GLY B O 1
ATOM 7441 N N . ASP B 1 388 ? 22.578 -40.688 -2.125 1 89.88 388 ASP B N 1
ATOM 7442 C CA . ASP B 1 388 ? 21.672 -41.781 -1.792 1 89.88 388 ASP B CA 1
ATOM 7443 C C . ASP B 1 388 ? 20.984 -42.312 -3.043 1 89.88 388 ASP B C 1
ATOM 7445 O O . ASP B 1 388 ? 20.312 -43.344 -2.99 1 89.88 388 ASP B O 1
ATOM 7449 N N . TYR B 1 389 ? 21.172 -41.719 -4.117 1 88.56 389 TYR B N 1
ATOM 7450 C CA . TYR B 1 389 ? 20.484 -42.156 -5.328 1 88.56 389 TYR B CA 1
ATOM 7451 C C . TYR B 1 389 ? 20.969 -43.531 -5.746 1 88.56 389 TYR B C 1
ATOM 7453 O O . TYR B 1 389 ? 22.172 -43.781 -5.801 1 88.56 389 TYR B O 1
ATOM 7461 N N . GLY B 1 390 ? 20.094 -44.344 -5.934 1 87.94 390 GLY B N 1
ATOM 7462 C CA . GLY B 1 390 ? 20.422 -45.688 -6.336 1 87.94 390 GLY B CA 1
ATOM 7463 C C . GLY B 1 390 ? 20.781 -46.594 -5.168 1 87.94 390 GLY B C 1
ATOM 7464 O O . GLY B 1 390 ? 21.375 -47.656 -5.359 1 87.94 390 GLY B O 1
ATOM 7465 N N . ASN B 1 391 ? 20.594 -46.094 -4.07 1 90.62 391 ASN B N 1
ATOM 7466 C CA . ASN B 1 391 ? 20.812 -46.906 -2.861 1 90.62 391 ASN B CA 1
ATOM 7467 C C . ASN B 1 391 ? 19.516 -47.156 -2.115 1 90.62 391 ASN B C 1
ATOM 7469 O O . ASN B 1 391 ? 18.484 -46.562 -2.41 1 90.62 391 ASN B O 1
ATOM 7473 N N . CYS B 1 392 ? 19.578 -48.156 -1.228 1 92.38 392 CYS B N 1
ATOM 7474 C CA . CYS B 1 392 ? 18.406 -48.5 -0.437 1 92.38 392 CYS B CA 1
ATOM 7475 C C . CYS B 1 392 ? 18.047 -47.406 0.543 1 92.38 392 CYS B C 1
ATOM 7477 O O . CYS B 1 392 ? 16.984 -47.406 1.147 1 92.38 392 CYS B O 1
ATOM 7479 N N . SER B 1 393 ? 18.844 -46.344 0.586 1 93.81 393 SER B N 1
ATOM 7480 C CA . SER B 1 393 ? 18.656 -45.281 1.562 1 93.81 393 SER B CA 1
ATOM 7481 C C . SER B 1 393 ? 17.797 -44.125 0.992 1 93.81 393 SER B C 1
ATOM 7483 O O . SER B 1 393 ? 17.594 -43.125 1.647 1 93.81 393 SER B O 1
ATOM 7485 N N . MET B 1 394 ? 17.266 -44.344 -0.148 1 94.25 394 MET B N 1
ATOM 7486 C CA . MET B 1 394 ? 16.406 -43.344 -0.739 1 94.25 394 MET B CA 1
ATOM 7487 C C . MET B 1 394 ? 15.117 -43.188 0.061 1 94.25 394 MET B C 1
ATOM 7489 O O . MET B 1 394 ? 14.531 -44.156 0.5 1 94.25 394 MET B O 1
ATOM 7493 N N . THR B 1 395 ? 14.703 -41.906 0.279 1 95.5 395 THR B N 1
ATOM 7494 C CA . THR B 1 395 ? 13.508 -41.625 1.059 1 95.5 395 THR B CA 1
ATOM 7495 C C . THR B 1 395 ? 12.625 -40.594 0.343 1 95.5 395 THR B C 1
ATOM 7497 O O . THR B 1 395 ? 13.102 -39.844 -0.491 1 95.5 395 THR B O 1
ATOM 7500 N N . TRP B 1 396 ? 11.344 -40.656 0.593 1 96.06 396 TRP B N 1
ATOM 7501 C CA . TRP B 1 396 ? 10.359 -39.719 0.047 1 96.06 396 TRP B CA 1
ATOM 7502 C C . TRP B 1 396 ? 9.508 -39.125 1.158 1 96.06 396 TRP B C 1
ATOM 7504 O O . TRP B 1 396 ? 9.344 -39.719 2.223 1 96.06 396 TRP B O 1
ATOM 7514 N N . SER B 1 397 ? 8.977 -37.875 0.968 1 93.69 397 SER B N 1
ATOM 7515 C CA . SER B 1 397 ? 8.016 -37.25 1.866 1 93.69 397 SER B CA 1
ATOM 7516 C C . SER B 1 397 ? 6.582 -37.594 1.46 1 93.69 397 SER B C 1
ATOM 7518 O O . SER B 1 397 ? 6.348 -38.094 0.363 1 93.69 397 SER B O 1
ATOM 7520 N N . ASP B 1 398 ? 5.645 -37.312 2.336 1 93.5 398 ASP B N 1
ATOM 7521 C CA . ASP B 1 398 ? 4.23 -37.562 2.105 1 93.5 398 ASP B CA 1
ATOM 7522 C C . ASP B 1 398 ? 3.621 -36.562 1.15 1 93.5 398 ASP B C 1
ATOM 7524 O O . ASP B 1 398 ? 3.51 -35.375 1.487 1 93.5 398 ASP B O 1
ATOM 7528 N N . PRO B 1 399 ? 3.184 -36.969 0.005 1 93.06 399 PRO B N 1
ATOM 7529 C CA . PRO B 1 399 ? 2.609 -36.062 -0.966 1 93.06 399 PRO B CA 1
ATOM 7530 C C . PRO B 1 399 ? 1.123 -35.781 -0.733 1 93.06 399 PRO B C 1
ATOM 7532 O O . PRO B 1 399 ? 0.515 -34.969 -1.431 1 93.06 399 PRO B O 1
ATOM 7535 N N . ARG B 1 400 ? 0.462 -36.406 0.187 1 91.88 400 ARG B N 1
ATOM 7536 C CA . ARG B 1 400 ? -0.986 -36.406 0.364 1 91.88 400 ARG B CA 1
ATOM 7537 C C . ARG B 1 400 ? -1.522 -34.969 0.533 1 91.88 400 ARG B C 1
ATOM 7539 O O . ARG B 1 400 ? -2.49 -34.594 -0.127 1 91.88 400 ARG B O 1
ATOM 7546 N N . GLU B 1 401 ? -0.918 -34.25 1.36 1 89.12 401 GLU B N 1
ATOM 7547 C CA . GLU B 1 401 ? -1.405 -32.906 1.635 1 89.12 401 GLU B CA 1
ATOM 7548 C C . GLU B 1 401 ? -1.326 -32 0.389 1 89.12 401 GLU B C 1
ATOM 7550 O O . GLU B 1 401 ? -2.238 -31.234 0.117 1 89.12 401 GLU B O 1
ATOM 7555 N N . ASP B 1 402 ? -0.292 -32.156 -0.308 1 87.94 402 ASP B N 1
ATOM 7556 C CA . ASP B 1 402 ? -0.136 -31.375 -1.535 1 87.94 402 ASP B CA 1
ATOM 7557 C C . ASP B 1 402 ? -1.169 -31.797 -2.58 1 87.94 402 ASP B C 1
ATOM 7559 O O . ASP B 1 402 ? -1.748 -30.938 -3.258 1 87.94 402 ASP B O 1
ATOM 7563 N N . MET B 1 403 ? -1.373 -33 -2.74 1 91.06 403 MET B N 1
ATOM 7564 C CA . MET B 1 403 ? -2.352 -33.5 -3.695 1 91.06 403 MET B CA 1
ATOM 7565 C C . MET B 1 403 ? -3.75 -33 -3.373 1 91.06 403 MET B C 1
ATOM 7567 O O . MET B 1 403 ? -4.465 -32.531 -4.262 1 91.06 403 MET B O 1
ATOM 7571 N N . ILE B 1 404 ? -4.051 -33 -2.127 1 91.31 404 ILE B N 1
ATOM 7572 C CA . ILE B 1 404 ? -5.387 -32.594 -1.694 1 91.31 404 ILE B CA 1
ATOM 7573 C C . ILE B 1 404 ? -5.562 -31.109 -1.899 1 91.31 404 ILE B C 1
ATOM 7575 O O . ILE B 1 404 ? -6.605 -30.656 -2.385 1 91.31 404 ILE B O 1
ATOM 7579 N N . ASN B 1 405 ? -4.605 -30.375 -1.561 1 90.25 405 ASN B N 1
ATOM 7580 C CA . ASN B 1 405 ? -4.703 -28.938 -1.721 1 90.25 405 ASN B CA 1
ATOM 7581 C C . ASN B 1 405 ? -4.773 -28.531 -3.193 1 90.25 405 ASN B C 1
ATOM 7583 O O . ASN B 1 405 ? -5.434 -27.547 -3.543 1 90.25 405 ASN B O 1
ATOM 7587 N N . ASN B 1 406 ? -4.176 -29.297 -4.02 1 89.25 406 ASN B N 1
ATOM 7588 C CA . ASN B 1 406 ? -4.246 -29 -5.445 1 89.25 406 ASN B CA 1
ATOM 7589 C C . ASN B 1 406 ? -5.633 -29.297 -6.012 1 89.25 406 ASN B C 1
ATOM 7591 O O . ASN B 1 406 ? -6.145 -28.547 -6.844 1 89.25 406 ASN B O 1
ATOM 7595 N N . VAL B 1 407 ? -6.148 -30.312 -5.582 1 93 407 VAL B N 1
ATOM 7596 C CA . VAL B 1 407 ? -7.496 -30.641 -6.035 1 93 407 VAL B CA 1
ATOM 7597 C C . VAL B 1 407 ? -8.484 -29.594 -5.523 1 93 407 VAL B C 1
ATOM 7599 O O . VAL B 1 407 ? -9.422 -29.219 -6.234 1 93 407 VAL B O 1
ATOM 7602 N N . ARG B 1 408 ? -8.25 -29.203 -4.371 1 92.38 408 ARG B N 1
ATOM 7603 C CA . ARG B 1 408 ? -9.109 -28.188 -3.787 1 92.38 408 ARG B CA 1
ATOM 7604 C C . ARG B 1 408 ? -9.055 -26.891 -4.609 1 92.38 408 ARG B C 1
ATOM 7606 O O . ARG B 1 408 ? -10.086 -26.281 -4.871 1 92.38 408 ARG B O 1
ATOM 7613 N N . GLU B 1 409 ? -7.945 -26.531 -4.949 1 92.12 409 GLU B N 1
ATOM 7614 C CA . GLU B 1 409 ? -7.805 -25.328 -5.758 1 92.12 409 GLU B CA 1
ATOM 7615 C C . GLU B 1 409 ? -8.469 -25.5 -7.125 1 92.12 409 GLU B C 1
ATOM 7617 O O . GLU B 1 409 ? -9.156 -24.594 -7.602 1 92.12 409 GLU B O 1
ATOM 7622 N N . LEU B 1 410 ? -8.195 -26.594 -7.711 1 93.38 410 LEU B N 1
ATOM 7623 C CA . LEU B 1 410 ? -8.789 -26.859 -9.016 1 93.38 410 LEU B CA 1
ATOM 7624 C C . LEU B 1 410 ? -10.312 -26.812 -8.945 1 93.38 410 LEU B C 1
ATOM 7626 O O . LEU B 1 410 ? -10.961 -26.234 -9.828 1 93.38 410 LEU B O 1
ATOM 7630 N N . MET B 1 411 ? -10.812 -27.344 -7.938 1 95 411 MET B N 1
ATOM 7631 C CA . MET B 1 411 ? -12.258 -27.344 -7.766 1 95 411 MET B CA 1
ATOM 7632 C C . MET B 1 411 ? -12.781 -25.938 -7.527 1 95 411 MET B C 1
ATOM 7634 O O . MET B 1 411 ? -13.844 -25.562 -8.039 1 95 411 MET B O 1
ATOM 7638 N N . PHE B 1 412 ? -12.102 -25.219 -6.809 1 93.94 412 PHE B N 1
ATOM 7639 C CA . PHE B 1 412 ? -12.523 -23.844 -6.543 1 93.94 412 PHE B CA 1
ATOM 7640 C C . PHE B 1 412 ? -12.516 -23.016 -7.824 1 93.94 412 PHE B C 1
ATOM 7642 O O . PHE B 1 412 ? -13.477 -22.297 -8.102 1 93.94 412 PHE B O 1
ATOM 7649 N N . ARG B 1 413 ? -11.477 -23.141 -8.562 1 93.12 413 ARG B N 1
ATOM 7650 C CA . ARG B 1 413 ? -11.406 -22.453 -9.844 1 93.12 413 ARG B CA 1
ATOM 7651 C C . ARG B 1 413 ? -12.547 -22.875 -10.766 1 93.12 413 ARG B C 1
ATOM 7653 O O . ARG B 1 413 ? -13.078 -22.062 -11.523 1 93.12 413 ARG B O 1
ATOM 7660 N N . SER B 1 414 ? -12.812 -24.125 -10.703 1 94.81 414 SER B N 1
ATOM 7661 C CA . SER B 1 414 ? -13.898 -24.656 -11.523 1 94.81 414 SER B CA 1
ATOM 7662 C C . SER B 1 414 ? -15.242 -24.062 -11.117 1 94.81 414 SER B C 1
ATOM 7664 O O . SER B 1 414 ? -16.047 -23.703 -11.969 1 94.81 414 SER B O 1
ATOM 7666 N N . ALA B 1 415 ? -15.391 -24.016 -9.844 1 93.19 415 ALA B N 1
ATOM 7667 C CA . ALA B 1 415 ? -16.625 -23.422 -9.344 1 93.19 415 ALA B CA 1
ATOM 7668 C C . ALA B 1 415 ? -16.766 -21.969 -9.781 1 93.19 415 ALA B C 1
ATOM 7670 O O . ALA B 1 415 ? -17.844 -21.531 -10.18 1 93.19 415 ALA B O 1
ATOM 7671 N N . LEU B 1 416 ? -15.727 -21.25 -9.742 1 91.06 416 LEU B N 1
ATOM 7672 C CA . LEU B 1 416 ? -15.727 -19.844 -10.148 1 91.06 416 LEU B CA 1
ATOM 7673 C C . LEU B 1 416 ? -15.992 -19.719 -11.648 1 91.06 416 LEU B C 1
ATOM 7675 O O . LEU B 1 416 ? -16.703 -18.812 -12.078 1 91.06 416 LEU B O 1
ATOM 7679 N N . ALA B 1 417 ? -15.359 -20.609 -12.391 1 90.62 417 ALA B N 1
ATOM 7680 C CA . ALA B 1 417 ? -15.547 -20.578 -13.844 1 90.62 417 ALA B CA 1
ATOM 7681 C C . ALA B 1 417 ? -17.016 -20.812 -14.211 1 90.62 417 ALA B C 1
ATOM 7683 O O . ALA B 1 417 ? -17.547 -20.188 -15.125 1 90.62 417 ALA B O 1
ATOM 7684 N N . VAL B 1 418 ? -17.609 -21.734 -13.516 1 89.56 418 VAL B N 1
ATOM 7685 C CA . VAL B 1 418 ? -19 -22.031 -13.773 1 89.56 418 VAL B CA 1
ATOM 7686 C C . VAL B 1 418 ? -19.875 -20.844 -13.375 1 89.56 418 VAL B C 1
ATOM 7688 O O . VAL B 1 418 ? -20.844 -20.516 -14.07 1 89.56 418 VAL B O 1
ATOM 7691 N N . ALA B 1 419 ? -19.516 -20.25 -12.32 1 85.44 419 ALA B N 1
ATOM 7692 C CA . ALA B 1 419 ? -20.281 -19.094 -11.852 1 85.44 419 ALA B CA 1
ATOM 7693 C C . ALA B 1 419 ? -20.156 -17.922 -12.828 1 85.44 419 ALA B C 1
ATOM 7695 O O . ALA B 1 419 ? -21.094 -17.141 -13 1 85.44 419 ALA B O 1
ATOM 7696 N N . ASN B 1 420 ? -18.953 -17.75 -13.445 1 77.81 420 ASN B N 1
ATOM 7697 C CA . ASN B 1 420 ? -18.672 -16.625 -14.336 1 77.81 420 ASN B CA 1
ATOM 7698 C C . ASN B 1 420 ? -19.141 -16.906 -15.766 1 77.81 420 ASN B C 1
ATOM 7700 O O . ASN B 1 420 ? -19.109 -16.031 -16.625 1 77.81 420 ASN B O 1
ATOM 7704 N N . GLN B 1 421 ? -19.312 -18.078 -16.109 1 71.62 421 GLN B N 1
ATOM 7705 C CA . GLN B 1 421 ? -19.641 -18.422 -17.484 1 71.62 421 GLN B CA 1
ATOM 7706 C C . GLN B 1 421 ? -20.828 -17.625 -18 1 71.62 421 GLN B C 1
ATOM 7708 O O . GLN B 1 421 ? -21.797 -17.422 -17.266 1 71.62 421 GLN B O 1
ATOM 7713 N N . THR B 1 422 ? -20.422 -17.047 -19.25 1 54.12 422 THR B N 1
ATOM 7714 C CA . THR B 1 422 ? -21.344 -16.234 -20.031 1 54.12 422 THR B CA 1
ATOM 7715 C C . THR B 1 422 ? -22.609 -17.016 -20.375 1 54.12 422 THR B C 1
ATOM 7717 O O . THR B 1 422 ? -22.531 -18.125 -20.906 1 54.12 422 THR B O 1
ATOM 7720 N N . GLY B 1 423 ? -23.828 -16.812 -19.75 1 53.81 423 GLY B N 1
ATOM 7721 C CA . GLY B 1 423 ? -25.141 -17.406 -19.938 1 53.81 423 GLY B CA 1
ATOM 7722 C C . GLY B 1 423 ? -25.781 -17.859 -18.625 1 53.81 423 GLY B C 1
ATOM 7723 O O . GLY B 1 423 ? -26.969 -18.234 -18.609 1 53.81 423 GLY B O 1
ATOM 7724 N N . ALA B 1 424 ? -24.797 -18.047 -17.766 1 55.94 424 ALA B N 1
ATOM 7725 C CA . ALA B 1 424 ? -25.344 -18.391 -16.469 1 55.94 424 ALA B CA 1
ATOM 7726 C C . ALA B 1 424 ? -26 -17.172 -15.812 1 55.94 424 ALA B C 1
ATOM 7728 O O . ALA B 1 424 ? -25.703 -16.031 -16.172 1 55.94 424 ALA B O 1
ATOM 7729 N N . PRO B 1 425 ? -27.031 -17.5 -15.234 1 58.47 425 PRO B N 1
ATOM 7730 C CA . PRO B 1 425 ? -27.688 -16.391 -14.531 1 58.47 425 PRO B CA 1
ATOM 7731 C C . PRO B 1 425 ? -26.703 -15.461 -13.828 1 58.47 425 PRO B C 1
ATOM 7733 O O . PRO B 1 425 ? -25.578 -15.883 -13.508 1 58.47 425 PRO B O 1
ATOM 7736 N N . PRO B 1 426 ? -27.031 -14.25 -13.93 1 64.81 426 PRO B N 1
ATOM 7737 C CA . PRO B 1 426 ? -26.188 -13.25 -13.281 1 64.81 426 PRO B CA 1
ATOM 7738 C C . PRO B 1 426 ? -25.625 -13.727 -11.938 1 64.81 426 PRO B C 1
ATOM 7740 O O . PRO B 1 426 ? -26.328 -14.422 -11.195 1 64.81 426 PRO B O 1
ATOM 7743 N N . ILE B 1 427 ? -24.391 -13.562 -11.797 1 74.31 427 ILE B N 1
ATOM 7744 C CA . ILE B 1 427 ? -23.703 -13.945 -10.57 1 74.31 427 ILE B CA 1
ATOM 7745 C C . ILE B 1 427 ? -24.453 -13.414 -9.359 1 74.31 427 ILE B C 1
ATOM 7747 O O . ILE B 1 427 ? -24.797 -12.227 -9.305 1 74.31 427 ILE B O 1
ATOM 7751 N N . ARG B 1 428 ? -25.109 -14.305 -8.602 1 81.62 428 ARG B N 1
ATOM 7752 C CA . ARG B 1 428 ? -25.734 -13.914 -7.336 1 81.62 428 ARG B CA 1
ATOM 7753 C C . ARG B 1 428 ? -24.672 -13.719 -6.25 1 81.62 428 ARG B C 1
ATOM 7755 O O . ARG B 1 428 ? -23.703 -14.477 -6.176 1 81.62 428 ARG B O 1
ATOM 7762 N N . PHE B 1 429 ? -24.859 -12.727 -5.535 1 88.31 429 PHE B N 1
ATOM 7763 C CA . PHE B 1 429 ? -23.922 -12.414 -4.461 1 88.31 429 PHE B CA 1
ATOM 7764 C C . PHE B 1 429 ? -24.547 -12.688 -3.1 1 88.31 429 PHE B C 1
ATOM 7766 O O . PHE B 1 429 ? -25.766 -12.586 -2.938 1 88.31 429 PHE B O 1
ATOM 7773 N N . LYS B 1 430 ? -23.75 -13.156 -2.188 1 89 430 LYS B N 1
ATOM 7774 C CA . LYS B 1 430 ? -24.156 -13.367 -0.8 1 89 430 LYS B CA 1
ATOM 7775 C C . LYS B 1 430 ? -23.297 -12.539 0.154 1 89 430 LYS B C 1
ATOM 7777 O O . LYS B 1 430 ? -22.109 -12.336 -0.091 1 89 430 LYS B O 1
ATOM 7782 N N . GLN B 1 431 ? -23.984 -12.195 1.257 1 91.69 431 GLN B N 1
ATOM 7783 C CA . GLN B 1 431 ? -23.266 -11.469 2.301 1 91.69 431 GLN B CA 1
ATOM 7784 C C . GLN B 1 431 ? -22.594 -12.43 3.285 1 91.69 431 GLN B C 1
ATOM 7786 O O . GLN B 1 431 ? -23.25 -13.336 3.805 1 91.69 431 GLN B O 1
ATOM 7791 N N . THR B 1 432 ? -21.328 -12.234 3.371 1 92.12 432 THR B N 1
ATOM 7792 C CA . THR B 1 432 ? -20.578 -13.102 4.27 1 92.12 432 THR B CA 1
ATOM 7793 C C . THR B 1 432 ? -19.75 -12.281 5.242 1 92.12 432 THR B C 1
ATOM 7795 O O . THR B 1 432 ? -19.203 -11.242 4.875 1 92.12 432 THR B O 1
ATOM 7798 N N . ASP B 1 433 ? -19.625 -12.805 6.461 1 92.81 433 ASP B N 1
ATOM 7799 C CA . ASP B 1 433 ? -18.766 -12.164 7.457 1 92.81 433 ASP B CA 1
ATOM 7800 C C . ASP B 1 433 ? -17.297 -12.352 7.117 1 92.81 433 ASP B C 1
ATOM 7802 O O . ASP B 1 433 ? -16.875 -13.438 6.707 1 92.81 433 ASP B O 1
ATOM 7806 N N . SER B 1 434 ? -16.594 -11.258 7.145 1 94.06 434 SER B N 1
ATOM 7807 C CA . SER B 1 434 ? -15.172 -11.312 6.805 1 94.06 434 SER B CA 1
ATOM 7808 C C . SER B 1 434 ? -14.344 -10.492 7.785 1 94.06 434 SER B C 1
ATOM 7810 O O . SER B 1 434 ? -14.844 -9.547 8.398 1 94.06 434 SER B O 1
ATOM 7812 N N . LEU B 1 435 ? -13.18 -11.016 8.055 1 94.44 435 LEU B N 1
ATOM 7813 C CA . LEU B 1 435 ? -12.18 -10.242 8.781 1 94.44 435 LEU B CA 1
ATOM 7814 C C . LEU B 1 435 ? -11.398 -9.336 7.84 1 94.44 435 LEU B C 1
ATOM 7816 O O . LEU B 1 435 ? -10.742 -9.812 6.914 1 94.44 435 LEU B O 1
ATOM 7820 N N . ILE B 1 436 ? -11.477 -8.055 8.094 1 92.75 436 ILE B N 1
ATOM 7821 C CA . ILE B 1 436 ? -10.945 -7.086 7.145 1 92.75 436 ILE B CA 1
ATOM 7822 C C . ILE B 1 436 ? -9.766 -6.344 7.773 1 92.75 436 ILE B C 1
ATOM 7824 O O . ILE B 1 436 ? -9.805 -5.992 8.953 1 92.75 436 ILE B O 1
ATOM 7828 N N . THR B 1 437 ? -8.688 -6.223 7.035 1 90.12 437 THR B N 1
ATOM 7829 C CA . THR B 1 437 ? -7.559 -5.359 7.355 1 90.12 437 THR B CA 1
ATOM 7830 C C . THR B 1 437 ? -7.297 -4.367 6.223 1 90.12 437 THR B C 1
ATOM 7832 O O . THR B 1 437 ? -7.367 -4.727 5.047 1 90.12 437 THR B O 1
ATOM 7835 N N . ARG B 1 438 ? -7.109 -3.115 6.504 1 84.75 438 ARG B N 1
ATOM 7836 C CA . ARG B 1 438 ? -6.832 -2.117 5.477 1 84.75 438 ARG B CA 1
ATOM 7837 C C . ARG B 1 438 ? -5.75 -1.146 5.934 1 84.75 438 ARG B C 1
ATOM 7839 O O . ARG B 1 438 ? -5.52 -0.986 7.133 1 84.75 438 ARG B O 1
ATOM 7846 N N . VAL B 1 439 ? -4.992 -0.582 4.973 1 78.38 439 VAL B N 1
ATOM 7847 C CA . VAL B 1 439 ? -3.99 0.439 5.258 1 78.38 439 VAL B CA 1
ATOM 7848 C C . VAL B 1 439 ? -4.625 1.825 5.172 1 78.38 439 VAL B C 1
ATOM 7850 O O . VAL B 1 439 ? -5.297 2.148 4.191 1 78.38 439 VAL B O 1
ATOM 7853 N N . GLY B 1 440 ? -4.617 2.482 6.23 1 78.75 440 GLY B N 1
ATOM 7854 C CA . GLY B 1 440 ? -5.16 3.83 6.277 1 78.75 440 GLY B CA 1
ATOM 7855 C C . GLY B 1 440 ? -4.203 4.844 6.871 1 78.75 440 GLY B C 1
ATOM 7856 O O . GLY B 1 440 ? -3.133 4.477 7.363 1 78.75 440 GLY B O 1
ATOM 7857 N N . ILE B 1 441 ? -4.574 6.195 6.637 1 81.19 441 ILE B N 1
ATOM 7858 C CA . ILE B 1 441 ? -3.803 7.289 7.215 1 81.19 441 ILE B CA 1
ATOM 7859 C C . ILE B 1 441 ? -4.375 7.664 8.578 1 81.19 441 ILE B C 1
ATOM 7861 O O . ILE B 1 441 ? -5.57 7.957 8.695 1 81.19 441 ILE B O 1
ATOM 7865 N N . VAL B 1 442 ? -3.533 7.496 9.562 1 87.88 442 VAL B N 1
ATOM 7866 C CA . VAL B 1 442 ? -3.973 7.77 10.93 1 87.88 442 VAL B CA 1
ATOM 7867 C C . VAL B 1 442 ? -3.146 8.914 11.516 1 87.88 442 VAL B C 1
ATOM 7869 O O . VAL B 1 442 ? -2.078 9.242 11 1 87.88 442 VAL B O 1
ATOM 7872 N N . TYR B 1 443 ? -3.758 9.562 12.578 1 90.06 443 TYR B N 1
ATOM 7873 C CA . TYR B 1 443 ? -3.049 10.625 13.289 1 90.06 443 TYR B CA 1
ATOM 7874 C C . TYR B 1 443 ? -2.105 10.047 14.336 1 90.06 443 TYR B C 1
ATOM 7876 O O . TYR B 1 443 ? -2.443 9.07 15.016 1 90.06 443 TYR B O 1
ATOM 7884 N N . ALA B 1 444 ? -0.923 10.594 14.398 1 90.75 444 ALA B N 1
ATOM 7885 C CA . ALA B 1 444 ? 0.032 10.258 15.453 1 90.75 444 ALA B CA 1
ATOM 7886 C C . ALA B 1 444 ? 0.359 11.484 16.297 1 90.75 444 ALA B C 1
ATOM 7888 O O . ALA B 1 444 ? 0.772 12.516 15.781 1 90.75 444 ALA B O 1
ATOM 7889 N N . ALA B 1 445 ? 0.161 11.258 17.609 1 93.5 445 ALA B N 1
ATOM 7890 C CA . ALA B 1 445 ? 0.395 12.375 18.531 1 93.5 445 ALA B CA 1
ATOM 7891 C C . ALA B 1 445 ? 1.819 12.344 19.078 1 93.5 445 ALA B C 1
ATOM 7893 O O . ALA B 1 445 ? 2.311 11.289 19.5 1 93.5 445 ALA B O 1
ATOM 7894 N N . HIS B 1 446 ? 2.488 13.523 18.969 1 93.56 446 HIS B N 1
ATOM 7895 C CA . HIS B 1 446 ? 3.801 13.703 19.578 1 93.56 446 HIS B CA 1
ATOM 7896 C C . HIS B 1 446 ? 3.713 14.586 20.828 1 93.56 446 HIS B C 1
ATOM 7898 O O . HIS B 1 446 ? 3.768 15.82 20.719 1 93.56 446 HIS B O 1
ATOM 7904 N N . TRP B 1 447 ? 3.805 14 21.984 1 95.06 447 TRP B N 1
ATOM 7905 C CA . TRP B 1 447 ? 3.555 14.68 23.266 1 95.06 447 TRP B CA 1
ATOM 7906 C C . TRP B 1 447 ? 4.727 15.586 23.641 1 95.06 447 TRP B C 1
ATOM 7908 O O . TRP B 1 447 ? 4.562 16.531 24.406 1 95.06 447 TRP B O 1
ATOM 7918 N N . LYS B 1 448 ? 5.859 15.305 23.062 1 94.31 448 LYS B N 1
ATOM 7919 C CA . LYS B 1 448 ? 7.016 16.156 23.344 1 94.31 448 LYS B CA 1
ATOM 7920 C C . LYS B 1 448 ? 6.781 17.578 22.828 1 94.31 448 LYS B C 1
ATOM 7922 O O . LYS B 1 448 ? 7.082 18.547 23.531 1 94.31 448 LYS B O 1
ATOM 7927 N N . PHE B 1 449 ? 6.215 17.672 21.672 1 94.19 449 PHE B N 1
ATOM 7928 C CA . PHE B 1 449 ? 5.992 19 21.078 1 94.19 449 PHE B CA 1
ATOM 7929 C C . PHE B 1 449 ? 4.844 19.703 21.781 1 94.19 449 PHE B C 1
ATOM 7931 O O . PHE B 1 449 ? 4.852 20.938 21.922 1 94.19 449 PHE B O 1
ATOM 7938 N N . PHE B 1 450 ? 3.908 18.938 22.297 1 95.19 450 PHE B N 1
ATOM 7939 C CA . PHE B 1 450 ? 2.852 19.531 23.094 1 95.19 450 PHE B CA 1
ATOM 7940 C C . PHE B 1 450 ? 3.42 20.109 24.391 1 95.19 450 PHE B C 1
ATOM 7942 O O . PHE B 1 450 ? 3.074 21.219 24.781 1 95.19 450 PHE B O 1
ATOM 7949 N N . ALA B 1 451 ? 4.324 19.375 24.969 1 96.25 451 ALA B N 1
ATOM 7950 C CA . ALA B 1 451 ? 4.953 19.828 26.203 1 96.25 451 ALA B CA 1
ATOM 7951 C C . ALA B 1 451 ? 5.77 21.109 25.969 1 96.25 451 ALA B C 1
ATOM 7953 O O . ALA B 1 451 ? 5.781 22 26.812 1 96.25 451 ALA B O 1
ATOM 7954 N N . ILE B 1 452 ? 6.355 21.234 24.844 1 95.06 452 ILE B N 1
ATOM 7955 C CA . ILE B 1 452 ? 7.141 22.406 24.516 1 95.06 452 ILE B CA 1
ATOM 7956 C C . ILE B 1 452 ? 6.211 23.609 24.312 1 95.06 452 ILE B C 1
ATOM 7958 O O . ILE B 1 452 ? 6.496 24.703 24.781 1 95.06 452 ILE B O 1
ATOM 7962 N N . ALA B 1 453 ? 5.117 23.375 23.641 1 95.62 453 ALA B N 1
ATOM 7963 C CA . ALA B 1 453 ? 4.16 24.453 23.406 1 95.62 453 ALA B CA 1
ATOM 7964 C C . ALA B 1 453 ? 3.582 24.953 24.734 1 95.62 453 ALA B C 1
ATOM 7966 O O . ALA B 1 453 ? 3.545 26.156 24.984 1 95.62 453 ALA B O 1
ATOM 7967 N N . VAL B 1 454 ? 3.223 24.047 25.562 1 95.88 454 VAL B N 1
ATOM 7968 C CA . VAL B 1 454 ? 2.656 24.391 26.859 1 95.88 454 VAL B CA 1
ATOM 7969 C C . VAL B 1 454 ? 3.73 25.031 27.734 1 95.88 454 VAL B C 1
ATOM 7971 O O . VAL B 1 454 ? 3.455 25.969 28.484 1 95.88 454 VAL B O 1
ATOM 7974 N N . GLY B 1 455 ? 4.895 24.516 27.609 1 95.5 455 GLY B N 1
ATOM 7975 C CA . GLY B 1 455 ? 6 25.109 28.344 1 95.5 455 GLY B CA 1
ATOM 7976 C C . GLY B 1 455 ? 6.27 26.547 27.969 1 95.5 455 GLY B C 1
ATOM 7977 O O . GLY B 1 455 ? 6.48 27.391 28.844 1 95.5 455 GLY B O 1
ATOM 7978 N N . CYS B 1 456 ? 6.215 26.859 26.719 1 94.69 456 CYS B N 1
ATOM 7979 C CA . CYS B 1 456 ? 6.402 28.234 26.25 1 94.69 456 CYS B CA 1
ATOM 7980 C C . CYS B 1 456 ? 5.285 29.141 26.766 1 94.69 456 CYS B C 1
ATOM 7982 O O . CYS B 1 456 ? 5.539 30.266 27.188 1 94.69 456 CYS B O 1
ATOM 7984 N N . MET B 1 457 ? 4.137 28.641 26.75 1 96.94 457 MET B N 1
ATOM 7985 C CA . MET B 1 457 ? 3.014 29.422 27.25 1 96.94 457 MET B CA 1
ATOM 7986 C C . MET B 1 457 ? 3.086 29.578 28.766 1 96.94 457 MET B C 1
ATOM 7988 O O . MET B 1 457 ? 2.758 30.641 29.312 1 96.94 457 MET B O 1
ATOM 7992 N N . ALA B 1 458 ? 3.551 28.562 29.422 1 96.12 458 ALA B N 1
ATOM 7993 C CA . ALA B 1 458 ? 3.699 28.625 30.859 1 96.12 458 ALA B CA 1
ATOM 7994 C C . ALA B 1 458 ? 4.754 29.656 31.266 1 96.12 458 ALA B C 1
ATOM 7996 O O . ALA B 1 458 ? 4.621 30.312 32.312 1 96.12 458 ALA B O 1
ATOM 7997 N N . LEU B 1 459 ? 5.738 29.734 30.469 1 95.56 459 LEU B N 1
ATOM 7998 C CA . LEU B 1 459 ? 6.738 30.781 30.719 1 95.56 459 LEU B CA 1
ATOM 7999 C C . LEU B 1 459 ? 6.109 32.156 30.672 1 95.56 459 LEU B C 1
ATOM 8001 O O . LEU B 1 459 ? 6.426 33.031 31.5 1 95.56 459 LEU B O 1
ATOM 8005 N N . GLN B 1 460 ? 5.285 32.375 29.719 1 96.31 460 GLN B N 1
ATOM 8006 C CA . GLN B 1 460 ? 4.582 33.625 29.641 1 96.31 460 GLN B CA 1
ATOM 8007 C C . GLN B 1 460 ? 3.684 33.844 30.859 1 96.31 460 GLN B C 1
ATOM 8009 O O . GLN B 1 460 ? 3.576 34.969 31.375 1 96.31 460 GLN B O 1
ATOM 8014 N N . VAL B 1 461 ? 3.086 32.812 31.312 1 96.56 461 VAL B N 1
ATOM 8015 C CA . VAL B 1 461 ? 2.232 32.906 32.5 1 96.56 461 VAL B CA 1
ATOM 8016 C C . VAL B 1 461 ? 3.064 33.312 33.719 1 96.56 461 VAL B C 1
ATOM 8018 O O . VAL B 1 461 ? 2.633 34.125 34.531 1 96.56 461 VAL B O 1
ATOM 8021 N N . LEU B 1 462 ? 4.215 32.812 33.812 1 95.88 462 LEU B N 1
ATOM 8022 C CA . LEU B 1 462 ? 5.098 33.188 34.938 1 95.88 462 LEU B CA 1
ATOM 8023 C C . LEU B 1 462 ? 5.441 34.656 34.906 1 95.88 462 LEU B C 1
ATOM 8025 O O . LEU B 1 462 ? 5.484 35.312 35.938 1 95.88 462 LEU B O 1
ATOM 8029 N N . PHE B 1 463 ? 5.637 35.188 33.75 1 95.12 463 PHE B N 1
ATOM 8030 C CA . PHE B 1 463 ? 5.934 36.594 33.625 1 95.12 463 PHE B CA 1
ATOM 8031 C C . PHE B 1 463 ? 4.707 37.438 33.969 1 95.12 463 PHE B C 1
ATOM 8033 O O . PHE B 1 463 ? 4.832 38.5 34.562 1 95.12 463 PHE B O 1
ATOM 8040 N N . ILE B 1 464 ? 3.545 36.969 33.594 1 95 464 ILE B N 1
ATOM 8041 C CA . ILE B 1 464 ? 2.312 37.688 33.906 1 95 464 ILE B CA 1
ATOM 8042 C C . ILE B 1 464 ? 2.123 37.719 35.438 1 95 464 ILE B C 1
ATOM 8044 O O . ILE B 1 464 ? 1.782 38.75 36 1 95 464 ILE B O 1
ATOM 8048 N N . LEU B 1 465 ? 2.439 36.594 36.062 1 94.56 465 LEU B N 1
ATOM 8049 C CA . LEU B 1 465 ? 2.316 36.531 37.5 1 94.56 465 LEU B CA 1
ATOM 8050 C C . LEU B 1 465 ? 3.324 37.438 38.188 1 94.56 465 LEU B C 1
ATOM 8052 O O . LEU B 1 465 ? 3.025 38.062 39.219 1 94.56 465 LEU B O 1
ATOM 8056 N N . TRP B 1 466 ? 4.406 37.594 37.562 1 94.12 466 TRP B N 1
ATOM 8057 C CA . TRP B 1 466 ? 5.422 38.5 38.094 1 94.12 466 TRP B CA 1
ATOM 8058 C C . TRP B 1 466 ? 4.98 39.938 37.969 1 94.12 466 TRP B C 1
ATOM 8060 O O . TRP B 1 466 ? 5.211 40.75 38.875 1 94.12 466 TRP B O 1
ATOM 8070 N N . LEU B 1 467 ? 4.297 40.281 36.938 1 93 467 LEU B N 1
ATOM 8071 C CA . LEU B 1 467 ? 3.842 41.625 36.688 1 93 467 LEU B CA 1
ATOM 8072 C C . LEU B 1 467 ? 2.711 42 37.625 1 93 467 LEU B C 1
ATOM 8074 O O . LEU B 1 467 ? 2.602 43.156 38.062 1 93 467 LEU B O 1
ATOM 8078 N N . ILE B 1 468 ? 1.875 41.094 38 1 92.62 468 ILE B N 1
ATOM 8079 C CA . ILE B 1 468 ? 0.708 41.406 38.812 1 92.62 468 ILE B CA 1
ATOM 8080 C C . ILE B 1 468 ? 1.067 41.312 40.281 1 92.62 468 ILE B C 1
ATOM 8082 O O . ILE B 1 468 ? 0.241 41.594 41.156 1 92.62 468 ILE B O 1
ATOM 8086 N N . TRP B 1 469 ? 2.281 41 40.5 1 91.06 469 TRP B N 1
ATOM 8087 C CA . TRP B 1 469 ? 2.693 40.875 41.875 1 91.06 469 TRP B CA 1
ATOM 8088 C C . TRP B 1 469 ? 2.617 42.219 42.594 1 91.06 469 TRP B C 1
ATOM 8090 O O . TRP B 1 469 ? 3.299 43.188 42.219 1 91.06 469 TRP B O 1
ATOM 8100 N N . GLY B 1 470 ? 1.71 42.531 43.719 1 90.19 470 GLY B N 1
ATOM 8101 C CA . GLY B 1 470 ? 1.533 43.75 44.469 1 90.19 470 GLY B CA 1
ATOM 8102 C C . GLY B 1 470 ? 0.202 44.438 44.219 1 90.19 470 GLY B C 1
ATOM 8103 O O . GLY B 1 470 ? 0.038 45.625 44.469 1 90.19 470 GLY B O 1
ATOM 8104 N N . TRP B 1 471 ? -0.722 43.625 43.625 1 91.19 471 TRP B N 1
ATOM 8105 C CA . TRP B 1 471 ? -2.01 44.219 43.281 1 91.19 471 TRP B CA 1
ATOM 8106 C C . TRP B 1 471 ? -2.764 44.656 44.531 1 91.19 471 TRP B C 1
ATOM 8108 O O . TRP B 1 471 ? -3.633 45.531 44.469 1 91.19 471 TRP B O 1
ATOM 8118 N N . GLN B 1 472 ? -2.326 44.188 45.625 1 89.12 472 GLN B N 1
ATOM 8119 C CA . GLN B 1 472 ? -3.018 44.5 46.875 1 89.12 472 GLN B CA 1
ATOM 8120 C C . GLN B 1 472 ? -2.801 45.938 47.281 1 89.12 472 GLN B C 1
ATOM 8122 O O . GLN B 1 472 ? -3.572 46.5 48.094 1 89.12 472 GLN B O 1
ATOM 8127 N N . LYS B 1 473 ? -1.802 46.531 46.812 1 87.81 473 LYS B N 1
ATOM 8128 C CA . LYS B 1 473 ? -1.475 47.906 47.188 1 87.81 473 LYS B CA 1
ATOM 8129 C C . LYS B 1 473 ? -2.348 48.906 46.469 1 87.81 473 LYS B C 1
ATOM 8131 O O . LYS B 1 473 ? -2.418 50.094 46.844 1 87.81 473 LYS B O 1
ATOM 8136 N N . LEU B 1 474 ? -3.041 48.375 45.5 1 88.12 474 LEU B N 1
ATOM 8137 C CA . LEU B 1 474 ? -3.893 49.25 44.719 1 88.12 474 LEU B CA 1
ATOM 8138 C C . LEU B 1 474 ? -5.238 49.469 45.406 1 88.12 474 LEU B C 1
ATOM 8140 O O . LEU B 1 474 ? -5.738 48.562 46.062 1 88.12 474 LEU B O 1
ATOM 8144 N N . GLY B 1 475 ? -5.73 50.688 45.406 1 84.69 475 GLY B N 1
ATOM 8145 C CA . GLY B 1 475 ? -6.957 51.031 46.125 1 84.69 475 GLY B CA 1
ATOM 8146 C C . GLY B 1 475 ? -8.18 51.031 45.219 1 84.69 475 GLY B C 1
ATOM 8147 O O . GLY B 1 475 ? -9.305 51.156 45.719 1 84.69 475 GLY B O 1
ATOM 8148 N N . ARG B 1 476 ? -8.008 50.844 43.938 1 83.25 476 ARG B N 1
ATOM 8149 C CA . ARG B 1 476 ? -9.109 50.781 42.969 1 83.25 476 ARG B CA 1
ATOM 8150 C C . ARG B 1 476 ? -8.727 49.969 41.75 1 83.25 476 ARG B C 1
ATOM 8152 O O . ARG B 1 476 ? -7.559 49.625 41.594 1 83.25 476 ARG B O 1
ATOM 8159 N N . HIS B 1 477 ? -9.75 49.688 40.969 1 83.69 477 HIS B N 1
ATOM 8160 C CA . HIS B 1 477 ? -9.461 49 39.688 1 83.69 477 HIS B CA 1
ATOM 8161 C C . HIS B 1 477 ? -8.797 49.969 38.719 1 83.69 477 HIS B C 1
ATOM 8163 O O . HIS B 1 477 ? -9.234 51.094 38.531 1 83.69 477 HIS B O 1
ATOM 8169 N N . VAL B 1 478 ? -7.629 49.469 38.25 1 83 478 VAL B N 1
ATOM 8170 C CA . VAL B 1 478 ? -6.828 50.375 37.406 1 83 478 VAL B CA 1
ATOM 8171 C C . VAL B 1 478 ? -6.836 49.875 35.969 1 83 478 VAL B C 1
ATOM 8173 O O . VAL B 1 478 ? -7.055 48.688 35.719 1 83 478 VAL B O 1
ATOM 8176 N N . SER B 1 479 ? -6.82 50.75 35 1 83.38 479 SER B N 1
ATOM 8177 C CA . SER B 1 479 ? -6.711 50.469 33.562 1 83.38 479 SER B CA 1
ATOM 8178 C C . SER B 1 479 ? -5.707 51.406 32.906 1 83.38 479 SER B C 1
ATOM 8180 O O . SER B 1 479 ? -5.289 52.406 33.5 1 83.38 479 SER B O 1
ATOM 8182 N N . LEU B 1 480 ? -5.188 50.938 31.844 1 86.06 480 LEU B N 1
ATOM 8183 C CA . LEU B 1 480 ? -4.27 51.812 31.109 1 86.06 480 LEU B CA 1
ATOM 8184 C C . LEU B 1 480 ? -5.02 52.688 30.109 1 86.06 480 LEU B C 1
ATOM 8186 O O . LEU B 1 480 ? -4.465 53.094 29.094 1 86.06 480 LEU B O 1
ATOM 8190 N N . ASP B 1 481 ? -6.211 52.906 30.469 1 86.5 481 ASP B N 1
ATOM 8191 C CA . ASP B 1 481 ? -7.02 53.781 29.625 1 86.5 481 ASP B CA 1
ATOM 8192 C C . ASP B 1 481 ? -6.449 55.219 29.641 1 86.5 481 ASP B C 1
ATOM 8194 O O . ASP B 1 481 ? -6.133 55.75 30.688 1 86.5 481 ASP B O 1
ATOM 8198 N N . PRO B 1 482 ? -6.297 55.781 28.484 1 88.19 482 PRO B N 1
ATOM 8199 C CA . PRO B 1 482 ? -5.699 57.094 28.406 1 88.19 482 PRO B CA 1
ATOM 8200 C C . PRO B 1 482 ? -6.484 58.156 29.203 1 88.19 482 PRO B C 1
ATOM 8202 O O . PRO B 1 482 ? -5.898 59.094 29.734 1 88.19 482 PRO B O 1
ATOM 8205 N N . PHE B 1 483 ? -7.762 58 29.344 1 87.94 483 PHE B N 1
ATOM 8206 C CA . PHE B 1 483 ? -8.562 58.938 30.109 1 87.94 483 PHE B CA 1
ATOM 8207 C C . PHE B 1 483 ? -8.273 58.812 31.594 1 87.94 483 PHE B C 1
ATOM 8209 O O . PHE B 1 483 ? -8.266 59.812 32.312 1 87.94 483 PHE B O 1
ATOM 8216 N N . GLU B 1 484 ? -7.996 57.688 32 1 88 484 GLU B N 1
ATOM 8217 C CA . GLU B 1 484 ? -7.648 57.469 33.406 1 88 484 GLU B CA 1
ATOM 8218 C C . GLU B 1 484 ? -6.273 58.062 33.719 1 88 484 GLU B C 1
ATOM 8220 O O . GLU B 1 484 ? -6.07 58.656 34.781 1 88 484 GLU B O 1
ATOM 8225 N N . ILE B 1 485 ? -5.43 57.875 32.812 1 88.56 485 ILE B N 1
ATOM 8226 C CA . ILE B 1 485 ? -4.078 58.375 33 1 88.56 485 ILE B CA 1
ATOM 8227 C C . ILE B 1 485 ? -4.098 59.906 32.906 1 88.56 485 ILE B C 1
ATOM 8229 O O . ILE B 1 485 ? -3.408 60.594 33.656 1 88.56 485 ILE B O 1
ATOM 8233 N N . ALA B 1 486 ? -4.883 60.406 32.031 1 88.38 486 ALA B N 1
ATOM 8234 C CA . ALA B 1 486 ? -5.016 61.875 31.891 1 88.38 486 ALA B CA 1
ATOM 8235 C C . ALA B 1 486 ? -5.617 62.469 33.156 1 88.38 486 ALA B C 1
ATOM 8237 O O . ALA B 1 486 ? -5.207 63.562 33.562 1 88.38 486 ALA B O 1
ATOM 8238 N N . LYS B 1 487 ? -6.512 61.844 33.656 1 87.38 487 LYS B N 1
ATOM 8239 C CA . LYS B 1 487 ? -7.109 62.312 34.906 1 87.38 487 LYS B CA 1
ATOM 8240 C C . LYS B 1 487 ? -6.09 62.312 36.062 1 87.38 487 LYS B C 1
ATOM 8242 O O . LYS B 1 487 ? -6.039 63.25 36.844 1 87.38 487 LYS B O 1
ATOM 8247 N N . ALA B 1 488 ? -5.363 61.281 36.062 1 88 488 ALA B N 1
ATOM 8248 C CA . ALA B 1 488 ? -4.34 61.188 37.094 1 88 488 ALA B CA 1
ATOM 8249 C C . ALA B 1 488 ? -3.281 62.281 36.938 1 88 488 ALA B C 1
ATOM 8251 O O . ALA B 1 488 ? -2.629 62.656 37.938 1 88 488 ALA B O 1
ATOM 8252 N N . MET B 1 489 ? -3.172 62.75 35.781 1 88 489 MET B N 1
ATOM 8253 C CA . MET B 1 489 ? -2.188 63.781 35.531 1 88 489 MET B CA 1
ATOM 8254 C C . MET B 1 489 ? -2.807 65.188 35.719 1 88 489 MET B C 1
ATOM 8256 O O . MET B 1 489 ? -2.143 66.188 35.5 1 88 489 MET B O 1
ATOM 8260 N N . GLY B 1 490 ? -4.078 65.312 36 1 83.44 490 GLY B N 1
ATOM 8261 C CA . GLY B 1 490 ? -4.734 66.562 36.375 1 83.44 490 GLY B CA 1
ATOM 8262 C C . GLY B 1 490 ? -5.34 67.25 35.188 1 83.44 490 GLY B C 1
ATOM 8263 O O . GLY B 1 490 ? -5.359 68.5 35.156 1 83.44 490 GLY B O 1
ATOM 8264 N N . ALA B 1 491 ? -5.816 66.5 34.344 1 84.81 491 ALA B N 1
ATOM 8265 C CA . ALA B 1 491 ? -6.469 67.125 33.219 1 84.81 491 ALA B CA 1
ATOM 8266 C C . ALA B 1 491 ? -7.727 67.875 33.625 1 84.81 491 ALA B C 1
ATOM 8268 O O . ALA B 1 491 ? -8.594 67.312 34.312 1 84.81 491 ALA B O 1
ATOM 8269 N N . PRO B 1 492 ? -7.836 69.125 33.312 1 81.06 492 PRO B N 1
ATOM 8270 C CA . PRO B 1 492 ? -8.93 70 33.812 1 81.06 492 PRO B CA 1
ATOM 8271 C C . PRO B 1 492 ? -10.305 69.5 33.375 1 81.06 492 PRO B C 1
ATOM 8273 O O . PRO B 1 492 ? -11.273 69.625 34.125 1 81.06 492 PRO B O 1
ATOM 8276 N N . LEU B 1 493 ? -10.375 69 32.25 1 81.31 493 LEU B N 1
ATOM 8277 C CA . LEU B 1 493 ? -11.648 68.562 31.703 1 81.31 493 LEU B CA 1
ATOM 8278 C C . LEU B 1 493 ? -12.195 67.375 32.5 1 81.31 493 LEU B C 1
ATOM 8280 O O . LEU B 1 493 ? -13.414 67.188 32.562 1 81.31 493 LEU B O 1
ATOM 8284 N N . LEU B 1 494 ? -11.297 66.688 33.156 1 81.75 494 LEU B N 1
ATOM 8285 C CA . LEU B 1 494 ? -11.703 65.438 33.844 1 81.75 494 LEU B CA 1
ATOM 8286 C C . LEU B 1 494 ? -11.703 65.625 35.344 1 81.75 494 LEU B C 1
ATOM 8288 O O . LEU B 1 494 ? -12.023 64.688 36.094 1 81.75 494 LEU B O 1
ATOM 8292 N N . ASN B 1 495 ? -11.453 66.75 35.75 1 75.75 495 ASN B N 1
ATOM 8293 C CA . ASN B 1 495 ? -11.336 67 37.188 1 75.75 495 ASN B CA 1
ATOM 8294 C C . ASN B 1 495 ? -12.68 67.375 37.812 1 75.75 495 ASN B C 1
ATOM 8296 O O . ASN B 1 495 ? -12.734 67.875 38.938 1 75.75 495 ASN B O 1
ATOM 8300 N N . GLN B 1 496 ? -13.781 66.938 37.094 1 68.56 496 GLN B N 1
ATOM 8301 C CA . GLN B 1 496 ? -15.117 67.188 37.625 1 68.56 496 GLN B CA 1
ATOM 8302 C C . GLN B 1 496 ? -15.602 66.062 38.531 1 68.56 496 GLN B C 1
ATOM 8304 O O . GLN B 1 496 ? -15.945 65 38 1 68.56 496 GLN B O 1
ATOM 8309 N N . GLY B 1 497 ? -14.984 65.938 39.812 1 68.19 497 GLY B N 1
ATOM 8310 C CA . GLY B 1 497 ? -15.422 64.938 40.75 1 68.19 497 GLY B CA 1
ATOM 8311 C C . GLY B 1 497 ? -14.32 64.438 41.656 1 68.19 497 GLY B C 1
ATOM 8312 O O . GLY B 1 497 ? -13.375 65.125 41.938 1 68.19 497 GLY B O 1
ATOM 8313 N N . SER B 1 498 ? -14.531 63.125 42 1 77.56 498 SER B N 1
ATOM 8314 C CA . SER B 1 498 ? -13.547 62.531 42.906 1 77.56 498 SER B CA 1
ATOM 8315 C C . SER B 1 498 ? -12.266 62.188 42.188 1 77.56 498 SER B C 1
ATOM 8317 O O . SER B 1 498 ? -12.312 61.75 41.031 1 77.56 498 SER B O 1
ATOM 8319 N N . SER B 1 499 ? -11.125 62.531 42.75 1 80.25 499 SER B N 1
ATOM 8320 C CA . SER B 1 499 ? -9.836 62.219 42.156 1 80.25 499 SER B CA 1
ATOM 8321 C C . SER B 1 499 ? -9.602 60.719 42.125 1 80.25 499 SER B C 1
ATOM 8323 O O . SER B 1 499 ? -8.75 60.219 41.375 1 80.25 499 SER B O 1
ATOM 8325 N N . ASN B 1 500 ? -10.398 60.031 42.906 1 79.31 500 ASN B N 1
ATOM 8326 C CA . ASN B 1 500 ? -10.25 58.594 42.938 1 79.31 500 ASN B CA 1
ATOM 8327 C C . ASN B 1 500 ? -11.344 57.906 42.125 1 79.31 500 ASN B C 1
ATOM 8329 O O . ASN B 1 500 ? -11.555 56.688 42.25 1 79.31 500 ASN B O 1
ATOM 8333 N N . SER B 1 501 ? -12.008 58.625 41.281 1 78.56 501 SER B N 1
ATOM 8334 C CA . SER B 1 501 ? -13.047 58.031 40.438 1 78.56 501 SER B CA 1
ATOM 8335 C C . SER B 1 501 ? -12.461 57.406 39.188 1 78.56 501 SER B C 1
ATOM 8337 O O . SER B 1 501 ? -11.398 57.812 38.719 1 78.56 501 SER B O 1
ATOM 8339 N N . SER B 1 502 ? -13.078 56.312 38.781 1 78.94 502 SER B N 1
ATOM 8340 C CA . SER B 1 502 ? -12.664 55.688 37.531 1 78.94 502 SER B CA 1
ATOM 8341 C C . SER B 1 502 ? -13.109 56.5 36.312 1 78.94 502 SER B C 1
ATOM 8343 O O . SER B 1 502 ? -13.914 57.438 36.438 1 78.94 502 SER B O 1
ATOM 8345 N N . ALA B 1 503 ? -12.445 56.219 35.188 1 77.5 503 ALA B N 1
ATOM 8346 C CA . ALA B 1 503 ? -12.773 56.938 33.969 1 77.5 503 ALA B CA 1
ATOM 8347 C C . ALA B 1 503 ? -14.258 56.812 33.625 1 77.5 503 ALA B C 1
ATOM 8349 O O . ALA B 1 503 ? -14.883 57.75 33.156 1 77.5 503 ALA B O 1
ATOM 8350 N N . ASP B 1 504 ? -14.859 55.719 33.938 1 75.81 504 ASP B N 1
ATOM 8351 C CA . ASP B 1 504 ? -16.266 55.469 33.625 1 75.81 504 ASP B CA 1
ATOM 8352 C C . ASP B 1 504 ? -17.188 56.312 34.5 1 75.81 504 ASP B C 1
ATOM 8354 O O . ASP B 1 504 ? -18.203 56.812 34.031 1 75.81 504 ASP B O 1
ATOM 8358 N N . GLN B 1 505 ? -16.812 56.5 35.625 1 77 505 GLN B N 1
ATOM 8359 C CA . GLN B 1 505 ? -17.656 57.25 36.562 1 77 505 GLN B CA 1
ATOM 8360 C C . GLN B 1 505 ? -17.656 58.719 36.219 1 77 505 GLN B C 1
ATOM 8362 O O . GLN B 1 505 ? -18.688 59.406 36.344 1 77 505 GLN B O 1
ATOM 8367 N N . ILE B 1 506 ? -16.531 59.156 35.844 1 77.75 506 ILE B N 1
ATOM 8368 C CA . ILE B 1 506 ? -16.438 60.594 35.531 1 77.75 506 ILE B CA 1
ATOM 8369 C C . ILE B 1 506 ? -17.188 60.875 34.219 1 77.75 506 ILE B C 1
ATOM 8371 O O . ILE B 1 506 ? -17.812 61.906 34.062 1 77.75 506 ILE B O 1
ATOM 8375 N N . LEU B 1 507 ? -17.172 59.906 33.406 1 77.62 507 LEU B N 1
ATOM 8376 C CA . LEU B 1 507 ? -17.781 60.094 32.094 1 77.62 507 LEU B CA 1
ATOM 8377 C C . LEU B 1 507 ? -19.312 60.062 32.188 1 77.62 507 LEU B C 1
ATOM 8379 O O . LEU B 1 507 ? -20.016 60.594 31.359 1 77.62 507 LEU B O 1
ATOM 8383 N N . ASP B 1 508 ? -19.766 59.344 33.125 1 75.19 508 ASP B N 1
ATOM 8384 C CA . ASP B 1 508 ? -21.203 59.344 33.344 1 75.19 508 ASP B CA 1
ATOM 8385 C C . ASP B 1 508 ? -21.688 60.719 33.719 1 75.19 508 ASP B C 1
ATOM 8387 O O . ASP B 1 508 ? -22.828 61.094 33.438 1 75.19 508 ASP B O 1
ATOM 8391 N N . LEU B 1 509 ? -20.75 61.469 34.312 1 74.31 509 LEU B N 1
ATOM 8392 C CA . LEU B 1 509 ? -21.094 62.844 34.719 1 74.31 509 LEU B CA 1
ATOM 8393 C C . LEU B 1 509 ? -20.906 63.812 33.531 1 74.31 509 LEU B C 1
ATOM 8395 O O . LEU B 1 509 ? -21.719 64.688 33.344 1 74.31 509 LEU B O 1
ATOM 8399 N N . LEU B 1 510 ? -19.906 63.562 32.781 1 76.69 510 LEU B N 1
ATOM 8400 C CA . LEU B 1 510 ? -19.531 64.5 31.719 1 76.69 510 LEU B CA 1
ATOM 8401 C C . LEU B 1 510 ? -20.016 64 30.375 1 76.69 510 LEU B C 1
ATOM 8403 O O . LEU B 1 510 ? -20.078 64.75 29.406 1 76.69 510 LEU B O 1
ATOM 8407 N N . GLY B 1 511 ? -20.438 62.75 30.203 1 65 511 GLY B N 1
ATOM 8408 C CA . GLY B 1 511 ? -20.516 61.938 29 1 65 511 GLY B CA 1
ATOM 8409 C C . GLY B 1 511 ? -21.359 62.594 27.906 1 65 511 GLY B C 1
ATOM 8410 O O . GLY B 1 511 ? -21.172 62.312 26.734 1 65 511 GLY B O 1
ATOM 8411 N N . GLY B 1 512 ? -22.078 63.531 28.266 1 76.88 512 GLY B N 1
ATOM 8412 C CA . GLY B 1 512 ? -22.922 64.125 27.25 1 76.88 512 GLY B CA 1
ATOM 8413 C C . GLY B 1 512 ? -22.344 65.438 26.703 1 76.88 512 GLY B C 1
ATOM 8414 O O . GLY B 1 512 ? -22.859 66 25.719 1 76.88 512 GLY B O 1
ATOM 8415 N N . ARG B 1 513 ? -21.172 65.812 27.125 1 85 513 ARG B N 1
ATOM 8416 C CA . ARG B 1 513 ? -20.594 67.062 26.688 1 85 513 ARG B CA 1
ATOM 8417 C C . ARG B 1 513 ? -19.781 66.938 25.422 1 85 513 ARG B C 1
ATOM 8419 O O . ARG B 1 513 ? -19.078 65.938 25.25 1 85 513 ARG B O 1
ATOM 8426 N N . ARG B 1 514 ? -19.953 67.75 24.484 1 91.19 514 ARG B N 1
ATOM 8427 C CA . ARG B 1 514 ? -19.219 67.75 23.219 1 91.19 514 ARG B CA 1
ATOM 8428 C C . ARG B 1 514 ? -17.859 68.375 23.344 1 91.19 514 ARG B C 1
ATOM 8430 O O . ARG B 1 514 ? -17.75 69.5 23.891 1 91.19 514 ARG B O 1
ATOM 8437 N N . VAL B 1 515 ? -16.859 67.625 22.953 1 90.94 515 VAL B N 1
ATOM 8438 C CA . VAL B 1 515 ? -15.492 68.125 23.047 1 90.94 515 VAL B CA 1
ATOM 8439 C C . VAL B 1 515 ? -14.844 68.188 21.672 1 90.94 515 VAL B C 1
ATOM 8441 O O . VAL B 1 515 ? -15.242 67.375 20.781 1 90.94 515 VAL B O 1
ATOM 8444 N N . LYS B 1 516 ? -13.977 69.062 21.453 1 92.5 516 LYS B N 1
ATOM 8445 C CA . LYS B 1 516 ? -13.266 69.25 20.188 1 92.5 516 LYS B CA 1
ATOM 8446 C C . LYS B 1 516 ? -11.812 69.625 20.406 1 92.5 516 LYS B C 1
ATOM 8448 O O . LYS B 1 516 ? -11.5 70.375 21.344 1 92.5 516 LYS B O 1
ATOM 8453 N N . TYR B 1 517 ? -10.953 68.938 19.656 1 90.69 517 TYR B N 1
ATOM 8454 C CA . TYR B 1 517 ? -9.547 69.312 19.688 1 90.69 517 TYR B CA 1
ATOM 8455 C C . TYR B 1 517 ? -9.266 70.5 18.75 1 90.69 517 TYR B C 1
ATOM 8457 O O . TYR B 1 517 ? -9.609 70.438 17.578 1 90.69 517 TYR B O 1
ATOM 8465 N N . GLY B 1 518 ? -8.773 71.562 19.328 1 89 518 GLY B N 1
ATOM 8466 C CA . GLY B 1 518 ? -8.5 72.75 18.547 1 89 518 GLY B CA 1
ATOM 8467 C C . GLY B 1 518 ? -7.809 73.875 19.344 1 89 518 GLY B C 1
ATOM 8468 O O . GLY B 1 518 ? -7.164 73.562 20.344 1 89 518 GLY B O 1
ATOM 8469 N N . GLU B 1 519 ? -7.867 75.125 18.812 1 88.31 519 GLU B N 1
ATOM 8470 C CA . GLU B 1 519 ? -7.23 76.25 19.438 1 88.31 519 GLU B CA 1
ATOM 8471 C C . GLU B 1 519 ? -8.109 76.875 20.547 1 88.31 519 GLU B C 1
ATOM 8473 O O . GLU B 1 519 ? -9.305 77.062 20.328 1 88.31 519 GLU B O 1
ATOM 8478 N N . LEU B 1 520 ? -7.523 77.062 21.797 1 86.81 520 LEU B N 1
ATOM 8479 C CA . LEU B 1 520 ? -8.266 77.562 22.922 1 86.81 520 LEU B CA 1
ATOM 8480 C C . LEU B 1 520 ? -8.484 79.062 22.781 1 86.81 520 LEU B C 1
ATOM 8482 O O . LEU B 1 520 ? -7.57 79.812 22.391 1 86.81 520 LEU B O 1
ATOM 8486 N N . VAL B 1 521 ? -9.828 79.688 22.906 1 76.88 521 VAL B N 1
ATOM 8487 C CA . VAL B 1 521 ? -10.148 81.062 22.828 1 76.88 521 VAL B CA 1
ATOM 8488 C C . VAL B 1 521 ? -10.266 81.688 24.234 1 76.88 521 VAL B C 1
ATOM 8490 O O . VAL B 1 521 ? -10.805 81 25.141 1 76.88 521 VAL B O 1
ATOM 8493 N N . ASP B 1 522 ? -9.547 82.562 24.828 1 59.25 522 ASP B N 1
ATOM 8494 C CA . ASP B 1 522 ? -9.57 83.25 26.125 1 59.25 522 ASP B CA 1
ATOM 8495 C C . ASP B 1 522 ? -10.953 83.812 26.422 1 59.25 522 ASP B C 1
ATOM 8497 O O . ASP B 1 522 ? -11.109 84.625 27.344 1 59.25 522 ASP B O 1
ATOM 8501 N N . GLY B 1 523 ? -12.078 83.875 25.719 1 47.53 523 GLY B N 1
ATOM 8502 C CA . GLY B 1 523 ? -13.211 84.688 26.125 1 47.53 523 GLY B CA 1
ATOM 8503 C C . GLY B 1 523 ? -13.875 84.25 27.391 1 47.53 523 GLY B C 1
ATOM 8504 O O . GLY B 1 523 ? -13.711 83.062 27.781 1 47.53 523 GLY B O 1
ATOM 8505 N N . GLU B 1 524 ? -14.383 85.25 28.422 1 40.75 524 GLU B N 1
ATOM 8506 C CA . GLU B 1 524 ? -15.289 85.062 29.547 1 40.75 524 GLU B CA 1
ATOM 8507 C C . GLU B 1 524 ? -16.422 84.125 29.188 1 40.75 524 GLU B C 1
ATOM 8509 O O . GLU B 1 524 ? -17.062 84.25 28.141 1 40.75 524 GLU B O 1
ATOM 8514 N N . PRO B 1 525 ? -16.453 83.062 29.734 1 39.84 525 PRO B N 1
ATOM 8515 C CA . PRO B 1 525 ? -17.609 82.188 29.438 1 39.84 525 PRO B CA 1
ATOM 8516 C C . PRO B 1 525 ? -18.922 83 29.391 1 39.84 525 PRO B C 1
ATOM 8518 O O . PRO B 1 525 ? -19.234 83.75 30.312 1 39.84 525 PRO B O 1
ATOM 8521 N N . LYS B 1 526 ? -19.281 83.5 28.391 1 35.41 526 LYS B N 1
ATOM 8522 C CA . LYS B 1 526 ? -20.641 84.062 28.469 1 35.41 526 LYS B CA 1
ATOM 8523 C C . LYS B 1 526 ? -21.578 83 29.047 1 35.41 526 LYS B C 1
ATOM 8525 O O . LYS B 1 526 ? -21.828 81.938 28.438 1 35.41 526 LYS B O 1
ATOM 8530 N N . ILE B 1 527 ? -21.594 82.875 30.375 1 31.73 527 ILE B N 1
ATOM 8531 C CA . ILE B 1 527 ? -22.672 82.125 31.031 1 31.73 527 ILE B CA 1
ATOM 8532 C C . ILE B 1 527 ? -24.016 82.5 30.438 1 31.73 527 ILE B C 1
ATOM 8534 O O . ILE B 1 527 ? -24.391 83.688 30.453 1 31.73 527 ILE B O 1
ATOM 8538 N N . SER B 1 528 ? -24.438 82 29.469 1 27.92 528 SER B N 1
ATOM 8539 C CA . SER B 1 528 ? -25.844 82.188 29.141 1 27.92 528 SER B CA 1
ATOM 8540 C C . SER B 1 528 ? -26.719 82.125 30.391 1 27.92 528 SER B C 1
ATOM 8542 O O . SER B 1 528 ? -26.781 81.062 31.031 1 27.92 528 SER B O 1
ATOM 8544 N N . GLY B 1 529 ? -26.672 83.25 31.25 1 26.69 529 GLY B N 1
ATOM 8545 C CA . GLY B 1 529 ? -27.578 83.562 32.344 1 26.69 529 GLY B CA 1
ATOM 8546 C C . GLY B 1 529 ? -29.047 83.312 32 1 26.69 529 GLY B C 1
ATOM 8547 O O . GLY B 1 529 ? -29.641 84.062 31.219 1 26.69 529 GLY B O 1
ATOM 8548 N N . GLU B 1 530 ? -29.438 82.188 31.625 1 27.42 530 GLU B N 1
ATOM 8549 C CA . GLU B 1 530 ? -30.875 82.188 31.875 1 27.42 530 GLU B CA 1
ATOM 8550 C C . GLU B 1 530 ? -31.172 82.75 33.281 1 27.42 530 GLU B C 1
ATOM 8552 O O . GLU B 1 530 ? -30.594 82.25 34.25 1 27.42 530 GLU B O 1
ATOM 8557 N N . PRO B 1 531 ? -31.484 84 33.281 1 26.42 531 PRO B N 1
ATOM 8558 C CA . PRO B 1 531 ? -31.859 84.75 34.5 1 26.42 531 PRO B CA 1
ATOM 8559 C C . PRO B 1 531 ? -32.75 84 35.438 1 26.42 531 PRO B C 1
ATOM 8561 O O . PRO B 1 531 ? -33.844 83.5 35.031 1 26.42 531 PRO B O 1
ATOM 8564 N N . MET B 1 532 ? -32.25 82.938 36.125 1 24.66 532 MET B N 1
ATOM 8565 C CA . MET B 1 532 ? -33.219 82.688 37.188 1 24.66 532 MET B CA 1
ATOM 8566 C C . MET B 1 532 ? -33.406 83.938 38.031 1 24.66 532 MET B C 1
ATOM 8568 O O . MET B 1 532 ? -32.5 84.438 38.688 1 24.66 532 MET B O 1
ATOM 8572 N N . PHE B 1 533 ? -34.156 85 37.5 1 23.52 533 PHE B N 1
ATOM 8573 C CA . PHE B 1 533 ? -34.656 86.188 38.094 1 23.52 533 PHE B CA 1
ATOM 8574 C C . PHE B 1 533 ? -35.156 85.938 39.531 1 23.52 533 PHE B C 1
ATOM 8576 O O . PHE B 1 533 ? -36.188 85.312 39.719 1 23.52 533 PHE B O 1
ATOM 8583 N N . PRO B 1 534 ? -34.281 85.5 40.5 1 23.64 534 PRO B N 1
ATOM 8584 C CA . PRO B 1 534 ? -35.125 85.875 41.656 1 23.64 534 PRO B CA 1
ATOM 8585 C C . PRO B 1 534 ? -35.469 87.375 41.719 1 23.64 534 PRO B C 1
ATOM 8587 O O . PRO B 1 534 ? -34.688 88.188 41.188 1 23.64 534 PRO B O 1
ATOM 8590 N N . ARG B 1 535 ? -36.656 87.875 41.812 1 25.14 535 ARG B N 1
ATOM 8591 C CA . ARG B 1 535 ? -37.375 89.125 41.938 1 25.14 535 ARG B CA 1
ATOM 8592 C C . ARG B 1 535 ? -36.719 90 42.969 1 25.14 535 ARG B C 1
ATOM 8594 O O . ARG B 1 535 ? -37.219 91.125 43.281 1 25.14 535 ARG B O 1
ATOM 8601 N N . ASN B 1 536 ? -35.625 89.625 43.75 1 20.33 536 ASN B N 1
ATOM 8602 C CA . ASN B 1 536 ? -35.531 90.625 44.812 1 20.33 536 ASN B CA 1
ATOM 8603 C C . ASN B 1 536 ? -34.875 91.938 44.281 1 20.33 536 ASN B C 1
ATOM 8605 O O . ASN B 1 536 ? -34 91.875 43.438 1 20.33 536 ASN B O 1
ATOM 8609 N N . GLY B 1 537 ? -35.469 93.125 44.406 1 19.86 537 GLY B N 1
ATOM 8610 C CA . GLY B 1 537 ? -35.469 94.562 44.094 1 19.86 537 GLY B CA 1
ATOM 8611 C C . GLY B 1 537 ? -34.219 95.25 44.562 1 19.86 537 GLY B C 1
ATOM 8612 O O . GLY B 1 537 ? -34.219 96.5 44.656 1 19.86 537 GLY B O 1
ATOM 8613 N N . TYR B 1 538 ? -33.062 94.625 44.938 1 20.41 538 TYR B N 1
ATOM 8614 C CA . TYR B 1 538 ? -32.344 95.625 45.75 1 20.41 538 TYR B CA 1
ATOM 8615 C C . TYR B 1 538 ? -31.766 96.75 44.906 1 20.41 538 TYR B C 1
ATOM 8617 O O . TYR B 1 538 ? -31.484 96.562 43.719 1 20.41 538 TYR B O 1
ATOM 8625 N N . SER B 1 539 ? -31.922 97.938 45.406 1 19.44 539 SER B N 1
ATOM 8626 C CA . SER B 1 539 ? -31.812 99.312 45.062 1 19.44 539 SER B CA 1
ATOM 8627 C C . SER B 1 539 ? -30.375 99.75 44.875 1 19.44 539 SER B C 1
ATOM 8629 O O . SER B 1 539 ? -29.562 99.625 45.781 1 19.44 539 SER B O 1
ATOM 8631 N N . GLU B 1 540 ? -29.703 99.5 43.688 1 20.31 540 GLU B N 1
ATOM 8632 C CA . GLU B 1 540 ? -28.312 99.875 43.406 1 20.31 540 GLU B CA 1
ATOM 8633 C C . GLU B 1 540 ? -28.109 101.375 43.469 1 20.31 540 GLU B C 1
ATOM 8635 O O . GLU B 1 540 ? -28.797 102.125 42.781 1 20.31 540 GLU B O 1
ATOM 8640 N N . VAL B 1 541 ? -27.656 101.812 44.656 1 21.73 541 VAL B N 1
ATOM 8641 C CA . VAL B 1 541 ? -27.469 103.25 44.938 1 21.73 541 VAL B CA 1
ATOM 8642 C C . VAL B 1 541 ? -26.312 103.75 44.094 1 21.73 541 VAL B C 1
ATOM 8644 O O . VAL B 1 541 ? -25.25 103.188 44.031 1 21.73 541 VAL B O 1
ATOM 8647 N N . ASN B 1 542 ? -26.562 104.688 43.094 1 19.59 542 ASN B N 1
ATOM 8648 C CA . ASN B 1 542 ? -25.859 105.312 42 1 19.59 542 ASN B CA 1
ATOM 8649 C C . ASN B 1 542 ? -24.875 106.375 42.531 1 19.59 542 ASN B C 1
ATOM 8651 O O . ASN B 1 542 ? -25.281 107.438 42.938 1 19.59 542 ASN B O 1
ATOM 8655 N N . SER B 1 543 ? -23.906 106.062 43.5 1 19.66 543 SER B N 1
ATOM 8656 C CA . SER B 1 543 ? -23.266 107.25 44.031 1 19.66 543 SER B CA 1
ATOM 8657 C C . SER B 1 543 ? -22.312 107.875 43 1 19.66 543 SER B C 1
ATOM 8659 O O . SER B 1 543 ? -21.469 107.188 42.438 1 19.66 543 SER B O 1
ATOM 8661 N N . SER B 1 544 ? -22.672 109.062 42.344 1 19.88 544 SER B N 1
ATOM 8662 C CA . SER B 1 544 ? -22.188 109.875 41.219 1 19.88 544 SER B CA 1
ATOM 8663 C C . SER B 1 544 ? -20.953 110.625 41.625 1 19.88 544 SER B C 1
ATOM 8665 O O . SER B 1 544 ? -20.5 111.5 40.875 1 19.88 544 SER B O 1
ATOM 8667 N N . ASP B 1 545 ? -20.125 110.375 42.594 1 22.14 545 ASP B N 1
ATOM 8668 C CA . ASP B 1 545 ? -19.391 111.625 42.938 1 22.14 545 ASP B CA 1
ATOM 8669 C C . ASP B 1 545 ? -18.391 112 41.844 1 22.14 545 ASP B C 1
ATOM 8671 O O . ASP B 1 545 ? -17.781 111.125 41.219 1 22.14 545 ASP B O 1
ATOM 8675 N N . PRO B 1 546 ? -18.219 113.312 41.438 1 20.81 546 PRO B N 1
ATOM 8676 C CA . PRO B 1 546 ? -17.812 114.125 40.312 1 20.81 546 PRO B CA 1
ATOM 8677 C C . PRO B 1 546 ? -16.312 114.062 40.031 1 20.81 546 PRO B C 1
ATOM 8679 O O . PRO B 1 546 ? -15.883 113.875 38.906 1 20.81 546 PRO B O 1
ATOM 8682 N N . ASP B 1 547 ? -15.414 114.812 40.75 1 21.52 547 ASP B N 1
ATOM 8683 C CA . ASP B 1 547 ? -14.539 115.875 40.312 1 21.52 547 ASP B CA 1
ATOM 8684 C C . ASP B 1 547 ? -13.156 115.312 39.938 1 21.52 547 ASP B C 1
ATOM 8686 O O . ASP B 1 547 ? -12.328 116.062 39.406 1 21.52 547 ASP B O 1
ATOM 8690 N N . ALA B 1 548 ? -12.5 114.438 40.688 1 24 548 ALA B N 1
ATOM 8691 C CA . ALA B 1 548 ? -11.078 114.688 40.906 1 24 548 ALA B CA 1
ATOM 8692 C C . ALA B 1 548 ? -10.273 114.5 39.625 1 24 548 ALA B C 1
ATOM 8694 O O . ALA B 1 548 ? -10.492 113.5 38.906 1 24 548 ALA B O 1
ATOM 8695 N N . ALA B 1 549 ? -9.539 115.562 39.25 1 25.89 549 ALA B N 1
ATOM 8696 C CA . ALA B 1 549 ? -8.781 115.938 38.062 1 25.89 549 ALA B CA 1
ATOM 8697 C C . ALA B 1 549 ? -7.637 115 37.781 1 25.89 549 ALA B C 1
ATOM 8699 O O . ALA B 1 549 ? -6.988 114.5 38.719 1 25.89 549 ALA B O 1
ATOM 8700 N N . GLY B 1 550 ? -7.574 114.5 36.594 1 21.25 550 GLY B N 1
ATOM 8701 C CA . GLY B 1 550 ? -6.887 113.312 36.062 1 21.25 550 GLY B CA 1
ATOM 8702 C C . GLY B 1 550 ? -5.402 113.562 35.844 1 21.25 550 GLY B C 1
ATOM 8703 O O . GLY B 1 550 ? -5.008 114.438 35.094 1 21.25 550 GLY B O 1
ATOM 8704 N N . PRO B 1 551 ? -4.641 113.562 36.969 1 24.91 551 PRO B N 1
ATOM 8705 C CA . PRO B 1 551 ? -3.244 114 36.75 1 24.91 551 PRO B CA 1
ATOM 8706 C C . PRO B 1 551 ? -2.621 113.312 35.531 1 24.91 551 PRO B C 1
ATOM 8708 O O . PRO B 1 551 ? -3.111 112.25 35.062 1 24.91 551 PRO B O 1
ATOM 8711 N N . GLY B 1 552 ? -1.725 114.062 34.812 1 22.17 552 GLY B N 1
ATOM 8712 C CA . GLY B 1 552 ? -1.038 113.875 33.531 1 22.17 552 GLY B CA 1
ATOM 8713 C C . GLY B 1 552 ? -0.2 112.625 33.469 1 22.17 552 GLY B C 1
ATOM 8714 O O . GLY B 1 552 ? 0.655 112.375 34.312 1 22.17 552 GLY B O 1
ATOM 8715 N N . TYR B 1 553 ? -0.727 111.562 33.031 1 21.27 553 TYR B N 1
ATOM 8716 C CA . TYR B 1 553 ? -0.185 110.188 32.969 1 21.27 553 TYR B CA 1
ATOM 8717 C C . TYR B 1 553 ? 1.047 110.125 32.062 1 21.27 553 TYR B C 1
ATOM 8719 O O . TYR B 1 553 ? 1.004 110.562 30.922 1 21.27 553 TYR B O 1
ATOM 8727 N N . LEU B 1 554 ? 2.188 110.625 32.562 1 22.75 554 LEU B N 1
ATOM 8728 C CA . LEU B 1 554 ? 3.4 110.438 31.781 1 22.75 554 LEU B CA 1
ATOM 8729 C C . LEU B 1 554 ? 3.365 109.062 31.047 1 22.75 554 LEU B C 1
ATOM 8731 O O . LEU B 1 554 ? 2.998 108.062 31.641 1 22.75 554 LEU B O 1
ATOM 8735 N N . ALA B 1 555 ? 3.23 109.062 29.688 1 26.14 555 ALA B N 1
ATOM 8736 C CA . ALA B 1 555 ? 3.092 108.125 28.609 1 26.14 555 ALA B CA 1
ATOM 8737 C C . ALA B 1 555 ? 4.309 107.188 28.547 1 26.14 555 ALA B C 1
ATOM 8739 O O . ALA B 1 555 ? 5.363 107.562 28.047 1 26.14 555 ALA B O 1
ATOM 8740 N N . GLY B 1 556 ? 4.773 106.688 29.688 1 23.66 556 GLY B N 1
ATOM 8741 C CA . GLY B 1 556 ? 5.965 105.875 29.578 1 23.66 556 GLY B CA 1
ATOM 8742 C C . GLY B 1 556 ? 5.906 104.938 28.422 1 23.66 556 GLY B C 1
ATOM 8743 O O . GLY B 1 556 ? 4.824 104.438 28.031 1 23.66 556 GLY B O 1
ATOM 8744 N N . GLN B 1 557 ? 6.824 105.062 27.422 1 25.67 557 GLN B N 1
ATOM 8745 C CA . GLN B 1 557 ? 7.02 104.188 26.25 1 25.67 557 GLN B CA 1
ATOM 8746 C C . GLN B 1 557 ? 6.91 102.75 26.625 1 25.67 557 GLN B C 1
ATOM 8748 O O . GLN B 1 557 ? 7.773 102.188 27.328 1 25.67 557 GLN B O 1
ATOM 8753 N N . GLY B 1 558 ? 5.832 102.375 27.141 1 24.62 558 GLY B N 1
ATOM 8754 C CA . GLY B 1 558 ? 5.5 101 27.594 1 24.62 558 GLY B CA 1
ATOM 8755 C C . GLY B 1 558 ? 5.836 99.938 26.578 1 24.62 558 GLY B C 1
ATOM 8756 O O . GLY B 1 558 ? 5.312 99.938 25.469 1 24.62 558 GLY B O 1
ATOM 8757 N N . THR B 1 559 ? 7.137 99.688 26.375 1 28.62 559 THR B N 1
ATOM 8758 C CA . THR B 1 559 ? 7.5 98.562 25.562 1 28.62 559 THR B CA 1
ATOM 8759 C C . THR B 1 559 ? 6.504 97.438 25.766 1 28.62 559 THR B C 1
ATOM 8761 O O . THR B 1 559 ? 6.395 96.875 26.875 1 28.62 559 THR B O 1
ATOM 8764 N N . ASP B 1 560 ? 5.309 97.562 25.297 1 28 560 ASP B N 1
ATOM 8765 C CA . ASP B 1 560 ? 4.234 96.562 25.188 1 28 560 ASP B CA 1
ATOM 8766 C C . ASP B 1 560 ? 4.777 95.25 24.781 1 28 560 ASP B C 1
ATOM 8768 O O . ASP B 1 560 ? 5.031 95 23.609 1 28 560 ASP B O 1
ATOM 8772 N N . LEU B 1 561 ? 5.879 94.875 25.359 1 30.31 561 LEU B N 1
ATOM 8773 C CA . LEU B 1 561 ? 6.074 93.438 25.172 1 30.31 561 LEU B CA 1
ATOM 8774 C C . LEU B 1 561 ? 4.742 92.688 25.219 1 30.31 561 LEU B C 1
ATOM 8776 O O . LEU B 1 561 ? 4.141 92.562 26.297 1 30.31 561 LEU B O 1
ATOM 8780 N N . SER B 1 562 ? 3.824 93.188 24.406 1 32.44 562 SER B N 1
ATOM 8781 C CA . SER B 1 562 ? 2.613 92.375 24.141 1 32.44 562 SER B CA 1
ATOM 8782 C C . SER B 1 562 ? 2.838 90.875 24.391 1 32.44 562 SER B C 1
ATOM 8784 O O . SER B 1 562 ? 3.689 90.312 23.75 1 32.44 562 SER B O 1
ATOM 8786 N N . ARG B 1 563 ? 2.961 90.5 25.484 1 36.66 563 ARG B N 1
ATOM 8787 C CA . ARG B 1 563 ? 2.848 89.125 25.859 1 36.66 563 ARG B CA 1
ATOM 8788 C C . ARG B 1 563 ? 1.93 88.375 24.891 1 36.66 563 ARG B C 1
ATOM 8790 O O . ARG B 1 563 ? 0.706 88.5 24.984 1 36.66 563 ARG B O 1
ATOM 8797 N N . ALA B 1 564 ? 2.111 88.5 23.672 1 40.94 564 ALA B N 1
ATOM 8798 C CA . ALA B 1 564 ? 1.458 87.75 22.609 1 40.94 564 ALA B CA 1
ATOM 8799 C C . ALA B 1 564 ? 1.074 86.312 23.078 1 40.94 564 ALA B C 1
ATOM 8801 O O . ALA B 1 564 ? 1.941 85.562 23.453 1 40.94 564 ALA B O 1
ATOM 8802 N N . SER B 1 565 ? 0.005 86.125 23.625 1 50.41 565 SER B N 1
ATOM 8803 C CA . SER B 1 565 ? -0.663 85 24.203 1 50.41 565 SER B CA 1
ATOM 8804 C C . SER B 1 565 ? -0.474 83.75 23.344 1 50.41 565 SER B C 1
ATOM 8806 O O . SER B 1 565 ? -0.77 83.75 22.156 1 50.41 565 SER B O 1
ATOM 8808 N N . ARG B 1 566 ? 0.505 83 23.5 1 64.31 566 ARG B N 1
ATOM 8809 C CA . ARG B 1 566 ? 0.794 81.75 22.828 1 64.31 566 ARG B CA 1
ATOM 8810 C C . ARG B 1 566 ? -0.468 80.875 22.672 1 64.31 566 ARG B C 1
ATOM 8812 O O . ARG B 1 566 ? -1.178 80.625 23.656 1 64.31 566 ARG B O 1
ATOM 8819 N N . LYS B 1 567 ? -0.936 80.812 21.344 1 79.44 567 LYS B N 1
ATOM 8820 C CA . LYS B 1 567 ? -2.088 79.938 21.047 1 79.44 567 LYS B CA 1
ATOM 8821 C C . LYS B 1 567 ? -1.826 78.5 21.469 1 79.44 567 LYS B C 1
ATOM 8823 O O . LYS B 1 567 ? -0.719 78 21.281 1 79.44 567 LYS B O 1
ATOM 8828 N N . THR B 1 568 ? -2.648 77.938 22.281 1 84.31 568 THR B N 1
ATOM 8829 C CA . THR B 1 568 ? -2.498 76.562 22.812 1 84.31 568 THR B CA 1
ATOM 8830 C C . THR B 1 568 ? -3.568 75.625 22.234 1 84.31 568 THR B C 1
ATOM 8832 O O . THR B 1 568 ? -4.707 76.062 22.016 1 84.31 568 THR B O 1
ATOM 8835 N N . LEU B 1 569 ? -3.123 74.5 21.766 1 87.56 569 LEU B N 1
ATOM 8836 C CA . LEU B 1 569 ? -4.047 73.5 21.312 1 87.56 569 LEU B CA 1
ATOM 8837 C C . LEU B 1 569 ? -4.457 72.562 22.469 1 87.56 569 LEU B C 1
ATOM 8839 O O . LEU B 1 569 ? -3.631 72.25 23.312 1 87.56 569 LEU B O 1
ATOM 8843 N N . ALA B 1 570 ? -5.742 72.25 22.609 1 87.94 570 ALA B N 1
ATOM 8844 C CA . ALA B 1 570 ? -6.207 71.375 23.672 1 87.94 570 ALA B CA 1
ATOM 8845 C C . ALA B 1 570 ? -7.578 70.812 23.328 1 87.94 570 ALA B C 1
ATOM 8847 O O . ALA B 1 570 ? -8.258 71.25 22.422 1 87.94 570 ALA B O 1
ATOM 8848 N N . LEU B 1 571 ? -7.793 69.75 23.906 1 89.69 571 LEU B N 1
ATOM 8849 C CA . LEU B 1 571 ? -9.133 69.188 23.875 1 89.69 571 LEU B CA 1
ATOM 8850 C C . LEU B 1 571 ? -10.031 69.812 24.938 1 89.69 571 LEU B C 1
ATOM 8852 O O . LEU B 1 571 ? -9.711 69.75 26.125 1 89.69 571 LEU B O 1
ATOM 8856 N N . ASP B 1 572 ? -11 70.5 24.516 1 88.19 572 ASP B N 1
ATOM 8857 C CA . ASP B 1 572 ? -11.898 71.188 25.453 1 88.19 572 ASP B CA 1
ATOM 8858 C C . ASP B 1 572 ? -13.32 71.25 24.891 1 88.19 572 ASP B C 1
ATOM 8860 O O . ASP B 1 572 ? -13.586 70.75 23.797 1 88.19 572 ASP B O 1
ATOM 8864 N N . VAL B 1 573 ? -14.219 71.75 25.688 1 86.88 573 VAL B N 1
ATOM 8865 C CA . VAL B 1 573 ? -15.609 71.938 25.266 1 86.88 573 VAL B CA 1
ATOM 8866 C C . VAL B 1 573 ? -15.672 72.75 24.016 1 86.88 573 VAL B C 1
ATOM 8868 O O . VAL B 1 573 ? -14.867 73.688 23.828 1 86.88 573 VAL B O 1
ATOM 8871 N N . VAL B 1 574 ? -16.594 72.5 23.172 1 88.75 574 VAL B N 1
ATOM 8872 C CA . VAL B 1 574 ? -16.703 73 21.828 1 88.75 574 VAL B CA 1
ATOM 8873 C C . VAL B 1 574 ? -16.781 74.562 21.906 1 88.75 574 VAL B C 1
ATOM 8875 O O . VAL B 1 574 ? -16.281 75.25 21.031 1 88.75 574 VAL B O 1
ATOM 8878 N N . GLU B 1 575 ? -17.281 75.062 22.969 1 82.94 575 GLU B N 1
ATOM 8879 C CA . GLU B 1 575 ? -17.5 76.5 23.078 1 82.94 575 GLU B CA 1
ATOM 8880 C C . GLU B 1 575 ? -16.188 77.25 23.328 1 82.94 575 GLU B C 1
ATOM 8882 O O . GLU B 1 575 ? -16.078 78.438 23.031 1 82.94 575 GLU B O 1
ATOM 8887 N N . ARG B 1 576 ? -15.211 76.5 23.719 1 86.5 576 ARG B N 1
ATOM 8888 C CA . ARG B 1 576 ? -13.945 77.188 24.078 1 86.5 576 ARG B CA 1
ATOM 8889 C C . ARG B 1 576 ? -12.859 76.812 23.062 1 86.5 576 ARG B C 1
ATOM 8891 O O . ARG B 1 576 ? -11.68 77.125 23.297 1 86.5 576 ARG B O 1
ATOM 8898 N N . VAL B 1 577 ? -13.258 76.125 21.984 1 89.06 577 VAL B N 1
ATOM 8899 C CA . VAL B 1 577 ? -12.227 75.688 21.062 1 89.06 577 VAL B CA 1
ATOM 8900 C C . VAL B 1 577 ? -12.57 76.125 19.641 1 89.06 577 VAL B C 1
ATOM 8902 O O . VAL B 1 577 ? -13.719 76 19.219 1 89.06 577 VAL B O 1
ATOM 8905 N N . GLN B 1 578 ? -11.68 76.75 18.969 1 87.12 578 GLN B N 1
ATOM 8906 C CA . GLN B 1 578 ? -11.805 77.062 17.547 1 87.12 578 GLN B CA 1
ATOM 8907 C C . GLN B 1 578 ? -11.023 76.062 16.688 1 87.12 578 GLN B C 1
ATOM 8909 O O . GLN B 1 578 ? -10.195 75.312 17.203 1 87.12 578 GLN B O 1
ATOM 8914 N N . GLU B 1 579 ? -11.305 76.125 15.383 1 86.81 579 GLU B N 1
ATOM 8915 C CA . GLU B 1 579 ? -10.656 75.188 14.469 1 86.81 579 GLU B CA 1
ATOM 8916 C C . GLU B 1 579 ? -9.164 75.5 14.344 1 86.81 579 GLU B C 1
ATOM 8918 O O . GLU B 1 579 ? -8.742 76.625 14.422 1 86.81 579 GLU B O 1
ATOM 8923 N N . VAL B 1 580 ? -8.398 74.438 14.297 1 86.75 580 VAL B N 1
ATOM 8924 C CA . VAL B 1 580 ? -6.949 74.562 14.188 1 86.75 580 VAL B CA 1
ATOM 8925 C C . VAL B 1 580 ? -6.582 75.188 12.867 1 86.75 580 VAL B C 1
ATOM 8927 O O . VAL B 1 580 ? -7.16 74.875 11.82 1 86.75 580 VAL B O 1
ATOM 8930 N N . ARG B 1 581 ? -5.711 76.188 12.875 1 86.38 581 ARG B N 1
ATOM 8931 C CA . ARG B 1 581 ? -5.273 76.875 11.68 1 86.38 581 ARG B CA 1
ATOM 8932 C C . ARG B 1 581 ? -3.93 76.375 11.188 1 86.38 581 ARG B C 1
ATOM 8934 O O . ARG B 1 581 ? -2.963 76.312 11.953 1 86.38 581 ARG B O 1
ATOM 8941 N N . PRO B 1 582 ? -3.936 76.062 9.867 1 83.69 582 PRO B N 1
ATOM 8942 C CA . PRO B 1 582 ? -2.684 75.5 9.305 1 83.69 582 PRO B CA 1
ATOM 8943 C C . PRO B 1 582 ? -1.582 76.562 9.266 1 83.69 582 PRO B C 1
ATOM 8945 O O . PRO B 1 582 ? -1.853 77.75 8.977 1 83.69 582 PRO B O 1
ATOM 8948 N N . GLY B 1 583 ? -0.385 76.25 9.672 1 79.44 583 GLY B N 1
ATOM 8949 C CA . GLY B 1 583 ? 0.757 77.125 9.578 1 79.44 583 GLY B CA 1
ATOM 8950 C C . GLY B 1 583 ? 1.002 77.938 10.844 1 79.44 583 GLY B C 1
ATOM 8951 O O . GLY B 1 583 ? 2.039 78.562 10.984 1 79.44 583 GLY B O 1
ATOM 8952 N N . VAL B 1 584 ? 0.027 77.812 11.836 1 82.12 584 VAL B N 1
ATOM 8953 C CA . VAL B 1 584 ? 0.148 78.625 13.07 1 82.12 584 VAL B CA 1
ATOM 8954 C C . VAL B 1 584 ? 1.016 77.875 14.07 1 82.12 584 VAL B C 1
ATOM 8956 O O . VAL B 1 584 ? 0.943 76.625 14.164 1 82.12 584 VAL B O 1
ATOM 8959 N N . HIS B 1 585 ? 1.919 78.562 14.773 1 82.31 585 HIS B N 1
ATOM 8960 C CA . HIS B 1 585 ? 2.781 78 15.797 1 82.31 585 HIS B CA 1
ATOM 8961 C C . HIS B 1 585 ? 2.057 77.875 17.141 1 82.31 585 HIS B C 1
ATOM 8963 O O . HIS B 1 585 ? 1.521 78.875 17.641 1 82.31 585 HIS B O 1
ATOM 8969 N N . TYR B 1 586 ? 1.931 76.688 17.5 1 84.38 586 TYR B N 1
ATOM 8970 C CA . TYR B 1 586 ? 1.267 76.438 18.766 1 84.38 586 TYR B CA 1
ATOM 8971 C C . TYR B 1 586 ? 2.266 76 19.828 1 84.38 586 TYR B C 1
ATOM 8973 O O . TYR B 1 586 ? 3.193 75.25 19.531 1 84.38 586 TYR B O 1
#

Radius of gyration: 53.43 Å; Cα contacts (8 Å, |Δi|>4): 2388; chains: 2; bounding box: 71×180×120 Å

pLDDT: mean 82.95, std 18.06, range [19.14, 98.12]

Nearest PDB structures (foldseek):
  5mtw-assembly1_D  TM=3.924E-01  e=2.155E+00  Mycobacterium tuberculosis H37Rv
  4n7s-assembly2_D  TM=3.689E-01  e=5.678E+00  Pseudomonas aeruginosa PAO1
  3q64-assembly1_A-2  TM=2.015E-01  e=9.061E-01  Mesorhizobium loti
  5mtw-assembly1_D  TM=3.927E-01  e=2.185E+00  Mycobacterium tuberculosis H37Rv
  3q64-assembly1_A-2  TM=2.015E-01  e=8.317E-01  Mesorhizobium loti

Sequence (1172 aa):
MSIDGIPWQPGLWKQAPWRTIASLAAWTVTCGMIALVLAMSEDKETNHWPTHNKYFTVPVLLSLMGAVAVLFLSVANAEGFAISWWLKALKGTKIKELHYDLEITSNVLIGFSRPKLFNWVAISALISIIVGIAVGAVLQKASETVTKTIGPYTDIVNVPILNTTLPSNFSGWAGSGTETSLLMPTFAEVYRQYSNRSVITMPSSCVNQTCWLRMPGPGFDISCTDSVVDYDFTKMAAARGDKITTFRTSVDWEPSQGVEFLNHMNFSVLYKPTNACTGQMIQHNCTLRAAAVNYDLTITNGSITLDPCDMSTNTTISITQFDDWQQLGSGSVGAGGFLTMFGGIASVLQAQYNSNTTLRIAVMTNTPYIVSATGQAASTFLTSDIGDYGNCSMTWSDPREDMINNVRELMFRSALAVANQTGAPPIRFKQTDSLITRVGIVYAAHWKFFAIAVGCMALQVLFILWLIWGWQKLGRHVSLDPFEIAKAMGAPLLNQGSSNSSADQILDLLGGRRVKYGELVDGEPKISGEPMFPRNGYSEVNSSDPDAAGPGYLAGQGTDLSRASRKTLALDVVERVQEVRPGVHYMSIDGIPWQPGLWKQAPWRTIASLAAWTVTCGMIALVLAMSEDKETNHWPTHNKYFTVPVLLSLMGAVAVLFLSVANAEGFAISWWLKALKGTKIKELHYDLEITSNVLIGFSRPKLFNWVAISALISIIVGIAVGAVLQKASETVTKTIGPYTDIVNVPILNTTLPSNFSGWAGSGTETSLLMPTFAEVYRQYSNRSVITMPSSCVNQTCWLRMPGPGFDISCTDSVVDYDFTKMAAARGDKITTFRTSVDWEPSQGVEFLNHMNFSVLYKPTNACTGQMIQHNCTLRAAAVNYDLTITNGSITLDPCDMSTNTTISITQFDDWQQLGSGSVGAGGFLTMFGGIASVLQAQYNSNTTLRIAVMTNTPYIVSATGQAASTFLTSDIGDYGNCSMTWSDPREDMINNVRELMFRSALAVANQTGAPPIRFKQTDSLITRVGIVYAAHWKFFAIAVGCMALQVLFILWLIWGWQKLGRHVSLDPFEIAKAMGAPLLNQGSSNSSADQILDLLGGRRVKYGELVDGEPKISGEPMFPRNGYSEVNSSDPDAAGPGYLAGQGTDLSRASRKTLALDVVERVQEVRPGVHY